Protein AF-0000000086146125 (afdb_homodimer)

InterPro domains:
  IPR007632 Anoctamin [PTHR12308] (101-671)
  IPR049452 Anoctamin, transmembrane domain [PF04547] (170-639)
  IPR049456 Anoctamin, alpha-beta plait domain, fungal-type [PF20877] (12-137)

Nearest PDB structures (foldseek):
  7rxg-assembly1_B  TM=9.477E-01  e=1.920E-55  Aspergillus fumigatus A1163
  8tol-assembly1_B  TM=9.312E-01  e=1.026E-53  Fusarium vanettenii 77-13-4
  7rx2-assembly1_B  TM=9.627E-01  e=1.374E-51  Aspergillus fumigatus A1163
  6qm5-assembly1_B  TM=9.312E-01  e=7.669E-53  Fusarium vanettenii 77-13-4
  7rwj-assembly1_A  TM=9.553E-01  e=3.200E-50  Aspergillus fumigatus Af293

pLDDT: mean 81.51, std 14.9, range [23.55, 97.94]

Structure (mmCIF, N/CA/C/O backbone):
data_AF-0000000086146125-model_v1
#
loop_
_entity.id
_entity.type
_entity.pdbx_description
1 polymer 'DUF590-domain-containing protein'
#
loop_
_atom_site.group_PDB
_atom_site.id
_atom_site.type_symbol
_atom_site.label_atom_id
_atom_site.label_alt_id
_atom_site.label_comp_id
_atom_site.label_asym_id
_atom_site.label_entity_id
_atom_site.label_seq_id
_atom_site.pdbx_PDB_ins_code
_atom_site.Cartn_x
_atom_site.Cartn_y
_atom_site.Cartn_z
_atom_site.occupancy
_atom_site.B_iso_or_equiv
_atom_site.auth_seq_id
_atom_site.auth_comp_id
_atom_site.auth_asym_id
_atom_site.auth_atom_id
_atom_site.pdbx_PDB_model_num
ATOM 1 N N . MET A 1 1 ? -14.375 -44.625 -43.594 1 23.97 1 MET A N 1
ATOM 2 C CA . MET A 1 1 ? -14.359 -44.719 -42.125 1 23.97 1 MET A CA 1
ATOM 3 C C . MET A 1 1 ? -15.258 -43.688 -41.5 1 23.97 1 MET A C 1
ATOM 5 O O . MET A 1 1 ? -15.07 -42.469 -41.719 1 23.97 1 MET A O 1
ATOM 9 N N . ALA A 1 2 ? -16.531 -43.938 -41.406 1 32.5 2 ALA A N 1
ATOM 10 C CA . ALA A 1 2 ? -17.547 -43.062 -40.875 1 32.5 2 ALA A CA 1
ATOM 11 C C . ALA A 1 2 ? -17.125 -42.5 -39.531 1 32.5 2 ALA A C 1
ATOM 13 O O . ALA A 1 2 ? -16.812 -43.219 -38.594 1 32.5 2 ALA A O 1
ATOM 14 N N . LYS A 1 3 ? -16.547 -41.375 -39.5 1 40.81 3 LYS A N 1
ATOM 15 C CA . LYS A 1 3 ? -16.094 -40.625 -38.344 1 40.81 3 LYS A CA 1
ATOM 16 C C . LYS A 1 3 ? -17.172 -40.562 -37.25 1 40.81 3 LYS A C 1
ATOM 18 O O . LYS A 1 3 ? -18.266 -40.062 -37.469 1 40.81 3 LYS A O 1
ATOM 23 N N . SER A 1 4 ? -17.469 -41.594 -36.469 1 38.56 4 SER A N 1
ATOM 24 C CA . SER A 1 4 ? -18.5 -41.906 -35.5 1 38.56 4 SER A CA 1
ATOM 25 C C . SER A 1 4 ? -18.922 -40.656 -34.719 1 38.56 4 SER A C 1
ATOM 27 O O . SER A 1 4 ? -18.078 -39.812 -34.406 1 38.56 4 SER A O 1
ATOM 29 N N . GLN A 1 5 ? -20.062 -40.094 -34.906 1 43.34 5 GLN A N 1
ATOM 30 C CA . GLN A 1 5 ? -20.859 -39.062 -34.281 1 43.34 5 GLN A CA 1
ATOM 31 C C . GLN A 1 5 ? -20.719 -39.094 -32.75 1 43.34 5 GLN A C 1
ATOM 33 O O . GLN A 1 5 ? -21.031 -38.125 -32.094 1 43.34 5 GLN A O 1
ATOM 38 N N . ALA A 1 6 ? -20.625 -40.25 -32.188 1 47.03 6 ALA A N 1
ATOM 39 C CA . ALA A 1 6 ? -20.516 -40.469 -30.734 1 47.03 6 ALA A CA 1
ATOM 40 C C . ALA A 1 6 ? -19.375 -39.656 -30.141 1 47.03 6 ALA A C 1
ATOM 42 O O . ALA A 1 6 ? -19.438 -39.281 -28.969 1 47.03 6 ALA A O 1
ATOM 43 N N . LEU A 1 7 ? -18.344 -39.312 -31.016 1 53.66 7 LEU A N 1
ATOM 44 C CA . LEU A 1 7 ? -17.125 -38.656 -30.547 1 53.66 7 LEU A CA 1
ATOM 45 C C . LEU A 1 7 ? -17.406 -37.188 -30.188 1 53.66 7 LEU A C 1
ATOM 47 O O . LEU A 1 7 ? -16.625 -36.562 -29.484 1 53.66 7 LEU A O 1
ATOM 51 N N . ASN A 1 8 ? -18.672 -36.625 -30.547 1 65.06 8 ASN A N 1
ATOM 52 C CA . ASN A 1 8 ? -18.797 -35.188 -30.344 1 65.06 8 ASN A CA 1
ATOM 53 C C . ASN A 1 8 ? -19.656 -34.875 -29.125 1 65.06 8 ASN A C 1
ATOM 55 O O . ASN A 1 8 ? -19.719 -33.719 -28.688 1 65.06 8 ASN A O 1
ATOM 59 N N . THR A 1 9 ? -20.359 -35.875 -28.5 1 76.69 9 THR A N 1
ATOM 60 C CA . THR A 1 9 ? -21.234 -35.531 -27.375 1 76.69 9 THR A CA 1
ATOM 61 C C . THR A 1 9 ? -20.672 -36.062 -26.062 1 76.69 9 THR A C 1
ATOM 63 O O . THR A 1 9 ? -20.016 -37.125 -26.062 1 76.69 9 THR A O 1
ATOM 66 N N . ASN A 1 10 ? -20.719 -35.406 -24.906 1 85.94 10 ASN A N 1
ATOM 67 C CA . ASN A 1 10 ? -20.266 -35.844 -23.594 1 85.94 10 ASN A CA 1
ATOM 68 C C . ASN A 1 10 ? -21.375 -36.562 -22.828 1 85.94 10 ASN A C 1
ATOM 70 O O . ASN A 1 10 ? -21.312 -36.688 -21.594 1 85.94 10 ASN A O 1
ATOM 74 N N . MET A 1 11 ? -22.438 -37.156 -23.531 1 84.12 11 MET A N 1
ATOM 75 C CA . MET A 1 11 ? -23.531 -37.969 -22.984 1 84.12 11 MET A CA 1
ATOM 76 C C . MET A 1 11 ? -24.125 -37.281 -21.75 1 84.12 11 MET A C 1
ATOM 78 O O . MET A 1 11 ? -24.578 -37.969 -20.828 1 84.12 11 MET A O 1
ATOM 82 N N . GLY A 1 12 ? -23.906 -35.938 -21.594 1 85.5 12 GLY A N 1
ATOM 83 C CA . GLY A 1 12 ? -24.484 -35.219 -20.484 1 85.5 12 GLY A CA 1
ATOM 84 C C . GLY A 1 12 ? -23.766 -35.438 -19.156 1 85.5 12 GLY A C 1
ATOM 85 O O . GLY A 1 12 ? -24.344 -35.25 -18.094 1 85.5 12 GLY A O 1
ATOM 86 N N . VAL A 1 13 ? -22.531 -35.938 -19.25 1 92.31 13 VAL A N 1
ATOM 87 C CA . VAL A 1 13 ? -21.734 -36.219 -18.062 1 92.31 13 VAL A CA 1
ATOM 88 C C . VAL A 1 13 ? -21.109 -34.906 -17.547 1 92.31 13 VAL A C 1
ATOM 90 O O . VAL A 1 13 ? -20.578 -34.125 -18.328 1 92.31 13 VAL A O 1
ATOM 93 N N . ASP A 1 14 ? -21.219 -34.688 -16.234 1 93.19 14 ASP A N 1
ATOM 94 C CA . ASP A 1 14 ? -20.609 -33.5 -15.648 1 93.19 14 ASP A CA 1
ATOM 95 C C . ASP A 1 14 ? -19.172 -33.781 -15.195 1 93.19 14 ASP A C 1
ATOM 97 O O . ASP A 1 14 ? -18.25 -33.062 -15.539 1 93.19 14 ASP A O 1
ATOM 101 N N . PHE A 1 15 ? -19.062 -34.812 -14.438 1 95.94 15 PHE A N 1
ATOM 102 C CA . PHE A 1 15 ? -17.734 -35.188 -13.945 1 95.94 15 PHE A CA 1
ATOM 103 C C . PHE A 1 15 ? -17.562 -36.719 -13.945 1 95.94 15 PHE A C 1
ATOM 105 O O . PHE A 1 15 ? -18.547 -37.438 -13.977 1 95.94 15 PHE A O 1
ATOM 112 N N . ILE A 1 16 ? -16.375 -37.156 -13.961 1 96.5 16 ILE A N 1
ATOM 113 C CA . ILE A 1 16 ? -16.016 -38.562 -13.859 1 96.5 16 ILE A CA 1
ATOM 114 C C . ILE A 1 16 ? -15.031 -38.75 -12.711 1 96.5 16 ILE A C 1
ATOM 116 O O . ILE A 1 16 ? -14.086 -37.969 -12.547 1 96.5 16 ILE A O 1
ATOM 120 N N . ILE A 1 17 ? -15.297 -39.688 -11.906 1 96.38 17 ILE A N 1
ATOM 121 C CA . ILE A 1 17 ? -14.398 -40.031 -10.812 1 96.38 17 ILE A CA 1
ATOM 122 C C . ILE A 1 17 ? -13.695 -41.344 -11.125 1 96.38 17 ILE A C 1
ATOM 124 O O . ILE A 1 17 ? -14.352 -42.375 -11.32 1 96.38 17 ILE A O 1
ATOM 128 N N . SER A 1 18 ? -12.406 -41.312 -11.258 1 95.06 18 SER A N 1
ATOM 129 C CA . SER A 1 18 ? -11.617 -42.531 -11.469 1 95.06 18 SER A CA 1
ATOM 130 C C . SER A 1 18 ? -11.266 -43.188 -10.141 1 95.06 18 SER A C 1
ATOM 132 O O . SER A 1 18 ? -10.562 -42.625 -9.312 1 95.06 18 SER A O 1
ATOM 134 N N . TYR A 1 19 ? -11.828 -44.312 -9.922 1 95.06 19 TYR A N 1
ATOM 135 C CA . TYR A 1 19 ? -11.656 -45.125 -8.711 1 95.06 19 TYR A CA 1
ATOM 136 C C . TYR A 1 19 ? -10.695 -46.281 -8.938 1 95.06 19 TYR A C 1
ATOM 138 O O . TYR A 1 19 ? -11.039 -47.25 -9.625 1 95.06 19 TYR A O 1
ATOM 146 N N . ARG A 1 20 ? -9.469 -46.188 -8.406 1 93.06 20 ARG A N 1
ATOM 147 C CA . ARG A 1 20 ? -8.453 -47.219 -8.594 1 93.06 20 ARG A CA 1
ATOM 148 C C . ARG A 1 20 ? -8.242 -48.031 -7.316 1 93.06 20 ARG A C 1
ATOM 150 O O . ARG A 1 20 ? -8.234 -47.469 -6.219 1 93.06 20 ARG A O 1
ATOM 157 N N . PHE A 1 21 ? -8.141 -49.344 -7.418 1 91.25 21 PHE A N 1
ATOM 158 C CA . PHE A 1 21 ? -7.992 -50.219 -6.262 1 91.25 21 PHE A CA 1
ATOM 159 C C . PHE A 1 21 ? -6.859 -51.188 -6.473 1 91.25 21 PHE A C 1
ATOM 161 O O . PHE A 1 21 ? -6.438 -51.438 -7.609 1 91.25 21 PHE A O 1
ATOM 168 N N . GLU A 1 22 ? -6.32 -51.594 -5.395 1 87.62 22 GLU A N 1
ATOM 169 C CA . GLU A 1 22 ? -5.297 -52.656 -5.445 1 87.62 22 GLU A CA 1
ATOM 170 C C . GLU A 1 22 ? -5.922 -54.031 -5.41 1 87.62 22 GLU A C 1
ATOM 172 O O . GLU A 1 22 ? -6.914 -54.25 -4.715 1 87.62 22 GLU A O 1
ATOM 177 N N . ALA A 1 23 ? -5.316 -54.938 -6.113 1 83 23 ALA A N 1
ATOM 178 C CA . ALA A 1 23 ? -5.832 -56.312 -6.227 1 83 23 ALA A CA 1
ATOM 179 C C . ALA A 1 23 ? -5.891 -57 -4.863 1 83 23 ALA A C 1
ATOM 181 O O . ALA A 1 23 ? -6.746 -57.844 -4.629 1 83 23 ALA A O 1
ATOM 182 N N . SER A 1 24 ? -5.02 -56.531 -3.914 1 82 24 SER A N 1
ATOM 183 C CA . SER A 1 24 ? -4.934 -57.156 -2.602 1 82 24 SER A CA 1
ATOM 184 C C . SER A 1 24 ? -6.02 -56.656 -1.666 1 82 24 SER A C 1
ATOM 186 O O . SER A 1 24 ? -6.355 -57.281 -0.672 1 82 24 SER A O 1
ATOM 188 N N . GLU A 1 25 ? -6.672 -55.562 -1.996 1 87.44 25 GLU A N 1
ATOM 189 C CA . GLU A 1 25 ? -7.641 -54.969 -1.09 1 87.44 25 GLU A CA 1
ATOM 190 C C . GLU A 1 25 ? -8.992 -54.781 -1.772 1 87.44 25 GLU A C 1
ATOM 192 O O . GLU A 1 25 ? -9.57 -53.688 -1.725 1 87.44 25 GLU A O 1
ATOM 197 N N . LYS A 1 26 ? -9.57 -55.812 -2.273 1 88.69 26 LYS A N 1
ATOM 198 C CA . LYS A 1 26 ? -10.812 -55.719 -3.035 1 88.69 26 LYS A CA 1
ATOM 199 C C . LYS A 1 26 ? -12 -55.438 -2.119 1 88.69 26 LYS A C 1
ATOM 201 O O . LYS A 1 26 ? -12.875 -54.656 -2.453 1 88.69 26 LYS A O 1
ATOM 206 N N . ALA A 1 27 ? -11.984 -56.062 -0.97 1 88.88 27 ALA A N 1
ATOM 207 C CA . ALA A 1 27 ? -13.102 -55.906 -0.043 1 88.88 27 ALA A CA 1
ATOM 208 C C . ALA A 1 27 ? -13.195 -54.469 0.452 1 88.88 27 ALA A C 1
ATOM 210 O O . ALA A 1 27 ? -14.289 -53.906 0.534 1 88.88 27 ALA A O 1
ATOM 211 N N . LYS A 1 28 ? -12.07 -53.969 0.791 1 91.31 28 LYS A N 1
ATOM 212 C CA . LYS A 1 28 ? -12.031 -52.594 1.233 1 91.31 28 LYS A CA 1
ATOM 213 C C . LYS A 1 28 ? -12.445 -51.625 0.11 1 91.31 28 LYS A C 1
ATOM 215 O O . LYS A 1 28 ? -13.133 -50.625 0.352 1 91.31 28 LYS A O 1
ATOM 220 N N . ALA A 1 29 ? -12.055 -51.906 -1.072 1 93.12 29 ALA A N 1
ATOM 221 C CA . ALA A 1 29 ? -12.391 -51.062 -2.234 1 93.12 29 ALA A CA 1
ATOM 222 C C . ALA A 1 29 ? -13.891 -51.094 -2.51 1 93.12 29 ALA A C 1
ATOM 224 O O . ALA A 1 29 ? -14.469 -50.094 -2.902 1 93.12 29 ALA A O 1
ATOM 225 N N . VAL A 1 30 ? -14.539 -52.25 -2.268 1 92.69 30 VAL A N 1
ATOM 226 C CA . VAL A 1 30 ? -15.969 -52.406 -2.516 1 92.69 30 VAL A CA 1
ATOM 227 C C . VAL A 1 30 ? -16.75 -51.562 -1.498 1 92.69 30 VAL A C 1
ATOM 229 O O . VAL A 1 30 ? -17.688 -50.844 -1.858 1 92.69 30 VAL A O 1
ATOM 232 N N . ALA A 1 31 ? -16.328 -51.656 -0.307 1 92.62 31 ALA A N 1
ATOM 233 C CA . ALA A 1 31 ? -16.984 -50.875 0.736 1 92.62 31 ALA A CA 1
ATOM 234 C C . ALA A 1 31 ? -16.812 -49.375 0.5 1 92.62 31 ALA A C 1
ATOM 236 O O . ALA A 1 31 ? -17.75 -48.594 0.711 1 92.62 31 ALA A O 1
ATOM 237 N N . GLY A 1 32 ? -15.633 -49 0.167 1 92.94 32 GLY A N 1
ATOM 238 C CA . GLY A 1 32 ? -15.367 -47.594 -0.124 1 92.94 32 GLY A CA 1
ATOM 239 C C . GLY A 1 32 ? -16.156 -47.062 -1.314 1 92.94 32 GLY A C 1
ATOM 240 O O . GLY A 1 32 ? -16.594 -45.906 -1.314 1 92.94 32 GLY A O 1
ATOM 241 N N . PHE A 1 33 ? -16.312 -47.938 -2.312 1 94.62 33 PHE A N 1
ATOM 242 C CA . PHE A 1 33 ? -17.031 -47.531 -3.516 1 94.62 33 PHE A CA 1
ATOM 243 C C . PHE A 1 33 ? -18.516 -47.344 -3.213 1 94.62 33 PHE A C 1
ATOM 245 O O . PHE A 1 33 ? -19.156 -46.438 -3.744 1 94.62 33 PHE A O 1
ATOM 252 N N . GLU A 1 34 ? -19.078 -48.188 -2.416 1 93.25 34 GLU A N 1
ATOM 253 C CA . GLU A 1 34 ? -20.469 -48.031 -1.993 1 93.25 34 GLU A CA 1
ATOM 254 C C . GLU A 1 34 ? -20.688 -46.75 -1.201 1 93.25 34 GLU A C 1
ATOM 256 O O . GLU A 1 34 ? -21.688 -46.062 -1.396 1 93.25 34 GLU A O 1
ATOM 261 N N . LYS A 1 35 ? -19.75 -46.531 -0.352 1 93.81 35 LYS A N 1
ATOM 262 C CA . LYS A 1 35 ? -19.797 -45.281 0.415 1 93.81 35 LYS A CA 1
ATOM 263 C C . LYS A 1 35 ? -19.734 -44.062 -0.504 1 93.81 35 LYS A C 1
ATOM 265 O O . LYS A 1 35 ? -20.422 -43.062 -0.276 1 93.81 35 LYS A O 1
ATOM 270 N N . LEU A 1 36 ? -18.891 -44.125 -1.511 1 95.19 36 LEU A N 1
ATOM 271 C CA . LEU A 1 36 ? -18.734 -43.062 -2.484 1 95.19 36 LEU A CA 1
ATOM 272 C C . LEU A 1 36 ? -20.047 -42.781 -3.207 1 95.19 36 LEU A C 1
ATOM 274 O O . LEU A 1 36 ? -20.469 -41.625 -3.299 1 95.19 36 LEU A O 1
ATOM 278 N N . CYS A 1 37 ? -20.719 -43.781 -3.633 1 93.81 37 CYS A N 1
ATOM 279 C CA . CYS A 1 37 ? -21.984 -43.656 -4.344 1 93.81 37 CYS A CA 1
ATOM 280 C C . CYS A 1 37 ? -23.062 -43.094 -3.428 1 93.81 37 CYS A C 1
ATOM 282 O O . CYS A 1 37 ? -23.859 -42.25 -3.846 1 93.81 37 CYS A O 1
ATOM 284 N N . GLY A 1 38 ? -23.016 -43.5 -2.207 1 91.44 38 GLY A N 1
ATOM 285 C CA . GLY A 1 38 ? -24 -43 -1.239 1 91.44 38 GLY A CA 1
ATOM 286 C C . GLY A 1 38 ? -23.844 -41.531 -0.923 1 91.44 38 GLY A C 1
ATOM 287 O O . GLY A 1 38 ? -24.828 -40.812 -0.874 1 91.44 38 GLY A O 1
ATOM 288 N N . LYS A 1 39 ? -22.656 -41.094 -0.725 1 93.25 39 LYS A N 1
ATOM 289 C CA . LYS A 1 39 ? -22.375 -39.719 -0.392 1 93.25 39 LYS A CA 1
ATOM 290 C C . LYS A 1 39 ? -22.719 -38.781 -1.559 1 93.25 39 LYS A C 1
ATOM 292 O O . LYS A 1 39 ? -23.219 -37.688 -1.353 1 93.25 39 LYS A O 1
ATOM 297 N N . LEU A 1 40 ? -22.469 -39.219 -2.785 1 94.31 40 LEU A N 1
ATOM 298 C CA . LEU A 1 40 ? -22.766 -38.406 -3.961 1 94.31 40 LEU A CA 1
ATOM 299 C C . LEU A 1 40 ? -24.281 -38.312 -4.172 1 94.31 40 LEU A C 1
ATOM 301 O O . LEU A 1 40 ? -24.781 -37.25 -4.543 1 94.31 40 LEU A O 1
ATOM 305 N N . SER A 1 41 ? -24.969 -39.344 -3.889 1 90.56 41 SER A N 1
ATOM 306 C CA . SER A 1 41 ? -26.422 -39.344 -4.027 1 90.56 41 SER A CA 1
ATOM 307 C C . SER A 1 41 ? -27.078 -38.438 -2.986 1 90.56 41 SER A C 1
ATOM 309 O O . SER A 1 41 ? -28.094 -37.812 -3.256 1 90.56 41 SER A O 1
ATOM 311 N N . ALA A 1 42 ? -26.453 -38.344 -1.857 1 88.25 42 ALA A N 1
ATOM 312 C CA . ALA A 1 42 ? -26.984 -37.531 -0.762 1 88.25 42 ALA A CA 1
ATOM 313 C C . ALA A 1 42 ? -26.969 -36.062 -1.114 1 88.25 42 ALA A C 1
ATOM 315 O O . ALA A 1 42 ? -27.766 -35.281 -0.584 1 88.25 42 ALA A O 1
ATOM 316 N N . VAL A 1 43 ? -26.172 -35.656 -1.986 1 90.38 43 VAL A N 1
ATOM 317 C CA . VAL A 1 43 ? -26.062 -34.25 -2.346 1 90.38 43 VAL A CA 1
ATOM 318 C C . VAL A 1 43 ? -26.812 -34 -3.646 1 90.38 43 VAL A C 1
ATOM 320 O O . VAL A 1 43 ? -26.688 -32.906 -4.234 1 90.38 43 VAL A O 1
ATOM 323 N N . GLY A 1 44 ? -27.5 -34.906 -4.176 1 87.56 44 GLY A N 1
ATOM 324 C CA . GLY A 1 44 ? -28.359 -34.719 -5.336 1 87.56 44 GLY A CA 1
ATOM 325 C C . GLY A 1 44 ? -27.656 -35.031 -6.648 1 87.56 44 GLY A C 1
ATOM 326 O O . GLY A 1 44 ? -27.984 -34.406 -7.676 1 87.56 44 GLY A O 1
ATOM 327 N N . LEU A 1 45 ? -26.688 -35.938 -6.66 1 92.44 45 LEU A N 1
ATOM 328 C CA . LEU A 1 45 ? -25.969 -36.281 -7.875 1 92.44 45 LEU A CA 1
ATOM 329 C C . LEU A 1 45 ? -26.297 -37.719 -8.289 1 92.44 45 LEU A C 1
ATOM 331 O O . LEU A 1 45 ? -26.391 -38.625 -7.434 1 92.44 45 LEU A O 1
ATOM 335 N N . ALA A 1 46 ? -26.547 -37.844 -9.547 1 90.62 46 ALA A N 1
ATOM 336 C CA . ALA A 1 46 ? -26.766 -39.156 -10.109 1 90.62 46 ALA A CA 1
ATOM 337 C C . ALA A 1 46 ? -25.453 -39.812 -10.539 1 90.62 46 ALA A C 1
ATOM 339 O O . ALA A 1 46 ? -24.562 -39.125 -11.047 1 90.62 46 ALA A O 1
ATOM 340 N N . THR A 1 47 ? -25.344 -41.125 -10.32 1 93.06 47 THR A N 1
ATOM 341 C CA . THR A 1 47 ? -24.094 -41.812 -10.625 1 93.06 47 THR A CA 1
ATOM 342 C C . THR A 1 47 ? -24.328 -43.031 -11.492 1 93.06 47 THR A C 1
ATOM 344 O O . THR A 1 47 ? -25.391 -43.656 -11.43 1 93.06 47 THR A O 1
ATOM 347 N N . GLU A 1 48 ? -23.406 -43.312 -12.367 1 92.25 48 GLU A N 1
ATOM 348 C CA . GLU A 1 48 ? -23.328 -44.531 -13.172 1 92.25 48 GLU A CA 1
ATOM 349 C C . GLU A 1 48 ? -21.906 -45.062 -13.211 1 92.25 48 GLU A C 1
ATOM 351 O O . GLU A 1 48 ? -20.953 -44.312 -13.352 1 92.25 48 GLU A O 1
ATOM 356 N N . ALA A 1 49 ? -21.812 -46.406 -13.016 1 92.88 49 ALA A N 1
ATOM 357 C CA . ALA A 1 49 ? -20.484 -47 -12.961 1 92.88 49 ALA A CA 1
ATOM 358 C C . ALA A 1 49 ? -20.188 -47.812 -14.234 1 92.88 49 ALA A C 1
ATOM 360 O O . ALA A 1 49 ? -21.062 -48.469 -14.773 1 92.88 49 ALA A O 1
ATOM 361 N N . ARG A 1 50 ? -19.062 -47.656 -14.781 1 91.81 50 ARG A N 1
ATOM 362 C CA . ARG A 1 50 ? -18.531 -48.438 -15.883 1 91.81 50 ARG A CA 1
ATOM 363 C C . ARG A 1 50 ? -17.125 -48.938 -15.562 1 91.81 50 ARG A C 1
ATOM 365 O O . ARG A 1 50 ? -16.484 -48.469 -14.625 1 91.81 50 ARG A O 1
ATOM 372 N N . ASN A 1 51 ? -16.703 -49.938 -16.281 1 87.94 51 ASN A N 1
ATOM 373 C CA . ASN A 1 51 ? -15.375 -50.5 -16.094 1 87.94 51 ASN A CA 1
ATOM 374 C C . ASN A 1 51 ? -14.297 -49.594 -16.656 1 87.94 51 ASN A C 1
ATOM 376 O O . ASN A 1 51 ? -14.445 -49.062 -17.766 1 87.94 51 ASN A O 1
ATOM 380 N N . GLY A 1 52 ? -13.281 -49.281 -15.883 1 86.75 52 GLY A N 1
ATOM 381 C CA . GLY A 1 52 ? -12.141 -48.5 -16.328 1 86.75 52 GLY A CA 1
ATOM 382 C C . GLY A 1 52 ? -11 -49.375 -16.859 1 86.75 52 GLY A C 1
ATOM 383 O O . GLY A 1 52 ? -11.219 -50.5 -17.25 1 86.75 52 GLY A O 1
ATOM 384 N N . ASP A 1 53 ? -9.836 -48.781 -16.984 1 79.56 53 ASP A N 1
ATOM 385 C CA . ASP A 1 53 ? -8.656 -49.531 -17.438 1 79.56 53 ASP A CA 1
ATOM 386 C C . ASP A 1 53 ? -8.023 -50.312 -16.297 1 79.56 53 ASP A C 1
ATOM 388 O O . ASP A 1 53 ? -7.812 -49.781 -15.203 1 79.56 53 ASP A O 1
ATOM 392 N N . LYS A 1 54 ? -7.828 -51.594 -16.5 1 79.44 54 LYS A N 1
ATOM 393 C CA . LYS A 1 54 ? -7.156 -52.5 -15.578 1 79.44 54 LYS A CA 1
ATOM 394 C C . LYS A 1 54 ? -7.863 -52.562 -14.227 1 79.44 54 LYS A C 1
ATOM 396 O O . LYS A 1 54 ? -9.055 -52.875 -14.156 1 79.44 54 LYS A O 1
ATOM 401 N N . ASN A 1 55 ? -7.254 -52 -13.148 1 86.69 55 ASN A N 1
ATOM 402 C CA . ASN A 1 55 ? -7.809 -52.062 -11.805 1 86.69 55 ASN A CA 1
ATOM 403 C C . ASN A 1 55 ? -8.492 -50.75 -11.43 1 86.69 55 ASN A C 1
ATOM 405 O O . ASN A 1 55 ? -8.273 -50.219 -10.344 1 86.69 55 ASN A O 1
ATOM 409 N N . SER A 1 56 ? -9.242 -50.219 -12.414 1 91.44 56 SER A N 1
ATOM 410 C CA . SER A 1 56 ? -9.922 -48.969 -12.117 1 91.44 56 SER A CA 1
ATOM 411 C C . SER A 1 56 ? -11.391 -49.031 -12.531 1 91.44 56 SER A C 1
ATOM 413 O O . SER A 1 56 ? -11.766 -49.812 -13.398 1 91.44 56 SER A O 1
ATOM 415 N N . VAL A 1 57 ? -12.219 -48.344 -11.805 1 93.19 57 VAL A N 1
ATOM 416 C CA . VAL A 1 57 ? -13.633 -48.188 -12.102 1 93.19 57 VAL A CA 1
ATOM 417 C C . VAL A 1 57 ? -13.922 -46.688 -12.352 1 93.19 57 VAL A C 1
ATOM 419 O O . VAL A 1 57 ? -13.391 -45.812 -11.664 1 93.19 57 VAL A O 1
ATOM 422 N N . LEU A 1 58 ? -14.68 -46.438 -13.445 1 94.75 58 LEU A N 1
ATOM 423 C CA . LEU A 1 58 ? -15.086 -45.062 -13.758 1 94.75 58 LEU A CA 1
ATOM 424 C C . LEU A 1 58 ? -16.5 -44.781 -13.273 1 94.75 58 LEU A C 1
ATOM 426 O O . LEU A 1 58 ? -17.438 -45.531 -13.602 1 94.75 58 LEU A O 1
ATOM 430 N N . LEU A 1 59 ? -16.594 -43.844 -12.43 1 95.31 59 LEU A N 1
ATOM 431 C CA . LEU A 1 59 ? -17.906 -43.406 -11.93 1 95.31 59 LEU A CA 1
ATOM 432 C C . LEU A 1 59 ? -18.344 -42.125 -12.594 1 95.31 59 LEU A C 1
ATOM 434 O O . LEU A 1 59 ? -17.719 -41.062 -12.414 1 95.31 59 LEU A O 1
ATOM 438 N N . PHE A 1 60 ? -19.406 -42.156 -13.391 1 95 60 PHE A N 1
ATOM 439 C CA . PHE A 1 60 ? -19.969 -41 -14.086 1 95 60 PHE A CA 1
ATOM 440 C C . PHE A 1 60 ? -20.969 -40.281 -13.188 1 95 60 PHE A C 1
ATOM 442 O O . PHE A 1 60 ? -21.797 -40.906 -12.531 1 95 60 PHE A O 1
ATOM 449 N N . VAL A 1 61 ? -20.797 -38.938 -13.133 1 95.06 61 VAL A N 1
ATOM 450 C CA . VAL A 1 61 ? -21.609 -38.156 -12.242 1 95.06 61 VAL A CA 1
ATOM 451 C C . VAL A 1 61 ? -22.391 -37.094 -13.047 1 95.06 61 VAL A C 1
ATOM 453 O O . VAL A 1 61 ? -21.844 -36.5 -13.969 1 95.06 61 VAL A O 1
ATOM 456 N N . GLN A 1 62 ? -23.656 -36.938 -12.781 1 93 62 GLN A N 1
ATOM 457 C CA . GLN A 1 62 ? -24.516 -35.938 -13.367 1 93 62 GLN A CA 1
ATOM 458 C C . GLN A 1 62 ? -25.469 -35.344 -12.328 1 93 62 GLN A C 1
ATOM 460 O O . GLN A 1 62 ? -25.891 -36.031 -11.406 1 93 62 GLN A O 1
ATOM 465 N N . VAL A 1 63 ? -25.766 -34.094 -12.492 1 91.25 63 VAL A N 1
ATOM 466 C CA . VAL A 1 63 ? -26.734 -33.5 -11.594 1 91.25 63 VAL A CA 1
ATOM 467 C C . VAL A 1 63 ? -28.125 -34.094 -11.836 1 91.25 63 VAL A C 1
ATOM 469 O O . VAL A 1 63 ? -28.562 -34.188 -12.984 1 91.25 63 VAL A O 1
ATOM 472 N N . ALA A 1 64 ? -28.766 -34.5 -10.812 1 83.81 64 ALA A N 1
ATOM 473 C CA . ALA A 1 64 ? -30.016 -35.25 -10.891 1 83.81 64 ALA A CA 1
ATOM 474 C C . ALA A 1 64 ? -31.156 -34.375 -11.414 1 83.81 64 ALA A C 1
ATOM 476 O O . ALA A 1 64 ? -32 -34.812 -12.188 1 83.81 64 ALA A O 1
ATOM 477 N N . SER A 1 65 ? -31.203 -33.125 -10.891 1 84.62 65 SER A N 1
ATOM 478 C CA . SER A 1 65 ? -32.281 -32.219 -11.281 1 84.62 65 SER A CA 1
ATOM 479 C C . SER A 1 65 ? -31.766 -30.844 -11.625 1 84.62 65 SER A C 1
ATOM 481 O O . SER A 1 65 ? -30.906 -30.297 -10.922 1 84.62 65 SER A O 1
ATOM 483 N N . GLU A 1 66 ? -32.281 -30.297 -12.656 1 84 66 GLU A N 1
ATOM 484 C CA . GLU A 1 66 ? -31.906 -28.953 -13.07 1 84 66 GLU A CA 1
ATOM 485 C C . GLU A 1 66 ? -32.344 -27.922 -12.039 1 84 66 GLU A C 1
ATOM 487 O O . GLU A 1 66 ? -31.656 -26.906 -11.859 1 84 66 GLU A O 1
ATOM 492 N N . GLU A 1 67 ? -33.438 -28.188 -11.414 1 82.62 67 GLU A N 1
ATOM 493 C CA . GLU A 1 67 ? -33.938 -27.266 -10.383 1 82.62 67 GLU A CA 1
ATOM 494 C C . GLU A 1 67 ? -32.969 -27.203 -9.211 1 82.62 67 GLU A C 1
ATOM 496 O O . GLU A 1 67 ? -32.75 -26.125 -8.641 1 82.62 67 GLU A O 1
ATOM 501 N N . HIS A 1 68 ? -32.438 -28.359 -8.961 1 84.56 68 HIS A N 1
ATOM 502 C CA . HIS A 1 68 ? -31.453 -28.406 -7.891 1 84.56 68 HIS A CA 1
ATOM 503 C C . HIS A 1 68 ? -30.203 -27.609 -8.273 1 84.56 68 HIS A C 1
ATOM 505 O O . HIS A 1 68 ? -29.625 -26.922 -7.438 1 84.56 68 HIS A O 1
ATOM 511 N N . MET A 1 69 ? -29.906 -27.75 -9.453 1 88.44 69 MET A N 1
ATOM 512 C CA . MET A 1 69 ? -28.75 -27.016 -9.961 1 88.44 69 MET A CA 1
ATOM 513 C C . MET A 1 69 ? -28.969 -25.516 -9.883 1 88.44 69 MET A C 1
ATOM 515 O O . MET A 1 69 ? -28.094 -24.766 -9.438 1 88.44 69 MET A O 1
ATOM 519 N N . PHE A 1 70 ? -30.109 -25.062 -10.219 1 86 70 PHE A N 1
ATOM 520 C CA . PHE A 1 70 ? -30.422 -23.641 -10.219 1 86 70 PHE A CA 1
ATOM 521 C C . PHE A 1 70 ? -30.453 -23.094 -8.797 1 86 70 PHE A C 1
ATOM 523 O O . PHE A 1 70 ? -30.047 -21.953 -8.562 1 86 70 PHE A O 1
ATOM 530 N N . ALA A 1 71 ? -30.891 -23.891 -7.91 1 83.69 71 ALA A N 1
ATOM 531 C CA . ALA A 1 71 ? -30.922 -23.484 -6.508 1 83.69 71 ALA A CA 1
ATOM 532 C C . ALA A 1 71 ? -29.5 -23.297 -5.961 1 83.69 71 ALA A C 1
ATOM 534 O O . ALA A 1 71 ? -29.234 -22.344 -5.223 1 83.69 71 ALA A O 1
ATOM 535 N N . GLU A 1 72 ? -28.688 -24.234 -6.355 1 86.12 72 GLU A N 1
ATOM 536 C CA . GLU A 1 72 ? -27.312 -24.141 -5.887 1 86.12 72 GLU A CA 1
ATOM 537 C C . GLU A 1 72 ? -26.594 -22.938 -6.504 1 86.12 72 GLU A C 1
ATOM 539 O O . GLU A 1 72 ? -25.766 -22.297 -5.855 1 86.12 72 GLU A O 1
ATOM 544 N N . VAL A 1 73 ? -26.875 -22.688 -7.664 1 88.5 73 VAL A N 1
ATOM 545 C CA . VAL A 1 73 ? -26.297 -21.531 -8.344 1 88.5 73 VAL A CA 1
ATOM 546 C C . VAL A 1 73 ? -26.781 -20.234 -7.672 1 88.5 73 VAL A C 1
ATOM 548 O O . VAL A 1 73 ? -25.984 -19.312 -7.453 1 88.5 73 VAL A O 1
ATOM 551 N N . TYR A 1 74 ? -28.031 -20.188 -7.375 1 84.56 74 TYR A N 1
ATOM 552 C CA . TYR A 1 74 ? -28.594 -19.016 -6.723 1 84.56 74 TYR A CA 1
ATOM 553 C C . TYR A 1 74 ? -27.969 -18.812 -5.348 1 84.56 74 TYR A C 1
ATOM 555 O O . TYR A 1 74 ? -27.672 -17.672 -4.965 1 84.56 74 TYR A O 1
ATOM 563 N N . ARG A 1 75 ? -27.797 -19.875 -4.676 1 83.38 75 ARG A N 1
ATOM 564 C CA . ARG A 1 75 ? -27.156 -19.797 -3.363 1 83.38 75 ARG A CA 1
ATOM 565 C C . ARG A 1 75 ? -25.734 -19.25 -3.475 1 83.38 75 ARG A C 1
ATOM 567 O O . ARG A 1 75 ? -25.312 -18.438 -2.641 1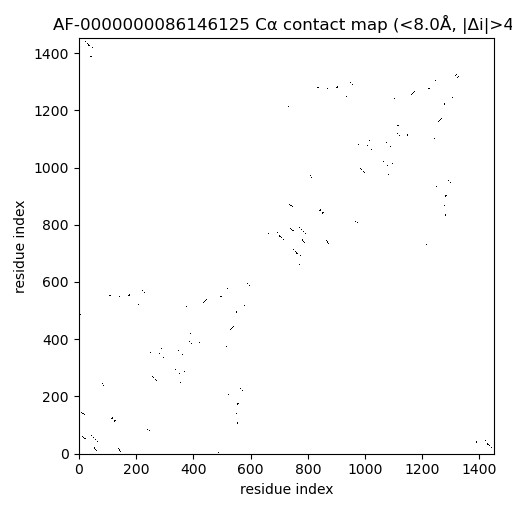 83.38 75 ARG A O 1
ATOM 574 N N . SER A 1 76 ? -25.078 -19.703 -4.441 1 85.31 76 SER A N 1
ATOM 575 C CA . SER A 1 76 ? -23.719 -19.25 -4.652 1 85.31 76 SER A CA 1
ATOM 576 C C . SER A 1 76 ? -23.672 -17.766 -5.016 1 85.31 76 SER A C 1
ATOM 578 O O . SER A 1 76 ? -22.812 -17.031 -4.547 1 85.31 76 SER A O 1
ATOM 580 N N . ARG A 1 77 ? -24.609 -17.297 -5.758 1 85.56 77 ARG A N 1
ATOM 581 C CA . ARG A 1 77 ? -24.656 -15.906 -6.184 1 85.56 77 ARG A CA 1
ATOM 582 C C . ARG A 1 77 ? -25.047 -14.992 -5.027 1 85.56 77 ARG A C 1
ATOM 584 O O . ARG A 1 77 ? -24.562 -13.867 -4.926 1 85.56 77 ARG A O 1
ATOM 591 N N . VAL A 1 78 ? -25.891 -15.477 -4.184 1 83.19 78 VAL A N 1
ATOM 592 C CA . VAL A 1 78 ? -26.281 -14.711 -3.006 1 83.19 78 VAL A CA 1
ATOM 593 C C . VAL A 1 78 ? -25.109 -14.586 -2.047 1 83.19 78 VAL A C 1
ATOM 595 O O . VAL A 1 78 ? -24.891 -13.531 -1.447 1 83.19 78 VAL A O 1
ATOM 598 N N . LYS A 1 79 ? -24.406 -15.68 -1.959 1 82 79 LYS A N 1
ATOM 599 C CA . LYS A 1 79 ? -23.219 -15.641 -1.125 1 82 79 LYS A CA 1
ATOM 600 C C . LYS A 1 79 ? -22.203 -14.617 -1.655 1 82 79 LYS A C 1
ATOM 602 O O . LYS A 1 79 ? -21.578 -13.891 -0.879 1 82 79 LYS A O 1
ATOM 607 N N . ASP A 1 80 ? -22.062 -14.547 -2.91 1 84.62 80 ASP A N 1
ATOM 608 C CA . ASP A 1 80 ? -21.156 -13.594 -3.539 1 84.62 80 ASP A CA 1
ATOM 609 C C . ASP A 1 80 ? -21.609 -12.156 -3.285 1 84.62 80 ASP A C 1
ATOM 611 O O . ASP A 1 80 ? -20.781 -11.266 -3.057 1 84.62 80 ASP A O 1
ATOM 615 N N . TRP A 1 81 ? -22.875 -11.977 -3.293 1 80.5 81 TRP A N 1
ATOM 616 C CA . TRP A 1 81 ? -23.438 -10.648 -3.072 1 80.5 81 TRP A CA 1
ATOM 617 C C . TRP A 1 81 ? -23.25 -10.211 -1.624 1 80.5 81 TRP A C 1
ATOM 619 O O . TRP A 1 81 ? -22.844 -9.07 -1.36 1 80.5 81 TRP A O 1
ATOM 629 N N . ILE A 1 82 ? -23.438 -11.141 -0.765 1 78.75 82 ILE A N 1
ATOM 630 C CA . ILE A 1 82 ? -23.344 -10.828 0.658 1 78.75 82 ILE A CA 1
ATOM 631 C C . ILE A 1 82 ? -21.906 -10.477 1.014 1 78.75 82 ILE A C 1
ATOM 633 O O . ILE A 1 82 ? -21.656 -9.609 1.859 1 78.75 82 ILE A O 1
ATOM 637 N N . HIS A 1 83 ? -21.016 -11.062 0.292 1 78.75 83 HIS A N 1
ATOM 638 C CA . HIS A 1 83 ? -19.609 -10.812 0.603 1 78.75 83 HIS A CA 1
ATOM 639 C C . HIS A 1 83 ? -19.031 -9.703 -0.271 1 78.75 83 HIS A C 1
ATOM 641 O O . HIS A 1 83 ? -17.828 -9.43 -0.226 1 78.75 83 HIS A O 1
ATOM 647 N N . GLY A 1 84 ? -19.797 -9.023 -1.084 1 74.12 84 GLY A N 1
ATOM 648 C CA . GLY A 1 84 ? -19.406 -7.82 -1.804 1 74.12 84 GLY A CA 1
ATOM 649 C C . GLY A 1 84 ? -18.688 -8.109 -3.107 1 74.12 84 GLY A C 1
ATOM 650 O O . GLY A 1 84 ? -18.031 -7.227 -3.672 1 74.12 84 GLY A O 1
ATOM 651 N N . VAL A 1 85 ? -18.703 -9.336 -3.551 1 78.56 85 VAL A N 1
ATOM 652 C CA . VAL A 1 85 ? -18.062 -9.664 -4.824 1 78.56 85 VAL A CA 1
ATOM 653 C C . VAL A 1 85 ? -18.922 -9.164 -5.977 1 78.56 85 VAL A C 1
ATOM 655 O O . VAL A 1 85 ? -18.406 -8.641 -6.965 1 78.56 85 VAL A O 1
ATOM 658 N N . GLN A 1 86 ? -20.266 -9.297 -5.703 1 77 86 GLN A N 1
ATOM 659 C CA . GLN A 1 86 ? -21.203 -8.766 -6.68 1 77 86 GLN A CA 1
ATOM 660 C C . GLN A 1 86 ? -21.891 -7.508 -6.152 1 77 86 GLN A C 1
ATOM 662 O O . GLN A 1 86 ? -22.234 -7.43 -4.973 1 77 86 GLN A O 1
ATOM 667 N N . THR A 1 87 ? -22.016 -6.48 -6.906 1 69.81 87 THR A N 1
ATOM 668 C CA . THR A 1 87 ? -22.516 -5.184 -6.469 1 69.81 87 THR A CA 1
ATOM 669 C C . THR A 1 87 ? -24.047 -5.211 -6.363 1 69.81 87 THR A C 1
ATOM 671 O O . THR A 1 87 ? -24.625 -4.551 -5.496 1 69.81 87 THR A O 1
ATOM 674 N N . GLY A 1 88 ? -24.703 -6.016 -7.238 1 69.94 88 GLY A N 1
ATOM 675 C CA . GLY A 1 88 ? -26.156 -5.973 -7.238 1 69.94 88 GLY A CA 1
ATOM 676 C C . GLY A 1 88 ? -26.781 -7.219 -6.656 1 69.94 88 GLY A C 1
ATOM 677 O O . GLY A 1 88 ? -26.25 -8.32 -6.801 1 69.94 88 GLY A O 1
ATOM 678 N N . GLU A 1 89 ? -27.797 -6.969 -5.77 1 73.44 89 GLU A N 1
ATOM 679 C CA . GLU A 1 89 ? -28.562 -8.102 -5.254 1 73.44 89 GLU A CA 1
ATOM 680 C C . GLU A 1 89 ? -29.219 -8.875 -6.387 1 73.44 89 GLU A C 1
ATOM 682 O O . GLU A 1 89 ? -29.875 -8.289 -7.25 1 73.44 89 GLU A O 1
ATOM 687 N N . PRO A 1 90 ? -28.953 -10.102 -6.406 1 76.81 90 PRO A N 1
ATOM 688 C CA . PRO A 1 90 ? -29.672 -10.914 -7.402 1 76.81 90 PRO A CA 1
ATOM 689 C C . PRO A 1 90 ? -31.188 -10.875 -7.223 1 76.81 90 PRO A C 1
ATOM 691 O O . PRO A 1 90 ? -31.672 -10.75 -6.098 1 76.81 90 PRO A O 1
ATOM 694 N N . PRO A 1 91 ? -31.844 -10.906 -8.375 1 76.31 91 PRO A N 1
ATOM 695 C CA . PRO A 1 91 ? -33.312 -10.953 -8.258 1 76.31 91 PRO A CA 1
ATOM 696 C C . PRO A 1 91 ? -33.812 -12.117 -7.398 1 76.31 91 PRO A C 1
ATOM 698 O O . PRO A 1 91 ? -33.188 -13.18 -7.379 1 76.31 91 PRO A O 1
ATOM 701 N N . GLN A 1 92 ? -34.812 -11.961 -6.754 1 74.62 92 GLN A N 1
ATOM 702 C CA . GLN A 1 92 ? -35.344 -12.938 -5.801 1 74.62 92 GLN A CA 1
ATOM 703 C C . GLN A 1 92 ? -35.875 -14.18 -6.512 1 74.62 92 GLN A C 1
ATOM 705 O O . GLN A 1 92 ? -35.812 -15.281 -5.961 1 74.62 92 GLN A O 1
ATOM 710 N N . ASP A 1 93 ? -36.219 -13.953 -7.773 1 76.5 93 ASP A N 1
ATOM 711 C CA . ASP A 1 93 ? -36.688 -15.094 -8.562 1 76.5 93 ASP A CA 1
ATOM 712 C C . ASP A 1 93 ? -35.5 -15.812 -9.227 1 76.5 93 ASP A C 1
ATOM 714 O O . ASP A 1 93 ? -34.75 -15.211 -10.008 1 76.5 93 ASP A O 1
ATOM 718 N N . VAL A 1 94 ? -35.344 -17.094 -8.875 1 78.38 94 VAL A N 1
ATOM 719 C CA . VAL A 1 94 ? -34.219 -17.891 -9.344 1 78.38 94 VAL A CA 1
ATOM 720 C C . VAL A 1 94 ? -34.188 -17.875 -10.875 1 78.38 94 VAL A C 1
ATOM 722 O O . VAL A 1 94 ? -33.125 -17.688 -11.461 1 78.38 94 VAL A O 1
ATOM 725 N N . ARG A 1 95 ? -35.312 -18.031 -11.477 1 80.38 95 ARG A N 1
ATOM 726 C CA . ARG A 1 95 ? -35.344 -18.078 -12.93 1 80.38 95 ARG A CA 1
ATOM 727 C C . ARG A 1 95 ? -35 -16.719 -13.531 1 80.38 95 ARG A C 1
ATOM 729 O O . ARG A 1 95 ? -34.312 -16.641 -14.547 1 80.38 95 ARG A O 1
ATOM 736 N N . ALA A 1 96 ? -35.438 -15.742 -12.852 1 78.5 96 ALA A N 1
ATOM 737 C CA . ALA A 1 96 ? -35.156 -14.391 -13.312 1 78.5 96 ALA A CA 1
ATOM 738 C C . ALA A 1 96 ? -33.688 -14.07 -13.18 1 78.5 96 ALA A C 1
ATOM 740 O O . ALA A 1 96 ? -33.094 -13.383 -14.031 1 78.5 96 ALA A O 1
ATOM 741 N N . SER A 1 97 ? -33.125 -14.609 -12.164 1 79.12 97 SER A N 1
ATOM 742 C CA . SER A 1 97 ? -31.688 -14.398 -11.953 1 79.12 97 SER A CA 1
ATOM 743 C C . SER A 1 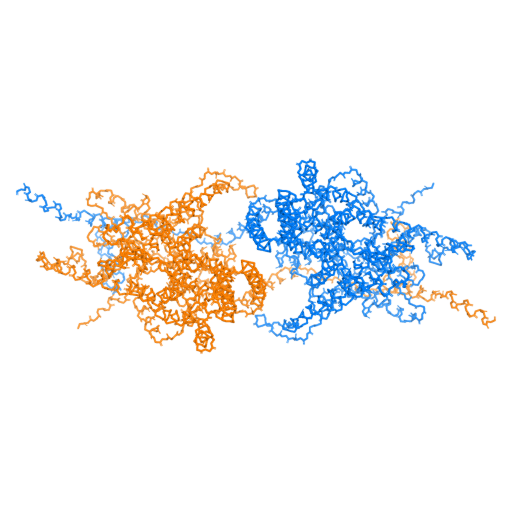97 ? -30.859 -15.062 -13.047 1 79.12 97 SER A C 1
ATOM 745 O O . SER A 1 97 ? -29.859 -14.508 -13.5 1 79.12 97 SER A O 1
ATOM 747 N N . LEU A 1 98 ? -31.266 -16.203 -13.477 1 83.19 98 LEU A N 1
ATOM 748 C CA . LEU A 1 98 ? -30.547 -16.969 -14.492 1 83.19 98 LEU A CA 1
ATOM 749 C C . LEU A 1 98 ? -30.75 -16.359 -15.875 1 83.19 98 LEU A C 1
ATOM 751 O O . LEU A 1 98 ? -29.922 -16.531 -16.766 1 83.19 98 LEU A O 1
ATOM 755 N N . GLU A 1 99 ? -31.906 -15.688 -16.031 1 77.94 99 GLU A N 1
ATOM 756 C CA . GLU A 1 99 ? -32.156 -14.984 -17.281 1 77.94 99 GLU A CA 1
ATOM 757 C C . GLU A 1 99 ? -31.297 -13.734 -17.391 1 77.94 99 GLU A C 1
ATOM 759 O O . GLU A 1 99 ? -30.797 -13.406 -18.484 1 77.94 99 GLU A O 1
ATOM 764 N N . GLN A 1 100 ? -31.156 -13.07 -16.266 1 78.31 100 GLN A N 1
ATOM 765 C CA . GLN A 1 100 ? -30.344 -11.852 -16.25 1 78.31 100 GLN A CA 1
ATOM 766 C C . GLN A 1 100 ? -28.875 -12.18 -16.469 1 78.31 100 GLN A C 1
ATOM 768 O O . GLN A 1 100 ? -28.188 -11.492 -17.219 1 78.31 100 GLN A O 1
ATOM 773 N N . ASN A 1 101 ? -28.406 -13.211 -15.812 1 81.06 101 ASN A N 1
ATOM 774 C CA . ASN A 1 101 ? -27.047 -13.695 -15.945 1 81.06 101 ASN A CA 1
ATOM 775 C C . ASN A 1 101 ? -27 -15.188 -16.25 1 81.06 101 ASN A C 1
ATOM 777 O O . ASN A 1 101 ? -27 -16.016 -15.344 1 81.06 101 ASN A O 1
ATOM 781 N N . PRO A 1 102 ? -26.859 -15.414 -17.516 1 84.94 102 PRO A N 1
ATOM 782 C CA . PRO A 1 102 ? -26.906 -16.828 -17.906 1 84.94 102 PRO A CA 1
ATOM 783 C C . PRO A 1 102 ? -25.766 -17.641 -17.297 1 84.94 102 PRO A C 1
ATOM 785 O O . PRO A 1 102 ? -24.656 -17.125 -17.109 1 84.94 102 PRO A O 1
ATOM 788 N N . LEU A 1 103 ? -26.125 -18.859 -17 1 88.69 103 LEU A N 1
ATOM 789 C CA . LEU A 1 103 ? -25.188 -19.797 -16.391 1 88.69 103 LEU A CA 1
ATOM 790 C C . LEU A 1 103 ? -24.109 -20.203 -17.391 1 88.69 103 LEU A C 1
ATOM 792 O O . LEU A 1 103 ? -24.422 -20.609 -18.516 1 88.69 103 LEU A O 1
ATOM 796 N N . THR A 1 104 ? -22.891 -20.016 -17.062 1 89.75 104 THR A N 1
ATOM 797 C CA . THR A 1 104 ? -21.766 -20.422 -17.922 1 89.75 104 THR A CA 1
ATOM 798 C C . THR A 1 104 ? -21.344 -21.859 -17.609 1 89.75 104 THR A C 1
ATOM 800 O O . THR A 1 104 ? -21.672 -22.391 -16.547 1 89.75 104 THR A O 1
ATOM 803 N N . GLU A 1 105 ? -20.672 -22.438 -18.547 1 91.19 105 GLU A N 1
ATOM 804 C CA . GLU A 1 105 ? -20.219 -23.812 -18.359 1 91.19 105 GLU A CA 1
ATOM 805 C C . GLU A 1 105 ? -19.219 -23.906 -17.219 1 91.19 105 GLU A C 1
ATOM 807 O O . GLU A 1 105 ? -19.219 -24.891 -16.453 1 91.19 105 GLU A O 1
ATOM 812 N N . ALA A 1 106 ? -18.438 -22.953 -17.109 1 93 106 ALA A N 1
ATOM 813 C CA . ALA A 1 106 ? -17.453 -22.938 -16.047 1 93 106 ALA A CA 1
ATOM 814 C C . ALA A 1 106 ? -18.125 -22.844 -14.68 1 93 106 ALA A C 1
ATOM 816 O O . ALA A 1 106 ? -17.703 -23.5 -13.727 1 93 106 ALA A O 1
ATOM 817 N N . GLU A 1 107 ? -19.094 -22.016 -14.578 1 92.06 107 GLU A N 1
ATOM 818 C CA . GLU A 1 107 ? -19.812 -21.875 -13.32 1 92.06 107 GLU A CA 1
ATOM 819 C C . GLU A 1 107 ? -20.531 -23.156 -12.938 1 92.06 107 GLU A C 1
ATOM 821 O O . GLU A 1 107 ? -20.531 -23.547 -11.766 1 92.06 107 GLU A O 1
ATOM 826 N N . ARG A 1 108 ? -21.125 -23.781 -13.922 1 92.69 108 ARG A N 1
ATOM 827 C CA . ARG A 1 108 ? -21.781 -25.062 -13.672 1 92.69 108 ARG A CA 1
ATOM 828 C C . ARG A 1 108 ? -20.797 -26.109 -13.18 1 92.69 108 ARG A C 1
ATOM 830 O O . ARG A 1 108 ? -21.031 -26.766 -12.172 1 92.69 108 ARG A O 1
ATOM 837 N N . GLN A 1 109 ? -19.719 -26.234 -13.906 1 94 109 GLN A N 1
ATOM 838 C CA . GLN A 1 109 ? -18.719 -27.234 -13.555 1 94 109 GLN A CA 1
ATOM 839 C C . GLN A 1 109 ? -18.125 -26.953 -12.172 1 94 109 GLN A C 1
ATOM 841 O O . GLN A 1 109 ? -17.859 -27.875 -11.406 1 94 109 GLN A O 1
ATOM 846 N N . ARG A 1 110 ? -17.938 -25.75 -11.867 1 93.12 110 ARG A N 1
ATOM 847 C CA . ARG A 1 110 ? -17.375 -25.375 -10.57 1 93.12 110 ARG A CA 1
ATOM 848 C C . ARG A 1 110 ? -18.312 -25.75 -9.438 1 93.12 110 ARG A C 1
ATOM 850 O O . ARG A 1 110 ? -17.891 -26.312 -8.422 1 93.12 110 ARG A O 1
ATOM 857 N N . ILE A 1 111 ? -19.547 -25.453 -9.594 1 92.38 111 ILE A N 1
ATOM 858 C CA . ILE A 1 111 ? -20.547 -25.734 -8.562 1 92.38 111 ILE A CA 1
ATOM 859 C C . ILE A 1 111 ? -20.656 -27.234 -8.352 1 92.38 111 ILE A C 1
ATOM 861 O O . ILE A 1 111 ? -20.703 -27.719 -7.211 1 92.38 111 ILE A O 1
ATOM 865 N N . VAL A 1 112 ? -20.688 -27.969 -9.461 1 94.06 112 VAL A N 1
ATOM 866 C CA . VAL A 1 112 ? -20.781 -29.422 -9.352 1 94.06 112 VAL A CA 1
ATOM 867 C C . VAL A 1 112 ? -19.531 -29.969 -8.664 1 94.06 112 VAL A C 1
ATOM 869 O O . VAL A 1 112 ? -19.609 -30.859 -7.82 1 94.06 112 VAL A O 1
ATOM 872 N N . TYR A 1 113 ? -18.406 -29.469 -9.078 1 94.19 113 TYR A N 1
ATOM 873 C CA . TYR A 1 113 ? -17.172 -29.875 -8.438 1 94.19 113 TYR A CA 1
ATOM 874 C C . TYR A 1 113 ? -17.203 -29.594 -6.945 1 94.19 113 TYR A C 1
ATOM 876 O O . TYR A 1 113 ? -16.734 -30.406 -6.141 1 94.19 113 TYR A O 1
ATOM 884 N N . GLN A 1 114 ? -17.734 -28.469 -6.574 1 90.94 114 GLN A N 1
ATOM 885 C CA . GLN A 1 114 ? -17.828 -28.109 -5.164 1 90.94 114 GLN A CA 1
ATOM 886 C C . GLN A 1 114 ? -18.812 -29.016 -4.422 1 90.94 114 GLN A C 1
ATOM 888 O O . GLN A 1 114 ? -18.609 -29.297 -3.24 1 90.94 114 GLN A O 1
ATOM 893 N N . MET A 1 115 ? -19.859 -29.406 -5.102 1 91.88 115 MET A N 1
ATOM 894 C CA . MET A 1 115 ? -20.797 -30.344 -4.5 1 91.88 115 MET A CA 1
ATOM 895 C C . MET A 1 115 ? -20.109 -31.672 -4.191 1 91.88 115 MET A C 1
ATOM 897 O O . MET A 1 115 ? -20.422 -32.312 -3.193 1 91.88 115 MET A O 1
ATOM 901 N N . ILE A 1 116 ? -19.172 -31.984 -5.02 1 94.12 116 ILE A N 1
ATOM 902 C CA . ILE A 1 116 ? -18.469 -33.25 -4.859 1 94.12 116 ILE A CA 1
ATOM 903 C C . ILE A 1 116 ? -17.406 -33.125 -3.77 1 94.12 116 ILE A C 1
ATOM 905 O O . ILE A 1 116 ? -17.297 -33.969 -2.896 1 94.12 116 ILE A O 1
ATOM 909 N N . THR A 1 117 ? -16.703 -31.984 -3.699 1 91.5 117 THR A N 1
ATOM 910 C CA . THR A 1 117 ? -15.477 -31.906 -2.922 1 91.5 117 THR A CA 1
ATOM 911 C C . THR A 1 117 ? -15.711 -31.172 -1.608 1 91.5 117 THR A C 1
ATOM 913 O O . THR A 1 117 ? -15.016 -31.406 -0.621 1 91.5 117 THR A O 1
ATOM 916 N N . ASN A 1 118 ? -16.609 -30.203 -1.531 1 88.44 118 ASN A N 1
ATOM 917 C CA . ASN A 1 118 ? -16.812 -29.453 -0.304 1 88.44 118 ASN A CA 1
ATOM 918 C C . ASN A 1 118 ? -17.172 -30.359 0.867 1 88.44 118 ASN A C 1
ATOM 920 O O . ASN A 1 118 ? -17.734 -31.438 0.67 1 88.44 118 ASN A O 1
ATOM 924 N N . PRO A 1 119 ? -16.812 -29.938 2.041 1 85.88 119 PRO A N 1
ATOM 925 C CA . PRO A 1 119 ? -17.125 -30.75 3.213 1 85.88 119 PRO A CA 1
ATOM 926 C C . PRO A 1 119 ? -18.641 -30.906 3.434 1 85.88 119 PRO A C 1
ATOM 928 O O . PRO A 1 119 ? -19.422 -30.094 2.924 1 85.88 119 PRO A O 1
ATOM 931 N N . GLU A 1 120 ? -18.938 -31.828 4.191 1 85.69 120 GLU A N 1
ATOM 932 C CA . GLU A 1 120 ? -20.344 -32.156 4.441 1 85.69 120 GLU A CA 1
ATOM 933 C C . GLU A 1 120 ? -21.047 -31.047 5.219 1 85.69 120 GLU A C 1
ATOM 935 O O . GLU A 1 120 ? -22.234 -30.812 5.039 1 85.69 120 GLU A O 1
ATOM 940 N N . ASN A 1 121 ? -20.203 -30.328 6.055 1 78.12 121 ASN A N 1
ATOM 941 C CA . ASN A 1 121 ? -20.781 -29.25 6.855 1 78.12 121 ASN A CA 1
ATOM 942 C C . ASN A 1 121 ? -21.203 -28.062 5.984 1 78.12 121 ASN A C 1
ATOM 944 O O . ASN A 1 121 ? -22.047 -27.266 6.387 1 78.12 121 ASN A O 1
ATOM 948 N N . GLU A 1 122 ? -20.703 -28 4.781 1 79.31 122 GLU A N 1
ATOM 949 C CA . GLU A 1 122 ? -21.062 -26.922 3.859 1 79.31 122 GLU A CA 1
ATOM 950 C C . GLU A 1 122 ? -22 -27.422 2.762 1 79.31 122 GLU A C 1
ATOM 952 O O . GLU A 1 122 ? -22.234 -26.719 1.773 1 79.31 122 GLU A O 1
ATOM 957 N N . GLY A 1 123 ? -22.406 -28.672 2.889 1 78.75 123 GLY A N 1
ATOM 958 C CA . GLY A 1 123 ? -23.406 -29.188 1.959 1 78.75 123 GLY A CA 1
ATOM 959 C C . GLY A 1 123 ? -22.797 -30 0.829 1 78.75 123 GLY A C 1
ATOM 960 O O . GLY A 1 123 ? -23.469 -30.297 -0.162 1 78.75 123 GLY A O 1
ATOM 961 N N . GLY A 1 124 ? -21.562 -30.328 0.858 1 87.56 124 GLY A N 1
ATOM 962 C CA . GLY A 1 124 ? -20.922 -31.125 -0.169 1 87.56 124 GLY A CA 1
ATOM 963 C C . GLY A 1 124 ? -20.766 -32.594 0.236 1 87.56 124 GLY A C 1
ATOM 964 O O . GLY A 1 124 ? -21.188 -33 1.317 1 87.56 124 GLY A O 1
ATOM 965 N N . ALA A 1 125 ? -20.266 -33.406 -0.714 1 91.81 125 ALA A N 1
ATOM 966 C CA . ALA A 1 125 ? -20.109 -34.844 -0.482 1 91.81 125 ALA A CA 1
ATOM 967 C C . ALA A 1 125 ? -18.797 -35.125 0.241 1 91.81 125 ALA A C 1
ATOM 969 O O . ALA A 1 125 ? -18.609 -36.219 0.8 1 91.81 125 ALA A O 1
ATOM 970 N N . GLY A 1 126 ? -17.828 -34.188 0.225 1 90 126 GLY A N 1
ATOM 971 C CA . GLY A 1 126 ? -16.578 -34.344 0.941 1 90 126 GLY A CA 1
ATOM 972 C C . GLY A 1 126 ? -15.594 -35.281 0.251 1 90 126 GLY A C 1
ATOM 973 O O . GLY A 1 126 ? -14.695 -35.812 0.89 1 90 126 GLY A O 1
ATOM 974 N N . VAL A 1 127 ? -15.781 -35.594 -1.024 1 93.19 127 VAL A N 1
ATOM 975 C CA . VAL A 1 127 ? -14.914 -36.5 -1.77 1 93.19 127 VAL A CA 1
ATOM 976 C C . VAL A 1 127 ? -13.68 -35.75 -2.256 1 93.19 127 VAL A C 1
ATOM 978 O O . VAL A 1 127 ? -13.797 -34.719 -2.943 1 93.19 127 VAL A O 1
ATOM 981 N N . ARG A 1 128 ? -12.539 -36.219 -1.837 1 90.31 128 ARG A N 1
ATOM 982 C CA . ARG A 1 128 ? -11.297 -35.562 -2.256 1 90.31 128 ARG A CA 1
ATOM 983 C C . ARG A 1 128 ? -10.328 -36.562 -2.863 1 90.31 128 ARG A C 1
ATOM 985 O O . ARG A 1 128 ? -10.281 -37.719 -2.432 1 90.31 128 ARG A O 1
ATOM 992 N N . VAL A 1 129 ? -9.57 -36.031 -3.742 1 89.38 129 VAL A N 1
ATOM 993 C CA . VAL A 1 129 ? -8.625 -36.875 -4.457 1 89.38 129 VAL A CA 1
ATOM 994 C C . VAL A 1 129 ? -7.484 -37.281 -3.525 1 89.38 129 VAL A C 1
ATOM 996 O O . VAL A 1 129 ? -6.922 -36.438 -2.822 1 89.38 129 VAL A O 1
ATOM 999 N N . LYS A 1 130 ? -7.18 -38.5 -3.4 1 82.81 130 LYS A N 1
ATOM 1000 C CA . LYS A 1 130 ? -6.051 -39.125 -2.705 1 82.81 130 LYS A CA 1
ATOM 1001 C C . LYS A 1 130 ? -5.949 -38.625 -1.268 1 82.81 130 LYS A C 1
ATOM 1003 O O . LYS A 1 130 ? -4.859 -38.312 -0.789 1 82.81 130 LYS A O 1
ATOM 1008 N N . SER A 1 131 ? -7.086 -38.406 -0.736 1 84.5 131 SER A N 1
ATOM 1009 C CA . SER A 1 131 ? -7.129 -38.031 0.674 1 84.5 131 SER A CA 1
ATOM 1010 C C . SER A 1 131 ? -7.109 -39.25 1.572 1 84.5 131 SER A C 1
ATOM 1012 O O . SER A 1 131 ? -7.223 -40.375 1.089 1 84.5 131 SER A O 1
ATOM 1014 N N . ALA A 1 132 ? -6.848 -39.031 2.857 1 81.25 132 ALA A N 1
ATOM 1015 C CA . ALA A 1 132 ? -6.801 -40.125 3.814 1 81.25 132 ALA A CA 1
ATOM 1016 C C . ALA A 1 132 ? -8.125 -40.906 3.84 1 81.25 132 ALA A C 1
ATOM 1018 O O . ALA A 1 132 ? -8.141 -42.125 3.996 1 81.25 132 ALA A O 1
ATOM 1019 N N . GLU A 1 133 ? -9.227 -40.219 3.576 1 85.25 133 GLU A N 1
ATOM 1020 C CA . GLU A 1 133 ? -10.547 -40.812 3.605 1 85.25 133 GLU A CA 1
ATOM 1021 C C . GLU A 1 133 ? -10.875 -41.5 2.273 1 85.25 133 GLU A C 1
ATOM 1023 O O . GLU A 1 133 ? -11.648 -42.469 2.229 1 85.25 133 GLU A O 1
ATOM 1028 N N . TRP A 1 134 ? -10.227 -40.969 1.232 1 91.12 134 TRP A N 1
ATOM 1029 C CA . TRP A 1 134 ? -10.516 -41.469 -0.107 1 91.12 134 TRP A CA 1
ATOM 1030 C C . TRP A 1 134 ? -9.234 -41.844 -0.84 1 91.12 134 TRP A C 1
ATOM 1032 O O . TRP A 1 134 ? -8.914 -41.25 -1.879 1 91.12 134 TRP A O 1
ATOM 1042 N N . GLU A 1 135 ? -8.609 -42.812 -0.471 1 89.5 135 GLU A N 1
ATOM 1043 C CA . GLU A 1 135 ? -7.316 -43.219 -1.019 1 89.5 135 GLU A CA 1
ATOM 1044 C C . GLU A 1 135 ? -7.461 -43.781 -2.428 1 89.5 135 GLU A C 1
ATOM 1046 O O . GLU A 1 135 ? -6.535 -43.688 -3.24 1 89.5 135 GLU A O 1
ATOM 1051 N N . ASN A 1 136 ? -8.656 -44.312 -2.713 1 92.69 136 ASN A N 1
ATOM 1052 C CA . ASN A 1 136 ? -8.852 -45 -3.98 1 92.69 136 ASN A CA 1
ATOM 1053 C C . ASN A 1 136 ? -9.336 -44.062 -5.074 1 92.69 136 ASN A C 1
ATOM 1055 O O . ASN A 1 136 ? -9.375 -44.438 -6.25 1 92.69 136 ASN A O 1
ATOM 1059 N N . VAL A 1 137 ? -9.742 -42.875 -4.648 1 94.25 137 VAL A N 1
ATOM 1060 C CA . VAL A 1 137 ? -10.156 -41.906 -5.645 1 94.25 137 VAL A CA 1
ATOM 1061 C C . VAL A 1 137 ? -8.922 -41.25 -6.281 1 94.25 137 VAL A C 1
ATOM 1063 O O . VAL A 1 137 ? -8.234 -40.438 -5.648 1 94.25 137 VAL A O 1
ATOM 1066 N N . GLU A 1 138 ? -8.703 -41.594 -7.469 1 92 138 GLU A N 1
ATOM 1067 C CA . GLU A 1 138 ? -7.473 -41.188 -8.148 1 92 138 GLU A CA 1
ATOM 1068 C C . GLU A 1 138 ? -7.613 -39.812 -8.758 1 92 138 GLU A C 1
ATOM 1070 O O . GLU A 1 138 ? -6.684 -39 -8.695 1 92 138 GLU A O 1
ATOM 1075 N N . SER A 1 139 ? -8.711 -39.531 -9.43 1 93.19 139 SER A N 1
ATOM 1076 C CA . SER A 1 139 ? -8.875 -38.25 -10.094 1 93.19 139 SER A CA 1
ATOM 1077 C C . SER A 1 139 ? -10.352 -37.938 -10.297 1 93.19 139 SER A C 1
ATOM 1079 O O . SER A 1 139 ? -11.195 -38.812 -10.336 1 93.19 139 SER A O 1
ATOM 1081 N N . ILE A 1 140 ? -10.672 -36.75 -10.227 1 94.94 140 ILE A N 1
ATOM 1082 C CA . ILE A 1 140 ? -11.977 -36.188 -10.562 1 94.94 140 ILE A CA 1
ATOM 1083 C C . ILE A 1 140 ? -11.82 -35.188 -11.711 1 94.94 140 ILE A C 1
ATOM 1085 O O . ILE A 1 140 ? -11.172 -34.156 -11.562 1 94.94 140 ILE A O 1
ATOM 1089 N N . PHE A 1 141 ? -12.32 -35.5 -12.891 1 94.38 141 PHE A N 1
ATOM 1090 C CA . PHE A 1 141 ? -12.102 -34.625 -14.023 1 94.38 141 PHE A CA 1
ATOM 1091 C C . PHE A 1 141 ? -13.352 -34.531 -14.891 1 94.38 141 PHE A C 1
ATOM 1093 O O . PHE A 1 141 ? -14.234 -35.406 -14.805 1 94.38 141 PHE A O 1
ATOM 1100 N N . ALA A 1 142 ? -13.5 -33.5 -15.641 1 94.19 142 ALA A N 1
ATOM 1101 C CA . ALA A 1 142 ? -14.562 -33.312 -16.625 1 94.19 142 ALA A CA 1
ATOM 1102 C C . ALA A 1 142 ? -14.086 -33.656 -18.031 1 94.19 142 ALA A C 1
ATOM 1104 O O . ALA A 1 142 ? -12.883 -33.625 -18.297 1 94.19 142 ALA A O 1
ATOM 1105 N N . LEU A 1 143 ? -15 -34 -18.828 1 92.94 143 LEU A N 1
ATOM 1106 C CA . LEU A 1 143 ? -14.656 -34.375 -20.188 1 92.94 143 LEU A CA 1
ATOM 1107 C C . LEU A 1 143 ? -14.391 -33.156 -21.062 1 92.94 143 LEU A C 1
ATOM 1109 O O . LEU A 1 143 ? -14.984 -32.094 -20.844 1 92.94 143 LEU A O 1
ATOM 1113 N N . HIS A 1 144 ? -13.477 -33.344 -21.969 1 91.19 144 HIS A N 1
ATOM 1114 C CA . HIS A 1 144 ? -13.164 -32.312 -22.938 1 91.19 144 HIS A CA 1
ATOM 1115 C C . HIS A 1 144 ? -14.305 -32.094 -23.922 1 91.19 144 HIS A C 1
ATOM 1117 O O . HIS A 1 144 ? -14.984 -33.062 -24.297 1 91.19 144 HIS A O 1
ATOM 1123 N N . ASP A 1 145 ? -14.555 -30.875 -24.219 1 88.19 145 ASP A N 1
ATOM 1124 C CA . ASP A 1 145 ? -15.398 -30.547 -25.359 1 88.19 145 ASP A CA 1
ATOM 1125 C C . ASP A 1 145 ? -14.57 -30.5 -26.641 1 88.19 145 ASP A C 1
ATOM 1127 O O . ASP A 1 145 ? -14 -29.469 -26.984 1 88.19 145 ASP A O 1
ATOM 1131 N N . HIS A 1 146 ? -14.594 -31.516 -27.375 1 85.88 146 HIS A N 1
ATOM 1132 C CA . HIS A 1 146 ? -13.711 -31.656 -28.516 1 85.88 146 HIS A CA 1
ATOM 1133 C C . HIS A 1 146 ? -14.094 -30.672 -29.625 1 85.88 146 HIS A C 1
ATOM 1135 O O . HIS A 1 146 ? -13.227 -30.219 -30.375 1 85.88 146 HIS A O 1
ATOM 1141 N N . THR A 1 147 ? -15.375 -30.375 -29.688 1 84.62 147 THR A N 1
ATOM 1142 C CA . THR A 1 147 ? -15.805 -29.406 -30.703 1 84.62 147 THR A CA 1
ATOM 1143 C C . THR A 1 147 ? -15.242 -28.031 -30.406 1 84.62 147 THR A C 1
ATOM 1145 O O . THR A 1 147 ? -14.688 -27.375 -31.297 1 84.62 147 THR A O 1
ATOM 1148 N N . PHE A 1 148 ? -15.359 -27.734 -29.234 1 84.62 148 PHE A N 1
ATOM 1149 C CA . PHE A 1 148 ? -14.82 -26.438 -28.828 1 84.62 148 PHE A CA 1
ATOM 1150 C C . PHE A 1 148 ? -13.305 -26.422 -28.938 1 84.62 148 PHE A C 1
ATOM 1152 O O . PHE A 1 148 ? -12.719 -25.453 -29.422 1 84.62 148 PHE A O 1
ATOM 1159 N N . ASN A 1 149 ? -12.656 -27.469 -28.5 1 88.44 149 ASN A N 1
ATOM 1160 C CA . ASN A 1 149 ? -11.203 -27.531 -28.5 1 88.44 149 ASN A CA 1
ATOM 1161 C C . ASN A 1 149 ? -10.633 -27.438 -29.922 1 88.44 149 ASN A C 1
ATOM 1163 O O . ASN A 1 149 ? -9.633 -26.766 -30.141 1 88.44 149 ASN A O 1
ATOM 1167 N N . LYS A 1 150 ? -11.289 -28.078 -30.781 1 86.12 150 LYS A N 1
ATOM 1168 C CA . LYS A 1 150 ? -10.836 -28.047 -32.156 1 86.12 150 LYS A CA 1
ATOM 1169 C C . LYS A 1 150 ? -11 -26.641 -32.75 1 86.12 150 LYS A C 1
ATOM 1171 O O . LYS A 1 150 ? -10.109 -26.141 -33.438 1 86.12 150 LYS A O 1
ATOM 1176 N N . HIS A 1 151 ? -12.078 -26.094 -32.469 1 85 151 HIS A N 1
ATOM 1177 C CA . HIS A 1 151 ? -12.336 -24.75 -32.938 1 85 151 HIS A CA 1
ATOM 1178 C C . HIS A 1 151 ? -11.336 -23.75 -32.375 1 85 151 HIS A C 1
ATOM 1180 O O . HIS A 1 151 ? -10.82 -22.891 -33.094 1 85 151 HIS A O 1
ATOM 1186 N N . TRP A 1 152 ? -11.164 -23.922 -31.141 1 82.94 152 TRP A N 1
ATOM 1187 C CA . TRP A 1 152 ? -10.25 -23.016 -30.438 1 82.94 152 TRP A CA 1
ATOM 1188 C C . TRP A 1 152 ? -8.82 -23.203 -30.938 1 82.94 152 TRP A C 1
ATOM 1190 O O . TRP A 1 152 ? -8.102 -22.219 -31.141 1 82.94 152 TRP A O 1
ATOM 1200 N N . LEU A 1 153 ? -8.375 -24.406 -31.172 1 84.75 153 LEU A N 1
ATOM 1201 C CA . LEU A 1 153 ? -7.027 -24.672 -31.672 1 84.75 153 LEU A CA 1
ATOM 1202 C C . LEU A 1 153 ? -6.848 -24.141 -33.094 1 84.75 153 LEU A C 1
ATOM 1204 O O . LEU A 1 153 ? -5.785 -23.609 -33.438 1 84.75 153 LEU A O 1
ATOM 1208 N N . LYS A 1 154 ? -7.855 -24.219 -33.812 1 84.44 154 LYS A N 1
ATOM 1209 C CA . LYS A 1 154 ? -7.797 -23.688 -35.188 1 84.44 154 LYS A CA 1
ATOM 1210 C C . LYS A 1 154 ? -7.738 -22.172 -35.188 1 84.44 154 LYS A C 1
ATOM 1212 O O . LYS A 1 154 ? -6.965 -21.562 -35.938 1 84.44 154 LYS A O 1
ATOM 1217 N N . LYS A 1 155 ? -8.484 -21.656 -34.344 1 82.38 155 LYS A N 1
ATOM 1218 C CA . LYS A 1 155 ? -8.516 -20.203 -34.25 1 82.38 155 LYS A CA 1
ATOM 1219 C C . LYS A 1 155 ? -7.164 -19.656 -33.781 1 82.38 155 LYS A C 1
ATOM 1221 O O . LYS A 1 155 ? -6.676 -18.656 -34.312 1 82.38 155 LYS A O 1
ATOM 1226 N N . TRP A 1 156 ? -6.613 -20.328 -32.844 1 78.75 156 TRP A N 1
ATOM 1227 C CA . TRP A 1 156 ? -5.355 -19.875 -32.281 1 78.75 156 TRP A CA 1
ATOM 1228 C C . TRP A 1 156 ? -4.195 -20.109 -33.25 1 78.75 156 TRP A C 1
ATOM 1230 O O . TRP A 1 156 ? -3.18 -19.422 -33.188 1 78.75 156 TRP A O 1
ATOM 1240 N N . ALA A 1 157 ? -4.344 -21.141 -34.062 1 74.56 157 ALA A N 1
ATOM 1241 C CA . ALA A 1 157 ? -3.314 -21.422 -35.062 1 74.56 157 ALA A CA 1
ATOM 1242 C C . ALA A 1 157 ? -3.303 -20.328 -36.156 1 74.56 157 ALA A C 1
ATOM 1244 O O . ALA A 1 157 ? -2.273 -20.094 -36.781 1 74.56 157 ALA A O 1
ATOM 1245 N N . THR A 1 158 ? -4.41 -19.609 -36.281 1 74.75 158 THR A N 1
ATOM 1246 C CA . THR A 1 158 ? -4.527 -18.672 -37.375 1 74.75 158 THR A CA 1
ATOM 1247 C C . THR A 1 158 ? -4.426 -17.234 -36.875 1 74.75 158 THR A C 1
ATOM 1249 O O . THR A 1 158 ? -4.059 -16.328 -37.625 1 74.75 158 THR A O 1
ATOM 1252 N N . GLN A 1 159 ? -4.762 -17.062 -35.625 1 76.81 159 GLN A N 1
ATOM 1253 C CA . GLN A 1 159 ? -4.801 -15.688 -35.156 1 76.81 159 GLN A CA 1
ATOM 1254 C C . GLN A 1 159 ? -3.572 -15.375 -34.281 1 76.81 159 GLN A C 1
ATOM 1256 O O . GLN A 1 159 ? -3.078 -16.234 -33.562 1 76.81 159 GLN A O 1
ATOM 1261 N N . TRP A 1 160 ? -3.117 -14.18 -34.5 1 72.5 160 TRP A N 1
ATOM 1262 C CA . TRP A 1 160 ? -1.901 -13.758 -33.812 1 72.5 160 TRP A CA 1
ATOM 1263 C C . TRP A 1 160 ? -2.225 -13.18 -32.438 1 72.5 160 TRP A C 1
ATOM 1265 O O . TRP A 1 160 ? -1.41 -13.258 -31.516 1 72.5 160 TRP A O 1
ATOM 1275 N N . ALA A 1 161 ? -3.42 -12.609 -32.25 1 78.5 161 ALA A N 1
ATOM 1276 C CA . ALA A 1 161 ? -3.725 -11.938 -31 1 78.5 161 ALA A CA 1
ATOM 1277 C C . ALA A 1 161 ? -5.02 -12.469 -30.391 1 78.5 161 ALA A C 1
ATOM 1279 O O . ALA A 1 161 ? -5.949 -12.828 -31.109 1 78.5 161 ALA A O 1
ATOM 1280 N N . ILE A 1 162 ? -4.941 -12.664 -29.078 1 79.69 162 ILE A N 1
ATOM 1281 C CA . ILE A 1 162 ? -6.129 -13.062 -28.328 1 79.69 162 ILE A CA 1
ATOM 1282 C C . ILE A 1 162 ? -6.965 -11.828 -28 1 79.69 162 ILE A C 1
ATOM 1284 O O . ILE A 1 162 ? -6.488 -10.906 -27.344 1 79.69 162 ILE A O 1
ATOM 1288 N N . SER A 1 163 ? -8.125 -11.781 -28.5 1 84.19 163 SER A N 1
ATOM 1289 C CA . SER A 1 163 ? -9.023 -10.664 -28.266 1 84.19 163 SER A CA 1
ATOM 1290 C C . SER A 1 163 ? -9.688 -10.773 -26.891 1 84.19 163 SER A C 1
ATOM 1292 O O . SER A 1 163 ? -9.555 -11.797 -26.203 1 84.19 163 SER A O 1
ATOM 1294 N N . SER A 1 164 ? -10.305 -9.758 -26.469 1 85.56 164 SER A N 1
ATOM 1295 C CA . SER A 1 164 ? -11.016 -9.75 -25.188 1 85.56 164 SER A CA 1
ATOM 1296 C C . SER A 1 164 ? -12.18 -10.742 -25.203 1 85.56 164 SER A C 1
ATOM 1298 O O . SER A 1 164 ? -12.477 -11.352 -24.172 1 85.56 164 SER A O 1
ATOM 1300 N N . GLU A 1 165 ? -12.75 -10.93 -26.328 1 87.62 165 GLU A N 1
ATOM 1301 C CA . GLU A 1 165 ? -13.852 -11.875 -26.453 1 87.62 165 GLU A CA 1
ATOM 1302 C C . GLU A 1 165 ? -13.359 -13.312 -26.312 1 87.62 165 GLU A C 1
ATOM 1304 O O . GLU A 1 165 ? -14.047 -14.164 -25.75 1 87.62 165 GLU A O 1
ATOM 1309 N N . ASP A 1 166 ? -12.188 -13.453 -26.859 1 89.19 166 ASP A N 1
ATOM 1310 C CA . ASP A 1 166 ? -11.586 -14.773 -26.719 1 89.19 166 ASP A CA 1
ATOM 1311 C C . ASP A 1 166 ? -11.281 -15.102 -25.266 1 89.19 166 ASP A C 1
ATOM 1313 O O . ASP A 1 166 ? -11.469 -16.234 -24.828 1 89.19 166 ASP A O 1
ATOM 1317 N N . LEU A 1 167 ? -10.875 -14.133 -24.609 1 90.88 167 LEU A N 1
ATOM 1318 C CA . LEU A 1 167 ? -10.57 -14.328 -23.188 1 90.88 167 LEU A CA 1
ATOM 1319 C C . LEU A 1 167 ? -11.836 -14.641 -22.406 1 90.88 167 LEU A C 1
ATOM 1321 O O . LEU A 1 167 ? -11.812 -15.453 -21.469 1 90.88 167 LEU A O 1
ATOM 1325 N N . ASP A 1 168 ? -12.875 -14.047 -22.781 1 91.62 168 ASP A N 1
ATOM 1326 C CA . ASP A 1 168 ? -14.148 -14.328 -22.141 1 91.62 168 ASP A CA 1
ATOM 1327 C C . ASP A 1 168 ? -14.594 -15.766 -22.406 1 91.62 168 ASP A C 1
ATOM 1329 O O . ASP A 1 168 ? -15.148 -16.422 -21.516 1 91.62 168 ASP A O 1
ATOM 1333 N N . ASP A 1 169 ? -14.289 -16.172 -23.547 1 90.81 169 ASP A N 1
ATOM 1334 C CA . ASP A 1 169 ? -14.648 -17.531 -23.906 1 90.81 169 ASP A CA 1
ATOM 1335 C C . ASP A 1 169 ? -13.82 -18.531 -23.094 1 90.81 169 ASP A C 1
ATOM 1337 O O . ASP A 1 169 ? -14.336 -19.562 -22.656 1 90.81 169 ASP A O 1
ATOM 1341 N N . ILE A 1 170 ? -12.609 -18.234 -22.953 1 91.12 170 ILE A N 1
ATOM 1342 C CA . ILE A 1 170 ? -11.734 -19.094 -22.172 1 91.12 170 ILE A CA 1
ATOM 1343 C C . ILE A 1 170 ? -12.195 -19.125 -20.719 1 91.12 170 ILE A C 1
ATOM 1345 O O . ILE A 1 170 ? -12.227 -20.172 -20.094 1 91.12 170 ILE A O 1
ATOM 1349 N N . ARG A 1 171 ? -12.562 -18 -20.281 1 93.31 171 ARG A N 1
ATOM 1350 C CA . ARG A 1 171 ? -13.047 -17.891 -18.906 1 93.31 171 ARG A CA 1
ATOM 1351 C C . ARG A 1 171 ? -14.312 -18.719 -18.703 1 93.31 171 ARG A C 1
ATOM 1353 O O . ARG A 1 171 ? -14.461 -19.406 -17.703 1 93.31 171 ARG A O 1
ATOM 1360 N N . ASN A 1 172 ? -15.156 -18.641 -19.688 1 93.06 172 ASN A N 1
ATOM 1361 C CA . ASN A 1 172 ? -16.453 -19.312 -19.578 1 93.06 172 ASN A CA 1
ATOM 1362 C C . ASN A 1 172 ? -16.297 -20.828 -19.672 1 93.06 172 ASN A C 1
ATOM 1364 O O . ASN A 1 172 ? -17.172 -21.562 -19.234 1 93.06 172 ASN A O 1
ATOM 1368 N N . ARG A 1 173 ? -15.172 -21.203 -20.125 1 91.5 173 ARG A N 1
ATOM 1369 C CA . ARG A 1 173 ? -15.008 -22.641 -20.312 1 91.5 173 ARG A CA 1
ATOM 1370 C C . ARG A 1 173 ? -14.016 -23.219 -19.312 1 91.5 173 ARG A C 1
ATOM 1372 O O . ARG A 1 173 ? -14.227 -24.312 -18.766 1 91.5 173 ARG A O 1
ATOM 1379 N N . PHE A 1 174 ? -12.906 -22.5 -19.109 1 92.94 174 PHE A N 1
ATOM 1380 C CA . PHE A 1 174 ? -11.82 -23.078 -18.328 1 92.94 174 PHE A CA 1
ATOM 1381 C C . PHE A 1 174 ? -11.688 -22.375 -16.984 1 92.94 174 PHE A C 1
ATOM 1383 O O . PHE A 1 174 ? -10.906 -22.797 -16.125 1 92.94 174 PHE A O 1
ATOM 1390 N N . GLY A 1 175 ? -12.383 -21.297 -16.797 1 93.62 175 GLY A N 1
ATOM 1391 C CA . GLY A 1 175 ? -12.32 -20.609 -15.516 1 93.62 175 GLY A CA 1
ATOM 1392 C C . GLY A 1 175 ? -11.453 -19.359 -15.555 1 93.62 175 GLY A C 1
ATOM 1393 O O . GLY A 1 175 ? -10.727 -19.125 -16.531 1 93.62 175 GLY A O 1
ATOM 1394 N N . GLU A 1 176 ? -11.492 -18.625 -14.523 1 93.75 176 GLU A N 1
ATOM 1395 C CA . GLU A 1 176 ? -10.797 -17.344 -14.477 1 93.75 176 GLU A CA 1
ATOM 1396 C C . GLU A 1 176 ? -9.297 -17.531 -14.289 1 93.75 176 GLU A C 1
ATOM 1398 O O . GLU A 1 176 ? -8.492 -16.734 -14.797 1 93.75 176 GLU A O 1
ATOM 1403 N N . LYS A 1 177 ? -8.875 -18.531 -13.555 1 93.25 177 LYS A N 1
ATOM 1404 C CA . LYS A 1 177 ? -7.453 -18.75 -13.328 1 93.25 177 LYS A CA 1
ATOM 1405 C C . LYS A 1 177 ? -6.711 -18.969 -14.641 1 93.25 177 LYS A C 1
ATOM 1407 O O . LYS A 1 177 ? -5.656 -18.375 -14.867 1 93.25 177 LYS A O 1
ATOM 1412 N N . VAL A 1 178 ? -7.273 -19.781 -15.5 1 94.31 178 VAL A N 1
ATOM 1413 C CA . VAL A 1 178 ? -6.676 -20.062 -16.797 1 94.31 178 VAL A CA 1
ATOM 1414 C C . VAL A 1 178 ? -6.789 -18.844 -17.703 1 94.31 178 VAL A C 1
ATOM 1416 O O . VAL A 1 178 ? -5.863 -18.531 -18.453 1 94.31 178 VAL A O 1
ATOM 1419 N N . ALA A 1 179 ? -7.871 -18.156 -17.594 1 95.06 179 ALA A N 1
ATOM 1420 C CA . ALA A 1 179 ? -8.07 -16.953 -18.406 1 95.06 179 ALA A CA 1
ATOM 1421 C C . ALA A 1 179 ? -7.055 -15.875 -18.031 1 95.06 179 ALA A C 1
ATOM 1423 O O . ALA A 1 179 ? -6.535 -15.18 -18.906 1 95.06 179 ALA A O 1
ATOM 1424 N N . PHE A 1 180 ? -6.762 -15.727 -16.734 1 95.12 180 PHE A N 1
ATOM 1425 C CA . PHE A 1 180 ? -5.762 -14.766 -16.297 1 95.12 180 PHE A CA 1
ATOM 1426 C C . PHE A 1 180 ? -4.391 -15.109 -16.859 1 95.12 180 PHE A C 1
ATOM 1428 O O . PHE A 1 180 ? -3.627 -14.211 -17.234 1 95.12 180 PHE A O 1
ATOM 1435 N N . TYR A 1 181 ? -4.062 -16.391 -16.953 1 94.81 181 TYR A N 1
ATOM 1436 C CA . TYR A 1 181 ? -2.771 -16.828 -17.484 1 94.81 181 TYR A CA 1
ATOM 1437 C C . TYR A 1 181 ? -2.623 -16.406 -18.938 1 94.81 181 TYR A C 1
ATOM 1439 O O . TYR A 1 181 ? -1.606 -15.836 -19.328 1 94.81 181 TYR A O 1
ATOM 1447 N N . PHE A 1 182 ? -3.654 -16.625 -19.703 1 93.69 182 PHE A N 1
ATOM 1448 C CA . PHE A 1 182 ? -3.568 -16.312 -21.109 1 93.69 182 PHE A CA 1
ATOM 1449 C C . PHE A 1 182 ? -3.596 -14.797 -21.328 1 93.69 182 PHE A C 1
ATOM 1451 O O . PHE A 1 182 ? -2.959 -14.289 -22.25 1 93.69 182 PHE A O 1
ATOM 1458 N N . ALA A 1 183 ? -4.344 -14.148 -20.5 1 95.19 183 ALA A N 1
ATOM 1459 C CA . ALA A 1 183 ? -4.328 -12.688 -20.578 1 95.19 183 ALA A CA 1
ATOM 1460 C C . ALA A 1 183 ? -2.941 -12.141 -20.25 1 95.19 183 ALA A C 1
ATOM 1462 O O . ALA A 1 183 ? -2.469 -11.211 -20.922 1 95.19 183 ALA A O 1
ATOM 1463 N N . PHE A 1 184 ? -2.332 -12.672 -19.25 1 96.12 184 PHE A N 1
ATOM 1464 C CA . PHE A 1 184 ? -0.985 -12.266 -18.875 1 96.12 184 PHE A CA 1
ATOM 1465 C C . PHE A 1 184 ? 0.006 -12.539 -20 1 96.12 184 PHE A C 1
ATOM 1467 O O . PHE A 1 184 ? 0.808 -11.672 -20.359 1 96.12 184 PHE A O 1
ATOM 1474 N N . GLU A 1 185 ? -0.048 -13.766 -20.5 1 94.44 185 GLU A N 1
ATOM 1475 C CA . GLU A 1 185 ? 0.874 -14.164 -21.562 1 94.44 185 GLU A CA 1
ATOM 1476 C C . GLU A 1 185 ? 0.732 -13.266 -22.781 1 94.44 185 GLU A C 1
ATOM 1478 O O . GLU A 1 185 ? 1.729 -12.883 -23.391 1 94.44 185 GLU A O 1
ATOM 1483 N N . GLN A 1 186 ? -0.479 -12.969 -23.094 1 93.31 186 GLN A N 1
ATOM 1484 C CA . GLN A 1 186 ? -0.716 -12.109 -24.25 1 93.31 186 GLN A CA 1
ATOM 1485 C C . GLN A 1 186 ? -0.18 -10.695 -24 1 93.31 186 GLN A C 1
ATOM 1487 O O . GLN A 1 186 ? 0.438 -10.102 -24.875 1 93.31 186 GLN A O 1
ATOM 1492 N N . THR A 1 187 ? -0.434 -10.188 -22.844 1 95.06 187 THR A N 1
ATOM 1493 C CA . THR A 1 187 ? 0.066 -8.859 -22.5 1 95.06 187 THR A CA 1
ATOM 1494 C C . THR A 1 187 ? 1.592 -8.844 -22.484 1 95.06 187 THR A C 1
ATOM 1496 O O . THR A 1 187 ? 2.213 -7.906 -23 1 95.06 187 THR A O 1
ATOM 1499 N N . TYR A 1 188 ? 2.176 -9.883 -21.875 1 96.56 188 TYR A N 1
ATOM 1500 C CA . TYR A 1 188 ? 3.629 -10.016 -21.828 1 96.56 188 TYR A CA 1
ATOM 1501 C C . TYR A 1 188 ? 4.211 -10.07 -23.234 1 96.56 188 TYR A C 1
ATOM 1503 O O . TYR A 1 188 ? 5.203 -9.398 -23.531 1 96.56 188 TYR A O 1
ATOM 1511 N N . PHE A 1 189 ? 3.584 -10.812 -24.125 1 94.75 189 PHE A N 1
ATOM 1512 C CA . PHE A 1 189 ? 4.016 -10.938 -25.516 1 94.75 189 PHE A CA 1
ATOM 1513 C C . PHE A 1 189 ? 3.975 -9.586 -26.219 1 94.75 189 PHE A C 1
ATOM 1515 O O . PHE A 1 189 ? 4.93 -9.203 -26.891 1 94.75 189 PHE A O 1
ATOM 1522 N N . ASN A 1 190 ? 2.939 -8.852 -26.078 1 94.62 190 ASN A N 1
ATOM 1523 C CA . ASN A 1 190 ? 2.801 -7.539 -26.703 1 94.62 190 ASN A CA 1
ATOM 1524 C C . ASN A 1 190 ? 3.834 -6.551 -26.172 1 94.62 190 ASN A C 1
ATOM 1526 O O . ASN A 1 190 ? 4.383 -5.75 -26.922 1 94.62 190 ASN A O 1
ATOM 1530 N N . PHE A 1 191 ? 4.059 -6.633 -24.922 1 96.88 191 PHE A N 1
ATOM 1531 C CA . PHE A 1 191 ? 5 -5.699 -24.312 1 96.88 191 PHE A CA 1
ATOM 1532 C C . PHE A 1 191 ? 6.43 -6.023 -24.719 1 96.88 191 PHE A C 1
ATOM 1534 O O . PHE A 1 191 ? 7.309 -5.16 -24.672 1 96.88 191 PHE A O 1
ATOM 1541 N N . LEU A 1 192 ? 6.68 -7.281 -25.062 1 97.19 192 LEU A N 1
ATOM 1542 C CA . LEU A 1 192 ? 8.023 -7.695 -25.438 1 97.19 192 LEU A CA 1
ATOM 1543 C C . LEU A 1 192 ? 8.406 -7.121 -26.797 1 97.19 192 LEU A C 1
ATOM 1545 O O . LEU A 1 192 ? 9.586 -7.086 -27.156 1 97.19 192 LEU A O 1
ATOM 1549 N N . LEU A 1 193 ? 7.531 -6.594 -27.562 1 97.19 193 LEU A N 1
ATOM 1550 C CA . LEU A 1 193 ? 7.797 -6.047 -28.891 1 97.19 193 LEU A CA 1
ATOM 1551 C C . LEU A 1 193 ? 8.75 -4.855 -28.812 1 97.19 193 LEU A C 1
ATOM 1553 O O . LEU A 1 193 ? 9.688 -4.75 -29.594 1 97.19 193 LEU A O 1
ATOM 1557 N N . PHE A 1 194 ? 8.586 -4.055 -27.828 1 97.44 194 PHE A N 1
ATOM 1558 C CA . PHE A 1 194 ? 9.406 -2.857 -27.703 1 97.44 194 PHE A CA 1
ATOM 1559 C C . PHE A 1 194 ? 10.836 -3.219 -27.297 1 97.44 194 PHE A C 1
ATOM 1561 O O . PHE A 1 194 ? 11.789 -2.828 -27.984 1 97.44 194 PHE A O 1
ATOM 1568 N N . PRO A 1 195 ? 11 -3.998 -26.188 1 97.38 195 PRO A N 1
ATOM 1569 C CA . PRO A 1 195 ? 12.383 -4.34 -25.844 1 97.38 195 PRO A CA 1
ATOM 1570 C C . PRO A 1 195 ? 13.086 -5.137 -26.938 1 97.38 195 PRO A C 1
ATOM 1572 O O . PRO A 1 195 ? 14.312 -5.086 -27.062 1 97.38 195 PRO A O 1
ATOM 1575 N N . THR A 1 196 ? 12.312 -5.895 -27.734 1 97.62 196 THR A N 1
ATOM 1576 C CA . THR A 1 196 ? 12.906 -6.609 -28.844 1 97.62 196 THR A CA 1
ATOM 1577 C C . THR A 1 196 ? 13.43 -5.633 -29.906 1 97.62 196 THR A C 1
ATOM 1579 O O . THR A 1 196 ? 14.578 -5.73 -30.328 1 97.62 196 THR A O 1
ATOM 1582 N N . ALA A 1 197 ? 12.586 -4.699 -30.312 1 97.62 197 ALA A N 1
ATOM 1583 C CA . ALA A 1 197 ? 13.008 -3.697 -31.297 1 97.62 197 ALA A CA 1
ATOM 1584 C C . ALA A 1 197 ? 14.18 -2.875 -30.766 1 97.62 197 ALA A C 1
ATOM 1586 O O . ALA A 1 197 ? 15.164 -2.652 -31.484 1 97.62 197 ALA A O 1
ATOM 1587 N N . PHE A 1 198 ? 14.086 -2.525 -29.531 1 96.94 198 PHE A N 1
ATOM 1588 C CA . PHE A 1 198 ? 15.125 -1.705 -28.938 1 96.94 198 PHE A CA 1
ATOM 1589 C C . PHE A 1 198 ? 16.391 -2.52 -28.719 1 96.94 198 PHE A C 1
ATOM 1591 O O . PHE A 1 198 ? 17.5 -1.996 -28.828 1 96.94 198 PHE A O 1
ATOM 1598 N N . GLY A 1 199 ? 16.188 -3.738 -28.281 1 96.44 199 GLY A N 1
ATOM 1599 C CA . GLY A 1 199 ? 17.344 -4.609 -28.109 1 96.44 199 GLY A CA 1
ATOM 1600 C C . GLY A 1 199 ? 18.125 -4.828 -29.391 1 96.44 199 GLY A C 1
ATOM 1601 O O . GLY A 1 199 ? 19.359 -4.805 -29.391 1 96.44 199 GLY A O 1
ATOM 1602 N N . VAL A 1 200 ? 17.453 -5.027 -30.5 1 96.19 200 VAL A N 1
ATOM 1603 C CA . VAL A 1 200 ? 18.109 -5.188 -31.797 1 96.19 200 VAL A CA 1
ATOM 1604 C C . VAL A 1 200 ? 18.844 -3.902 -32.188 1 96.19 200 VAL A C 1
ATOM 1606 O O . VAL A 1 200 ? 19.984 -3.943 -32.656 1 96.19 200 VAL A O 1
ATOM 1609 N N . PHE A 1 201 ? 18.203 -2.801 -31.891 1 96.62 201 PHE A N 1
ATOM 1610 C CA . PHE A 1 201 ? 18.828 -1.506 -32.125 1 96.62 201 PHE A CA 1
ATOM 1611 C C . PHE A 1 201 ? 20.094 -1.349 -31.297 1 96.62 201 PHE A C 1
ATOM 1613 O O . PHE A 1 201 ? 21.125 -0.913 -31.797 1 96.62 201 PHE A O 1
ATOM 1620 N N . ALA A 1 202 ? 19.953 -1.673 -30.078 1 95.44 202 ALA A N 1
ATOM 1621 C CA . ALA A 1 202 ? 21.094 -1.537 -29.156 1 95.44 202 ALA A CA 1
ATOM 1622 C C . ALA A 1 202 ? 22.234 -2.459 -29.562 1 95.44 202 ALA A C 1
ATOM 1624 O O . ALA A 1 202 ? 23.406 -2.094 -29.438 1 95.44 202 ALA A O 1
ATOM 1625 N N . TYR A 1 203 ? 21.953 -3.654 -30.016 1 93.81 203 TYR A N 1
ATOM 1626 C CA . TYR A 1 203 ? 22.953 -4.625 -30.422 1 93.81 203 TYR A CA 1
ATOM 1627 C C . TYR A 1 203 ? 23.797 -4.086 -31.578 1 93.81 203 TYR A C 1
ATOM 1629 O O . TYR A 1 203 ? 25.016 -4.281 -31.625 1 93.81 203 TYR A O 1
ATOM 1637 N N . PHE A 1 204 ? 23.266 -3.248 -32.5 1 94.69 204 PHE A N 1
ATOM 1638 C CA . PHE A 1 204 ? 23.953 -2.791 -33.688 1 94.69 204 PHE A CA 1
ATOM 1639 C C . PHE A 1 204 ? 24.547 -1.402 -33.5 1 94.69 204 PHE A C 1
ATOM 1641 O O . PHE A 1 204 ? 25.578 -1.063 -34.062 1 94.69 204 PHE A O 1
ATOM 1648 N N . PHE A 1 205 ? 23.891 -0.617 -32.594 1 94.25 205 PHE A N 1
ATOM 1649 C CA . PHE A 1 205 ? 24.25 0.792 -32.562 1 94.25 205 PHE A CA 1
ATOM 1650 C C . PHE A 1 205 ? 24.875 1.165 -31.234 1 94.25 205 PHE A C 1
ATOM 1652 O O . PHE A 1 205 ? 25.609 2.156 -31.125 1 94.25 205 PHE A O 1
ATOM 1659 N N . LEU A 1 206 ? 24.422 0.287 -30.281 1 87.88 206 LEU A N 1
ATOM 1660 C CA . LEU A 1 206 ? 24.938 0.626 -28.969 1 87.88 206 LEU A CA 1
ATOM 1661 C C . LEU A 1 206 ? 26.031 -0.342 -28.547 1 87.88 206 LEU A C 1
ATOM 1663 O O . LEU A 1 206 ? 26.109 -1.461 -29.062 1 87.88 206 LEU A O 1
ATOM 1667 N N . GLY A 1 207 ? 27.141 0.052 -28.031 1 81.19 207 GLY A N 1
ATOM 1668 C CA . GLY A 1 207 ? 28.234 -0.763 -27.547 1 81.19 207 GLY A CA 1
ATOM 1669 C C . GLY A 1 207 ? 27.812 -1.8 -26.516 1 81.19 207 GLY A C 1
ATOM 1670 O O . GLY A 1 207 ? 26.625 -1.871 -26.156 1 81.19 207 GLY A O 1
ATOM 1671 N N . SER A 1 208 ? 28.734 -2.732 -26.188 1 83.25 208 SER A N 1
ATOM 1672 C CA . SER A 1 208 ? 28.469 -3.764 -25.188 1 83.25 208 SER A CA 1
ATOM 1673 C C . SER A 1 208 ? 28.266 -3.152 -23.812 1 83.25 208 SER A C 1
ATOM 1675 O O . SER A 1 208 ? 28.938 -2.184 -23.453 1 83.25 208 SER A O 1
ATOM 1677 N N . PHE A 1 209 ? 27.219 -3.6 -23.078 1 90.5 209 PHE A N 1
ATOM 1678 C CA . PHE A 1 209 ? 26.922 -3.184 -21.703 1 90.5 209 PHE A CA 1
ATOM 1679 C C . PHE A 1 209 ? 26.609 -1.695 -21.656 1 90.5 209 PHE A C 1
ATOM 1681 O O . PHE A 1 209 ? 27.172 -0.966 -20.828 1 90.5 209 PHE A O 1
ATOM 1688 N N . SER A 1 210 ? 25.75 -1.309 -22.531 1 92.31 210 SER A N 1
ATOM 1689 C CA . SER A 1 210 ? 25.344 0.089 -22.625 1 92.31 210 SER A CA 1
ATOM 1690 C C . SER A 1 210 ? 24.469 0.5 -21.438 1 92.31 210 SER A C 1
ATOM 1692 O O . SER A 1 210 ? 23.484 -0.169 -21.125 1 92.31 210 SER A O 1
ATOM 1694 N N . ALA A 1 211 ? 24.844 1.606 -20.812 1 92.19 211 ALA A N 1
ATOM 1695 C CA . ALA A 1 211 ? 24.047 2.15 -19.703 1 92.19 211 ALA A CA 1
ATOM 1696 C C . ALA A 1 211 ? 22.688 2.625 -20.203 1 92.19 211 ALA A C 1
ATOM 1698 O O . ALA A 1 211 ? 21.688 2.518 -19.484 1 92.19 211 ALA A O 1
ATOM 1699 N N . PHE A 1 212 ? 22.688 3.08 -21.375 1 94.19 212 PHE A N 1
ATOM 1700 C CA . PHE A 1 212 ? 21.438 3.557 -21.953 1 94.19 212 PHE A CA 1
ATOM 1701 C C . PHE A 1 212 ? 20.453 2.41 -22.141 1 94.19 212 PHE A C 1
ATOM 1703 O O . PHE A 1 212 ? 19.266 2.547 -21.828 1 94.19 212 PHE A O 1
ATOM 1710 N N . TYR A 1 213 ? 20.922 1.315 -22.609 1 95.62 213 TYR A N 1
ATOM 1711 C CA . TYR A 1 213 ? 20.078 0.134 -22.75 1 95.62 213 TYR A CA 1
ATOM 1712 C C . TYR A 1 213 ? 19.547 -0.317 -21.406 1 95.62 213 TYR A C 1
ATOM 1714 O O . TYR A 1 213 ? 18.344 -0.617 -21.266 1 95.62 213 TYR A O 1
ATOM 1722 N N . ALA A 1 214 ? 20.391 -0.321 -20.406 1 95.69 214 ALA A N 1
ATOM 1723 C CA . ALA A 1 214 ? 20.016 -0.775 -19.062 1 95.69 214 ALA A CA 1
ATOM 1724 C C . ALA A 1 214 ? 18.922 0.106 -18.484 1 95.69 214 ALA A C 1
ATOM 1726 O O . ALA A 1 214 ? 17.953 -0.397 -17.906 1 95.69 214 ALA A O 1
ATOM 1727 N N . ILE A 1 215 ? 19.016 1.378 -18.672 1 95.62 215 ILE A N 1
ATOM 1728 C CA . ILE A 1 215 ? 18.062 2.324 -18.125 1 95.62 215 ILE A CA 1
ATOM 1729 C C . ILE A 1 215 ? 16.703 2.127 -18.781 1 95.62 215 ILE A C 1
ATOM 1731 O O . ILE A 1 215 ? 15.672 2.066 -18.109 1 95.62 215 ILE A O 1
ATOM 1735 N N . ILE A 1 216 ? 16.688 1.966 -20.062 1 96.31 216 ILE A N 1
ATOM 1736 C CA . ILE A 1 216 ? 15.438 1.825 -20.812 1 96.31 216 ILE A CA 1
ATOM 1737 C C . ILE A 1 216 ? 14.766 0.502 -20.453 1 96.31 216 ILE A C 1
ATOM 1739 O O . ILE A 1 216 ? 13.547 0.438 -20.312 1 96.31 216 ILE A O 1
ATOM 1743 N N . LEU A 1 217 ? 15.562 -0.521 -20.312 1 96.94 217 LEU A N 1
ATOM 1744 C CA . LEU A 1 217 ? 14.984 -1.821 -19.984 1 96.94 217 LEU A CA 1
ATOM 1745 C C . LEU A 1 217 ? 14.438 -1.832 -18.562 1 96.94 217 LEU A C 1
ATOM 1747 O O . LEU A 1 217 ? 13.43 -2.486 -18.281 1 96.94 217 LEU A O 1
ATOM 1751 N N . CYS A 1 218 ? 15.141 -1.172 -17.641 1 96.62 218 CYS A N 1
ATOM 1752 C CA . CYS A 1 218 ? 14.625 -1.049 -16.281 1 96.62 218 CYS A CA 1
ATOM 1753 C C . CYS A 1 218 ? 13.297 -0.3 -16.281 1 96.62 218 CYS A C 1
ATOM 1755 O O . CYS A 1 218 ? 12.359 -0.701 -15.586 1 96.62 218 CYS A O 1
ATOM 1757 N N . LEU A 1 219 ? 13.219 0.728 -17.062 1 96.88 219 LEU A N 1
ATOM 1758 C CA . LEU A 1 219 ? 11.977 1.485 -17.188 1 96.88 219 LEU A CA 1
ATOM 1759 C C . LEU A 1 219 ? 10.867 0.624 -17.781 1 96.88 219 LEU A C 1
ATOM 1761 O O . LEU A 1 219 ? 9.734 0.637 -17.297 1 96.88 219 LEU A O 1
ATOM 1765 N N . TRP A 1 220 ? 11.227 -0.095 -18.812 1 97.75 220 TRP A N 1
ATOM 1766 C CA . TRP A 1 220 ? 10.273 -0.998 -19.438 1 97.75 220 TRP A CA 1
ATOM 1767 C C . TRP A 1 220 ? 9.727 -2.006 -18.438 1 97.75 220 TRP A C 1
ATOM 1769 O O . TRP A 1 220 ? 8.523 -2.266 -18.406 1 97.75 220 TRP A O 1
ATOM 1779 N N . SER A 1 221 ? 10.602 -2.611 -17.641 1 97.88 221 SER A N 1
ATOM 1780 C CA . SER A 1 221 ? 10.18 -3.615 -16.656 1 97.88 221 SER A CA 1
ATOM 1781 C C . SER A 1 221 ? 9.211 -3.027 -15.648 1 97.88 221 SER A C 1
ATOM 1783 O O . SER A 1 221 ? 8.234 -3.678 -15.266 1 97.88 221 SER A O 1
ATOM 1785 N N . ILE A 1 222 ? 9.391 -1.792 -15.25 1 97.5 222 ILE A N 1
ATOM 1786 C CA . ILE A 1 222 ? 8.516 -1.116 -14.297 1 97.5 222 ILE A CA 1
ATOM 1787 C C . ILE A 1 222 ? 7.148 -0.88 -14.93 1 97.5 222 ILE A C 1
ATOM 1789 O O . ILE A 1 222 ? 6.117 -1.18 -14.32 1 97.5 222 ILE A O 1
ATOM 1793 N N . VAL A 1 223 ? 7.129 -0.375 -16.125 1 97.25 223 VAL A N 1
ATOM 1794 C CA . VAL A 1 223 ? 5.887 -0.055 -16.812 1 97.25 223 VAL A CA 1
ATOM 1795 C C . VAL A 1 223 ? 5.086 -1.333 -17.062 1 97.25 223 VAL A C 1
ATOM 1797 O O . VAL A 1 223 ? 3.863 -1.349 -16.891 1 97.25 223 VAL A O 1
ATOM 1800 N N . PHE A 1 224 ? 5.762 -2.357 -17.469 1 97.5 224 PHE A N 1
ATOM 1801 C CA . PHE A 1 224 ? 5.09 -3.623 -17.734 1 97.5 224 PHE A CA 1
ATOM 1802 C C . PHE A 1 224 ? 4.395 -4.141 -16.484 1 97.5 224 PHE A C 1
ATOM 1804 O O . PHE A 1 224 ? 3.213 -4.492 -16.531 1 97.5 224 PHE A O 1
ATOM 1811 N N . VAL A 1 225 ? 5.121 -4.203 -15.367 1 97.25 225 VAL A N 1
ATOM 1812 C CA . VAL A 1 225 ? 4.582 -4.785 -14.141 1 97.25 225 VAL A CA 1
ATOM 1813 C C . VAL A 1 225 ? 3.414 -3.936 -13.641 1 97.25 225 VAL A C 1
ATOM 1815 O O . VAL A 1 225 ? 2.369 -4.469 -13.258 1 97.25 225 VAL A O 1
ATOM 1818 N N . GLU A 1 226 ? 3.527 -2.643 -13.68 1 96.19 226 GLU A N 1
ATOM 1819 C CA . GLU A 1 226 ? 2.449 -1.777 -13.211 1 96.19 226 GLU A CA 1
ATOM 1820 C C . GLU A 1 226 ? 1.263 -1.807 -14.172 1 96.19 226 GLU A C 1
ATOM 1822 O O . GLU A 1 226 ? 0.11 -1.699 -13.75 1 96.19 226 GLU A O 1
ATOM 1827 N N . TRP A 1 227 ? 1.589 -1.935 -15.414 1 95.88 227 TRP A N 1
ATOM 1828 C CA . TRP A 1 227 ? 0.502 -2.061 -16.375 1 95.88 227 TRP A CA 1
ATOM 1829 C C . TRP A 1 227 ? -0.292 -3.34 -16.141 1 95.88 227 TRP A C 1
ATOM 1831 O O . TRP A 1 227 ? -1.523 -3.334 -16.203 1 95.88 227 TRP A O 1
ATOM 1841 N N . TRP A 1 228 ? 0.408 -4.383 -15.938 1 96.44 228 TRP A N 1
ATOM 1842 C CA . TRP A 1 228 ? -0.295 -5.633 -15.672 1 96.44 228 TRP A CA 1
ATOM 1843 C C . TRP A 1 228 ? -1.128 -5.531 -14.398 1 96.44 228 TRP A C 1
ATOM 1845 O O . TRP A 1 228 ? -2.252 -6.031 -14.344 1 96.44 228 TRP A O 1
ATOM 1855 N N . ARG A 1 229 ? -0.602 -4.973 -13.391 1 94.81 229 ARG A N 1
ATOM 1856 C CA . ARG A 1 229 ? -1.358 -4.777 -12.156 1 94.81 229 ARG A CA 1
ATOM 1857 C C . ARG A 1 229 ? -2.668 -4.047 -12.43 1 94.81 229 ARG A C 1
ATOM 1859 O O . ARG A 1 229 ? -3.713 -4.41 -11.883 1 94.81 229 ARG A O 1
ATOM 1866 N N . HIS A 1 230 ? -2.568 -3.072 -13.289 1 92.88 230 HIS A N 1
ATOM 1867 C CA . HIS A 1 230 ? -3.75 -2.309 -13.672 1 92.88 230 HIS A CA 1
ATOM 1868 C C . HIS A 1 230 ? -4.715 -3.158 -14.492 1 92.88 230 HIS A C 1
ATOM 1870 O O . HIS A 1 230 ? -5.926 -3.133 -14.25 1 92.88 230 HIS A O 1
ATOM 1876 N N . GLN A 1 231 ? -4.184 -3.906 -15.375 1 93.19 231 GLN A N 1
ATOM 1877 C CA . GLN A 1 231 ? -5.004 -4.73 -16.25 1 93.19 231 GLN A CA 1
ATOM 1878 C C . GLN A 1 231 ? -5.699 -5.844 -15.477 1 93.19 231 GLN A C 1
ATOM 1880 O O . GLN A 1 231 ? -6.852 -6.184 -15.758 1 93.19 231 GLN A O 1
ATOM 1885 N N . GLU A 1 232 ? -4.984 -6.414 -14.586 1 93.44 232 GLU A N 1
ATOM 1886 C CA . GLU A 1 232 ? -5.57 -7.496 -13.797 1 93.44 232 GLU A CA 1
ATOM 1887 C C . GLU A 1 232 ? -6.746 -6.992 -12.969 1 93.44 232 GLU A C 1
ATOM 1889 O O . GLU A 1 232 ? -7.746 -7.699 -12.805 1 93.44 232 GLU A O 1
ATOM 1894 N N . GLN A 1 233 ? -6.672 -5.816 -12.438 1 91.19 233 GLN A N 1
ATOM 1895 C CA . GLN A 1 233 ? -7.777 -5.242 -11.672 1 91.19 233 GLN A CA 1
ATOM 1896 C C . GLN A 1 233 ? -8.977 -4.957 -12.578 1 91.19 233 GLN A C 1
ATOM 1898 O O . GLN A 1 233 ? -10.125 -5.191 -12.188 1 91.19 233 GLN A O 1
ATOM 1903 N N . ASP A 1 234 ? -8.656 -4.504 -13.766 1 91.81 234 ASP A N 1
ATOM 1904 C CA . ASP A 1 234 ? -9.719 -4.223 -14.727 1 91.81 234 ASP A CA 1
ATOM 1905 C C . ASP A 1 234 ? -10.445 -5.5 -15.125 1 91.81 234 ASP A C 1
ATOM 1907 O O . ASP A 1 234 ? -11.68 -5.52 -15.203 1 91.81 234 ASP A O 1
ATOM 1911 N N . LEU A 1 235 ? -9.703 -6.508 -15.352 1 92.56 235 LEU A N 1
ATOM 1912 C CA . LEU A 1 235 ? -10.305 -7.781 -15.734 1 92.56 235 LEU A CA 1
ATOM 1913 C C . LEU A 1 235 ? -11.102 -8.375 -14.586 1 92.56 235 LEU A C 1
ATOM 1915 O O . LEU A 1 235 ? -12.156 -8.984 -14.805 1 92.56 235 LEU A O 1
ATOM 1919 N N . SER A 1 236 ? -10.617 -8.219 -13.383 1 92.12 236 SER A N 1
ATOM 1920 C CA . SER A 1 236 ? -11.336 -8.742 -12.227 1 92.12 236 SER A CA 1
ATOM 1921 C C . SER A 1 236 ? -12.688 -8.062 -12.055 1 92.12 236 SER A C 1
ATOM 1923 O O . SER A 1 236 ? -13.664 -8.703 -11.656 1 92.12 236 SER A O 1
ATOM 1925 N N . ILE A 1 237 ? -12.773 -6.812 -12.367 1 88.38 237 ILE A N 1
ATOM 1926 C CA . ILE A 1 237 ? -14.023 -6.078 -12.273 1 88.38 237 ILE A CA 1
ATOM 1927 C C . ILE A 1 237 ? -14.953 -6.484 -13.422 1 88.38 237 ILE A C 1
ATOM 1929 O O . ILE A 1 237 ? -16.141 -6.734 -13.203 1 88.38 237 ILE A O 1
ATOM 1933 N N . ARG A 1 238 ? -14.391 -6.617 -14.562 1 87.88 238 ARG A N 1
ATOM 1934 C CA . ARG A 1 238 ? -15.18 -7.008 -15.727 1 87.88 238 ARG A CA 1
ATOM 1935 C C . ARG A 1 238 ? -15.797 -8.391 -15.531 1 87.88 238 ARG A C 1
ATOM 1937 O O . ARG A 1 238 ? -16.953 -8.609 -15.898 1 87.88 238 ARG A O 1
ATOM 1944 N N . TRP A 1 239 ? -15.008 -9.234 -14.93 1 89.44 239 TRP A N 1
ATOM 1945 C CA . TRP A 1 239 ? -15.469 -10.609 -14.75 1 89.44 239 TRP A CA 1
ATOM 1946 C C . TRP A 1 239 ? -16.266 -10.758 -13.453 1 89.44 239 TRP A C 1
ATOM 1948 O O . TRP A 1 239 ? -16.812 -11.82 -13.18 1 89.44 239 TRP A O 1
ATOM 1958 N N . GLY A 1 240 ? -16.328 -9.703 -12.617 1 85.38 240 GLY A N 1
ATOM 1959 C CA . GLY A 1 240 ? -17.109 -9.734 -11.383 1 85.38 240 GLY A CA 1
ATOM 1960 C C . GLY A 1 240 ? -16.516 -10.656 -10.328 1 85.38 240 GLY A C 1
ATOM 1961 O O . GLY A 1 240 ? -17.234 -11.359 -9.633 1 85.38 240 GLY A O 1
ATOM 1962 N N . VAL A 1 241 ? -15.195 -10.781 -10.328 1 89.12 241 VAL A N 1
ATOM 1963 C CA . VAL A 1 241 ? -14.562 -11.703 -9.391 1 89.12 241 VAL A CA 1
ATOM 1964 C C . VAL A 1 241 ? -13.648 -10.938 -8.445 1 89.12 241 VAL A C 1
ATOM 1966 O O . VAL A 1 241 ? -12.789 -11.531 -7.789 1 89.12 241 VAL A O 1
ATOM 1969 N N . ARG A 1 242 ? -13.883 -9.703 -8.297 1 87.69 242 ARG A N 1
ATOM 1970 C CA . ARG A 1 242 ? -13.047 -8.914 -7.395 1 87.69 242 ARG A CA 1
ATOM 1971 C C . ARG A 1 242 ? -13.281 -9.305 -5.941 1 87.69 242 ARG A C 1
ATOM 1973 O O . ARG A 1 242 ? -14.422 -9.32 -5.473 1 87.69 242 ARG A O 1
ATOM 1980 N N . GLY A 1 243 ? -12.242 -9.711 -5.242 1 84.69 243 GLY A N 1
ATOM 1981 C CA . GLY A 1 243 ? -12.352 -10.031 -3.826 1 84.69 243 GLY A CA 1
ATOM 1982 C C . GLY A 1 243 ? -12.758 -11.469 -3.566 1 84.69 243 GLY A C 1
ATOM 1983 O O . GLY A 1 243 ? -13.094 -11.828 -2.438 1 84.69 243 GLY A O 1
ATOM 1984 N N . VAL A 1 244 ? -12.758 -12.32 -4.527 1 86.38 244 VAL A N 1
ATOM 1985 C CA . VAL A 1 244 ? -13.195 -13.703 -4.383 1 86.38 244 VAL A CA 1
ATOM 1986 C C . VAL A 1 244 ? -12.234 -14.461 -3.469 1 86.38 244 VAL A C 1
ATOM 1988 O O . VAL A 1 244 ? -12.625 -15.414 -2.797 1 86.38 244 VAL A O 1
ATOM 1991 N N . SER A 1 245 ? -11.07 -14.008 -3.344 1 81.38 245 SER A N 1
ATOM 1992 C CA . SER A 1 245 ? -10.07 -14.664 -2.51 1 81.38 245 SER A CA 1
ATOM 1993 C C . SER A 1 245 ? -10.43 -14.555 -1.03 1 81.38 245 SER A C 1
ATOM 1995 O O . SER A 1 245 ? -9.992 -15.375 -0.221 1 81.38 245 SER A O 1
ATOM 1997 N N . SER A 1 246 ? -11.297 -13.656 -0.687 1 75.19 246 SER A N 1
ATOM 1998 C CA . SER A 1 246 ? -11.648 -13.438 0.713 1 75.19 246 SER A CA 1
ATOM 1999 C C . SER A 1 246 ? -12.82 -14.312 1.135 1 75.19 246 SER A C 1
ATOM 2001 O O . SER A 1 246 ? -13.07 -14.492 2.328 1 75.19 246 SER A O 1
ATOM 2003 N N . ILE A 1 247 ? -13.492 -14.891 0.191 1 76.56 247 ILE A N 1
ATOM 2004 C CA . ILE A 1 247 ? -14.695 -15.648 0.514 1 76.56 247 ILE A CA 1
ATOM 2005 C C . ILE A 1 247 ? -14.414 -17.141 0.377 1 76.56 247 ILE A C 1
ATOM 2007 O O . ILE A 1 247 ? -15.32 -17.969 0.522 1 76.56 247 ILE A O 1
ATOM 2011 N N . GLU A 1 248 ? -13.227 -17.516 0.444 1 76 248 GLU A N 1
ATOM 2012 C CA . GLU A 1 248 ? -12.914 -18.938 0.245 1 76 248 GLU A CA 1
ATOM 2013 C C . GLU A 1 248 ? -13.219 -19.75 1.501 1 76 248 GLU A C 1
ATOM 2015 O O . GLU A 1 248 ? -13.117 -19.234 2.617 1 76 248 GLU A O 1
ATOM 2020 N N . SER A 1 249 ? -13.711 -20.891 1.193 1 74.31 249 SER A N 1
ATOM 2021 C CA . SER A 1 249 ? -13.984 -21.828 2.281 1 74.31 249 SER A CA 1
ATOM 2022 C C . SER A 1 249 ? -12.695 -22.344 2.904 1 74.31 249 SER A C 1
ATOM 2024 O O . SER A 1 249 ? -11.625 -22.281 2.285 1 74.31 249 SER A O 1
ATOM 2026 N N . LYS A 1 250 ? -12.891 -22.703 4.133 1 81.94 250 LYS A N 1
ATOM 2027 C CA . LYS A 1 250 ? -11.75 -23.297 4.832 1 81.94 250 LYS A CA 1
ATOM 2028 C C . LYS A 1 250 ? -11.305 -24.594 4.176 1 81.94 250 LYS A C 1
ATOM 2030 O O . LYS A 1 250 ? -12.141 -25.359 3.691 1 81.94 250 LYS A O 1
ATOM 2035 N N . ARG A 1 251 ? -10.031 -24.781 4.164 1 83.06 251 ARG A N 1
ATOM 2036 C CA . ARG A 1 251 ? -9.477 -26.016 3.59 1 83.06 251 ARG A CA 1
ATOM 2037 C C . ARG A 1 251 ? -9.805 -27.219 4.457 1 83.06 251 ARG A C 1
ATOM 2039 O O . ARG A 1 251 ? -9.93 -27.109 5.676 1 83.06 251 ARG A O 1
ATOM 2046 N N . HIS A 1 252 ? -9.898 -28.312 3.768 1 80.25 252 HIS A N 1
ATOM 2047 C CA . HIS A 1 252 ? -10.188 -29.547 4.48 1 80.25 252 HIS A CA 1
ATOM 2048 C C . HIS A 1 252 ? -9.008 -29.984 5.344 1 80.25 252 HIS A C 1
ATOM 2050 O O . HIS A 1 252 ? -9.195 -30.594 6.402 1 80.25 252 HIS A O 1
ATOM 2056 N N . GLU A 1 253 ? -7.867 -29.562 4.961 1 82.31 253 GLU A N 1
ATOM 2057 C CA . GLU A 1 253 ? -6.656 -29.984 5.656 1 82.31 253 GLU A CA 1
ATOM 2058 C C . GLU A 1 253 ? -6.328 -29.047 6.812 1 82.31 253 GLU A C 1
ATOM 2060 O O . GLU A 1 253 ? -5.375 -29.297 7.562 1 82.31 253 GLU A O 1
ATOM 2065 N N . PHE A 1 254 ? -7.164 -28.016 6.965 1 88.25 254 PHE A N 1
ATOM 2066 C CA . PHE A 1 254 ? -6.934 -27.062 8.047 1 88.25 254 PHE A CA 1
ATOM 2067 C C . PHE A 1 254 ? -7.312 -27.672 9.391 1 88.25 254 PHE A C 1
ATOM 2069 O O . PHE A 1 254 ? -8.414 -28.203 9.547 1 88.25 254 PHE A O 1
ATOM 2076 N N . HIS A 1 255 ? -6.383 -27.688 10.297 1 87.69 255 HIS A N 1
ATOM 2077 C CA . HIS A 1 255 ? -6.629 -28.234 11.633 1 87.69 255 HIS A CA 1
ATOM 2078 C C . HIS A 1 255 ? -6.578 -27.141 12.695 1 87.69 255 HIS A C 1
ATOM 2080 O O . HIS A 1 255 ? -5.496 -26.719 13.109 1 87.69 255 HIS A O 1
ATOM 2086 N N . PRO A 1 256 ? -7.766 -26.688 13.109 1 88.88 256 PRO A N 1
ATOM 2087 C CA . PRO A 1 256 ? -7.781 -25.672 14.172 1 88.88 256 PRO A CA 1
ATOM 2088 C C . PRO A 1 256 ? -7.328 -26.234 15.523 1 88.88 256 PRO A C 1
ATOM 2090 O O . PRO A 1 256 ? -7.605 -27.391 15.844 1 88.88 256 PRO A O 1
ATOM 2093 N N . THR A 1 257 ? -6.574 -25.562 16.297 1 87.12 257 THR A N 1
ATOM 2094 C CA . THR A 1 257 ? -6.051 -26.031 17.578 1 87.12 257 THR A CA 1
ATOM 2095 C C . THR A 1 257 ? -6.816 -25.406 18.734 1 87.12 257 THR A C 1
ATOM 2097 O O . THR A 1 257 ? -6.855 -25.969 19.828 1 87.12 257 THR A O 1
ATOM 2100 N N . LYS A 1 258 ? -7.422 -24.219 18.484 1 87.12 258 LYS A N 1
ATOM 2101 C CA . LYS A 1 258 ? -8.078 -23.516 19.578 1 87.12 258 LYS A CA 1
ATOM 2102 C C . LYS A 1 258 ? -9.477 -23.047 19.172 1 87.12 258 LYS A C 1
ATOM 2104 O O . LYS A 1 258 ? -9.703 -22.703 18.016 1 87.12 258 LYS A O 1
ATOM 2109 N N . GLU A 1 259 ? -10.383 -23.25 19.969 1 86.5 259 GLU A N 1
ATOM 2110 C CA . GLU A 1 259 ? -11.727 -22.703 19.812 1 86.5 259 GLU A CA 1
ATOM 2111 C C . GLU A 1 259 ? -11.93 -21.469 20.672 1 86.5 259 GLU A C 1
ATOM 2113 O O . GLU A 1 259 ? -11.766 -21.531 21.906 1 86.5 259 GLU A O 1
ATOM 2118 N N . VAL A 1 260 ? -11.977 -20.375 20.031 1 83.5 260 VAL A N 1
ATOM 2119 C CA . VAL A 1 260 ? -12.109 -19.125 20.766 1 83.5 260 VAL A CA 1
ATOM 2120 C C . VAL A 1 260 ? -13.438 -18.469 20.422 1 83.5 260 VAL A C 1
ATOM 2122 O O . VAL A 1 260 ? -13.922 -18.594 19.281 1 83.5 260 VAL A O 1
ATOM 2125 N N . GLU A 1 261 ? -14.023 -17.891 21.375 1 82 261 GLU A N 1
ATOM 2126 C CA . GLU A 1 261 ? -15.227 -17.094 21.141 1 82 261 GLU A CA 1
ATOM 2127 C C . GLU A 1 261 ? -14.875 -15.719 20.594 1 82 261 GLU A C 1
ATOM 2129 O O . GLU A 1 261 ? -14.078 -14.992 21.203 1 82 261 GLU A O 1
ATOM 2134 N N . ASP A 1 262 ? -15.281 -15.461 19.406 1 77.62 262 ASP A N 1
ATOM 2135 C CA . ASP A 1 262 ? -15.031 -14.133 18.859 1 77.62 262 ASP A CA 1
ATOM 2136 C C . ASP A 1 262 ? -15.648 -13.047 19.734 1 77.62 262 ASP A C 1
ATOM 2138 O O . ASP A 1 262 ? -16.859 -13.047 19.953 1 77.62 262 ASP A O 1
ATOM 2142 N N . PRO A 1 263 ? -14.828 -12.281 20.328 1 74.44 263 PRO A N 1
ATOM 2143 C CA . PRO A 1 263 ? -15.352 -11.258 21.234 1 74.44 263 PRO A CA 1
ATOM 2144 C C . PRO A 1 263 ? -16.375 -10.352 20.562 1 74.44 263 PRO A C 1
ATOM 2146 O O . PRO A 1 263 ? -17.234 -9.773 21.234 1 74.44 263 PRO A O 1
ATOM 2149 N N . ALA A 1 264 ? -16.359 -10.25 19.234 1 71.88 264 ALA A N 1
ATOM 2150 C CA . ALA A 1 264 ? -17.25 -9.336 18.531 1 71.88 264 ALA A CA 1
ATOM 2151 C C . ALA A 1 264 ? -18.594 -10 18.234 1 71.88 264 ALA A C 1
ATOM 2153 O O . ALA A 1 264 ? -19.641 -9.414 18.469 1 71.88 264 ALA A O 1
ATOM 2154 N N . THR A 1 265 ? -18.656 -11.227 17.719 1 75.75 265 THR A N 1
ATOM 2155 C CA . THR A 1 265 ? -19.875 -11.875 17.234 1 75.75 265 THR A CA 1
ATOM 2156 C C . THR A 1 265 ? -20.359 -12.898 18.25 1 75.75 265 THR A C 1
ATOM 2158 O O . THR A 1 265 ? -21.547 -13.273 18.25 1 75.75 265 THR A O 1
ATOM 2161 N N . GLY A 1 266 ? -19.484 -13.289 19.203 1 75.44 266 GLY A N 1
ATOM 2162 C CA . GLY A 1 266 ? -19.859 -14.289 20.188 1 75.44 266 GLY A CA 1
ATOM 2163 C C . GLY A 1 266 ? -19.875 -15.703 19.641 1 75.44 266 GLY A C 1
ATOM 2164 O O . GLY A 1 266 ? -20.203 -16.656 20.359 1 75.44 266 GLY A O 1
ATOM 2165 N N . GLU A 1 267 ? -19.547 -15.883 18.359 1 79.44 267 GLU A N 1
ATOM 2166 C CA . GLU A 1 267 ? -19.531 -17.203 17.75 1 79.44 267 GLU A CA 1
ATOM 2167 C C . GLU A 1 267 ? -18.25 -17.969 18.078 1 79.44 267 GLU A C 1
ATOM 2169 O O . GLU A 1 267 ? -17.188 -17.359 18.234 1 79.44 267 GLU A O 1
ATOM 2174 N N . LEU A 1 268 ? -18.438 -19.172 18.281 1 80.94 268 LEU A N 1
ATOM 2175 C CA . LEU A 1 268 ? -17.281 -20.031 18.5 1 80.94 268 LEU A CA 1
ATOM 2176 C C . LEU A 1 268 ? -16.562 -20.297 17.172 1 80.94 268 LEU A C 1
ATOM 2178 O O . LEU A 1 268 ? -17.156 -20.844 16.25 1 80.94 268 LEU A O 1
ATOM 2182 N N . VAL A 1 269 ? -15.461 -19.703 17.078 1 80.88 269 VAL A N 1
ATOM 2183 C CA . VAL A 1 269 ? -14.711 -19.875 15.836 1 80.88 269 VAL A CA 1
ATOM 2184 C C . VAL A 1 269 ? -13.445 -20.672 16.109 1 80.88 269 VAL A C 1
ATOM 2186 O O . VAL A 1 269 ? -12.766 -20.453 17.125 1 80.88 269 VAL A O 1
ATOM 2189 N N . LYS A 1 270 ? -13.281 -21.75 15.367 1 83.38 270 LYS A N 1
ATOM 2190 C CA . LYS A 1 270 ? -12.047 -22.531 15.445 1 83.38 270 LYS A CA 1
ATOM 2191 C C . LYS A 1 270 ? -10.906 -21.828 14.703 1 83.38 270 LYS A C 1
ATOM 2193 O O . LYS A 1 270 ? -11.023 -21.531 13.516 1 83.38 270 LYS A O 1
ATOM 2198 N N . ILE A 1 271 ? -9.953 -21.438 15.5 1 84.25 271 ILE A N 1
ATOM 2199 C CA . ILE A 1 271 ? -8.875 -20.688 14.867 1 84.25 271 ILE A CA 1
ATOM 2200 C C . ILE A 1 271 ? -7.535 -21.375 15.148 1 84.25 271 ILE A C 1
ATOM 2202 O O . ILE A 1 271 ? -7.449 -22.234 16.016 1 84.25 271 ILE A O 1
ATOM 2206 N N . PHE A 1 272 ? -6.625 -21.297 14.258 1 88.69 272 PHE A N 1
ATOM 2207 C CA . PHE A 1 272 ? -5.203 -21.547 14.469 1 88.69 272 PHE A CA 1
ATOM 2208 C C . PHE A 1 272 ? -4.469 -20.266 14.828 1 88.69 272 PHE A C 1
ATOM 2210 O O . PHE A 1 272 ? -4.367 -19.344 14.008 1 88.69 272 PHE A O 1
ATOM 2217 N N . PRO A 1 273 ? -4.023 -20.203 16.094 1 85.19 273 PRO A N 1
ATOM 2218 C CA . PRO A 1 273 ? -3.465 -18.938 16.578 1 85.19 273 PRO A CA 1
ATOM 2219 C C . PRO A 1 273 ? -2.318 -18.422 15.711 1 85.19 273 PRO A C 1
ATOM 2221 O O . PRO A 1 273 ? -1.525 -19.219 15.195 1 85.19 273 PRO A O 1
ATOM 2224 N N . TRP A 1 274 ? -2.24 -17.125 15.539 1 82 274 TRP A N 1
ATOM 2225 C CA . TRP A 1 274 ? -1.264 -16.484 14.672 1 82 274 TRP A CA 1
ATOM 2226 C C . TRP A 1 274 ? 0.149 -16.641 15.219 1 82 274 TRP A C 1
ATOM 2228 O O . TRP A 1 274 ? 1.112 -16.734 14.453 1 82 274 TRP A O 1
ATOM 2238 N N . ASP A 1 275 ? 0.366 -16.656 16.531 1 82.69 275 ASP A N 1
ATOM 2239 C CA . ASP A 1 275 ? 1.691 -16.781 17.125 1 82.69 275 ASP A CA 1
ATOM 2240 C C . ASP A 1 275 ? 2.301 -18.141 16.828 1 82.69 275 ASP A C 1
ATOM 2242 O O . ASP A 1 275 ? 3.502 -18.25 16.562 1 82.69 275 ASP A O 1
ATOM 2246 N N . GLU A 1 276 ? 1.409 -19.141 16.875 1 87.62 276 GLU A N 1
ATOM 2247 C CA . GLU A 1 276 ? 1.885 -20.469 16.547 1 87.62 276 GLU A CA 1
ATOM 2248 C C . GLU A 1 276 ? 2.266 -20.562 15.062 1 87.62 276 GLU A C 1
ATOM 2250 O O . GLU A 1 276 ? 3.256 -21.203 14.711 1 87.62 276 GLU A O 1
ATOM 2255 N N . ARG A 1 277 ? 1.447 -19.953 14.242 1 87.94 277 ARG A N 1
ATOM 2256 C CA . ARG A 1 277 ? 1.755 -19.969 12.82 1 87.94 277 ARG A CA 1
ATOM 2257 C C . ARG A 1 277 ? 3.053 -19.219 12.531 1 87.94 277 ARG A C 1
ATOM 2259 O O . ARG A 1 277 ? 3.854 -19.656 11.703 1 87.94 277 ARG A O 1
ATOM 2266 N N . LEU A 1 278 ? 3.285 -18.156 13.227 1 85.88 278 LEU A N 1
ATOM 2267 C CA . LEU A 1 278 ? 4.5 -17.375 13.023 1 85.88 278 LEU A CA 1
ATOM 2268 C C . LEU A 1 278 ? 5.738 -18.172 13.398 1 85.88 278 LEU A C 1
ATOM 2270 O O . LEU A 1 278 ? 6.777 -18.078 12.75 1 85.88 278 LEU A O 1
ATOM 2274 N N . LYS A 1 279 ? 5.66 -18.906 14.477 1 88.12 279 LYS A N 1
ATOM 2275 C CA . LYS A 1 279 ? 6.773 -19.75 14.891 1 88.12 279 LYS A CA 1
ATOM 2276 C C . LYS A 1 279 ? 7.094 -20.797 13.828 1 88.12 279 LYS A C 1
ATOM 2278 O O . LYS A 1 279 ? 8.266 -21.062 13.555 1 88.12 279 LYS A O 1
ATOM 2283 N N . ARG A 1 280 ? 6.02 -21.328 13.195 1 91.12 280 ARG A N 1
ATOM 2284 C CA . ARG A 1 280 ? 6.219 -22.312 12.133 1 91.12 280 ARG A CA 1
ATOM 2285 C C . ARG A 1 280 ? 6.73 -21.656 10.859 1 91.12 280 ARG A C 1
ATOM 2287 O O . ARG A 1 280 ? 7.566 -22.234 10.148 1 91.12 280 ARG A O 1
ATOM 2294 N N . GLN A 1 281 ? 6.242 -20.453 10.648 1 89.62 281 GLN A N 1
ATOM 2295 C CA . GLN A 1 281 ? 6.68 -19.703 9.469 1 89.62 281 GLN A CA 1
ATOM 2296 C C . GLN A 1 281 ? 8.148 -19.297 9.586 1 89.62 281 GLN A C 1
ATOM 2298 O O . GLN A 1 281 ? 8.828 -19.125 8.578 1 89.62 281 GLN A O 1
ATOM 2303 N N . ALA A 1 282 ? 8.672 -19.156 10.828 1 89 282 ALA A N 1
ATOM 2304 C CA . ALA A 1 282 ? 10.062 -18.766 11.047 1 89 282 ALA A CA 1
ATOM 2305 C C . ALA A 1 282 ? 11.016 -19.844 10.539 1 89 282 ALA A C 1
ATOM 2307 O O . ALA A 1 282 ? 12.172 -19.562 10.219 1 89 282 ALA A O 1
ATOM 2308 N N . PHE A 1 283 ? 10.547 -21.016 10.398 1 91.5 283 PHE A N 1
ATOM 2309 C CA . PHE A 1 283 ? 11.367 -22.109 9.898 1 91.5 283 PHE A CA 1
ATOM 2310 C C . PHE A 1 283 ? 11.625 -21.969 8.406 1 91.5 283 PHE A C 1
ATOM 2312 O O . PHE A 1 283 ? 12.422 -22.703 7.828 1 91.5 283 PHE A O 1
ATOM 2319 N N . GLN A 1 284 ? 11.008 -21.016 7.805 1 90.38 284 GLN A N 1
ATOM 2320 C CA . GLN A 1 284 ? 11.273 -20.719 6.398 1 90.38 284 GLN A CA 1
ATOM 2321 C C . GLN A 1 284 ? 12.688 -20.156 6.211 1 90.38 284 GLN A C 1
ATOM 2323 O O . GLN A 1 284 ? 13.297 -20.359 5.16 1 90.38 284 GLN A O 1
ATOM 2328 N N . LEU A 1 285 ? 13.133 -19.5 7.246 1 89.25 285 LEU A N 1
ATOM 2329 C CA . LEU A 1 285 ? 14.477 -18.922 7.16 1 89.25 285 LEU A CA 1
ATOM 2330 C C . LEU A 1 285 ? 15.531 -20.016 7.113 1 89.25 285 LEU A C 1
ATOM 2332 O O . LEU A 1 285 ? 16.344 -20.062 6.191 1 89.25 285 LEU A O 1
ATOM 2336 N N . PRO A 1 286 ? 15.57 -20.953 8.086 1 91.38 286 PRO A N 1
ATOM 2337 C CA . PRO A 1 286 ? 16.516 -22.062 7.973 1 91.38 286 PRO A CA 1
ATOM 2338 C C . PRO A 1 286 ? 16.328 -22.875 6.691 1 91.38 286 PRO A C 1
ATOM 2340 O O . PRO A 1 286 ? 17.312 -23.375 6.125 1 91.38 286 PRO A O 1
ATOM 2343 N N . PHE A 1 287 ? 15.102 -23.016 6.246 1 93.56 287 PHE A N 1
ATOM 2344 C CA . PHE A 1 287 ? 14.859 -23.719 4.988 1 93.56 287 PHE A CA 1
ATOM 2345 C C . PHE A 1 287 ? 15.547 -23 3.834 1 93.56 287 PHE A C 1
ATOM 2347 O O . PHE A 1 287 ? 16.188 -23.641 2.992 1 93.56 287 PHE A O 1
ATOM 2354 N N . ALA A 1 288 ? 15.344 -21.734 3.789 1 92.06 288 ALA A N 1
ATOM 2355 C CA . ALA A 1 288 ? 15.969 -20.953 2.727 1 92.06 288 ALA A CA 1
ATOM 2356 C C . ALA A 1 288 ? 17.484 -21.062 2.781 1 92.06 288 ALA A C 1
ATOM 2358 O O . ALA A 1 288 ? 18.141 -21.188 1.746 1 92.06 288 ALA A O 1
ATOM 2359 N N . ILE A 1 289 ? 18.078 -21.047 3.967 1 93 289 ILE A N 1
ATOM 2360 C CA . ILE A 1 289 ? 19.516 -21.156 4.145 1 93 289 ILE A CA 1
ATOM 2361 C C . ILE A 1 289 ? 20 -22.531 3.672 1 93 289 ILE A C 1
ATOM 2363 O O . ILE A 1 289 ? 20.984 -22.625 2.945 1 93 289 ILE A O 1
ATOM 2367 N N . ILE A 1 290 ? 19.297 -23.516 4.012 1 94.31 290 ILE A N 1
ATOM 2368 C CA . ILE A 1 290 ? 19.656 -24.875 3.607 1 94.31 290 ILE A CA 1
ATOM 2369 C C . ILE A 1 290 ? 19.547 -25 2.09 1 94.31 290 ILE A C 1
ATOM 2371 O O . ILE A 1 290 ? 20.406 -25.625 1.453 1 94.31 290 ILE A O 1
ATOM 2375 N N . ALA A 1 291 ? 18.484 -24.438 1.543 1 93.94 291 ALA A N 1
ATOM 2376 C CA . ALA A 1 291 ? 18.297 -24.469 0.093 1 93.94 291 ALA A CA 1
ATOM 2377 C C . ALA A 1 291 ? 19.469 -23.781 -0.62 1 93.94 291 ALA A C 1
ATOM 2379 O O . ALA A 1 291 ? 20 -24.312 -1.598 1 93.94 291 ALA A O 1
ATOM 2380 N N . VAL A 1 292 ? 19.859 -22.672 -0.092 1 91.94 292 VAL A N 1
ATOM 2381 C CA . VAL A 1 292 ? 20.969 -21.938 -0.689 1 91.94 292 VAL A CA 1
ATOM 2382 C C . VAL A 1 292 ? 22.266 -22.734 -0.545 1 91.94 292 VAL A C 1
ATOM 2384 O O . VAL A 1 292 ? 23.062 -22.812 -1.485 1 91.94 292 VAL A O 1
ATOM 2387 N N . LEU A 1 293 ? 22.469 -23.328 0.576 1 93.75 293 LEU A N 1
ATOM 2388 C CA . LEU A 1 293 ? 23.688 -24.094 0.833 1 93.75 293 LEU A CA 1
ATOM 2389 C C . LEU A 1 293 ? 23.719 -25.359 -0.016 1 93.75 293 LEU A C 1
ATOM 2391 O O . LEU A 1 293 ? 24.75 -25.672 -0.628 1 93.75 293 LEU A O 1
ATOM 2395 N N . VAL A 1 294 ? 22.641 -26.031 -0.103 1 94.5 294 VAL A N 1
ATOM 2396 C CA . VAL A 1 294 ? 22.609 -27.297 -0.822 1 94.5 294 VAL A CA 1
ATOM 2397 C C . VAL A 1 294 ? 22.672 -27.047 -2.326 1 94.5 294 VAL A C 1
ATOM 2399 O O . VAL A 1 294 ? 23.562 -27.562 -3.01 1 94.5 294 VAL A O 1
ATOM 2402 N N . LEU A 1 295 ? 21.781 -26.25 -2.818 1 93.5 295 LEU A N 1
ATOM 2403 C CA . LEU A 1 295 ? 21.75 -25.969 -4.25 1 93.5 295 LEU A CA 1
ATOM 2404 C C . LEU A 1 295 ? 22.922 -25.062 -4.648 1 93.5 295 LEU A C 1
ATOM 2406 O O . LEU A 1 295 ? 23.531 -25.266 -5.691 1 93.5 295 LEU A O 1
ATOM 2410 N N . GLY A 1 296 ? 23.172 -24.109 -3.789 1 91.19 296 GLY A N 1
ATOM 2411 C CA . GLY A 1 296 ? 24.281 -23.219 -4.062 1 91.19 296 GLY A CA 1
ATOM 2412 C C . GLY A 1 296 ? 25.625 -23.906 -4.10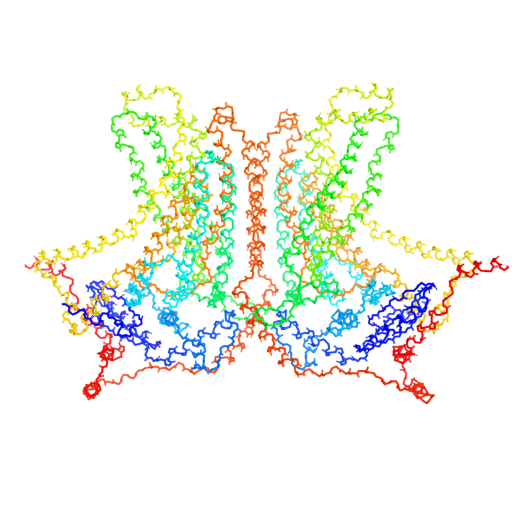5 1 91.19 296 GLY A C 1
ATOM 2413 O O . GLY A 1 296 ? 26.438 -23.656 -5.004 1 91.19 296 GLY A O 1
ATOM 2414 N N . SER A 1 297 ? 25.891 -24.766 -3.205 1 92.12 297 SER A N 1
ATOM 2415 C CA . SER A 1 297 ? 27.156 -25.484 -3.172 1 92.12 297 SER A CA 1
ATOM 2416 C C . SER A 1 297 ? 27.312 -26.375 -4.398 1 92.12 297 SER A C 1
ATOM 2418 O O . SER A 1 297 ? 28.422 -26.516 -4.938 1 92.12 297 SER A O 1
ATOM 2420 N N . LEU A 1 298 ? 26.203 -27 -4.773 1 92.69 298 LEU A N 1
ATOM 2421 C CA . LEU A 1 298 ? 26.25 -27.828 -5.977 1 92.69 298 LEU A CA 1
ATOM 2422 C C . LEU A 1 298 ? 26.609 -26.984 -7.195 1 92.69 298 LEU A C 1
ATOM 2424 O O . LEU A 1 298 ? 27.453 -27.375 -7.996 1 92.69 298 LEU A O 1
ATOM 2428 N N . ILE A 1 299 ? 26.047 -25.875 -7.305 1 90.81 299 ILE A N 1
ATOM 2429 C CA . ILE A 1 299 ? 26.266 -25 -8.453 1 90.81 299 ILE A CA 1
ATOM 2430 C C . ILE A 1 299 ? 27.688 -24.453 -8.406 1 90.81 299 ILE A C 1
ATOM 2432 O O . ILE A 1 299 ? 28.375 -24.391 -9.438 1 90.81 299 ILE A O 1
ATOM 2436 N N . VAL A 1 300 ? 28.141 -24.094 -7.234 1 87.81 300 VAL A N 1
ATOM 2437 C CA . VAL A 1 300 ? 29.5 -23.594 -7.074 1 87.81 300 VAL A CA 1
ATOM 2438 C C . VAL A 1 300 ? 30.5 -24.688 -7.406 1 87.81 300 VAL A C 1
ATOM 2440 O O . VAL A 1 300 ? 31.516 -24.438 -8.07 1 87.81 300 VAL A O 1
ATOM 2443 N N . LEU A 1 301 ? 30.219 -25.875 -6.988 1 87.44 301 LEU A N 1
ATOM 2444 C CA . LEU A 1 301 ? 31.078 -27.016 -7.285 1 87.44 301 LEU A CA 1
ATOM 2445 C C . LEU A 1 301 ? 31.156 -27.266 -8.789 1 87.44 301 LEU A C 1
ATOM 2447 O O . LEU A 1 301 ? 32.25 -27.453 -9.336 1 87.44 301 LEU A O 1
ATOM 2451 N N . CYS A 1 302 ? 30 -27.266 -9.375 1 86.94 302 CYS A N 1
ATOM 2452 C CA . CYS A 1 302 ? 29.969 -27.469 -10.82 1 86.94 302 CYS A CA 1
ATOM 2453 C C . CYS A 1 302 ? 30.688 -26.328 -11.547 1 86.94 302 CYS A C 1
ATOM 2455 O O . CYS A 1 302 ? 31.344 -26.562 -12.562 1 86.94 302 CYS A O 1
ATOM 2457 N N . PHE A 1 303 ? 30.516 -25.219 -11.023 1 83.31 303 PHE A N 1
ATOM 2458 C CA . PHE A 1 303 ? 31.203 -24.047 -11.586 1 83.31 303 PHE A CA 1
ATOM 2459 C C . PHE A 1 303 ? 32.719 -24.188 -11.453 1 83.31 303 PHE A C 1
ATOM 2461 O O . PHE A 1 303 ? 33.469 -23.891 -12.391 1 83.31 303 PHE A O 1
ATOM 2468 N N . ALA A 1 304 ? 33.156 -24.625 -10.367 1 82.62 304 ALA A N 1
ATOM 2469 C CA . ALA A 1 304 ? 34.562 -24.828 -10.117 1 82.62 304 ALA A CA 1
ATOM 2470 C C . ALA A 1 304 ? 35.156 -25.906 -11.039 1 82.62 304 ALA A C 1
ATOM 2472 O O . ALA A 1 304 ? 36.219 -25.75 -11.594 1 82.62 304 ALA A O 1
ATOM 2473 N N . ILE A 1 305 ? 34.375 -26.906 -11.203 1 83.12 305 ILE A N 1
ATOM 2474 C CA . ILE A 1 305 ? 34.781 -27.984 -12.086 1 83.12 305 ILE A CA 1
ATOM 2475 C C . ILE A 1 305 ? 34.875 -27.484 -13.523 1 83.12 305 ILE A C 1
ATOM 2477 O O . ILE A 1 305 ? 35.781 -27.828 -14.266 1 83.12 305 ILE A O 1
ATOM 2481 N N . GLU A 1 306 ? 33.875 -26.703 -13.844 1 82.56 306 GLU A N 1
ATOM 2482 C CA . GLU A 1 306 ? 33.844 -26.141 -15.188 1 82.56 306 GLU A CA 1
ATOM 2483 C C . GLU A 1 306 ? 35.062 -25.266 -15.461 1 82.56 306 GLU A C 1
ATOM 2485 O O . GLU A 1 306 ? 35.656 -25.344 -16.531 1 82.56 306 GLU A O 1
ATOM 2490 N N . ILE A 1 307 ? 35.406 -24.453 -14.547 1 76.62 307 ILE A N 1
ATOM 2491 C CA . ILE A 1 307 ? 36.562 -23.578 -14.703 1 76.62 307 ILE A CA 1
ATOM 2492 C C . ILE A 1 307 ? 37.812 -24.406 -14.742 1 76.62 307 ILE A C 1
ATOM 2494 O O . ILE A 1 307 ? 38.719 -24.156 -15.539 1 76.62 307 ILE A O 1
ATOM 2498 N N . PHE A 1 308 ? 37.875 -25.391 -13.969 1 78.5 308 PHE A N 1
ATOM 2499 C CA . PHE A 1 308 ? 39.062 -26.25 -13.891 1 78.5 308 PHE A CA 1
ATOM 2500 C C . PHE A 1 308 ? 39.281 -27 -15.195 1 78.5 308 PHE A C 1
ATOM 2502 O O . PHE A 1 308 ? 40.375 -27 -15.742 1 78.5 308 PHE A O 1
ATOM 2509 N N . ILE A 1 309 ? 38.25 -27.594 -15.648 1 78.69 309 ILE A N 1
ATOM 2510 C CA . ILE A 1 309 ? 38.344 -28.391 -16.859 1 78.69 309 ILE A CA 1
ATOM 2511 C C . ILE A 1 309 ? 38.562 -27.484 -18.062 1 78.69 309 ILE A C 1
ATOM 2513 O O . ILE A 1 309 ? 39.312 -27.828 -18.984 1 78.69 309 ILE A O 1
ATOM 2517 N N . GLY A 1 310 ? 37.906 -26.359 -18.078 1 74.81 310 GLY A N 1
ATOM 2518 C CA . GLY A 1 310 ? 37.969 -25.453 -19.219 1 74.81 310 GLY A CA 1
ATOM 2519 C C . GLY A 1 310 ? 39.281 -24.688 -19.312 1 74.81 310 GLY A C 1
ATOM 2520 O O . GLY A 1 310 ? 39.844 -24.516 -20.391 1 74.81 310 GLY A O 1
ATOM 2521 N N . GLU A 1 311 ? 39.812 -24.281 -18.188 1 72.31 311 GLU A N 1
ATOM 2522 C CA . GLU A 1 311 ? 40.906 -23.344 -18.25 1 72.31 311 GLU A CA 1
ATOM 2523 C C . GLU A 1 311 ? 42.188 -23.969 -17.703 1 72.31 311 GLU A C 1
ATOM 2525 O O . GLU A 1 311 ? 43.312 -23.562 -18.078 1 72.31 311 GLU A O 1
ATOM 2530 N N . ILE A 1 312 ? 42.125 -24.984 -16.891 1 71.38 312 ILE A N 1
ATOM 2531 C CA . ILE A 1 312 ? 43.312 -25.453 -16.188 1 71.38 312 ILE A CA 1
ATOM 2532 C C . ILE A 1 312 ? 43.688 -26.844 -16.703 1 71.38 312 ILE A C 1
ATOM 2534 O O . ILE A 1 312 ? 44.875 -27.094 -17.016 1 71.38 312 ILE A O 1
ATOM 2538 N N . TYR A 1 313 ? 42.719 -27.672 -16.875 1 73 313 TYR A N 1
ATOM 2539 C CA . TYR A 1 313 ? 42.969 -29.062 -17.25 1 73 313 TYR A CA 1
ATOM 2540 C C . TYR A 1 313 ? 43.281 -29.188 -18.734 1 73 313 TYR A C 1
ATOM 2542 O O . TYR A 1 313 ? 42.531 -28.703 -19.578 1 73 313 TYR A O 1
ATOM 2550 N N . ASP A 1 314 ? 44.438 -29.672 -19.125 1 69.94 314 ASP A N 1
ATOM 2551 C CA . ASP A 1 314 ? 44.812 -29.906 -20.516 1 69.94 314 ASP A CA 1
ATOM 2552 C C . ASP A 1 314 ? 45.156 -31.375 -20.766 1 69.94 314 ASP A C 1
ATOM 2554 O O . ASP A 1 314 ? 45.938 -31.688 -21.656 1 69.94 314 ASP A O 1
ATOM 2558 N N . GLY A 1 315 ? 44.562 -32.281 -19.953 1 69.31 315 GLY A N 1
ATOM 2559 C CA . GLY A 1 315 ? 44.875 -33.688 -20.078 1 69.31 315 GLY A CA 1
ATOM 2560 C C . GLY A 1 315 ? 43.969 -34.406 -21.078 1 69.31 315 GLY A C 1
ATOM 2561 O O . GLY A 1 315 ? 43.219 -33.781 -21.797 1 69.31 315 GLY A O 1
ATOM 2562 N N . PRO A 1 316 ? 44.156 -35.625 -21.297 1 71.88 316 PRO A N 1
ATOM 2563 C CA . PRO A 1 316 ? 43.344 -36.438 -22.219 1 71.88 316 PRO A CA 1
ATOM 2564 C C . PRO A 1 316 ? 41.875 -36.5 -21.812 1 71.88 316 PRO A C 1
ATOM 2566 O O . PRO A 1 316 ? 41.562 -36.562 -20.625 1 71.88 316 PRO A O 1
ATOM 2569 N N . GLY A 1 317 ? 40.906 -36.438 -22.734 1 74.06 317 GLY A N 1
ATOM 2570 C CA . GLY A 1 317 ? 39.469 -36.531 -22.5 1 74.06 317 GLY A CA 1
ATOM 2571 C C . GLY A 1 317 ? 38.812 -35.188 -22.203 1 74.06 317 GLY A C 1
ATOM 2572 O O . GLY A 1 317 ? 37.688 -35.156 -21.703 1 74.06 317 GLY A O 1
ATOM 2573 N N . LYS A 1 318 ? 39.562 -34.188 -22.359 1 78.69 318 LYS A N 1
ATOM 2574 C CA . LYS A 1 318 ? 39.031 -32.844 -22.078 1 78.69 318 LYS A CA 1
ATOM 2575 C C . LYS A 1 318 ? 37.719 -32.594 -22.812 1 78.69 318 LYS A C 1
ATOM 2577 O O . LYS A 1 318 ? 36.812 -31.953 -22.266 1 78.69 318 LYS A O 1
ATOM 2582 N N . SER A 1 319 ? 37.562 -33.219 -23.938 1 77 319 SER A N 1
ATOM 2583 C CA . SER A 1 319 ? 36.375 -32.969 -24.734 1 77 319 SER A CA 1
ATOM 2584 C C . SER A 1 319 ? 35.156 -33.594 -24.078 1 77 319 SER A C 1
ATOM 2586 O O . SER A 1 319 ? 34.031 -33.062 -24.141 1 77 319 SER A O 1
ATOM 2588 N N . VAL A 1 320 ? 35.344 -34.688 -23.422 1 77.69 320 VAL A N 1
ATOM 2589 C CA . VAL A 1 320 ? 34.25 -35.406 -22.781 1 77.69 320 VAL A CA 1
ATOM 2590 C C . VAL A 1 320 ? 34.062 -34.844 -21.359 1 77.69 320 VAL A C 1
ATOM 2592 O O . VAL A 1 320 ? 32.906 -34.719 -20.891 1 77.69 320 VAL A O 1
ATOM 2595 N N . LEU A 1 321 ? 35.156 -34.438 -20.781 1 78.62 321 LEU A N 1
ATOM 2596 C CA . LEU A 1 321 ? 35.125 -34 -19.391 1 78.62 321 LEU A CA 1
ATOM 2597 C C . LEU A 1 321 ? 34.469 -32.625 -19.297 1 78.62 321 LEU A C 1
ATOM 2599 O O . LEU A 1 321 ? 34 -32.25 -18.219 1 78.62 321 LEU A O 1
ATOM 2603 N N . THR A 1 322 ? 34.406 -31.969 -20.438 1 78.19 322 THR A N 1
ATOM 2604 C CA . THR A 1 322 ? 33.812 -30.625 -20.453 1 78.19 322 THR A CA 1
ATOM 2605 C C . THR A 1 322 ? 32.312 -30.688 -20.188 1 78.19 322 THR A C 1
ATOM 2607 O O . THR A 1 322 ? 31.734 -29.703 -19.734 1 78.19 322 THR A O 1
ATOM 2610 N N . PHE A 1 323 ? 31.734 -31.859 -20.297 1 79.06 323 PHE A N 1
ATOM 2611 C CA . PHE A 1 323 ? 30.297 -32 -20.109 1 79.06 323 PHE A CA 1
ATOM 2612 C C . PHE A 1 323 ? 30 -32.5 -18.703 1 79.06 323 PHE A C 1
ATOM 2614 O O . PHE A 1 323 ? 28.828 -32.656 -18.328 1 79.06 323 PHE A O 1
ATOM 2621 N N . THR A 1 324 ? 31 -32.688 -17.891 1 81.81 324 THR A N 1
ATOM 2622 C CA . THR A 1 324 ? 30.828 -33.25 -16.562 1 81.81 324 THR A CA 1
ATOM 2623 C C . THR A 1 324 ? 29.922 -32.344 -15.719 1 81.81 324 THR A C 1
ATOM 2625 O O . THR A 1 324 ? 28.969 -32.844 -15.094 1 81.81 324 THR A O 1
ATOM 2628 N N . PRO A 1 325 ? 30.141 -31.031 -15.766 1 83.88 325 PRO A N 1
ATOM 2629 C CA . PRO A 1 325 ? 29.25 -30.172 -14.977 1 83.88 325 PRO A CA 1
ATOM 2630 C C . PRO A 1 325 ? 27.797 -30.25 -15.438 1 83.88 325 PRO A C 1
ATOM 2632 O O . PRO A 1 325 ? 26.875 -30.266 -14.609 1 83.88 325 PRO A O 1
ATOM 2635 N N . THR A 1 326 ? 27.578 -30.344 -16.656 1 79.62 326 THR A N 1
ATOM 2636 C CA . THR A 1 326 ? 26.219 -30.422 -17.203 1 79.62 326 THR A CA 1
ATOM 2637 C C . THR A 1 326 ? 25.547 -31.734 -16.781 1 79.62 326 THR A C 1
ATOM 2639 O O . THR A 1 326 ? 24.359 -31.734 -16.438 1 79.62 326 THR A O 1
ATOM 2642 N N . VAL A 1 327 ? 26.328 -32.781 -16.781 1 81.88 327 VAL A N 1
ATOM 2643 C CA . VAL A 1 327 ? 25.797 -34.094 -16.406 1 81.88 327 VAL A CA 1
ATOM 2644 C C . VAL A 1 327 ? 25.438 -34.094 -14.914 1 81.88 327 VAL A C 1
ATOM 2646 O O . VAL A 1 327 ? 24.375 -34.594 -14.516 1 81.88 327 VAL A O 1
ATOM 2649 N N . ILE A 1 328 ? 26.344 -33.5 -14.18 1 86 328 ILE A N 1
ATOM 2650 C CA . ILE A 1 328 ? 26.109 -33.438 -12.734 1 86 328 ILE A CA 1
ATOM 2651 C C . ILE A 1 328 ? 24.859 -32.594 -12.461 1 86 328 ILE A C 1
ATOM 2653 O O . ILE A 1 328 ? 24 -33 -11.688 1 86 328 ILE A O 1
ATOM 2657 N N . LEU A 1 329 ? 24.75 -31.5 -13.109 1 86.12 329 LEU A N 1
ATOM 2658 C CA . LEU A 1 329 ? 23.625 -30.578 -12.875 1 86.12 329 LEU A CA 1
ATOM 2659 C C . LEU A 1 329 ? 22.312 -31.188 -13.352 1 86.12 329 LEU A C 1
ATOM 2661 O O . LEU A 1 329 ? 21.281 -31.047 -12.695 1 86.12 329 LEU A O 1
ATOM 2665 N N . THR A 1 330 ? 22.312 -31.938 -14.398 1 79.38 330 THR A N 1
ATOM 2666 C CA . THR A 1 330 ? 21.094 -32.5 -14.969 1 79.38 330 THR A CA 1
ATOM 2667 C C . THR A 1 330 ? 20.609 -33.688 -14.141 1 79.38 330 THR A C 1
ATOM 2669 O O . THR A 1 330 ? 19.422 -34 -14.141 1 79.38 330 THR A O 1
ATOM 2672 N N . THR A 1 331 ? 21.484 -34.312 -13.461 1 84.06 331 THR A N 1
ATOM 2673 C CA . THR A 1 331 ? 21.109 -35.469 -12.672 1 84.06 331 THR A CA 1
ATOM 2674 C C . THR A 1 331 ? 20.828 -35.094 -11.219 1 84.06 331 THR A C 1
ATOM 2676 O O . THR A 1 331 ? 19.766 -35.406 -10.68 1 84.06 331 THR A O 1
ATOM 2679 N N . CYS A 1 332 ? 21.766 -34.312 -10.688 1 90.12 332 CYS A N 1
ATOM 2680 C CA . CYS A 1 332 ? 21.688 -34.031 -9.258 1 90.12 332 CYS A CA 1
ATOM 2681 C C . CYS A 1 332 ? 20.75 -32.844 -8.977 1 90.12 332 CYS A C 1
ATOM 2683 O O . CYS A 1 332 ? 20.094 -32.812 -7.93 1 90.12 332 CYS A O 1
ATOM 2685 N N . LEU A 1 333 ? 20.688 -31.938 -9.852 1 90.19 333 LEU A N 1
ATOM 2686 C CA . LEU A 1 333 ? 19.906 -30.734 -9.594 1 90.19 333 LEU A CA 1
ATOM 2687 C C . LEU A 1 333 ? 18.422 -31.047 -9.484 1 90.19 333 LEU A C 1
ATOM 2689 O O . LEU A 1 333 ? 17.766 -30.641 -8.531 1 90.19 333 LEU A O 1
ATOM 2693 N N . PRO A 1 334 ? 17.828 -31.875 -10.383 1 88.06 334 PRO A N 1
ATOM 2694 C CA . PRO A 1 334 ? 16.406 -32.188 -10.25 1 88.06 334 PRO A CA 1
ATOM 2695 C C . PRO A 1 334 ? 16.109 -33.062 -9.023 1 88.06 334 PRO A C 1
ATOM 2697 O O . PRO A 1 334 ? 15.039 -32.938 -8.422 1 88.06 334 PRO A O 1
ATOM 2700 N N . LEU A 1 335 ? 17 -33.875 -8.672 1 91 335 LEU A N 1
ATOM 2701 C CA . LEU A 1 335 ? 16.828 -34.688 -7.492 1 91 335 LEU A CA 1
ATOM 2702 C C . LEU A 1 335 ? 16.797 -33.844 -6.227 1 91 335 LEU A C 1
ATOM 2704 O O . LEU A 1 335 ? 15.898 -34 -5.391 1 91 335 LEU A O 1
ATOM 2708 N N . LEU A 1 336 ? 17.797 -33 -6.199 1 93.5 336 LEU A N 1
ATOM 2709 C CA . LEU A 1 336 ? 17.875 -32.156 -5.012 1 93.5 336 LEU A CA 1
ATOM 2710 C C . LEU A 1 336 ? 16.719 -31.156 -4.977 1 93.5 336 LEU A C 1
ATOM 2712 O O . LEU A 1 336 ? 16.156 -30.891 -3.912 1 93.5 336 LEU A O 1
ATOM 2716 N N . THR A 1 337 ? 16.391 -30.641 -6.113 1 93.25 337 THR A N 1
ATOM 2717 C CA . THR A 1 337 ? 15.266 -29.703 -6.184 1 93.25 337 THR A CA 1
ATOM 2718 C C . THR A 1 337 ? 13.961 -30.422 -5.828 1 93.25 337 THR A C 1
ATOM 2720 O O . THR A 1 337 ? 13.094 -29.844 -5.164 1 93.25 337 THR A O 1
ATOM 2723 N N . GLY A 1 338 ? 13.844 -31.672 -6.27 1 92.75 338 GLY A N 1
ATOM 2724 C CA . GLY A 1 338 ? 12.672 -32.469 -5.922 1 92.75 338 GLY A CA 1
ATOM 2725 C C . GLY A 1 338 ? 12.555 -32.719 -4.43 1 92.75 338 GLY A C 1
ATOM 2726 O O . GLY A 1 338 ? 11.469 -32.594 -3.857 1 92.75 338 GLY A O 1
ATOM 2727 N N . ALA A 1 339 ? 13.641 -33 -3.887 1 94.44 339 ALA A N 1
ATOM 2728 C CA . ALA A 1 339 ? 13.664 -33.25 -2.447 1 94.44 339 ALA A CA 1
ATOM 2729 C C . ALA A 1 339 ? 13.32 -31.984 -1.668 1 94.44 339 ALA A C 1
ATOM 2731 O O . ALA A 1 339 ? 12.562 -32.031 -0.698 1 94.44 339 ALA A O 1
ATOM 2732 N N . LEU A 1 340 ? 13.914 -30.938 -2.105 1 95.19 340 LEU A N 1
ATOM 2733 C CA . LEU A 1 340 ? 13.664 -29.672 -1.423 1 95.19 340 LEU A CA 1
ATOM 2734 C C . LEU A 1 340 ? 12.234 -29.203 -1.647 1 95.19 340 LEU A C 1
ATOM 2736 O O . LEU A 1 340 ? 11.641 -28.578 -0.772 1 95.19 340 LEU A O 1
ATOM 2740 N N . THR A 1 341 ? 11.688 -29.5 -2.77 1 94.56 341 THR A N 1
ATOM 2741 C CA . THR A 1 341 ? 10.289 -29.172 -3.043 1 94.56 341 THR A CA 1
ATOM 2742 C C . THR A 1 341 ? 9.359 -29.938 -2.105 1 94.56 341 THR A C 1
ATOM 2744 O O . THR A 1 341 ? 8.398 -29.375 -1.584 1 94.56 341 THR A O 1
ATOM 2747 N N . ASN A 1 342 ? 9.695 -31.172 -1.911 1 93.94 342 ASN A N 1
ATOM 2748 C CA . ASN A 1 342 ? 8.914 -31.969 -0.976 1 93.94 342 ASN A CA 1
ATOM 2749 C C . ASN A 1 342 ? 9.023 -31.438 0.449 1 93.94 342 ASN A C 1
ATOM 2751 O O . ASN A 1 342 ? 8.039 -31.422 1.191 1 93.94 342 ASN A O 1
ATOM 2755 N N . ALA A 1 343 ? 10.18 -31.031 0.717 1 94.81 343 ALA A N 1
ATOM 2756 C CA . ALA A 1 343 ? 10.383 -30.438 2.037 1 94.81 343 ALA A CA 1
ATOM 2757 C C . ALA A 1 343 ? 9.594 -29.141 2.176 1 94.81 343 ALA A C 1
ATOM 2759 O O . ALA A 1 343 ? 9.039 -28.859 3.242 1 94.81 343 ALA A O 1
ATOM 2760 N N . ALA A 1 344 ? 9.578 -28.391 1.116 1 95.25 344 ALA A N 1
ATOM 2761 C CA . ALA A 1 344 ? 8.805 -27.141 1.113 1 95.25 344 ALA A CA 1
ATOM 2762 C C . ALA A 1 344 ? 7.32 -27.406 1.302 1 95.25 344 ALA A C 1
ATOM 2764 O O . ALA A 1 344 ? 6.637 -26.688 2.037 1 95.25 344 ALA A O 1
ATOM 2765 N N . LYS A 1 345 ? 6.812 -28.469 0.678 1 93.94 345 LYS A N 1
ATOM 2766 C CA . LYS A 1 345 ? 5.406 -28.844 0.799 1 93.94 345 LYS A CA 1
ATOM 2767 C C . LYS A 1 345 ? 5.078 -29.297 2.219 1 93.94 345 LYS A C 1
ATOM 2769 O O . LYS A 1 345 ? 4.035 -28.922 2.766 1 93.94 345 LYS A O 1
ATOM 2774 N N . ARG A 1 346 ? 5.973 -30.016 2.773 1 93.81 346 ARG A N 1
ATOM 2775 C CA . ARG A 1 346 ? 5.766 -30.484 4.141 1 93.81 346 ARG A CA 1
ATOM 2776 C C . ARG A 1 346 ? 5.777 -29.328 5.125 1 93.81 346 ARG A C 1
ATOM 2778 O O . ARG A 1 346 ? 4.973 -29.281 6.059 1 93.81 346 ARG A O 1
ATOM 2785 N N . LEU A 1 347 ? 6.703 -28.469 4.906 1 94.56 347 LEU A N 1
ATOM 2786 C CA . LEU A 1 347 ? 6.766 -27.281 5.758 1 94.56 347 LEU A CA 1
ATOM 2787 C C . LEU A 1 347 ? 5.504 -26.438 5.605 1 94.56 347 LEU A C 1
ATOM 2789 O O . LEU A 1 347 ? 4.984 -25.906 6.59 1 94.56 347 LEU A O 1
ATOM 2793 N N . ASN A 1 348 ? 5.027 -26.312 4.422 1 94 348 ASN A N 1
ATOM 2794 C CA . ASN A 1 348 ? 3.818 -25.547 4.137 1 94 348 ASN A CA 1
ATOM 2795 C C . ASN A 1 348 ? 2.592 -26.172 4.801 1 94 348 ASN A C 1
ATOM 2797 O O . ASN A 1 348 ? 1.733 -25.453 5.316 1 94 348 ASN A O 1
ATOM 2801 N N . ASP A 1 349 ? 2.531 -27.5 4.75 1 92 349 ASP A N 1
ATOM 2802 C CA . ASP A 1 349 ? 1.427 -28.188 5.402 1 92 349 ASP A CA 1
ATOM 2803 C C . ASP A 1 349 ? 1.486 -28.031 6.918 1 92 349 ASP A C 1
ATOM 2805 O O . ASP A 1 349 ? 0.45 -27.922 7.578 1 92 349 ASP A O 1
ATOM 2809 N N . TRP A 1 350 ? 2.67 -28 7.363 1 92.06 350 TRP A N 1
ATOM 2810 C CA . TRP A 1 350 ? 2.867 -27.828 8.797 1 92.06 350 TRP A CA 1
ATOM 2811 C C . TRP A 1 350 ? 2.428 -26.438 9.25 1 92.06 350 TRP A C 1
ATOM 2813 O O . TRP A 1 350 ? 1.984 -26.25 10.383 1 92.06 350 TRP A O 1
ATOM 2823 N N . GLU A 1 351 ? 2.512 -25.438 8.445 1 93.06 351 GLU A N 1
ATOM 2824 C CA . GLU A 1 351 ? 2.09 -24.062 8.75 1 93.06 351 GLU A CA 1
ATOM 2825 C C . GLU A 1 351 ? 0.571 -23.969 8.844 1 93.06 351 GLU A C 1
ATOM 2827 O O . GLU A 1 351 ? 0.04 -23.016 9.422 1 93.06 351 GLU A O 1
ATOM 2832 N N . ASN A 1 352 ? -0.213 -24.812 8.305 1 92 352 ASN A N 1
ATOM 2833 C CA . ASN A 1 352 ? -1.644 -25.016 8.516 1 92 352 ASN A CA 1
ATOM 2834 C C . ASN A 1 352 ? -2.443 -23.766 8.133 1 92 352 ASN A C 1
ATOM 2836 O O . ASN A 1 352 ? -3.201 -23.25 8.953 1 92 352 ASN A O 1
ATOM 2840 N N . TYR A 1 353 ? -2.449 -23.469 6.859 1 90.75 353 TYR A N 1
ATOM 2841 C CA . TYR A 1 353 ? -3.205 -22.312 6.383 1 90.75 353 TYR A CA 1
ATOM 2842 C C . TYR A 1 353 ? -4.691 -22.641 6.277 1 90.75 353 TYR A C 1
ATOM 2844 O O . TYR A 1 353 ? -5.062 -23.766 5.977 1 90.75 353 TYR A O 1
ATOM 2852 N N . GLU A 1 354 ? -5.543 -21.656 6.41 1 87.75 354 GLU A N 1
ATOM 2853 C CA . GLU A 1 354 ? -6.992 -21.828 6.473 1 87.75 354 GLU A CA 1
ATOM 2854 C C . GLU A 1 354 ? -7.605 -21.875 5.074 1 87.75 354 GLU A C 1
ATOM 2856 O O . GLU A 1 354 ? -8.547 -22.641 4.832 1 87.75 354 GLU A O 1
ATOM 2861 N N . THR A 1 355 ? -7.078 -21.078 4.191 1 87.25 355 THR A N 1
ATOM 2862 C CA . THR A 1 355 ? -7.656 -20.984 2.855 1 87.25 355 THR A CA 1
ATOM 2863 C C . THR A 1 355 ? -6.691 -21.531 1.807 1 87.25 355 THR A C 1
ATOM 2865 O O . THR A 1 355 ? -5.484 -21.609 2.041 1 87.25 355 THR A O 1
ATOM 2868 N N . GLU A 1 356 ? -7.23 -22.031 0.694 1 85.06 356 GLU A N 1
ATOM 2869 C CA . GLU A 1 356 ? -6.422 -22.547 -0.399 1 85.06 356 GLU A CA 1
ATOM 2870 C C . GLU A 1 356 ? -5.539 -21.469 -1.009 1 85.06 356 GLU A C 1
ATOM 2872 O O . GLU A 1 356 ? -4.402 -21.734 -1.406 1 85.06 356 GLU A O 1
ATOM 2877 N N . THR A 1 357 ? -6.047 -20.297 -1.034 1 85.38 357 THR A N 1
ATOM 2878 C CA . THR A 1 357 ? -5.293 -19.188 -1.622 1 85.38 357 THR A CA 1
ATOM 2879 C C . THR A 1 357 ? -4.086 -18.844 -0.754 1 85.38 357 THR A C 1
ATOM 2881 O O . THR A 1 357 ? -2.988 -18.625 -1.268 1 85.38 357 THR A O 1
ATOM 2884 N N . ALA A 1 358 ? -4.297 -18.797 0.547 1 87.62 358 ALA A N 1
ATOM 2885 C CA . ALA A 1 358 ? -3.195 -18.5 1.457 1 87.62 358 ALA A CA 1
ATOM 2886 C C . ALA A 1 358 ? -2.139 -19.594 1.42 1 87.62 358 ALA A C 1
ATOM 2888 O O . ALA A 1 358 ? -0.939 -19.312 1.453 1 87.62 358 ALA A O 1
ATOM 2889 N N . ASN A 1 359 ? -2.605 -20.828 1.42 1 89.69 359 ASN A N 1
ATOM 2890 C CA . ASN A 1 359 ? -1.695 -21.953 1.31 1 89.69 359 ASN A CA 1
ATOM 2891 C C . ASN A 1 359 ? -0.894 -21.906 0.012 1 89.69 359 ASN A C 1
ATOM 2893 O O . ASN A 1 359 ? 0.321 -22.125 0.02 1 89.69 359 ASN A O 1
ATOM 2897 N N . GLY A 1 360 ? -1.565 -21.672 -1.078 1 87.69 360 GLY A N 1
ATOM 2898 C CA . GLY A 1 360 ? -0.906 -21.562 -2.369 1 87.69 360 GLY A CA 1
ATOM 2899 C C . GLY A 1 360 ? 0.097 -20.438 -2.439 1 87.69 360 GLY A C 1
ATOM 2900 O O . GLY A 1 360 ? 1.161 -20.578 -3.045 1 87.69 360 GLY A O 1
ATOM 2901 N N . ARG A 1 361 ? -0.245 -19.359 -1.854 1 88.94 361 ARG A N 1
ATOM 2902 C CA . ARG A 1 361 ? 0.651 -18.219 -1.852 1 88.94 361 ARG A CA 1
ATOM 2903 C C . ARG A 1 361 ? 1.938 -18.531 -1.092 1 88.94 361 ARG A C 1
ATOM 2905 O O . ARG A 1 361 ? 3.033 -18.234 -1.57 1 88.94 361 ARG A O 1
ATOM 2912 N N . ALA A 1 362 ? 1.82 -19.109 0.088 1 91.25 362 ALA A N 1
ATOM 2913 C CA . ALA A 1 362 ? 2.984 -19.453 0.905 1 91.25 362 ALA A CA 1
ATOM 2914 C C . ALA A 1 362 ? 3.854 -20.5 0.221 1 91.25 362 ALA A C 1
ATOM 2916 O O . ALA A 1 362 ? 5.082 -20.406 0.245 1 91.25 362 ALA A O 1
ATOM 2917 N N . LEU A 1 363 ? 3.252 -21.438 -0.369 1 92.69 363 LEU A N 1
ATOM 2918 C CA . LEU A 1 363 ? 3.996 -22.484 -1.066 1 92.69 363 LEU A CA 1
ATOM 2919 C C . LEU A 1 363 ? 4.734 -21.906 -2.271 1 92.69 363 LEU A C 1
ATOM 2921 O O . LEU A 1 363 ? 5.902 -22.234 -2.502 1 92.69 363 LEU A O 1
ATOM 2925 N N . THR A 1 364 ? 4.07 -21.078 -2.953 1 90.75 364 THR A N 1
ATOM 2926 C CA . THR A 1 364 ? 4.68 -20.469 -4.133 1 90.75 364 THR A CA 1
ATOM 2927 C C . THR A 1 364 ? 5.898 -19.641 -3.742 1 90.75 364 THR A C 1
ATOM 2929 O O . THR A 1 364 ? 6.91 -19.641 -4.449 1 90.75 364 THR A O 1
ATOM 2932 N N . ALA A 1 365 ? 5.797 -18.938 -2.713 1 90.25 365 ALA A N 1
ATOM 2933 C CA . ALA A 1 365 ? 6.93 -18.141 -2.252 1 90.25 365 ALA A CA 1
ATOM 2934 C C . ALA A 1 365 ? 8.133 -19.031 -1.939 1 90.25 365 ALA A C 1
ATOM 2936 O O . ALA A 1 365 ? 9.266 -18.688 -2.279 1 90.25 365 ALA A O 1
ATOM 2937 N N . LYS A 1 366 ? 7.926 -20.172 -1.342 1 92.88 366 LYS A N 1
ATOM 2938 C CA . LYS A 1 366 ? 9 -21.109 -1.018 1 92.88 366 LYS A CA 1
ATOM 2939 C C . LYS A 1 366 ? 9.594 -21.734 -2.279 1 92.88 366 LYS A C 1
ATOM 2941 O O . LYS A 1 366 ? 10.812 -21.859 -2.404 1 92.88 366 LYS A O 1
ATOM 2946 N N . LEU A 1 367 ? 8.758 -22.031 -3.162 1 93.31 367 LEU A N 1
ATOM 2947 C CA . LEU A 1 367 ? 9.227 -22.625 -4.406 1 93.31 367 LEU A CA 1
ATOM 2948 C C . LEU A 1 367 ? 9.969 -21.609 -5.258 1 93.31 367 LEU A C 1
ATOM 2950 O O . LEU A 1 367 ? 10.898 -21.953 -5.984 1 93.31 367 LEU A O 1
ATOM 2954 N N . PHE A 1 368 ? 9.602 -20.422 -5.133 1 93.19 368 PHE A N 1
ATOM 2955 C CA . PHE A 1 368 ? 10.281 -19.375 -5.887 1 93.19 368 PHE A CA 1
ATOM 2956 C C . PHE A 1 368 ? 11.727 -19.234 -5.441 1 93.19 368 PHE A C 1
ATOM 2958 O O . PHE A 1 368 ? 12.609 -18.953 -6.258 1 93.19 368 PHE A O 1
ATOM 2965 N N . ILE A 1 369 ? 11.945 -19.391 -4.207 1 92.31 369 ILE A N 1
ATOM 2966 C CA . ILE A 1 369 ? 13.312 -19.328 -3.699 1 92.31 369 ILE A CA 1
ATOM 2967 C C . ILE A 1 369 ? 14.156 -20.422 -4.359 1 92.31 369 ILE A C 1
ATOM 2969 O O . ILE A 1 369 ? 15.281 -20.156 -4.797 1 92.31 369 ILE A O 1
ATOM 2973 N N . LEU A 1 370 ? 13.617 -21.578 -4.461 1 94.19 370 LEU A N 1
ATOM 2974 C CA . LEU A 1 370 ? 14.312 -22.672 -5.109 1 94.19 370 LEU A CA 1
ATOM 2975 C C . LEU A 1 370 ? 14.555 -22.375 -6.586 1 94.19 370 LEU A C 1
ATOM 2977 O O . LEU A 1 370 ? 15.664 -22.578 -7.09 1 94.19 370 LEU A O 1
ATOM 2981 N N . ASP A 1 371 ? 13.531 -21.828 -7.184 1 93.56 371 ASP A N 1
ATOM 2982 C CA . ASP A 1 371 ? 13.641 -21.484 -8.602 1 93.56 371 ASP A CA 1
ATOM 2983 C C . ASP A 1 371 ? 14.672 -20.391 -8.82 1 93.56 371 ASP A C 1
ATOM 2985 O O . ASP A 1 371 ? 15.391 -20.391 -9.82 1 93.56 371 ASP A O 1
ATOM 2989 N N . PHE A 1 372 ? 14.719 -19.5 -7.941 1 94.25 372 PHE A N 1
ATOM 2990 C CA . PHE A 1 372 ? 15.664 -18.391 -8.031 1 94.25 372 PHE A CA 1
ATOM 2991 C C . PHE A 1 372 ? 17.109 -18.891 -8 1 94.25 372 PHE A C 1
ATOM 2993 O O . PHE A 1 372 ? 17.922 -18.5 -8.828 1 94.25 372 PHE A O 1
ATOM 3000 N N . ILE A 1 373 ? 17.391 -19.797 -7.105 1 93.25 373 ILE A N 1
ATOM 3001 C CA . ILE A 1 373 ? 18.734 -20.344 -6.934 1 93.25 373 ILE A CA 1
ATOM 3002 C C . ILE A 1 373 ? 19.109 -21.188 -8.141 1 93.25 373 ILE A C 1
ATOM 3004 O O . ILE A 1 373 ? 20.172 -21.016 -8.734 1 93.25 373 ILE A O 1
ATOM 3008 N N . THR A 1 374 ? 18.203 -22 -8.531 1 91 374 THR A N 1
ATOM 3009 C CA . THR A 1 374 ? 18.484 -22.953 -9.594 1 91 374 THR A CA 1
ATOM 3010 C C . THR A 1 374 ? 18.594 -22.25 -10.945 1 91 374 THR A C 1
ATOM 3012 O O . THR A 1 374 ? 19.344 -22.688 -11.828 1 91 374 THR A O 1
ATOM 3015 N N . SER A 1 375 ? 17.922 -21.125 -11.07 1 91.81 375 SER A N 1
ATOM 3016 C CA . SER A 1 375 ? 17.875 -20.484 -12.383 1 91.81 375 SER A CA 1
ATOM 3017 C C . SER A 1 375 ? 18.938 -19.391 -12.5 1 91.81 375 SER A C 1
ATOM 3019 O O . SER A 1 375 ? 19.641 -19.297 -13.516 1 91.81 375 SER A O 1
ATOM 3021 N N . TYR A 1 376 ? 19.219 -18.578 -11.477 1 93.94 376 TYR A N 1
ATOM 3022 C CA . TYR A 1 376 ? 20 -17.359 -11.664 1 93.94 376 TYR A CA 1
ATOM 3023 C C . TYR A 1 376 ? 21.359 -17.484 -10.992 1 93.94 376 TYR A C 1
ATOM 3025 O O . TYR A 1 376 ? 22.266 -16.703 -11.289 1 93.94 376 TYR A O 1
ATOM 3033 N N . MET A 1 377 ? 21.562 -18.406 -10.109 1 90.69 377 MET A N 1
ATOM 3034 C CA . MET A 1 377 ? 22.797 -18.469 -9.32 1 90.69 377 MET A CA 1
ATOM 3035 C C . MET A 1 377 ? 24 -18.703 -10.219 1 90.69 377 MET A C 1
ATOM 3037 O O . MET A 1 377 ? 25.078 -18.141 -9.977 1 90.69 377 MET A O 1
ATOM 3041 N N . GLY A 1 378 ? 23.906 -19.5 -11.227 1 87.12 378 GLY A N 1
ATOM 3042 C CA . GLY A 1 378 ? 25.016 -19.75 -12.133 1 87.12 378 GLY A CA 1
ATOM 3043 C C . GLY A 1 378 ? 25.516 -18.484 -12.805 1 87.12 378 GLY A C 1
ATOM 3044 O O . GLY A 1 378 ? 26.719 -18.203 -12.805 1 87.12 378 GLY A O 1
ATOM 3045 N N . ILE A 1 379 ? 24.609 -17.688 -13.305 1 90.19 379 ILE A N 1
ATOM 3046 C CA . ILE A 1 379 ? 24.969 -16.453 -13.992 1 90.19 379 ILE A CA 1
ATOM 3047 C C . ILE A 1 379 ? 25.5 -15.438 -12.992 1 90.19 379 ILE A C 1
ATOM 3049 O O . ILE A 1 379 ? 26.438 -14.695 -13.281 1 90.19 379 ILE A O 1
ATOM 3053 N N . ILE A 1 380 ? 24.969 -15.414 -11.82 1 91.88 380 ILE A N 1
ATOM 3054 C CA . ILE A 1 380 ? 25.391 -14.484 -10.781 1 91.88 380 ILE A CA 1
ATOM 3055 C C . ILE A 1 380 ? 26.828 -14.797 -10.352 1 91.88 380 ILE A C 1
ATOM 3057 O O . ILE A 1 380 ? 27.641 -13.883 -10.172 1 91.88 380 ILE A O 1
ATOM 3061 N N . LEU A 1 381 ? 27.188 -16.031 -10.266 1 87.75 381 LEU A N 1
ATOM 3062 C CA . LEU A 1 381 ? 28.531 -16.438 -9.875 1 87.75 381 LEU A CA 1
ATOM 3063 C C . LEU A 1 381 ? 29.547 -16.047 -10.953 1 87.75 381 LEU A C 1
ATOM 3065 O O . LEU A 1 381 ? 30.641 -15.602 -10.641 1 87.75 381 LEU A O 1
ATOM 3069 N N . THR A 1 382 ? 29.125 -16.188 -12.109 1 87.12 382 THR A N 1
ATOM 3070 C CA . THR A 1 382 ? 30.016 -15.828 -13.211 1 87.12 382 THR A CA 1
ATOM 3071 C C . THR A 1 382 ? 30.219 -14.32 -13.273 1 87.12 382 THR A C 1
ATOM 3073 O O . THR A 1 382 ? 31.344 -13.836 -13.383 1 87.12 382 THR A O 1
ATOM 3076 N N . ALA A 1 383 ? 29.172 -13.625 -13.102 1 87.75 383 ALA A N 1
ATOM 3077 C CA . ALA A 1 383 ? 29.203 -12.172 -13.281 1 87.75 383 ALA A CA 1
ATOM 3078 C C . ALA A 1 383 ? 29.859 -11.484 -12.086 1 87.75 383 ALA A C 1
ATOM 3080 O O . ALA A 1 383 ? 30.625 -10.539 -12.25 1 87.75 383 ALA A O 1
ATOM 3081 N N . PHE A 1 384 ? 29.688 -11.984 -10.891 1 87.12 384 PHE A N 1
ATOM 3082 C CA . PHE A 1 384 ? 30.062 -11.195 -9.727 1 87.12 384 PHE A CA 1
ATOM 3083 C C . PHE A 1 384 ? 31.172 -11.883 -8.945 1 87.12 384 PHE A C 1
ATOM 3085 O O . PHE A 1 384 ? 31.766 -11.297 -8.031 1 87.12 384 PHE A O 1
ATOM 3092 N N . VAL A 1 385 ? 31.516 -13.078 -9.289 1 82.06 385 VAL A N 1
ATOM 3093 C CA . VAL A 1 385 ? 32.562 -13.766 -8.562 1 82.06 385 VAL A CA 1
ATOM 3094 C C . VAL A 1 385 ? 33.719 -14.133 -9.523 1 82.06 385 VAL A C 1
ATOM 3096 O O . VAL A 1 385 ? 34.844 -13.711 -9.328 1 82.06 385 VAL A O 1
ATOM 3099 N N . TYR A 1 386 ? 33.438 -14.758 -10.609 1 78.06 386 TYR A N 1
ATOM 3100 C CA . TYR A 1 386 ? 34.469 -15.266 -11.516 1 78.06 386 TYR A CA 1
ATOM 3101 C C . TYR A 1 386 ? 35.156 -14.125 -12.266 1 78.06 386 TYR A C 1
ATOM 3103 O O . TYR A 1 386 ? 36.375 -14.047 -12.297 1 78.06 386 TYR A O 1
ATOM 3111 N N . VAL A 1 387 ? 34.375 -13.281 -12.781 1 76.12 387 VAL A N 1
ATOM 3112 C CA . VAL A 1 387 ? 34.938 -12.266 -13.664 1 76.12 387 VAL A CA 1
ATOM 3113 C C . VAL A 1 387 ? 35.75 -11.273 -12.852 1 76.12 387 VAL A C 1
ATOM 3115 O O . VAL A 1 387 ? 36.906 -10.992 -13.188 1 76.12 387 VAL A O 1
ATOM 3118 N N . PRO A 1 388 ? 35.219 -10.844 -11.711 1 74.19 388 PRO A N 1
ATOM 3119 C CA . PRO A 1 388 ? 36.031 -9.875 -10.953 1 74.19 388 PRO A CA 1
ATOM 3120 C C . PRO A 1 388 ? 37.125 -10.539 -10.141 1 74.19 388 PRO A C 1
ATOM 3122 O O . PRO A 1 388 ? 38.219 -9.953 -9.977 1 74.19 388 PRO A O 1
ATOM 3125 N N . PHE A 1 389 ? 37 -11.789 -9.719 1 74.94 389 PHE A N 1
ATOM 3126 C CA . PHE A 1 389 ? 37.938 -12.383 -8.797 1 74.94 389 PHE A CA 1
ATOM 3127 C C . PHE A 1 389 ? 38.594 -13.609 -9.422 1 74.94 389 PHE A C 1
ATOM 3129 O O . PHE A 1 389 ? 39.188 -14.438 -8.719 1 74.94 389 PHE A O 1
ATOM 3136 N N . GLY A 1 390 ? 38.5 -13.773 -10.633 1 72.12 390 GLY A N 1
ATOM 3137 C CA . GLY A 1 390 ? 39.031 -14.945 -11.305 1 72.12 390 GLY A CA 1
ATOM 3138 C C . GLY A 1 390 ? 40.531 -15.125 -11.062 1 72.12 390 GLY A C 1
ATOM 3139 O O . GLY A 1 390 ? 40.969 -16.25 -10.852 1 72.12 390 GLY A O 1
ATOM 3140 N N . SER A 1 391 ? 41.219 -13.992 -11.023 1 69.31 391 SER A N 1
ATOM 3141 C CA . SER A 1 391 ? 42.656 -14.062 -10.859 1 69.31 391 SER A CA 1
ATOM 3142 C C . SER A 1 391 ? 43.031 -14.578 -9.477 1 69.31 391 SER A C 1
ATOM 3144 O O . SER A 1 391 ? 44.062 -15.242 -9.312 1 69.31 391 SER A O 1
ATOM 3146 N N . VAL A 1 392 ? 42.156 -14.336 -8.547 1 72.06 392 VAL A N 1
ATOM 3147 C CA . VAL A 1 392 ? 42.406 -14.727 -7.168 1 72.06 392 VAL A CA 1
ATOM 3148 C C . VAL A 1 392 ? 41.938 -16.156 -6.926 1 72.06 392 VAL A C 1
ATOM 3150 O O . VAL A 1 392 ? 42.5 -16.875 -6.113 1 72.06 392 VAL A O 1
ATOM 3153 N N . LEU A 1 393 ? 41 -16.578 -7.668 1 72.62 393 LEU A N 1
ATOM 3154 C CA . LEU A 1 393 ? 40.312 -17.844 -7.398 1 72.62 393 LEU A CA 1
ATOM 3155 C C . LEU A 1 393 ? 41.031 -19 -8.109 1 72.62 393 LEU A C 1
ATOM 3157 O O . LEU A 1 393 ? 41.094 -20.109 -7.598 1 72.62 393 LEU A O 1
ATOM 3161 N N . ILE A 1 394 ? 41.719 -18.781 -9.172 1 67.81 394 ILE A N 1
ATOM 3162 C CA . ILE A 1 394 ? 42.25 -19.797 -10.07 1 67.81 394 ILE A CA 1
ATOM 3163 C C . ILE A 1 394 ? 43.375 -20.562 -9.383 1 67.81 394 ILE A C 1
ATOM 3165 O O . ILE A 1 394 ? 43.438 -21.781 -9.469 1 67.81 394 ILE A O 1
ATOM 3169 N N . PRO A 1 395 ? 44.125 -19.781 -8.617 1 66.31 395 PRO A N 1
ATOM 3170 C CA . PRO A 1 395 ? 45.188 -20.547 -7.945 1 66.31 395 PRO A CA 1
ATOM 3171 C C . PRO A 1 395 ? 44.656 -21.547 -6.934 1 66.31 395 PRO A C 1
ATOM 3173 O O . PRO A 1 395 ? 45.281 -22.578 -6.691 1 66.31 395 PRO A O 1
ATOM 3176 N N . TYR A 1 396 ? 43.5 -21.266 -6.457 1 71.06 396 TYR A N 1
ATOM 3177 C CA . TYR A 1 396 ? 42.906 -22.141 -5.453 1 71.06 396 TYR A CA 1
ATOM 3178 C C . TYR A 1 396 ? 42.188 -23.328 -6.113 1 71.06 396 TYR A C 1
ATOM 3180 O O . TYR A 1 396 ? 42 -24.359 -5.48 1 71.06 396 TYR A O 1
ATOM 3188 N N . LEU A 1 397 ? 41.906 -23.219 -7.309 1 68.75 397 LEU A N 1
ATOM 3189 C CA . LEU A 1 397 ? 41.219 -24.281 -8.023 1 68.75 397 LEU A CA 1
ATOM 3190 C C . LEU A 1 397 ? 42.188 -25.359 -8.5 1 68.75 397 LEU A C 1
ATOM 3192 O O . LEU A 1 397 ? 41.781 -26.453 -8.891 1 68.75 397 LEU A O 1
ATOM 3196 N N . ASP A 1 398 ? 43.469 -25.047 -8.312 1 65.12 398 ASP A N 1
ATOM 3197 C CA . ASP A 1 398 ? 44.531 -25.984 -8.656 1 65.12 398 ASP A CA 1
ATOM 3198 C C . ASP A 1 398 ? 44.5 -27.188 -7.719 1 65.12 398 ASP A C 1
ATOM 3200 O O . ASP A 1 398 ? 45 -28.266 -8.062 1 65.12 398 ASP A O 1
ATOM 3204 N N . VAL A 1 399 ? 43.812 -26.969 -6.633 1 62.28 399 VAL A N 1
ATOM 3205 C CA . VAL A 1 399 ? 43.719 -28.078 -5.68 1 62.28 399 VAL A CA 1
ATOM 3206 C C . VAL A 1 399 ? 43.031 -29.266 -6.344 1 62.28 399 VAL A C 1
ATOM 3208 O O . VAL A 1 399 ? 43.344 -30.422 -6.047 1 62.28 399 VAL A O 1
ATOM 3211 N N . PHE A 1 400 ? 42.219 -29.016 -7.312 1 63.56 400 PHE A N 1
ATOM 3212 C CA . PHE A 1 400 ? 41.5 -30.078 -8 1 63.56 400 PHE A CA 1
ATOM 3213 C C . PHE A 1 400 ? 42.438 -30.859 -8.914 1 63.56 400 PHE A C 1
ATOM 3215 O O . PHE A 1 400 ? 42.25 -32.062 -9.133 1 63.56 400 PHE A O 1
ATOM 3222 N N . SER A 1 401 ? 43.438 -30.125 -9.508 1 61.91 401 SER A N 1
ATOM 3223 C CA . SER A 1 401 ? 44.438 -30.812 -10.312 1 61.91 401 SER A CA 1
ATOM 3224 C C . SER A 1 401 ? 45.25 -31.797 -9.477 1 61.91 401 SER A C 1
ATOM 3226 O O . SER A 1 401 ? 45.625 -32.875 -9.945 1 61.91 401 SER A O 1
ATOM 3228 N N . ARG A 1 402 ? 45.469 -31.266 -8.297 1 59.09 402 ARG A N 1
ATOM 3229 C CA . ARG A 1 402 ? 46.219 -32.125 -7.414 1 59.09 402 ARG A CA 1
ATOM 3230 C C . ARG A 1 402 ? 45.438 -33.375 -7.02 1 59.09 402 ARG A C 1
ATOM 3232 O O . ARG A 1 402 ? 46 -34.438 -6.797 1 59.09 402 ARG A O 1
ATOM 3239 N N . MET A 1 403 ? 44.125 -33.125 -6.961 1 57.75 403 MET A N 1
ATOM 3240 C CA . MET A 1 403 ? 43.281 -34.219 -6.508 1 57.75 403 MET A CA 1
ATOM 3241 C C . MET A 1 403 ? 43 -35.188 -7.648 1 57.75 403 MET A C 1
ATOM 3243 O O . MET A 1 403 ? 42.844 -36.406 -7.422 1 57.75 403 MET A O 1
ATOM 3247 N N . PHE A 1 404 ? 42.844 -34.719 -8.859 1 57 404 PHE A N 1
ATOM 3248 C CA . PHE A 1 404 ? 42.375 -35.562 -9.938 1 57 404 PHE A CA 1
ATOM 3249 C C . PHE A 1 404 ? 43.438 -35.781 -10.984 1 57 404 PHE A C 1
ATOM 3251 O O . PHE A 1 404 ? 43.312 -36.656 -11.852 1 57 404 PHE A O 1
ATOM 3258 N N . ALA A 1 405 ? 44.438 -34.781 -11.117 1 54.41 405 ALA A N 1
ATOM 3259 C CA . ALA A 1 405 ? 45.438 -34.938 -12.188 1 54.41 405 ALA A CA 1
ATOM 3260 C C . ALA A 1 405 ? 46.594 -35.844 -11.742 1 54.41 405 ALA A C 1
ATOM 3262 O O . ALA A 1 405 ? 47 -35.812 -10.578 1 54.41 405 ALA A O 1
ATOM 3263 N N . THR A 1 406 ? 46.938 -36.781 -12.43 1 51.97 406 THR A N 1
ATOM 3264 C CA . THR A 1 406 ? 48.125 -37.625 -12.266 1 51.97 406 THR A CA 1
ATOM 3265 C C . THR A 1 406 ? 49.406 -36.75 -12.273 1 51.97 406 THR A C 1
ATOM 3267 O O . THR A 1 406 ? 49.406 -35.656 -12.805 1 51.97 406 THR A O 1
ATOM 3270 N N . GLU A 1 407 ? 50.5 -37.125 -11.453 1 50.94 407 GLU A N 1
ATOM 3271 C CA . GLU A 1 407 ? 51.781 -36.469 -11.32 1 50.94 407 GLU A CA 1
ATOM 3272 C C . GLU A 1 407 ? 52.281 -35.969 -12.664 1 50.94 407 GLU A C 1
ATOM 3274 O O . GLU A 1 407 ? 52.875 -34.875 -12.75 1 50.94 407 GLU A O 1
ATOM 3279 N N . ALA A 1 408 ? 52.25 -36.656 -13.672 1 50.31 408 ALA A N 1
ATOM 3280 C CA . ALA A 1 408 ? 52.719 -36.281 -15 1 50.31 408 ALA A CA 1
ATOM 3281 C C . ALA A 1 408 ? 51.938 -35.125 -15.578 1 50.31 408 ALA A C 1
ATOM 3283 O O . ALA A 1 408 ? 52.5 -34.25 -16.25 1 50.31 408 ALA A O 1
ATOM 3284 N N . ALA A 1 409 ? 50.656 -34.969 -15.445 1 49 409 ALA A N 1
ATOM 3285 C CA . ALA A 1 409 ? 49.781 -33.938 -16 1 49 409 ALA A CA 1
ATOM 3286 C C . ALA A 1 409 ? 49.875 -32.656 -15.211 1 49 409 ALA A C 1
ATOM 3288 O O . ALA A 1 409 ? 49.719 -31.547 -15.758 1 49 409 ALA A O 1
ATOM 3289 N N . ARG A 1 410 ? 50.156 -32.688 -13.945 1 53.38 410 ARG A N 1
ATOM 3290 C CA . ARG A 1 410 ? 50.375 -31.516 -13.102 1 53.38 410 ARG A CA 1
ATOM 3291 C C . ARG A 1 410 ? 51.594 -30.719 -13.609 1 53.38 410 ARG A C 1
ATOM 3293 O O . ARG A 1 410 ? 51.594 -29.484 -13.523 1 53.38 410 ARG A O 1
ATOM 3300 N N . ALA A 1 411 ? 52.719 -31.453 -13.938 1 50.69 411 ALA A N 1
ATOM 3301 C CA . ALA A 1 411 ? 53.906 -30.812 -14.469 1 50.69 411 ALA A CA 1
ATOM 3302 C C . ALA A 1 411 ? 53.562 -29.969 -15.688 1 50.69 411 ALA A C 1
ATOM 3304 O O . ALA A 1 411 ? 54.219 -28.938 -15.945 1 50.69 411 ALA A O 1
ATOM 3305 N N . LYS A 1 412 ? 52.812 -30.344 -16.484 1 46.78 412 LYS A N 1
ATOM 3306 C CA . LYS A 1 412 ? 52.469 -29.625 -17.703 1 46.78 412 LYS A CA 1
ATOM 3307 C C . LYS A 1 412 ? 51.469 -28.531 -17.438 1 46.78 412 LYS A C 1
ATOM 3309 O O . LYS A 1 412 ? 51.281 -27.625 -18.25 1 46.78 412 LYS A O 1
ATOM 3314 N N . THR A 1 413 ? 50.562 -28.719 -16.531 1 47 413 THR A N 1
ATOM 3315 C CA . THR A 1 413 ? 49.438 -27.828 -16.281 1 47 413 THR A CA 1
ATOM 3316 C C . THR A 1 413 ? 49.906 -26.562 -15.578 1 47 413 THR A C 1
ATOM 3318 O O . THR A 1 413 ? 49.156 -25.578 -15.477 1 47 413 THR A O 1
ATOM 3321 N N . THR A 1 414 ? 51.062 -26.734 -14.82 1 46.34 414 THR A N 1
ATOM 3322 C CA . THR A 1 414 ? 51.406 -25.562 -14.023 1 46.34 414 THR A CA 1
ATOM 3323 C C . THR A 1 414 ? 51.844 -24.406 -14.922 1 46.34 414 THR A C 1
ATOM 3325 O O . THR A 1 414 ? 53.062 -24.188 -15.133 1 46.34 414 THR A O 1
ATOM 3328 N N . LYS A 1 415 ? 51.531 -24.281 -16.062 1 40.59 415 LYS A N 1
ATOM 3329 C CA . LYS A 1 415 ? 51.938 -23 -16.641 1 40.59 415 LYS A CA 1
ATOM 3330 C C . LYS A 1 415 ? 51.562 -21.844 -15.734 1 40.59 415 LYS A C 1
ATOM 3332 O O . LYS A 1 415 ? 50.406 -21.672 -15.375 1 40.59 415 LYS A O 1
ATOM 3337 N N . LYS A 1 416 ? 52.344 -21.328 -14.977 1 43.94 416 LYS A N 1
ATOM 3338 C CA . LYS A 1 416 ? 52.312 -20.078 -14.227 1 43.94 416 LYS A CA 1
ATOM 3339 C C . LYS A 1 416 ? 51.625 -18.969 -15.031 1 43.94 416 LYS A C 1
ATOM 3341 O O . LYS A 1 416 ? 51.75 -17.797 -14.695 1 43.94 416 LYS A O 1
ATOM 3346 N N . GLY A 1 417 ? 51.25 -19.188 -16.297 1 42.56 417 GLY A N 1
ATOM 3347 C CA . GLY A 1 417 ? 50.938 -18.016 -17.094 1 42.56 417 GLY A CA 1
ATOM 3348 C C . GLY A 1 417 ? 49.688 -17.297 -16.641 1 42.56 417 GLY A C 1
ATOM 3349 O O . GLY A 1 417 ? 48.906 -17.844 -15.836 1 42.56 417 GLY A O 1
ATOM 3350 N N . HIS A 1 418 ? 49.406 -15.969 -17.109 1 45.53 418 HIS A N 1
ATOM 3351 C CA . HIS A 1 418 ? 48.375 -14.945 -16.953 1 45.53 418 HIS A CA 1
ATOM 3352 C C . HIS A 1 418 ? 47 -15.508 -17.25 1 45.53 418 HIS A C 1
ATOM 3354 O O . HIS A 1 418 ? 46.719 -15.898 -18.391 1 45.53 418 HIS A O 1
ATOM 3360 N N . TYR A 1 419 ? 46.438 -16.25 -16.375 1 48.72 419 TYR A N 1
ATOM 3361 C CA . TYR A 1 419 ? 45.062 -16.719 -16.531 1 48.72 419 TYR A CA 1
ATOM 3362 C C . TYR A 1 419 ? 44.156 -15.594 -17 1 48.72 419 TYR A C 1
ATOM 3364 O O . TYR A 1 419 ? 44.094 -14.531 -16.375 1 48.72 419 TYR A O 1
ATOM 3372 N N . THR A 1 420 ? 44 -15.492 -18.312 1 50.66 420 THR A N 1
ATOM 3373 C CA . THR A 1 420 ? 43.188 -14.445 -18.906 1 50.66 420 THR A CA 1
ATOM 3374 C C . THR A 1 420 ? 41.719 -14.695 -18.656 1 50.66 420 THR A C 1
ATOM 3376 O O . THR A 1 420 ? 41.25 -15.82 -18.797 1 50.66 420 THR A O 1
ATOM 3379 N N . ILE A 1 421 ? 41 -13.977 -17.781 1 58.34 421 ILE A N 1
ATOM 3380 C CA . ILE A 1 421 ? 39.562 -13.93 -17.562 1 58.34 421 ILE A CA 1
ATOM 3381 C C . ILE A 1 421 ? 38.844 -13.875 -18.906 1 58.34 421 ILE A C 1
ATOM 3383 O O . ILE A 1 421 ? 39.219 -13.102 -19.797 1 58.34 421 ILE A O 1
ATOM 3387 N N . ASN A 1 422 ? 38.031 -14.984 -19.266 1 62.47 422 ASN A N 1
ATOM 3388 C CA . ASN A 1 422 ? 37.219 -14.992 -20.484 1 62.47 422 ASN A CA 1
ATOM 3389 C C . ASN A 1 422 ? 35.906 -14.25 -20.297 1 62.47 422 ASN A C 1
ATOM 3391 O O . ASN A 1 422 ? 34.938 -14.82 -19.797 1 62.47 422 ASN A O 1
ATOM 3395 N N . PRO A 1 423 ? 35.875 -12.953 -20.469 1 64.06 423 PRO A N 1
ATOM 3396 C CA . PRO A 1 423 ? 34.625 -12.203 -20.312 1 64.06 423 PRO A CA 1
ATOM 3397 C C . PRO A 1 423 ? 33.5 -12.711 -21.234 1 64.06 423 PRO A C 1
ATOM 3399 O O . PRO A 1 423 ? 32.344 -12.43 -21 1 64.06 423 PRO A O 1
ATOM 3402 N N . ASP A 1 424 ? 33.875 -13.617 -22.172 1 77.88 424 ASP A N 1
ATOM 3403 C CA . ASP A 1 424 ? 32.875 -14.117 -23.125 1 77.88 424 ASP A CA 1
ATOM 3404 C C . ASP A 1 424 ? 32.031 -15.219 -22.484 1 77.88 424 ASP A C 1
ATOM 3406 O O . ASP A 1 424 ? 30.969 -15.57 -23.016 1 77.88 424 ASP A O 1
ATOM 3410 N N . ARG A 1 425 ? 32.469 -15.648 -21.375 1 80.19 425 ARG A N 1
ATOM 3411 C CA . ARG A 1 425 ? 31.719 -16.703 -20.688 1 80.19 425 ARG A CA 1
ATOM 3412 C C . ARG A 1 425 ? 30.344 -16.219 -20.266 1 80.19 425 ARG A C 1
ATOM 3414 O O . ARG A 1 425 ? 29.359 -16.953 -20.391 1 80.19 425 ARG A O 1
ATOM 3421 N N . LEU A 1 426 ? 30.328 -15.055 -19.781 1 85.62 426 LEU A N 1
ATOM 3422 C CA . LEU A 1 426 ? 29.062 -14.484 -19.328 1 85.62 426 LEU A CA 1
ATOM 3423 C C . LEU A 1 426 ? 28.094 -14.352 -20.5 1 85.62 426 LEU A C 1
ATOM 3425 O O . LEU A 1 426 ? 26.906 -14.688 -20.359 1 85.62 426 LEU A O 1
ATOM 3429 N N . ARG A 1 427 ? 28.516 -13.992 -21.562 1 89.06 427 ARG A N 1
ATOM 3430 C CA . ARG A 1 427 ? 27.688 -13.844 -22.75 1 89.06 427 ARG A CA 1
ATOM 3431 C C . ARG A 1 427 ? 27.188 -15.195 -23.25 1 89.06 427 ARG A C 1
ATOM 3433 O O . ARG A 1 427 ? 26.016 -15.352 -23.578 1 89.06 427 ARG A O 1
ATOM 3440 N N . LYS A 1 428 ? 28.031 -16.156 -23.234 1 85.94 428 LYS A N 1
ATOM 3441 C CA . LYS A 1 428 ? 27.656 -17.5 -23.688 1 85.94 428 LYS A CA 1
ATOM 3442 C C . LYS A 1 428 ? 26.609 -18.109 -22.766 1 85.94 428 LYS A C 1
ATOM 3444 O O . LYS A 1 428 ? 25.672 -18.766 -23.234 1 85.94 428 LYS A O 1
ATOM 3449 N N . GLN A 1 429 ? 26.844 -17.875 -21.562 1 85.88 429 GLN A N 1
ATOM 3450 C CA . GLN A 1 429 ? 25.875 -18.391 -20.594 1 85.88 429 GLN A CA 1
ATOM 3451 C C . GLN A 1 429 ? 24.516 -17.719 -20.766 1 85.88 429 GLN A C 1
ATOM 3453 O O . GLN A 1 429 ? 23.469 -18.375 -20.688 1 85.88 429 GLN A O 1
ATOM 3458 N N . THR A 1 430 ? 24.531 -16.438 -20.984 1 89.81 430 THR A N 1
ATOM 3459 C CA . THR A 1 430 ? 23.281 -15.703 -21.156 1 89.81 430 THR A CA 1
ATOM 3460 C C . THR A 1 430 ? 22.578 -16.156 -22.438 1 89.81 430 THR A C 1
ATOM 3462 O O . THR A 1 430 ? 21.359 -16.297 -22.469 1 89.81 430 THR A O 1
ATOM 3465 N N . ILE A 1 431 ? 23.328 -16.453 -23.453 1 90.19 431 ILE A N 1
ATOM 3466 C CA . ILE A 1 431 ? 22.766 -16.922 -24.719 1 90.19 431 ILE A CA 1
ATOM 3467 C C . ILE A 1 431 ? 22.188 -18.328 -24.531 1 90.19 431 ILE A C 1
ATOM 3469 O O . ILE A 1 431 ? 21.109 -18.625 -25.062 1 90.19 431 ILE A O 1
ATOM 3473 N N . TYR A 1 432 ? 22.859 -19.078 -23.766 1 84.19 432 TYR A N 1
ATOM 3474 C CA . TYR A 1 432 ? 22.359 -20.422 -23.484 1 84.19 432 TYR A CA 1
ATOM 3475 C C . TYR A 1 432 ? 21 -20.375 -22.812 1 84.19 432 TYR A C 1
ATOM 3477 O O . TYR A 1 432 ? 20.062 -21.047 -23.25 1 84.19 432 TYR A O 1
ATOM 3485 N N . PHE A 1 433 ? 20.859 -19.578 -21.875 1 84.19 433 PHE A N 1
ATOM 3486 C CA . PHE A 1 433 ? 19.609 -19.531 -21.125 1 84.19 433 PHE A CA 1
ATOM 3487 C C . PHE A 1 433 ? 18.516 -18.844 -21.938 1 84.19 433 PHE A C 1
ATOM 3489 O O . PHE A 1 433 ? 17.328 -19.172 -21.797 1 84.19 433 PHE A O 1
ATOM 3496 N N . ALA A 1 434 ? 18.859 -17.953 -22.797 1 86.88 434 ALA A N 1
ATOM 3497 C CA . ALA A 1 434 ? 17.875 -17.203 -23.578 1 86.88 434 ALA A CA 1
ATOM 3498 C C . ALA A 1 434 ? 17.391 -18.016 -24.781 1 86.88 434 ALA A C 1
ATOM 3500 O O . ALA A 1 434 ? 16.219 -17.984 -25.141 1 86.88 434 ALA A O 1
ATOM 3501 N N . VAL A 1 435 ? 18.297 -18.875 -25.312 1 87.12 435 VAL A N 1
ATOM 3502 C CA . VAL A 1 435 ? 17.969 -19.516 -26.594 1 87.12 435 VAL A CA 1
ATOM 3503 C C . VAL A 1 435 ? 17.875 -21.031 -26.391 1 87.12 435 VAL A C 1
ATOM 3505 O O . VAL A 1 435 ? 16.797 -21.609 -26.547 1 87.12 435 VAL A O 1
ATOM 3508 N N . THR A 1 436 ? 18.938 -21.562 -25.875 1 82.94 436 THR A N 1
ATOM 3509 C CA . THR A 1 436 ? 19.016 -23.016 -25.812 1 82.94 436 THR A CA 1
ATOM 3510 C C . THR A 1 436 ? 18.016 -23.562 -24.797 1 82.94 436 THR A C 1
ATOM 3512 O O . THR A 1 436 ? 17.281 -24.516 -25.078 1 82.94 436 THR A O 1
ATOM 3515 N N . ALA A 1 437 ? 18 -22.953 -23.688 1 81.44 437 ALA A N 1
ATOM 3516 C CA . ALA A 1 437 ? 17.078 -23.422 -22.656 1 81.44 437 ALA A CA 1
ATOM 3517 C C . ALA A 1 437 ? 15.633 -23.281 -23.094 1 81.44 437 ALA A C 1
ATOM 3519 O O . ALA A 1 437 ? 14.781 -24.109 -22.75 1 81.44 437 ALA A O 1
ATOM 3520 N N . SER A 1 438 ? 15.312 -22.281 -23.812 1 83.75 438 SER A N 1
ATOM 3521 C CA . SER A 1 438 ? 13.953 -22.062 -24.297 1 83.75 438 SER A CA 1
ATOM 3522 C C . SER A 1 438 ? 13.547 -23.125 -25.312 1 83.75 438 SER A C 1
ATOM 3524 O O . SER A 1 438 ? 12.414 -23.609 -25.297 1 83.75 438 SER A O 1
ATOM 3526 N N . ILE A 1 439 ? 14.477 -23.594 -26.109 1 81.5 439 ILE A N 1
ATOM 3527 C CA . ILE A 1 439 ? 14.211 -24.609 -27.109 1 81.5 439 ILE A CA 1
ATOM 3528 C C . ILE A 1 439 ? 14.023 -25.969 -26.422 1 81.5 439 ILE A C 1
ATOM 3530 O O . ILE A 1 439 ? 13.094 -26.719 -26.766 1 81.5 439 ILE A O 1
ATOM 3534 N N . VAL A 1 440 ? 14.875 -26.141 -25.547 1 78.62 440 VAL A N 1
ATOM 3535 C CA . VAL A 1 440 ? 14.797 -27.406 -24.812 1 78.62 440 VAL A CA 1
ATOM 3536 C C . VAL A 1 440 ? 13.492 -27.469 -24.031 1 78.62 440 VAL A C 1
ATOM 3538 O O . VAL A 1 440 ? 12.836 -28.516 -23.984 1 78.62 440 VAL A O 1
ATOM 3541 N N . ASN A 1 441 ? 13.117 -26.375 -23.453 1 77.44 441 ASN A N 1
ATOM 3542 C CA . ASN A 1 441 ? 11.867 -26.312 -22.719 1 77.44 441 ASN A CA 1
ATOM 3543 C C . ASN A 1 441 ? 10.664 -26.531 -23.625 1 77.44 441 ASN A C 1
ATOM 3545 O O . ASN A 1 441 ? 9.711 -27.219 -23.25 1 77.44 441 ASN A O 1
ATOM 3549 N N . PHE A 1 442 ? 10.742 -26.078 -24.719 1 77.81 442 PHE A N 1
ATOM 3550 C CA . PHE A 1 442 ? 9.672 -26.266 -25.703 1 77.81 442 PHE A CA 1
ATOM 3551 C C . PHE A 1 442 ? 9.586 -27.734 -26.125 1 77.81 442 PHE A C 1
ATOM 3553 O O . PHE A 1 442 ? 8.492 -28.297 -26.219 1 77.81 442 PHE A O 1
ATOM 3560 N N . ALA A 1 443 ? 10.703 -28.297 -26.312 1 78.31 443 ALA A N 1
ATOM 3561 C CA . ALA A 1 443 ? 10.75 -29.703 -26.719 1 78.31 443 ALA A CA 1
ATOM 3562 C C . ALA A 1 443 ? 10.227 -30.609 -25.594 1 78.31 443 ALA A C 1
ATOM 3564 O O . ALA A 1 443 ? 9.492 -31.562 -25.859 1 78.31 443 ALA A O 1
ATOM 3565 N N . MET A 1 444 ? 10.516 -30.203 -24.484 1 76.12 444 MET A N 1
ATOM 3566 C CA . MET A 1 444 ? 10.102 -31 -23.328 1 76.12 444 MET A CA 1
ATOM 3567 C C . MET A 1 444 ? 8.602 -30.875 -23.094 1 76.12 444 MET A C 1
ATOM 3569 O O . MET A 1 444 ? 7.965 -31.828 -22.625 1 76.12 444 MET A O 1
ATOM 3573 N N . GLU A 1 445 ? 8.008 -29.781 -23.469 1 74.5 445 GLU A N 1
ATOM 3574 C CA . GLU A 1 445 ? 6.598 -29.531 -23.188 1 74.5 445 GLU A CA 1
ATOM 3575 C C . GLU A 1 445 ? 5.715 -30.062 -24.312 1 74.5 445 GLU A C 1
ATOM 3577 O O . GLU A 1 445 ? 4.574 -30.469 -24.078 1 74.5 445 GLU A O 1
ATOM 3582 N N . VAL A 1 446 ? 6.242 -30.109 -25.547 1 74.44 446 VAL A N 1
ATOM 3583 C CA . VAL A 1 446 ? 5.395 -30.469 -26.688 1 74.44 446 VAL A CA 1
ATOM 3584 C C . VAL A 1 446 ? 5.84 -31.797 -27.266 1 74.44 446 VAL A C 1
ATOM 3586 O O . VAL A 1 446 ? 5.031 -32.719 -27.438 1 74.44 446 VAL A O 1
ATOM 3589 N N . VAL A 1 447 ? 7.141 -31.938 -27.391 1 73.62 447 VAL A N 1
ATOM 3590 C CA . VAL A 1 447 ? 7.672 -33.062 -28.156 1 73.62 447 VAL A CA 1
ATOM 3591 C C . VAL A 1 447 ? 7.711 -34.312 -27.297 1 73.62 447 VAL A C 1
ATOM 3593 O O . VAL A 1 447 ? 7.242 -35.375 -27.703 1 73.62 447 VAL A O 1
ATOM 3596 N N . VAL A 1 448 ? 8.133 -34.156 -26.125 1 77 448 VAL A N 1
ATOM 3597 C CA . VAL A 1 448 ? 8.359 -35.312 -25.281 1 77 448 VAL A CA 1
ATOM 3598 C C . VAL A 1 448 ? 7.023 -35.969 -24.938 1 77 448 VAL A C 1
ATOM 3600 O O . VAL A 1 448 ? 6.863 -37.188 -25.062 1 77 448 VAL A O 1
ATOM 3603 N N . PRO A 1 449 ? 6.059 -35.156 -24.5 1 73 449 PRO A N 1
ATOM 3604 C CA . PRO A 1 449 ? 4.77 -35.781 -24.203 1 73 449 PRO A CA 1
ATOM 3605 C C . PRO A 1 449 ? 4.141 -36.438 -25.438 1 73 449 PRO A C 1
ATOM 3607 O O . PRO A 1 449 ? 3.508 -37.5 -25.328 1 73 449 PRO A O 1
ATOM 3610 N N . TYR A 1 450 ? 4.301 -35.875 -26.547 1 72.88 450 TYR A N 1
ATOM 3611 C CA . TYR A 1 450 ? 3.775 -36.438 -27.781 1 72.88 450 TYR A CA 1
ATOM 3612 C C . TYR A 1 450 ? 4.449 -37.781 -28.078 1 72.88 450 TYR A C 1
ATOM 3614 O O . TYR A 1 450 ? 3.781 -38.75 -28.406 1 72.88 450 TYR A O 1
ATOM 3622 N N . LEU A 1 451 ? 5.793 -37.812 -27.891 1 73.94 451 LEU A N 1
ATOM 3623 C CA . LEU A 1 451 ? 6.551 -39.031 -28.156 1 73.94 451 LEU A CA 1
ATOM 3624 C C . LEU A 1 451 ? 6.238 -40.094 -27.109 1 73.94 451 LEU A C 1
ATOM 3626 O O . LEU A 1 451 ? 6.18 -41.281 -27.422 1 73.94 451 LEU A O 1
ATOM 3630 N N . LYS A 1 452 ? 6.027 -39.594 -25.938 1 74.75 452 LYS A N 1
ATOM 3631 C CA . LYS A 1 452 ? 5.684 -40.531 -24.859 1 74.75 452 LYS A CA 1
ATOM 3632 C C . LYS A 1 452 ? 4.324 -41.156 -25.094 1 74.75 452 LYS A C 1
ATOM 3634 O O . LYS A 1 452 ? 4.145 -42.375 -24.844 1 74.75 452 LYS A O 1
ATOM 3639 N N . ARG A 1 453 ? 3.393 -40.406 -25.609 1 71.62 453 ARG A N 1
ATOM 3640 C CA . ARG A 1 453 ? 2.066 -40.938 -25.922 1 71.62 453 ARG A CA 1
ATOM 3641 C C . ARG A 1 453 ? 2.125 -41.906 -27.078 1 71.62 453 ARG A C 1
ATOM 3643 O O . ARG A 1 453 ? 1.505 -42.969 -27.016 1 71.62 453 ARG A O 1
ATOM 3650 N N . GLN A 1 454 ? 2.955 -41.562 -28.062 1 68.69 454 GLN A N 1
ATOM 3651 C CA . GLN A 1 454 ? 3.086 -42.438 -29.219 1 68.69 454 GLN A CA 1
ATOM 3652 C C . GLN A 1 454 ? 3.822 -43.719 -28.844 1 68.69 454 GLN A C 1
ATOM 3654 O O . GLN A 1 454 ? 3.465 -44.812 -29.297 1 68.69 454 GLN A O 1
ATOM 3659 N N . GLY A 1 455 ? 4.844 -43.438 -27.984 1 65.75 455 GLY A N 1
ATOM 3660 C CA . GLY A 1 455 ? 5.582 -44.625 -27.516 1 65.75 455 GLY A CA 1
ATOM 3661 C C . GLY A 1 455 ? 4.762 -45.531 -26.625 1 65.75 455 GLY A C 1
ATOM 3662 O O . GLY A 1 455 ? 4.855 -46.75 -26.719 1 65.75 455 GLY A O 1
ATOM 3663 N N . GLY A 1 456 ? 3.953 -44.938 -25.781 1 65 456 GLY A N 1
ATOM 3664 C CA . GLY A 1 456 ? 3.072 -45.719 -24.922 1 65 456 GLY A CA 1
ATOM 3665 C C . GLY A 1 456 ? 2.049 -46.531 -25.703 1 65 456 GLY A C 1
ATOM 3666 O O . GLY A 1 456 ? 1.798 -47.688 -25.375 1 65 456 GLY A O 1
ATOM 3667 N N . LEU A 1 457 ? 1.486 -45.844 -26.688 1 62.69 457 LEU A N 1
ATOM 3668 C CA . LEU A 1 457 ? 0.522 -46.531 -27.547 1 62.69 457 LEU A CA 1
ATOM 3669 C C . LEU A 1 457 ? 1.186 -47.688 -28.312 1 62.69 457 LEU A C 1
ATOM 3671 O O . LEU A 1 457 ? 0.616 -48.781 -28.422 1 62.69 457 LEU A O 1
ATOM 3675 N N . LYS A 1 458 ? 2.512 -47.312 -28.766 1 62.5 458 LYS A N 1
ATOM 3676 C CA . LYS A 1 458 ? 3.238 -48.344 -29.5 1 62.5 458 LYS A CA 1
ATOM 3677 C C . LYS A 1 458 ? 3.641 -49.5 -28.578 1 62.5 458 LYS A C 1
ATOM 3679 O O . LYS A 1 458 ? 3.604 -50.656 -28.984 1 62.5 458 LYS A O 1
ATOM 3684 N N . PHE A 1 459 ? 4.051 -49.062 -27.422 1 62.81 459 PHE A N 1
ATOM 3685 C CA . PHE A 1 459 ? 4.43 -50.062 -26.453 1 62.81 459 PHE A CA 1
ATOM 3686 C C . PHE A 1 459 ? 3.236 -50.938 -26.094 1 62.81 459 PHE A C 1
ATOM 3688 O O . PHE A 1 459 ? 3.373 -52.156 -25.969 1 62.81 459 PHE A O 1
ATOM 3695 N N . LYS A 1 460 ? 2.033 -50.406 -25.953 1 64.19 460 LYS A N 1
ATOM 3696 C CA . LYS A 1 460 ? 0.813 -51.156 -25.688 1 64.19 460 LYS A CA 1
ATOM 3697 C C . LYS A 1 460 ? 0.46 -52.062 -26.859 1 64.19 460 LYS A C 1
ATOM 3699 O O . LYS A 1 460 ? 0.025 -53.219 -26.672 1 64.19 460 LYS A O 1
ATOM 3704 N N . GLU A 1 461 ? 0.766 -51.562 -28.031 1 62.53 461 GLU A N 1
ATOM 3705 C CA . GLU A 1 461 ? 0.528 -52.344 -29.234 1 62.53 461 GLU A CA 1
ATOM 3706 C C . GLU A 1 461 ? 1.496 -53.531 -29.312 1 62.53 461 GLU A C 1
ATOM 3708 O O . GLU A 1 461 ? 1.099 -54.656 -29.656 1 62.53 461 GLU A O 1
ATOM 3713 N N . ILE A 1 462 ? 2.789 -53.219 -29.047 1 62.34 462 ILE A N 1
ATOM 3714 C CA . ILE A 1 462 ? 3.814 -54.25 -29.094 1 62.34 462 ILE A CA 1
ATOM 3715 C C . ILE A 1 462 ? 3.543 -55.312 -28.031 1 62.34 462 ILE A C 1
ATOM 3717 O O . ILE A 1 462 ? 3.676 -56.5 -28.281 1 62.34 462 ILE A O 1
ATOM 3721 N N . GLN A 1 463 ? 3.277 -54.812 -26.875 1 60.03 463 GLN A N 1
ATOM 3722 C CA . GLN A 1 463 ? 2.963 -55.75 -25.797 1 60.03 463 GLN A CA 1
ATOM 3723 C C . GLN A 1 463 ? 1.732 -56.594 -26.125 1 60.03 463 GLN A C 1
ATOM 3725 O O . GLN A 1 463 ? 1.686 -57.781 -25.828 1 60.03 463 GLN A O 1
ATOM 3730 N N . ALA A 1 464 ? 0.747 -55.938 -26.719 1 59.03 464 ALA A N 1
ATOM 3731 C CA . ALA A 1 464 ? -0.445 -56.656 -27.172 1 59.03 464 ALA A CA 1
ATOM 3732 C C . ALA A 1 464 ? -0.093 -57.719 -28.219 1 59.03 464 ALA A C 1
ATOM 3734 O O . ALA A 1 464 ? -0.636 -58.812 -28.219 1 59.03 464 ALA A O 1
ATOM 3735 N N . ASN A 1 465 ? 0.792 -57.312 -29.125 1 58.75 465 ASN A N 1
ATOM 3736 C CA . ASN A 1 465 ? 1.195 -58.25 -30.172 1 58.75 465 ASN A CA 1
ATOM 3737 C C . ASN A 1 465 ? 2.049 -59.375 -29.625 1 58.75 465 ASN A C 1
ATOM 3739 O O . ASN A 1 465 ? 1.958 -60.531 -30.094 1 58.75 465 ASN A O 1
ATOM 3743 N N . ARG A 1 466 ? 2.953 -59.031 -28.781 1 56.38 466 ARG A N 1
ATOM 3744 C CA . ARG A 1 466 ? 3.838 -60.031 -28.219 1 56.38 466 ARG A CA 1
ATOM 3745 C C . ARG A 1 466 ? 3.061 -61.031 -27.375 1 56.38 466 ARG A C 1
ATOM 3747 O O . ARG A 1 466 ? 3.398 -62.219 -27.328 1 56.38 466 ARG A O 1
ATOM 3754 N N . THR A 1 467 ? 2.4 -60.5 -26.5 1 50.31 467 THR A N 1
ATOM 3755 C CA . THR A 1 467 ? 1.671 -61.438 -25.656 1 50.31 467 THR A CA 1
ATOM 3756 C C . THR A 1 467 ? 0.541 -62.125 -26.438 1 50.31 467 THR A C 1
ATOM 3758 O O . THR A 1 467 ? -0.152 -63 -25.906 1 50.31 467 THR A O 1
ATOM 3761 N N . GLY A 1 468 ? 0.685 -62.219 -27.906 1 47.03 468 GLY A N 1
ATOM 3762 C CA . GLY A 1 468 ? -0.336 -62.844 -28.734 1 47.03 468 GLY A CA 1
ATOM 3763 C C . GLY A 1 468 ? -1.731 -62.312 -28.469 1 47.03 468 GLY A C 1
ATOM 3764 O O . GLY A 1 468 ? -2.719 -62.875 -28.938 1 47.03 468 GLY A O 1
ATOM 3765 N N . THR A 1 469 ? -1.939 -61.875 -27.344 1 41.06 469 THR A N 1
ATOM 3766 C CA . THR A 1 469 ? -3.246 -61.312 -26.984 1 41.06 469 THR A CA 1
ATOM 3767 C C . THR A 1 469 ? -3.561 -60.062 -27.797 1 41.06 469 THR A C 1
ATOM 3769 O O . THR A 1 469 ? -2.729 -59.156 -27.891 1 41.06 469 THR A O 1
ATOM 3772 N N . GLY A 1 470 ? -4.055 -60.188 -29.062 1 38.34 470 GLY A N 1
ATOM 3773 C CA . GLY A 1 470 ? -4.492 -59 -29.828 1 38.34 470 GLY A CA 1
ATOM 3774 C C . GLY A 1 470 ? -4.609 -57.75 -28.984 1 38.34 470 GLY A C 1
ATOM 3775 O O . GLY A 1 470 ? -4.543 -57.812 -27.75 1 38.34 470 GLY A O 1
ATOM 3776 N N . LEU A 1 471 ? -4.281 -56.562 -29.5 1 43.56 471 LEU A N 1
ATOM 3777 C CA . LEU A 1 471 ? -4.785 -55.438 -28.766 1 43.56 471 LEU A CA 1
ATOM 3778 C C . LEU A 1 471 ? -5.98 -55.812 -27.906 1 43.56 471 LEU A C 1
ATOM 3780 O O . LEU A 1 471 ? -7.113 -55.844 -28.391 1 43.56 471 LEU A O 1
ATOM 3784 N N . GLU A 1 472 ? -5.98 -57.062 -27.375 1 40.16 472 GLU A N 1
ATOM 3785 C CA . GLU A 1 472 ? -7.066 -57.594 -26.547 1 40.16 472 GLU A CA 1
ATOM 3786 C C . GLU A 1 472 ? -7.875 -56.469 -25.906 1 40.16 472 GLU A C 1
ATOM 3788 O O . GLU A 1 472 ? -7.305 -55.531 -25.312 1 40.16 472 GLU A O 1
ATOM 3793 N N . VAL A 1 473 ? -8.938 -56.062 -26.5 1 44.59 473 VAL A N 1
ATOM 3794 C CA . VAL A 1 473 ? -10.086 -55.344 -25.938 1 44.59 473 VAL A CA 1
ATOM 3795 C C . VAL A 1 473 ? -10.164 -55.625 -24.438 1 44.59 473 VAL A C 1
ATOM 3797 O O . VAL A 1 473 ? -10.391 -56.75 -24.016 1 44.59 473 VAL A O 1
ATOM 3800 N N . SER A 1 474 ? -9.289 -55.094 -23.641 1 46.31 474 SER A N 1
ATOM 3801 C CA . SER A 1 474 ? -9.445 -55.219 -22.203 1 46.31 474 SER A CA 1
ATOM 3802 C C . SER A 1 474 ? -10.852 -55.656 -21.828 1 46.31 474 SER A C 1
ATOM 3804 O O . SER A 1 474 ? -11.805 -55.438 -22.594 1 46.31 474 SER A O 1
ATOM 3806 N N . ASP A 1 475 ? -11.047 -56.781 -21.078 1 48.34 475 ASP A N 1
ATOM 3807 C CA . ASP A 1 475 ? -12.32 -57.219 -20.531 1 48.34 475 ASP A CA 1
ATOM 3808 C C . ASP A 1 475 ? -13.289 -56.062 -20.359 1 48.34 475 ASP A C 1
ATOM 3810 O O . ASP A 1 475 ? -14.508 -56.25 -20.344 1 48.34 475 ASP A O 1
ATOM 3814 N N . ALA A 1 476 ? -12.789 -54.844 -20.266 1 53.31 476 ALA A N 1
ATOM 3815 C CA . ALA A 1 476 ? -13.625 -53.656 -20.078 1 53.31 476 ALA A CA 1
ATOM 3816 C C . ALA A 1 476 ? -14.422 -53.344 -21.344 1 53.31 476 ALA A C 1
ATOM 3818 O O . ALA A 1 476 ? -15.562 -52.906 -21.266 1 53.31 476 ALA A O 1
ATOM 3819 N N . VAL A 1 477 ? -13.789 -53.562 -22.531 1 52.72 477 VAL A N 1
ATOM 3820 C CA . VAL A 1 477 ? -14.43 -53.25 -23.812 1 52.72 477 VAL A CA 1
ATOM 3821 C C . VAL A 1 477 ? -15.508 -54.281 -24.109 1 52.72 477 VAL A C 1
ATOM 3823 O O . VAL A 1 477 ? -16.531 -53.969 -24.719 1 52.72 477 VAL A O 1
ATOM 3826 N N . ALA A 1 478 ? -15.281 -55.5 -23.656 1 51.69 478 ALA A N 1
ATOM 3827 C CA . ALA A 1 478 ? -16.203 -56.562 -24.031 1 51.69 478 ALA A CA 1
ATOM 3828 C C . ALA A 1 478 ? -17.578 -56.375 -23.391 1 51.69 478 ALA A C 1
ATOM 3830 O O . ALA A 1 478 ? -18.609 -56.719 -23.969 1 51.69 478 ALA A O 1
ATOM 3831 N N . ASP A 1 479 ? -17.625 -55.75 -22.172 1 57.53 479 ASP A N 1
ATOM 3832 C CA . ASP A 1 479 ? -18.891 -55.688 -21.438 1 57.53 479 ASP A CA 1
ATOM 3833 C C . ASP A 1 479 ? -19.688 -54.438 -21.828 1 57.53 479 ASP A C 1
ATOM 3835 O O . ASP A 1 479 ? -20.844 -54.281 -21.438 1 57.53 479 ASP A O 1
ATOM 3839 N N . ALA A 1 480 ? -19.078 -53.5 -22.625 1 63.38 480 ALA A N 1
ATOM 3840 C CA . ALA A 1 480 ? -19.828 -52.281 -22.891 1 63.38 480 ALA A CA 1
ATOM 3841 C C . ALA A 1 480 ? -20.641 -52.406 -24.188 1 63.38 480 ALA A C 1
ATOM 3843 O O . ALA A 1 480 ? -20.188 -53.062 -25.141 1 63.38 480 ALA A O 1
ATOM 3844 N N . PRO A 1 481 ? -21.891 -52.062 -24.094 1 67.56 481 PRO A N 1
ATOM 3845 C CA . PRO A 1 481 ? -22.672 -52.031 -25.344 1 67.56 481 PRO A CA 1
ATOM 3846 C C . PRO A 1 481 ? -21.953 -51.344 -26.484 1 67.56 481 PRO A C 1
ATOM 3848 O O . PRO A 1 481 ? -21.156 -50.406 -26.234 1 67.56 481 PRO A O 1
ATOM 3851 N N . GLN A 1 482 ? -22.062 -51.812 -27.703 1 67.5 482 GLN A N 1
ATOM 3852 C CA . GLN A 1 482 ? -21.375 -51.344 -28.906 1 67.5 482 GLN A CA 1
ATOM 3853 C C . GLN A 1 482 ? -21.516 -49.812 -29.078 1 67.5 482 GLN A C 1
ATOM 3855 O O . GLN A 1 482 ? -20.578 -49.156 -29.484 1 67.5 482 GLN A O 1
ATOM 3860 N N . GLU A 1 483 ? -22.672 -49.281 -28.609 1 73.19 483 GLU A N 1
ATOM 3861 C CA . GLU A 1 483 ? -22.938 -47.844 -28.828 1 73.19 483 GLU A CA 1
ATOM 3862 C C . GLU A 1 483 ? -22.094 -47 -27.891 1 73.19 483 GLU A C 1
ATOM 3864 O O . GLU A 1 483 ? -21.844 -45.812 -28.188 1 73.19 483 GLU A O 1
ATOM 3869 N N . GLU A 1 484 ? -21.656 -47.594 -26.828 1 83.06 484 GLU A N 1
ATOM 3870 C CA . GLU A 1 484 ? -20.922 -46.812 -25.812 1 83.06 484 GLU A CA 1
ATOM 3871 C C . GLU A 1 484 ? -19.422 -47.094 -25.875 1 83.06 484 GLU A C 1
ATOM 3873 O O . GLU A 1 484 ? -18.641 -46.469 -25.156 1 83.06 484 GLU A O 1
ATOM 3878 N N . LYS A 1 485 ? -19.047 -47.969 -26.75 1 81.56 485 LYS A N 1
ATOM 3879 C CA . LYS A 1 485 ? -17.656 -48.406 -26.766 1 81.56 485 LYS A CA 1
ATOM 3880 C C . LYS A 1 485 ? -16.719 -47.25 -27.125 1 81.56 485 LYS A C 1
ATOM 3882 O O . LYS A 1 485 ? -15.711 -47.031 -26.453 1 81.56 485 LYS A O 1
ATOM 3887 N N . GLU A 1 486 ? -17.141 -46.562 -28.156 1 81.69 486 GLU A N 1
ATOM 3888 C CA . GLU A 1 486 ? -16.281 -45.438 -28.578 1 81.69 486 GLU A CA 1
ATOM 3889 C C . GLU A 1 486 ? -16.203 -44.375 -27.516 1 81.69 486 GLU A C 1
ATOM 3891 O O . GLU A 1 486 ? -15.125 -43.812 -27.266 1 81.69 486 GLU A O 1
ATOM 3896 N N . PHE A 1 487 ? -17.266 -44.062 -26.891 1 87.81 487 PHE A N 1
ATOM 3897 C CA . PHE A 1 487 ? -17.328 -43.062 -25.844 1 87.81 487 PHE A CA 1
ATOM 3898 C C . PHE A 1 487 ? -16.5 -43.469 -24.641 1 87.81 487 PHE A C 1
ATOM 3900 O O . PHE A 1 487 ? -15.734 -42.688 -24.078 1 87.81 487 PHE A O 1
ATOM 3907 N N . LEU A 1 488 ? -16.578 -44.719 -24.25 1 88.75 488 LEU A N 1
ATOM 3908 C CA . LEU A 1 488 ? -15.883 -45.219 -23.078 1 88.75 488 LEU A CA 1
ATOM 3909 C C . LEU A 1 488 ? -14.375 -45.281 -23.328 1 88.75 488 LEU A C 1
ATOM 3911 O O . LEU A 1 488 ? -13.586 -45.062 -22.406 1 88.75 488 LEU A O 1
ATOM 3915 N N . ASP A 1 489 ? -13.992 -45.594 -24.594 1 84.44 489 ASP A N 1
ATOM 3916 C CA . ASP A 1 489 ? -12.578 -45.562 -24.922 1 84.44 489 ASP A CA 1
ATOM 3917 C C . ASP A 1 489 ? -12 -44.156 -24.812 1 84.44 489 ASP A C 1
ATOM 3919 O O . ASP A 1 489 ? -10.859 -44 -24.359 1 84.44 489 ASP A O 1
ATOM 3923 N N . ARG A 1 490 ? -12.773 -43.25 -25.203 1 86.94 490 ARG A N 1
ATOM 3924 C CA . ARG A 1 490 ? -12.359 -41.875 -25.078 1 86.94 490 ARG A CA 1
ATOM 3925 C C . ARG A 1 490 ? -12.219 -41.469 -23.609 1 86.94 490 ARG A C 1
ATOM 3927 O O . ARG A 1 490 ? -11.25 -40.812 -23.234 1 86.94 490 ARG A O 1
ATOM 3934 N N . VAL A 1 491 ? -13.117 -41.844 -22.828 1 90.81 491 VAL A N 1
ATOM 3935 C CA . VAL A 1 491 ? -13.109 -41.531 -21.406 1 90.81 491 VAL A CA 1
ATOM 3936 C C . VAL A 1 491 ? -11.914 -42.156 -20.719 1 90.81 491 VAL A C 1
ATOM 3938 O O . VAL A 1 491 ? -11.25 -41.562 -19.891 1 90.81 491 VAL A O 1
ATOM 3941 N N . ARG A 1 492 ? -11.617 -43.406 -21.094 1 89.44 492 ARG A N 1
ATOM 3942 C CA . ARG A 1 492 ? -10.484 -44.125 -20.516 1 89.44 492 ARG A CA 1
ATOM 3943 C C . ARG A 1 492 ? -9.164 -43.469 -20.891 1 89.44 492 ARG A C 1
ATOM 3945 O O . ARG A 1 492 ? -8.258 -43.375 -20.062 1 89.44 492 ARG A O 1
ATOM 3952 N N . SER A 1 493 ? -9.109 -42.969 -22.094 1 85.5 493 SER A N 1
ATOM 3953 C CA . SER A 1 493 ? -7.914 -42.281 -22.531 1 85.5 493 SER A CA 1
ATOM 3954 C C . SER A 1 493 ? -7.738 -40.969 -21.797 1 85.5 493 SER A C 1
ATOM 3956 O O . SER A 1 493 ? -6.621 -40.594 -21.438 1 85.5 493 SER A O 1
ATOM 3958 N N . GLU A 1 494 ? -8.797 -40.25 -21.578 1 89.5 494 GLU A N 1
ATOM 3959 C CA . GLU A 1 494 ? -8.734 -38.969 -20.875 1 89.5 494 GLU A CA 1
ATOM 3960 C C . GLU A 1 494 ? -8.445 -39.156 -19.391 1 89.5 494 GLU A C 1
ATOM 3962 O O . GLU A 1 494 ? -7.895 -38.25 -18.734 1 89.5 494 GLU A O 1
ATOM 3967 N N . ALA A 1 495 ? -8.82 -40.25 -18.844 1 89.75 495 ALA A N 1
ATOM 3968 C CA . ALA A 1 495 ? -8.594 -40.562 -17.438 1 89.75 495 ALA A CA 1
ATOM 3969 C C . ALA A 1 495 ? -7.105 -40.781 -17.156 1 89.75 495 ALA A C 1
ATOM 3971 O O . ALA A 1 495 ? -6.641 -40.594 -16.031 1 89.75 495 ALA A O 1
ATOM 3972 N N . GLU A 1 496 ? -6.344 -41.156 -18.188 1 85.62 496 GLU A N 1
ATOM 3973 C CA . GLU A 1 496 ? -4.922 -41.438 -18.031 1 85.62 496 GLU A CA 1
ATOM 3974 C C . GLU A 1 496 ? -4.078 -40.188 -18.203 1 85.62 496 GLU A C 1
ATOM 3976 O O . GLU A 1 496 ? -2.887 -40.188 -17.875 1 85.62 496 GLU A O 1
ATOM 3981 N N . LEU A 1 497 ? -4.699 -39.125 -18.625 1 87.19 497 LEU A N 1
ATOM 3982 C CA . LEU A 1 497 ? -3.973 -37.875 -18.812 1 87.19 497 LEU A CA 1
ATOM 3983 C C . LEU A 1 497 ? -3.686 -37.188 -17.469 1 87.19 497 LEU A C 1
ATOM 3985 O O . LEU A 1 497 ? -4.461 -37.344 -16.516 1 87.19 497 LEU A O 1
ATOM 3989 N N . PRO A 1 498 ? -2.539 -36.562 -17.391 1 87.44 498 PRO A N 1
ATOM 3990 C CA . PRO A 1 498 ? -2.225 -35.844 -16.141 1 87.44 498 PRO A CA 1
ATOM 3991 C C . PRO A 1 498 ? -3.086 -34.594 -15.938 1 87.44 498 PRO A C 1
ATOM 3993 O O . PRO A 1 498 ? -3.678 -34.094 -16.891 1 87.44 498 PRO A O 1
ATOM 3996 N N . ALA A 1 499 ? -3.17 -34.188 -14.695 1 88.81 499 ALA A N 1
ATOM 3997 C CA . ALA A 1 499 ? -3.943 -32.969 -14.359 1 88.81 499 ALA A CA 1
ATOM 3998 C C . ALA A 1 499 ? -3.189 -31.703 -14.734 1 88.81 499 ALA A C 1
ATOM 4000 O O . ALA A 1 499 ? -1.961 -31.656 -14.633 1 88.81 499 ALA A O 1
ATOM 4001 N N . TYR A 1 500 ? -3.834 -30.719 -15.172 1 89.56 500 TYR A N 1
ATOM 4002 C CA . TYR A 1 500 ? -3.25 -29.438 -15.578 1 89.56 500 TYR A CA 1
ATOM 4003 C C . TYR A 1 500 ? -3.096 -28.5 -14.375 1 89.56 500 TYR A C 1
ATOM 4005 O O . TYR A 1 500 ? -3.998 -28.406 -13.539 1 89.56 500 TYR A O 1
ATOM 4013 N N . ASP A 1 501 ? -1.879 -27.922 -14.32 1 87.56 501 ASP A N 1
ATOM 4014 C CA . ASP A 1 501 ? -1.605 -26.922 -13.289 1 87.56 501 ASP A CA 1
ATOM 4015 C C . ASP A 1 501 ? -1.121 -25.609 -13.898 1 87.56 501 ASP A C 1
ATOM 4017 O O . ASP A 1 501 ? -0.013 -25.547 -14.438 1 87.56 501 ASP A O 1
ATOM 4021 N N . VAL A 1 502 ? -1.88 -24.562 -13.773 1 88.94 502 VAL A N 1
ATOM 4022 C CA . VAL A 1 502 ? -1.583 -23.266 -14.367 1 88.94 502 VAL A CA 1
ATOM 4023 C C . VAL A 1 502 ? -0.382 -22.641 -13.664 1 88.94 502 VAL A C 1
ATOM 4025 O O . VAL A 1 502 ? 0.362 -21.859 -14.266 1 88.94 502 VAL A O 1
ATOM 4028 N N . TYR A 1 503 ? -0.021 -23 -12.477 1 86.94 503 TYR A N 1
ATOM 4029 C CA . TYR A 1 503 ? 1.065 -22.438 -11.688 1 86.94 503 TYR A CA 1
ATOM 4030 C C . TYR A 1 503 ? 2.418 -22.75 -12.312 1 86.94 503 TYR A C 1
ATOM 4032 O O . TYR A 1 503 ? 3.324 -21.906 -12.305 1 86.94 503 TYR A O 1
ATOM 4040 N N . THR A 1 504 ? 2.549 -23.906 -12.883 1 86 504 THR A N 1
ATOM 4041 C CA . THR A 1 504 ? 3.809 -24.312 -13.5 1 86 504 THR A CA 1
ATOM 4042 C C . THR A 1 504 ? 4.102 -23.469 -14.734 1 86 504 THR A C 1
ATOM 4044 O O . THR A 1 504 ? 5.25 -23.078 -14.969 1 86 504 THR A O 1
ATOM 4047 N N . ASP A 1 505 ? 3.064 -23.188 -15.445 1 90.25 505 ASP A N 1
ATOM 4048 C CA . ASP A 1 505 ? 3.236 -22.375 -16.641 1 90.25 505 ASP A CA 1
ATOM 4049 C C . ASP A 1 505 ? 3.551 -20.922 -16.297 1 90.25 505 ASP A C 1
ATOM 4051 O O . ASP A 1 505 ? 4.395 -20.297 -16.938 1 90.25 505 ASP A O 1
ATOM 4055 N N . LEU A 1 506 ? 2.93 -20.438 -15.281 1 93.06 506 LEU A N 1
ATOM 4056 C CA . LEU A 1 506 ? 3.201 -19.078 -14.836 1 93.06 506 LEU A CA 1
ATOM 4057 C C . LEU A 1 506 ? 4.625 -18.953 -14.312 1 93.06 506 LEU A C 1
ATOM 4059 O O . LEU A 1 506 ? 5.297 -17.953 -14.555 1 93.06 506 LEU A O 1
ATOM 4063 N N . ARG A 1 507 ? 5.066 -19.953 -13.656 1 92.88 507 ARG A N 1
ATOM 4064 C CA . ARG A 1 507 ? 6.426 -19.969 -13.117 1 92.88 507 ARG A CA 1
ATOM 4065 C C . ARG A 1 507 ? 7.453 -19.844 -14.234 1 92.88 507 ARG A C 1
ATOM 4067 O O . ARG A 1 507 ? 8.43 -19.109 -14.102 1 92.88 507 ARG A O 1
ATOM 4074 N N . GLU A 1 508 ? 7.223 -20.5 -15.273 1 91.56 508 GLU A N 1
ATOM 4075 C CA . GLU A 1 508 ? 8.148 -20.469 -16.406 1 91.56 508 GLU A CA 1
ATOM 4076 C C . GLU A 1 508 ? 8.258 -19.062 -16.969 1 91.56 508 GLU A C 1
ATOM 4078 O O . GLU A 1 508 ? 9.359 -18.594 -17.281 1 91.56 508 GLU A O 1
ATOM 4083 N N . MET A 1 509 ? 7.148 -18.438 -17.078 1 94.19 509 MET A N 1
ATOM 4084 C CA . MET A 1 509 ? 7.145 -17.094 -17.625 1 94.19 509 MET A CA 1
ATOM 4085 C C . MET A 1 509 ? 7.816 -16.109 -16.672 1 94.19 509 MET A C 1
ATOM 4087 O O . MET A 1 509 ? 8.516 -15.195 -17.109 1 94.19 509 MET A O 1
ATOM 4091 N N . ILE A 1 510 ? 7.66 -16.297 -15.367 1 95.88 510 ILE A N 1
ATOM 4092 C CA . ILE A 1 510 ? 8.234 -15.406 -14.367 1 95.88 510 ILE A CA 1
ATOM 4093 C C . ILE A 1 510 ? 9.758 -15.562 -14.352 1 95.88 510 ILE A C 1
ATOM 4095 O O . ILE A 1 510 ? 10.484 -14.57 -14.273 1 95.88 510 ILE A O 1
ATOM 4099 N N . ILE A 1 511 ? 10.219 -16.797 -14.477 1 94.5 511 ILE A N 1
ATOM 4100 C CA . ILE A 1 511 ? 11.656 -17.062 -14.508 1 94.5 511 ILE A CA 1
ATOM 4101 C C . ILE A 1 511 ? 12.266 -16.438 -15.758 1 94.5 511 ILE A C 1
ATOM 4103 O O . ILE A 1 511 ? 13.352 -15.852 -15.703 1 94.5 511 ILE A O 1
ATOM 4107 N N . GLN A 1 512 ? 11.555 -16.594 -16.859 1 95.19 512 GLN A N 1
ATOM 4108 C CA . GLN A 1 512 ? 12.008 -15.984 -18.109 1 95.19 512 GLN A CA 1
ATOM 4109 C C . GLN A 1 512 ? 12.125 -14.469 -17.953 1 95.19 512 GLN A C 1
ATOM 4111 O O . GLN A 1 512 ? 13.102 -13.867 -18.406 1 95.19 512 GLN A O 1
ATOM 4116 N N . PHE A 1 513 ? 11.164 -13.883 -17.359 1 97.12 513 PHE A N 1
ATOM 4117 C CA . PHE A 1 513 ? 11.188 -12.445 -17.109 1 97.12 513 PHE A CA 1
ATOM 4118 C C . PHE A 1 513 ? 12.383 -12.062 -16.266 1 97.12 513 PHE A C 1
ATOM 4120 O O . PHE A 1 513 ? 12.992 -11.008 -16.469 1 97.12 513 PHE A O 1
ATOM 4127 N N . GLY A 1 514 ? 12.688 -12.875 -15.297 1 97.06 514 GLY A N 1
ATOM 4128 C CA . GLY A 1 514 ? 13.844 -12.617 -14.461 1 97.06 514 GLY A CA 1
ATOM 4129 C C . GLY A 1 514 ? 15.148 -12.547 -15.234 1 97.06 514 GLY A C 1
ATOM 4130 O O . GLY A 1 514 ? 15.969 -11.664 -15.008 1 97.06 514 GLY A O 1
ATOM 4131 N N . TYR A 1 515 ? 15.352 -13.445 -16.203 1 96.12 515 TYR A N 1
ATOM 4132 C CA . TYR A 1 515 ? 16.547 -13.414 -17.031 1 96.12 515 TYR A CA 1
ATOM 4133 C C . TYR A 1 515 ? 16.641 -12.109 -17.812 1 96.12 515 TYR A C 1
ATOM 4135 O O . TYR A 1 515 ? 17.719 -11.547 -17.984 1 96.12 515 TYR A O 1
ATOM 4143 N N . LEU A 1 516 ? 15.492 -11.758 -18.234 1 96.62 516 LEU A N 1
ATOM 4144 C CA . LEU A 1 516 ? 15.414 -10.539 -19.031 1 96.62 516 LEU A CA 1
ATOM 4145 C C . LEU A 1 516 ? 15.703 -9.312 -18.172 1 96.62 516 LEU A C 1
ATOM 4147 O O . LEU A 1 516 ? 16.531 -8.477 -18.531 1 96.62 516 LEU A O 1
ATOM 4151 N N . SER A 1 517 ? 15.117 -9.211 -17.016 1 97.06 517 SER A N 1
ATOM 4152 C CA . SER A 1 517 ? 15.203 -8.039 -16.156 1 97.06 517 SER A CA 1
ATOM 4153 C C . SER A 1 517 ? 16.547 -7.965 -15.445 1 97.06 517 SER A C 1
ATOM 4155 O O . SER A 1 517 ? 17.062 -6.875 -15.188 1 97.06 517 SER A O 1
ATOM 4157 N N . LEU A 1 518 ? 17.172 -9.078 -15.18 1 97.06 518 LEU A N 1
ATOM 4158 C CA . LEU A 1 518 ? 18.391 -9.102 -14.367 1 97.06 518 LEU A CA 1
ATOM 4159 C C . LEU A 1 518 ? 19.625 -9.023 -15.242 1 97.06 518 LEU A C 1
ATOM 4161 O O . LEU A 1 518 ? 20.641 -8.438 -14.852 1 97.06 518 LEU A O 1
ATOM 4165 N N . PHE A 1 519 ? 19.609 -9.625 -16.562 1 95.38 519 PHE A N 1
ATOM 4166 C CA . PHE A 1 519 ? 20.891 -9.867 -17.219 1 95.38 519 PHE A CA 1
ATOM 4167 C C . PHE A 1 519 ? 20.812 -9.469 -18.688 1 95.38 519 PHE A C 1
ATOM 4169 O O . PHE A 1 519 ? 21.766 -9.68 -19.438 1 95.38 519 PHE A O 1
ATOM 4176 N N . SER A 1 520 ? 19.797 -8.883 -19.156 1 94.88 520 SER A N 1
ATOM 4177 C CA . SER A 1 520 ? 19.625 -8.641 -20.594 1 94.88 520 SER A CA 1
ATOM 4178 C C . SER A 1 520 ? 20.672 -7.676 -21.125 1 94.88 520 SER A C 1
ATOM 4180 O O . SER A 1 520 ? 20.922 -7.613 -22.328 1 94.88 520 SER A O 1
ATOM 4182 N N . VAL A 1 521 ? 21.344 -6.922 -20.234 1 94.38 521 VAL A N 1
ATOM 4183 C CA . VAL A 1 521 ? 22.359 -5.965 -20.641 1 94.38 521 VAL A CA 1
ATOM 4184 C C . VAL A 1 521 ? 23.562 -6.707 -21.203 1 94.38 521 VAL A C 1
ATOM 4186 O O . VAL A 1 521 ? 24.328 -6.156 -22 1 94.38 521 VAL A O 1
ATOM 4189 N N . VAL A 1 522 ? 23.781 -7.969 -20.828 1 92.5 522 VAL A N 1
ATOM 4190 C CA . VAL A 1 522 ? 24.906 -8.789 -21.297 1 92.5 522 VAL A CA 1
ATOM 4191 C C . VAL A 1 522 ? 24.75 -9.086 -22.781 1 92.5 522 VAL A C 1
ATOM 4193 O O . VAL A 1 522 ? 25.734 -9.094 -23.531 1 92.5 522 VAL A O 1
ATOM 4196 N N . TRP A 1 523 ? 23.594 -9.344 -23.172 1 94.25 523 TRP A N 1
ATOM 4197 C CA . TRP A 1 523 ? 23.25 -9.625 -24.562 1 94.25 523 TRP A CA 1
ATOM 4198 C C . TRP A 1 523 ? 21.891 -9.008 -24.922 1 94.25 523 TRP A C 1
ATOM 4200 O O . TRP A 1 523 ? 20.844 -9.609 -24.688 1 94.25 523 TRP A O 1
ATOM 4210 N N . PRO A 1 524 ? 21.875 -7.895 -25.562 1 95.06 524 PRO A N 1
ATOM 4211 C CA . PRO A 1 524 ? 20.656 -7.117 -25.781 1 95.06 524 PRO A CA 1
ATOM 4212 C C . PRO A 1 524 ? 19.641 -7.824 -26.688 1 95.06 524 PRO A C 1
ATOM 4214 O O . PRO A 1 524 ? 18.5 -7.375 -26.828 1 95.06 524 PRO A O 1
ATOM 4217 N N . LEU A 1 525 ? 19.922 -9.055 -27.219 1 95.44 525 LEU A N 1
ATOM 4218 C CA . LEU A 1 525 ? 19.016 -9.781 -28.094 1 95.44 525 LEU A CA 1
ATOM 4219 C C . LEU A 1 525 ? 18.156 -10.766 -27.281 1 95.44 525 LEU A C 1
ATOM 4221 O O . LEU A 1 525 ? 17.328 -11.484 -27.844 1 95.44 525 LEU A O 1
ATOM 4225 N N . VAL A 1 526 ? 18.281 -10.727 -25.984 1 95.75 526 VAL A N 1
ATOM 4226 C CA . VAL A 1 526 ? 17.531 -11.609 -25.094 1 95.75 526 VAL A CA 1
ATOM 4227 C C . VAL A 1 526 ? 16.031 -11.406 -25.312 1 95.75 526 VAL A C 1
ATOM 4229 O O . VAL A 1 526 ? 15.289 -12.375 -25.5 1 95.75 526 VAL A O 1
ATOM 4232 N N . PRO A 1 527 ? 15.539 -10.18 -25.406 1 96.81 527 PRO A N 1
ATOM 4233 C CA . PRO A 1 527 ? 14.102 -9.992 -25.625 1 96.81 527 PRO A CA 1
ATOM 4234 C C . PRO A 1 527 ? 13.617 -10.57 -26.938 1 96.81 527 PRO A C 1
ATOM 4236 O O . PRO A 1 527 ? 12.492 -11.07 -27.031 1 96.81 527 PRO A O 1
ATOM 4239 N N . ALA A 1 528 ? 14.469 -10.539 -27.953 1 96.12 528 ALA A N 1
ATOM 4240 C CA . ALA A 1 528 ? 14.094 -11.102 -29.25 1 96.12 528 ALA A CA 1
ATOM 4241 C C . ALA A 1 528 ? 13.93 -12.617 -29.156 1 96.12 528 ALA A C 1
ATOM 4243 O O . ALA A 1 528 ? 12.992 -13.188 -29.719 1 96.12 528 ALA A O 1
ATOM 4244 N N . SER A 1 529 ? 14.82 -13.211 -28.453 1 95.69 529 SER A N 1
ATOM 4245 C CA . SER A 1 529 ? 14.719 -14.648 -28.25 1 95.69 529 SER A CA 1
ATOM 4246 C C . SER A 1 529 ? 13.453 -15.016 -27.469 1 95.69 529 SER A C 1
ATOM 4248 O O . SER A 1 529 ? 12.773 -15.984 -27.812 1 95.69 529 SER A O 1
ATOM 4250 N N . TYR A 1 530 ? 13.117 -14.227 -26.469 1 96.06 530 TYR A N 1
ATOM 4251 C CA . TYR A 1 530 ? 11.953 -14.516 -25.641 1 96.06 530 TYR A CA 1
ATOM 4252 C C . TYR A 1 530 ? 10.656 -14.219 -26.391 1 96.06 530 TYR A C 1
ATOM 4254 O O . TYR A 1 530 ? 9.641 -14.875 -26.156 1 96.06 530 TYR A O 1
ATOM 4262 N N . LEU A 1 531 ? 10.664 -13.242 -27.297 1 95.5 531 LEU A N 1
ATOM 4263 C CA . LEU A 1 531 ? 9.492 -12.969 -28.125 1 95.5 531 LEU A CA 1
ATOM 4264 C C . LEU A 1 531 ? 9.148 -14.172 -29 1 95.5 531 LEU A C 1
ATOM 4266 O O . LEU A 1 531 ? 7.992 -14.586 -29.078 1 95.5 531 LEU A O 1
ATOM 4270 N N . ILE A 1 532 ? 10.172 -14.773 -29.562 1 93.19 532 ILE A N 1
ATOM 4271 C CA . ILE A 1 532 ? 9.977 -15.945 -30.406 1 93.19 532 ILE A CA 1
ATOM 4272 C C . ILE A 1 532 ? 9.508 -17.125 -29.547 1 93.19 532 ILE A C 1
ATOM 4274 O O . ILE A 1 532 ? 8.57 -17.828 -29.922 1 93.19 532 ILE A O 1
ATOM 4278 N N . ASN A 1 533 ? 10.125 -17.25 -28.438 1 91.81 533 ASN A N 1
ATOM 4279 C CA . ASN A 1 533 ? 9.758 -18.328 -27.531 1 91.81 533 ASN A CA 1
ATOM 4280 C C . ASN A 1 533 ? 8.312 -18.203 -27.062 1 91.81 533 ASN A C 1
ATOM 4282 O O . ASN A 1 533 ? 7.59 -19.203 -26.984 1 91.81 533 ASN A O 1
ATOM 4286 N N . ASN A 1 534 ? 7.891 -17.016 -26.75 1 92.06 534 ASN A N 1
ATOM 4287 C CA . ASN A 1 534 ? 6.551 -16.797 -26.203 1 92.06 534 ASN A CA 1
ATOM 4288 C C . ASN A 1 534 ? 5.48 -16.969 -27.281 1 92.06 534 ASN A C 1
ATOM 4290 O O . ASN A 1 534 ? 4.336 -17.312 -26.969 1 92.06 534 ASN A O 1
ATOM 4294 N N . TRP A 1 535 ? 5.855 -16.734 -28.531 1 89.38 535 TRP A N 1
ATOM 4295 C CA . TRP A 1 535 ? 4.926 -16.984 -29.625 1 89.38 535 TRP A CA 1
ATOM 4296 C C . TRP A 1 535 ? 4.586 -18.469 -29.703 1 89.38 535 TRP A C 1
ATOM 4298 O O . TRP A 1 535 ? 3.414 -18.844 -29.812 1 89.38 535 TRP A O 1
ATOM 4308 N N . PHE A 1 536 ? 5.582 -19.312 -29.547 1 85.94 536 PHE A N 1
ATOM 4309 C CA . PHE A 1 536 ? 5.379 -20.75 -29.594 1 85.94 536 PHE A CA 1
ATOM 4310 C C . PHE A 1 536 ? 4.75 -21.25 -28.297 1 85.94 536 PHE A C 1
ATOM 4312 O O . PHE A 1 536 ? 3.93 -22.172 -28.312 1 85.94 536 PHE A O 1
ATOM 4319 N N . GLU A 1 537 ? 5.098 -20.625 -27.188 1 87.12 537 GLU A N 1
ATOM 4320 C CA . GLU A 1 537 ? 4.621 -21.062 -25.875 1 87.12 537 GLU A CA 1
ATOM 4321 C C . GLU A 1 537 ? 3.115 -20.859 -25.75 1 87.12 537 GLU A C 1
ATOM 4323 O O . GLU A 1 537 ? 2.418 -21.688 -25.172 1 87.12 537 GLU A O 1
ATOM 4328 N N . LEU A 1 538 ? 2.621 -19.766 -26.25 1 86.69 538 LEU A N 1
ATOM 4329 C CA . LEU A 1 538 ? 1.191 -19.484 -26.172 1 86.69 538 LEU A CA 1
ATOM 4330 C C . LEU A 1 538 ? 0.387 -20.562 -26.906 1 86.69 538 LEU A C 1
ATOM 4332 O O . LEU A 1 538 ? -0.641 -21.016 -26.391 1 86.69 538 LEU A O 1
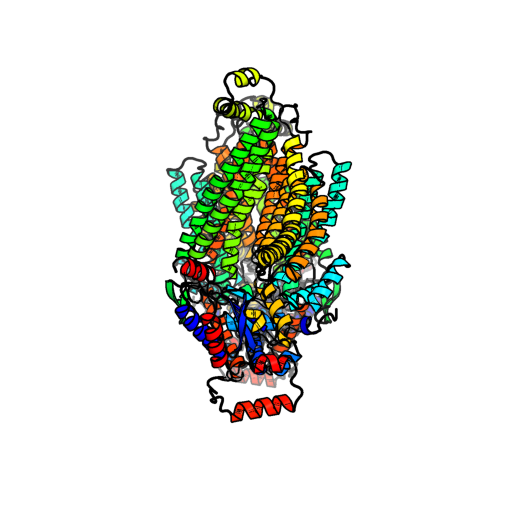ATOM 4336 N N . ARG A 1 539 ? 0.873 -21.078 -27.969 1 86.75 539 ARG A N 1
ATOM 4337 C CA . ARG A 1 539 ? 0.191 -22.078 -28.781 1 86.75 539 ARG A CA 1
ATOM 4338 C C . ARG A 1 539 ? 0.405 -23.484 -28.203 1 86.75 539 ARG A C 1
ATOM 4340 O O . ARG A 1 539 ? -0.513 -24.297 -28.188 1 86.75 539 ARG A O 1
ATOM 4347 N N . ALA A 1 540 ? 1.581 -23.625 -27.688 1 85.81 540 ALA A N 1
ATOM 4348 C CA . ALA A 1 540 ? 1.885 -24.906 -27.094 1 85.81 540 ALA A CA 1
ATOM 4349 C C . ALA A 1 540 ? 1.047 -25.141 -25.828 1 85.81 540 ALA A C 1
ATOM 4351 O O . ALA A 1 540 ? 0.595 -26.25 -25.562 1 85.81 540 ALA A O 1
ATOM 4352 N N . ASP A 1 541 ? 0.835 -24.094 -25.078 1 89.06 541 ASP A N 1
ATOM 4353 C CA . ASP A 1 541 ? 0.05 -24.219 -23.844 1 89.06 541 ASP A CA 1
ATOM 4354 C C . ASP A 1 541 ? -1.426 -24.453 -24.156 1 89.06 541 ASP A C 1
ATOM 4356 O O . ASP A 1 541 ? -2.119 -25.156 -23.422 1 89.06 541 ASP A O 1
ATOM 4360 N N . ALA A 1 542 ? -1.889 -23.891 -25.203 1 86.75 542 ALA A N 1
ATOM 4361 C CA . ALA A 1 542 ? -3.258 -24.156 -25.625 1 86.75 542 ALA A CA 1
ATOM 4362 C C . ALA A 1 542 ? -3.441 -25.625 -26 1 86.75 542 ALA A C 1
ATOM 4364 O O . ALA A 1 542 ? -4.441 -26.234 -25.641 1 86.75 542 ALA A O 1
ATOM 4365 N N . VAL A 1 543 ? -2.443 -26.141 -26.688 1 86.25 543 VAL A N 1
ATOM 4366 C CA . VAL A 1 543 ? -2.5 -27.547 -27.078 1 86.25 543 VAL A CA 1
ATOM 4367 C C . VAL A 1 543 ? -2.398 -28.438 -25.828 1 86.25 543 VAL A C 1
ATOM 4369 O O . VAL A 1 543 ? -3.08 -29.453 -25.734 1 86.25 543 VAL A O 1
ATOM 4372 N N . LYS A 1 544 ? -1.641 -27.984 -24.953 1 87.5 544 LYS A N 1
ATOM 4373 C CA . LYS A 1 544 ? -1.467 -28.719 -23.703 1 87.5 544 LYS A CA 1
ATOM 4374 C C . LYS A 1 544 ? -2.789 -28.828 -22.953 1 87.5 544 LYS A C 1
ATOM 4376 O O . LYS A 1 544 ? -3.146 -29.922 -22.484 1 87.5 544 LYS A O 1
ATOM 4381 N N . ILE A 1 545 ? -3.562 -27.812 -22.875 1 88.69 545 ILE A N 1
ATOM 4382 C CA . ILE A 1 545 ? -4.805 -27.766 -22.109 1 88.69 545 ILE A CA 1
ATOM 4383 C C . ILE A 1 545 ? -5.902 -28.516 -22.859 1 88.69 545 ILE A C 1
ATOM 4385 O O . ILE A 1 545 ? -6.734 -29.188 -22.25 1 88.69 545 ILE A O 1
ATOM 4389 N N . CYS A 1 546 ? -5.801 -28.547 -24.188 1 86.44 546 CYS A N 1
ATOM 4390 C CA . CYS A 1 546 ? -6.898 -29.078 -24.984 1 86.44 546 CYS A CA 1
ATOM 4391 C C . CYS A 1 546 ? -6.676 -30.562 -25.281 1 86.44 546 CYS A C 1
ATOM 4393 O O . CYS A 1 546 ? -7.633 -31.312 -25.469 1 86.44 546 CYS A O 1
ATOM 4395 N N . VAL A 1 547 ? -5.387 -30.984 -25.312 1 83.69 547 VAL A N 1
ATOM 4396 C CA . VAL A 1 547 ? -5.172 -32.344 -25.844 1 83.69 547 VAL A CA 1
ATOM 4397 C C . VAL A 1 547 ? -4.328 -33.156 -24.859 1 83.69 547 VAL A C 1
ATOM 4399 O O . VAL A 1 547 ? -4.594 -34.344 -24.641 1 83.69 547 VAL A O 1
ATOM 4402 N N . GLU A 1 548 ? -3.428 -32.562 -24.219 1 84.69 548 GLU A N 1
ATOM 4403 C CA . GLU A 1 548 ? -2.398 -33.344 -23.547 1 84.69 548 GLU A CA 1
ATOM 4404 C C . GLU A 1 548 ? -2.729 -33.5 -22.062 1 84.69 548 GLU A C 1
ATOM 4406 O O . GLU A 1 548 ? -2.182 -34.406 -21.406 1 84.69 548 GLU A O 1
ATOM 4411 N N . MET A 1 549 ? -3.621 -32.75 -21.594 1 89.88 549 MET A N 1
ATOM 4412 C CA . MET A 1 549 ? -3.953 -32.844 -20.172 1 89.88 549 MET A CA 1
ATOM 4413 C C . MET A 1 549 ? -5.461 -32.906 -19.969 1 89.88 549 MET A C 1
ATOM 4415 O O . MET A 1 549 ? -6.23 -32.75 -20.922 1 89.88 549 MET A O 1
ATOM 4419 N N . GLN A 1 550 ? -5.832 -33.281 -18.75 1 91.88 550 GLN A N 1
ATOM 4420 C CA . GLN A 1 550 ? -7.25 -33.281 -18.406 1 91.88 550 GLN A CA 1
ATOM 4421 C C . GLN A 1 550 ? -7.824 -31.859 -18.422 1 91.88 550 GLN A C 1
ATOM 4423 O O . GLN A 1 550 ? -7.094 -30.891 -18.219 1 91.88 550 GLN A O 1
ATOM 4428 N N . ARG A 1 551 ? -9.047 -31.781 -18.703 1 92.31 551 ARG A N 1
ATOM 4429 C CA . ARG A 1 551 ? -9.711 -30.484 -18.672 1 92.31 551 ARG A CA 1
ATOM 4430 C C . ARG A 1 551 ? -9.578 -29.844 -17.297 1 92.31 551 ARG A C 1
ATOM 4432 O O . ARG A 1 551 ? -9.875 -30.469 -16.281 1 92.31 551 ARG A O 1
ATOM 4439 N N . PRO A 1 552 ? -9 -28.672 -17.25 1 92 552 PRO A N 1
ATOM 4440 C CA . PRO A 1 552 ? -8.805 -28.031 -15.953 1 92 552 PRO A CA 1
ATOM 4441 C C . PRO A 1 552 ? -10.117 -27.688 -15.258 1 92 552 PRO A C 1
ATOM 4443 O O . PRO A 1 552 ? -11.102 -27.359 -15.922 1 92 552 PRO A O 1
ATOM 4446 N N . THR A 1 553 ? -10.078 -27.844 -13.945 1 91.25 553 THR A N 1
ATOM 4447 C CA . THR A 1 553 ? -11.227 -27.391 -13.164 1 91.25 553 THR A CA 1
ATOM 4448 C C . THR A 1 553 ? -11.297 -25.875 -13.141 1 91.25 553 THR A C 1
ATOM 4450 O O . THR A 1 553 ? -10.305 -25.203 -12.875 1 91.25 553 THR A O 1
ATOM 4453 N N . PRO A 1 554 ? -12.406 -25.297 -13.5 1 93 554 PRO A N 1
ATOM 4454 C CA . PRO A 1 554 ? -12.539 -23.844 -13.617 1 93 554 PRO A CA 1
ATOM 4455 C C . PRO A 1 554 ? -12.562 -23.141 -12.258 1 93 554 PRO A C 1
ATOM 4457 O O . PRO A 1 554 ? -13.641 -22.844 -11.734 1 93 554 PRO A O 1
ATOM 4460 N N . TRP A 1 555 ? -11.461 -22.812 -11.828 1 90.44 555 TRP A N 1
ATOM 4461 C CA . TRP A 1 555 ? -11.352 -22.125 -10.547 1 90.44 555 TRP A CA 1
ATOM 4462 C C . TRP A 1 555 ? -11.477 -20.609 -10.727 1 90.44 555 TRP A C 1
ATOM 4464 O O . TRP A 1 555 ? -11.078 -20.062 -11.758 1 90.44 555 TRP A O 1
ATOM 4474 N N . ARG A 1 556 ? -11.992 -20.016 -9.648 1 90.31 556 ARG A N 1
ATOM 4475 C CA . ARG A 1 556 ? -12.102 -18.562 -9.641 1 90.31 556 ARG A CA 1
ATOM 4476 C C . ARG A 1 556 ? -10.836 -17.906 -9.094 1 90.31 556 ARG A C 1
ATOM 4478 O O . ARG A 1 556 ? -10.125 -18.516 -8.281 1 90.31 556 ARG A O 1
ATOM 4485 N N . ALA A 1 557 ? -10.461 -16.828 -9.641 1 90.81 557 ALA A N 1
ATOM 4486 C CA . ALA A 1 557 ? -9.312 -16.062 -9.172 1 90.81 557 ALA A CA 1
ATOM 4487 C C . ALA A 1 557 ? -9.492 -14.57 -9.469 1 90.81 557 ALA A C 1
ATOM 4489 O O . ALA A 1 557 ? -10.18 -14.203 -10.422 1 90.81 557 ALA A O 1
ATOM 4490 N N . ASP A 1 558 ? -8.938 -13.766 -8.594 1 91.56 558 ASP A N 1
ATOM 4491 C CA . ASP A 1 558 ? -9.023 -12.328 -8.836 1 91.56 558 ASP A CA 1
ATOM 4492 C C . ASP A 1 558 ? -7.68 -11.766 -9.289 1 91.56 558 ASP A C 1
ATOM 4494 O O . ASP A 1 558 ? -7.59 -10.609 -9.703 1 91.56 558 ASP A O 1
ATOM 4498 N N . SER A 1 559 ? -6.645 -12.547 -9.203 1 91.31 559 SER A N 1
ATOM 4499 C CA . SER A 1 559 ? -5.301 -12.125 -9.594 1 91.31 559 SER A CA 1
ATOM 4500 C C . SER A 1 559 ? -4.395 -13.328 -9.836 1 91.31 559 SER A C 1
ATOM 4502 O O . SER A 1 559 ? -4.785 -14.469 -9.578 1 91.31 559 SER A O 1
ATOM 4504 N N . ILE A 1 560 ? -3.207 -13.039 -10.43 1 91.19 560 ILE A N 1
ATOM 4505 C CA . ILE A 1 560 ? -2.23 -14.109 -10.617 1 91.19 560 ILE A CA 1
ATOM 4506 C C . ILE A 1 560 ? -1.505 -14.383 -9.305 1 91.19 560 ILE A C 1
ATOM 4508 O O . ILE A 1 560 ? -0.633 -15.25 -9.234 1 91.19 560 ILE A O 1
ATOM 4512 N N . GLY A 1 561 ? -1.903 -13.656 -8.305 1 84.25 561 GLY A N 1
ATOM 4513 C CA . GLY A 1 561 ? -1.509 -14.016 -6.949 1 84.25 561 GLY A CA 1
ATOM 4514 C C . GLY A 1 561 ? -0.086 -13.609 -6.617 1 84.25 561 GLY A C 1
ATOM 4515 O O . GLY A 1 561 ? 0.306 -12.461 -6.84 1 84.25 561 GLY A O 1
ATOM 4516 N N . PRO A 1 562 ? 0.715 -14.516 -6.055 1 88.88 562 PRO A N 1
ATOM 4517 C CA . PRO A 1 562 ? 2.072 -14.258 -5.574 1 88.88 562 PRO A CA 1
ATOM 4518 C C . PRO A 1 562 ? 3.057 -13.969 -6.703 1 88.88 562 PRO A C 1
ATOM 4520 O O . PRO A 1 562 ? 4.133 -13.414 -6.465 1 88.88 562 PRO A O 1
ATOM 4523 N N . TRP A 1 563 ? 2.658 -14.289 -7.91 1 93.81 563 TRP A N 1
ATOM 4524 C CA . TRP A 1 563 ? 3.561 -14.086 -9.039 1 93.81 563 TRP A CA 1
ATOM 4525 C C . TRP A 1 563 ? 3.75 -12.602 -9.328 1 93.81 563 TRP A C 1
ATOM 4527 O O . TRP A 1 563 ? 4.785 -12.195 -9.867 1 93.81 563 TRP A O 1
ATOM 4537 N N . LEU A 1 564 ? 2.732 -11.828 -8.977 1 93.88 564 LEU A N 1
ATOM 4538 C CA . LEU A 1 564 ? 2.871 -10.383 -9.141 1 93.88 564 LEU A CA 1
ATOM 4539 C C . LEU A 1 564 ? 3.93 -9.828 -8.188 1 93.88 564 LEU A C 1
ATOM 4541 O O . LEU A 1 564 ? 4.699 -8.938 -8.562 1 93.88 564 LEU A O 1
ATOM 4545 N N . ASP A 1 565 ? 4.043 -10.359 -7.016 1 91.94 565 ASP A N 1
ATOM 4546 C CA . ASP A 1 565 ? 5.078 -9.977 -6.062 1 91.94 565 ASP A CA 1
ATOM 4547 C C . ASP A 1 565 ? 6.461 -10.391 -6.551 1 91.94 565 ASP A C 1
ATOM 4549 O O . ASP A 1 565 ? 7.438 -9.664 -6.367 1 91.94 565 ASP A O 1
ATOM 4553 N N . ALA A 1 566 ? 6.48 -11.531 -7.117 1 94.81 566 ALA A N 1
ATOM 4554 C CA . ALA A 1 566 ? 7.746 -12.016 -7.668 1 94.81 566 ALA A CA 1
ATOM 4555 C C . ALA A 1 566 ? 8.227 -11.117 -8.805 1 94.81 566 ALA A C 1
ATOM 4557 O O . ALA A 1 566 ? 9.422 -10.797 -8.883 1 94.81 566 ALA A O 1
ATOM 4558 N N . LEU A 1 567 ? 7.312 -10.703 -9.641 1 96.81 567 LEU A N 1
ATOM 4559 C CA . LEU A 1 567 ? 7.652 -9.812 -10.742 1 96.81 567 LEU A CA 1
ATOM 4560 C C . LEU A 1 567 ? 8.195 -8.484 -10.219 1 96.81 567 LEU A C 1
ATOM 4562 O O . LEU A 1 567 ? 9.188 -7.969 -10.727 1 96.81 567 LEU A O 1
ATOM 4566 N N . SER A 1 568 ? 7.535 -7.965 -9.195 1 95.25 568 SER A N 1
ATOM 4567 C CA . SER A 1 568 ? 7.973 -6.711 -8.602 1 95.25 568 SER A CA 1
ATOM 4568 C C . SER A 1 568 ? 9.352 -6.848 -7.969 1 95.25 568 SER A C 1
ATOM 4570 O O . SER A 1 568 ? 10.188 -5.949 -8.086 1 95.25 568 SER A O 1
ATOM 4572 N N . PHE A 1 569 ? 9.625 -7.922 -7.34 1 94.5 569 PHE A N 1
ATOM 4573 C CA . PHE A 1 569 ? 10.922 -8.18 -6.727 1 94.5 569 PHE A CA 1
ATOM 4574 C C . PHE A 1 569 ? 12.016 -8.258 -7.781 1 94.5 569 PHE A C 1
ATOM 4576 O O . PHE A 1 569 ? 13.086 -7.672 -7.613 1 94.5 569 PHE A O 1
ATOM 4583 N N . LEU A 1 570 ? 11.711 -8.969 -8.844 1 97.19 570 LEU A N 1
ATOM 4584 C CA . LEU A 1 570 ? 12.695 -9.141 -9.906 1 97.19 570 LEU A CA 1
ATOM 4585 C C . LEU A 1 570 ? 13 -7.805 -10.578 1 97.19 570 LEU A C 1
ATOM 4587 O O . LEU A 1 570 ? 14.141 -7.562 -10.992 1 97.19 570 LEU A O 1
ATOM 4591 N N . THR A 1 571 ? 11.984 -6.977 -10.711 1 97.62 571 THR A N 1
ATOM 4592 C CA . THR A 1 571 ? 12.195 -5.652 -11.281 1 97.62 571 THR A CA 1
ATOM 4593 C C . THR A 1 571 ? 13.102 -4.812 -10.391 1 97.62 571 THR A C 1
ATOM 4595 O O . THR A 1 571 ? 14.008 -4.133 -10.875 1 97.62 571 THR A O 1
ATOM 4598 N N . TRP A 1 572 ? 12.883 -4.859 -9.117 1 96 572 TRP A N 1
ATOM 4599 C CA . TRP A 1 572 ? 13.727 -4.148 -8.156 1 96 572 TRP A CA 1
ATOM 4600 C C . TRP A 1 572 ? 15.156 -4.676 -8.195 1 96 572 TRP A C 1
ATOM 4602 O O . TRP A 1 572 ? 16.109 -3.898 -8.281 1 96 572 TRP A O 1
ATOM 4612 N N . LEU A 1 573 ? 15.312 -6.008 -8.164 1 95.88 573 LEU A N 1
ATOM 4613 C CA . LEU A 1 573 ? 16.641 -6.625 -8.195 1 95.88 573 LEU A CA 1
ATOM 4614 C C . LEU A 1 573 ? 17.344 -6.316 -9.516 1 95.88 573 LEU A C 1
ATOM 4616 O O . LEU A 1 573 ? 18.562 -6.148 -9.539 1 95.88 573 LEU A O 1
ATOM 4620 N N . GLY A 1 574 ? 16.562 -6.273 -10.57 1 96.94 574 GLY A N 1
ATOM 4621 C CA . GLY A 1 574 ? 17.109 -5.941 -11.875 1 96.94 574 GLY A CA 1
ATOM 4622 C C . GLY A 1 574 ? 17.75 -4.566 -11.914 1 96.94 574 GLY A C 1
ATOM 4623 O O . GLY A 1 574 ? 18.781 -4.379 -12.578 1 96.94 574 GLY A O 1
ATOM 4624 N N . SER A 1 575 ? 17.188 -3.59 -11.164 1 96.12 575 SER A N 1
ATOM 4625 C CA . SER A 1 575 ? 17.781 -2.252 -11.117 1 96.12 575 SER A CA 1
ATOM 4626 C C . SER A 1 575 ? 19.156 -2.27 -10.461 1 96.12 575 SER A C 1
ATOM 4628 O O . SER A 1 575 ? 20.016 -1.446 -10.781 1 96.12 575 SER A O 1
ATOM 4630 N N . ILE A 1 576 ? 19.375 -3.189 -9.617 1 94.31 576 ILE A N 1
ATOM 4631 C CA . ILE A 1 576 ? 20.656 -3.322 -8.914 1 94.31 576 ILE A CA 1
ATOM 4632 C C . ILE A 1 576 ? 21.656 -4.07 -9.789 1 94.31 576 ILE A C 1
ATOM 4634 O O . ILE A 1 576 ? 22.766 -3.592 -10.016 1 94.31 576 ILE A O 1
ATOM 4638 N N . THR A 1 577 ? 21.203 -5.203 -10.359 1 95.44 577 THR A N 1
ATOM 4639 C CA . THR A 1 577 ? 22.109 -6.059 -11.125 1 95.44 577 THR A CA 1
ATOM 4640 C C . THR A 1 577 ? 22.5 -5.395 -12.438 1 95.44 577 THR A C 1
ATOM 4642 O O . THR A 1 577 ? 23.656 -5.438 -12.836 1 95.44 577 THR A O 1
ATOM 4645 N N . MET A 1 578 ? 21.594 -4.742 -13.094 1 95.56 578 MET A N 1
ATOM 4646 C CA . MET A 1 578 ? 21.875 -4.09 -14.367 1 95.56 578 MET A CA 1
ATOM 4647 C C . MET A 1 578 ? 22.875 -2.945 -14.18 1 95.56 578 MET A C 1
ATOM 4649 O O . MET A 1 578 ? 23.766 -2.754 -15.008 1 95.56 578 MET A O 1
ATOM 4653 N N . ALA A 1 579 ? 22.688 -2.236 -13.086 1 94.44 579 ALA A N 1
ATOM 4654 C CA . ALA A 1 579 ? 23.609 -1.142 -12.797 1 94.44 579 ALA A CA 1
ATOM 4655 C C . ALA A 1 579 ? 25.016 -1.669 -12.477 1 94.44 579 ALA A C 1
ATOM 4657 O O . ALA A 1 579 ? 26.016 -1.115 -12.93 1 94.44 579 ALA A O 1
ATOM 4658 N N . ALA A 1 580 ? 25.062 -2.709 -11.734 1 92.88 580 ALA A N 1
ATOM 4659 C CA . ALA A 1 580 ? 26.344 -3.309 -11.359 1 92.88 580 ALA A CA 1
ATOM 4660 C C . ALA A 1 580 ? 27.062 -3.857 -12.586 1 92.88 580 ALA A C 1
ATOM 4662 O O . ALA A 1 580 ? 28.266 -3.623 -12.758 1 92.88 580 ALA A O 1
ATOM 4663 N N . LEU A 1 581 ? 26.359 -4.527 -13.461 1 92.31 581 LEU A N 1
ATOM 4664 C CA . LEU A 1 581 ? 26.953 -5.129 -14.648 1 92.31 581 LEU A CA 1
ATOM 4665 C C . LEU A 1 581 ? 27.438 -4.055 -15.617 1 92.31 581 LEU A C 1
ATOM 4667 O O . LEU A 1 581 ? 28.531 -4.18 -16.188 1 92.31 581 LEU A O 1
ATOM 4671 N N . THR A 1 582 ? 26.688 -3.002 -15.773 1 92 582 THR A N 1
ATOM 4672 C CA . THR A 1 582 ? 27.062 -1.918 -16.672 1 92 582 THR A CA 1
ATOM 4673 C C . THR A 1 582 ? 28.312 -1.203 -16.172 1 92 582 THR A C 1
ATOM 4675 O O . THR A 1 582 ? 29.203 -0.85 -16.953 1 92 582 THR A O 1
ATOM 4678 N N . TYR A 1 583 ? 28.375 -1.012 -14.867 1 90.12 583 TYR A N 1
ATOM 4679 C CA . TYR A 1 583 ? 29.531 -0.333 -14.305 1 90.12 583 TYR A CA 1
ATOM 4680 C C . TYR A 1 583 ? 30.766 -1.217 -14.383 1 90.12 583 TYR A C 1
ATOM 4682 O O . TYR A 1 583 ? 31.859 -0.743 -14.719 1 90.12 583 TYR A O 1
ATOM 4690 N N . MET A 1 584 ? 30.625 -2.426 -14.148 1 86 584 MET A N 1
ATOM 4691 C CA . MET A 1 584 ? 31.766 -3.342 -14.062 1 86 584 MET A CA 1
ATOM 4692 C C . MET A 1 584 ? 32.312 -3.656 -15.453 1 86 584 MET A C 1
ATOM 4694 O O . MET A 1 584 ? 33.531 -3.805 -15.625 1 86 584 MET A O 1
ATOM 4698 N N . PHE A 1 585 ? 31.406 -3.646 -16.484 1 83.31 585 PHE A N 1
ATOM 4699 C CA . PHE A 1 585 ? 31.859 -4.184 -17.75 1 83.31 585 PHE A CA 1
ATOM 4700 C C . PHE A 1 585 ? 31.766 -3.121 -18.844 1 83.31 585 PHE A C 1
ATOM 4702 O O . PHE A 1 585 ? 32 -3.412 -20.016 1 83.31 585 PHE A O 1
ATOM 4709 N N . SER A 1 586 ? 31.219 -1.882 -18.641 1 75.06 586 SER A N 1
ATOM 4710 C CA . SER A 1 586 ? 31.047 -0.851 -19.656 1 75.06 586 SER A CA 1
ATOM 4711 C C . SER A 1 586 ? 32.344 -0.589 -20.391 1 75.06 586 SER A C 1
ATOM 4713 O O . SER A 1 586 ? 32.344 -0.275 -21.594 1 75.06 586 SER A O 1
ATOM 4715 N N . ASN A 1 587 ? 33.562 -0.371 -19.812 1 59.91 587 ASN A N 1
ATOM 4716 C CA . ASN A 1 587 ? 34.781 0 -20.516 1 59.91 587 ASN A CA 1
ATOM 4717 C C . ASN A 1 587 ? 35.5 -1.224 -21.078 1 59.91 587 ASN A C 1
ATOM 4719 O O . ASN A 1 587 ? 36.719 -1.313 -21.016 1 59.91 587 ASN A O 1
ATOM 4723 N N . ASP A 1 588 ? 34.75 -1.983 -21.969 1 52.75 588 ASP A N 1
ATOM 4724 C CA . ASP A 1 588 ? 35.25 -3.154 -22.688 1 52.75 588 ASP A CA 1
ATOM 4725 C C . ASP A 1 588 ? 35.938 -4.129 -21.719 1 52.75 588 ASP A C 1
ATOM 4727 O O . ASP A 1 588 ? 36.969 -4.711 -22.047 1 52.75 588 ASP A O 1
ATOM 4731 N N . GLY A 1 589 ? 35.219 -4.277 -20.531 1 51.06 589 GLY A N 1
ATOM 4732 C CA . GLY A 1 589 ? 35.656 -5.297 -19.578 1 51.06 589 GLY A CA 1
ATOM 4733 C C . GLY A 1 589 ? 36.906 -4.902 -18.812 1 51.06 589 GLY A C 1
ATOM 4734 O O . GLY A 1 589 ? 37.312 -5.605 -17.875 1 51.06 589 GLY A O 1
ATOM 4735 N N . VAL A 1 590 ? 37.938 -4.137 -19.531 1 45.47 590 VAL A N 1
ATOM 4736 C CA . VAL A 1 590 ? 39.219 -3.764 -18.969 1 45.47 590 VAL A CA 1
ATOM 4737 C C . VAL A 1 590 ? 39.062 -2.566 -18.031 1 45.47 590 VAL A C 1
ATOM 4739 O O . VAL A 1 590 ? 38.406 -1.587 -18.391 1 45.47 590 VAL A O 1
ATOM 4742 N N . GLY A 1 591 ? 38.656 -2.666 -16.891 1 44.19 591 GLY A N 1
ATOM 4743 C CA . GLY A 1 591 ? 38.656 -1.519 -16 1 44.19 591 GLY A CA 1
ATOM 4744 C C . GLY A 1 591 ? 39.375 -0.314 -16.562 1 44.19 591 GLY A C 1
ATOM 4745 O O . GLY A 1 591 ? 40.094 -0.421 -17.578 1 44.19 591 GLY A O 1
ATOM 4746 N N . PRO A 1 592 ? 39.094 0.996 -16.312 1 40.22 592 PRO A N 1
ATOM 4747 C CA . PRO A 1 592 ? 39.812 2.08 -16.969 1 40.22 592 PRO A CA 1
ATOM 4748 C C . PRO A 1 592 ? 41.25 1.681 -17.344 1 40.22 592 PRO A C 1
ATOM 4750 O O . PRO A 1 592 ? 41.781 2.166 -18.344 1 40.22 592 PRO A O 1
ATOM 4753 N N . ASP A 1 593 ? 42.094 1.37 -16.359 1 39.53 593 ASP A N 1
ATOM 4754 C CA . ASP A 1 593 ? 43.5 1.159 -16.719 1 39.53 593 ASP A CA 1
ATOM 4755 C C . ASP A 1 593 ? 43.719 -0.258 -17.234 1 39.53 593 ASP A C 1
ATOM 4757 O O . ASP A 1 593 ? 44.875 -0.681 -17.422 1 39.53 593 ASP A O 1
ATOM 4761 N N . GLY A 1 594 ? 42.906 -1.114 -17.734 1 40.28 594 GLY A N 1
ATOM 4762 C CA . GLY A 1 594 ? 43.156 -2.414 -18.328 1 40.28 594 GLY A CA 1
ATOM 4763 C C . GLY A 1 594 ? 42.938 -3.568 -17.375 1 40.28 594 GLY A C 1
ATOM 4764 O O . GLY A 1 594 ? 42.906 -4.73 -17.781 1 40.28 594 GLY A O 1
ATOM 4765 N N . THR A 1 595 ? 43.406 -3.637 -16.062 1 43.41 595 THR A N 1
ATOM 4766 C CA . THR A 1 595 ? 43.344 -4.695 -15.062 1 43.41 595 THR A CA 1
ATOM 4767 C C . THR A 1 595 ? 42.031 -4.598 -14.266 1 43.41 595 THR A C 1
ATOM 4769 O O . THR A 1 595 ? 41.625 -3.504 -13.867 1 43.41 595 THR A O 1
ATOM 4772 N N . PRO A 1 596 ? 41.062 -5.582 -14.312 1 48.94 596 PRO A N 1
ATOM 4773 C CA . PRO A 1 596 ? 39.844 -5.641 -13.469 1 48.94 596 PRO A CA 1
ATOM 4774 C C . PRO A 1 596 ? 40.062 -5.004 -12.094 1 48.94 596 PRO A C 1
ATOM 4776 O O . PRO A 1 596 ? 39.094 -4.672 -11.406 1 48.94 596 PRO A O 1
ATOM 4779 N N . HIS A 1 597 ? 41.312 -5 -11.562 1 47.59 597 HIS A N 1
ATOM 4780 C CA . HIS A 1 597 ? 41.688 -4.508 -10.25 1 47.59 597 HIS A CA 1
ATOM 4781 C C . HIS A 1 597 ? 41.25 -3.062 -10.047 1 47.59 597 HIS A C 1
ATOM 4783 O O . HIS A 1 597 ? 41.25 -2.555 -8.93 1 47.59 597 HIS A O 1
ATOM 4789 N N . ASP A 1 598 ? 40.844 -2.434 -11.172 1 54.03 598 ASP A N 1
ATOM 4790 C CA . ASP A 1 598 ? 40.688 -1 -10.953 1 54.03 598 ASP A CA 1
ATOM 4791 C C . ASP A 1 598 ? 39.219 -0.658 -10.68 1 54.03 598 ASP A C 1
ATOM 4793 O O . ASP A 1 598 ? 38.812 0.507 -10.75 1 54.03 598 ASP A O 1
ATOM 4797 N N . ILE A 1 599 ? 38.375 -1.666 -10.43 1 59.03 599 ILE A N 1
ATOM 4798 C CA . ILE A 1 599 ? 37 -1.363 -10.039 1 59.03 599 ILE A CA 1
ATOM 4799 C C . ILE A 1 599 ? 37 -0.712 -8.656 1 59.03 599 ILE A C 1
ATOM 4801 O O . ILE A 1 599 ? 37.406 -1.323 -7.672 1 59.03 599 ILE A O 1
ATOM 4805 N N . LYS A 1 600 ? 36.719 0.651 -8.711 1 75.06 600 LYS A N 1
ATOM 4806 C CA . LYS A 1 600 ? 36.594 1.342 -7.43 1 75.06 600 LYS A CA 1
ATOM 4807 C C . LYS A 1 600 ? 35.312 0.959 -6.723 1 75.06 600 LYS A C 1
ATOM 4809 O O . LYS A 1 600 ? 34.219 1.118 -7.281 1 75.06 600 LYS A O 1
ATOM 4814 N N . ALA A 1 601 ? 35.406 0.229 -5.68 1 80.5 601 ALA A N 1
ATOM 4815 C CA . ALA A 1 601 ? 34.281 -0.252 -4.906 1 80.5 601 ALA A CA 1
ATOM 4816 C C . ALA A 1 601 ? 33.281 0.876 -4.629 1 80.5 601 ALA A C 1
ATOM 4818 O O . ALA A 1 601 ? 32.062 0.667 -4.652 1 80.5 601 ALA A O 1
ATOM 4819 N N . TRP A 1 602 ? 33.875 2.078 -4.457 1 84.88 602 TRP A N 1
ATOM 4820 C CA . TRP A 1 602 ? 32.969 3.188 -4.141 1 84.88 602 TRP A CA 1
ATOM 4821 C C . TRP A 1 602 ? 32.156 3.596 -5.363 1 84.88 602 TRP A C 1
ATOM 4823 O O . TRP A 1 602 ? 30.984 3.961 -5.238 1 84.88 602 TRP A O 1
ATOM 4833 N N . GLY A 1 603 ? 32.719 3.52 -6.539 1 85.94 603 GLY A N 1
ATOM 4834 C CA . GLY A 1 603 ? 31.969 3.83 -7.75 1 85.94 603 GLY A CA 1
ATOM 4835 C C . GLY A 1 603 ? 30.859 2.832 -8.047 1 85.94 603 GLY A C 1
ATOM 4836 O O . GLY A 1 603 ? 29.781 3.213 -8.484 1 85.94 603 GLY A O 1
ATOM 4837 N N . LEU A 1 604 ? 31.172 1.565 -7.812 1 88.69 604 LEU A N 1
ATOM 4838 C CA . LEU A 1 604 ? 30.172 0.517 -8 1 88.69 604 LEU A CA 1
ATOM 4839 C C . LEU A 1 604 ? 29 0.705 -7.047 1 88.69 604 LEU A C 1
ATOM 4841 O O . LEU A 1 604 ? 27.844 0.679 -7.469 1 88.69 604 LEU A O 1
ATOM 4845 N N . LEU A 1 605 ? 29.359 0.969 -5.805 1 90.25 605 LEU A N 1
ATOM 4846 C CA . LEU A 1 605 ? 28.312 1.125 -4.801 1 90.25 605 LEU A CA 1
ATOM 4847 C C . LEU A 1 605 ? 27.484 2.383 -5.062 1 90.25 605 LEU A C 1
ATOM 4849 O O . LEU A 1 605 ? 26.281 2.398 -4.824 1 90.25 605 LEU A O 1
ATOM 4853 N N . LEU A 1 606 ? 28.172 3.404 -5.516 1 91.19 606 LEU A N 1
ATOM 4854 C CA . LEU A 1 606 ? 27.453 4.641 -5.84 1 91.19 606 LEU A CA 1
ATOM 4855 C C . LEU A 1 606 ? 26.516 4.434 -7.016 1 91.19 606 LEU A C 1
ATOM 4857 O O . LEU A 1 606 ? 25.391 4.953 -7.02 1 91.19 606 LEU A O 1
ATOM 4861 N N . SER A 1 607 ? 26.969 3.633 -7.969 1 91.69 607 SER A N 1
ATOM 4862 C CA . SER A 1 607 ? 26.125 3.344 -9.125 1 91.69 607 SER A CA 1
ATOM 4863 C C . SER A 1 607 ? 24.891 2.555 -8.711 1 91.69 607 SER A C 1
ATOM 4865 O O . SER A 1 607 ? 23.781 2.85 -9.172 1 91.69 607 SER A O 1
ATOM 4867 N N . ILE A 1 608 ? 25.094 1.625 -7.914 1 92.81 608 ILE A N 1
ATOM 4868 C CA . ILE A 1 608 ? 24 0.797 -7.434 1 92.81 608 ILE A CA 1
ATOM 4869 C C . ILE A 1 608 ? 23.031 1.649 -6.613 1 92.81 608 ILE A C 1
ATOM 4871 O O . ILE A 1 608 ? 21.812 1.538 -6.766 1 92.81 608 ILE A O 1
ATOM 4875 N N . PHE A 1 609 ? 23.641 2.52 -5.781 1 92.25 609 PHE A N 1
ATOM 4876 C CA . PHE A 1 609 ? 22.844 3.381 -4.914 1 92.25 609 PHE A CA 1
ATOM 4877 C C . PHE A 1 609 ? 21.969 4.324 -5.734 1 92.25 609 PHE A C 1
ATOM 4879 O O . PHE A 1 609 ? 20.766 4.453 -5.484 1 92.25 609 PHE A O 1
ATOM 4886 N N . PHE A 1 610 ? 22.547 4.895 -6.664 1 92.62 610 PHE A N 1
ATOM 4887 C CA . PHE A 1 610 ? 21.828 5.844 -7.5 1 92.62 610 PHE A CA 1
ATOM 4888 C C . PHE A 1 610 ? 20.766 5.133 -8.336 1 92.62 610 PHE A C 1
ATOM 4890 O O . PHE A 1 610 ? 19.656 5.637 -8.492 1 92.62 610 PHE A O 1
ATOM 4897 N N . SER A 1 611 ? 21.078 3.979 -8.859 1 94.75 611 SER A N 1
ATOM 4898 C CA . SER A 1 611 ? 20.125 3.223 -9.672 1 94.75 611 SER A CA 1
ATOM 4899 C C . SER A 1 611 ? 18.922 2.768 -8.844 1 94.75 611 SER A C 1
ATOM 4901 O O . SER A 1 611 ? 17.781 2.857 -9.297 1 94.75 611 SER A O 1
ATOM 4903 N N . GLU A 1 612 ? 19.188 2.283 -7.703 1 93.69 612 GLU A N 1
ATOM 4904 C CA . GLU A 1 612 ? 18.109 1.81 -6.844 1 93.69 612 GLU A CA 1
ATOM 4905 C C . GLU A 1 612 ? 17.172 2.947 -6.465 1 93.69 612 GLU A C 1
ATOM 4907 O O . GLU A 1 612 ? 15.953 2.771 -6.453 1 93.69 612 GLU A O 1
ATOM 4912 N N . HIS A 1 613 ? 17.703 4.117 -6.129 1 92.12 613 HIS A N 1
ATOM 4913 C CA . HIS A 1 613 ? 16.875 5.25 -5.742 1 92.12 613 HIS A CA 1
ATOM 4914 C C . HIS A 1 613 ? 16.109 5.812 -6.941 1 92.12 613 HIS A C 1
ATOM 4916 O O . HIS A 1 613 ? 14.969 6.254 -6.805 1 92.12 613 HIS A O 1
ATOM 4922 N N . LEU A 1 614 ? 16.781 5.797 -8.016 1 92.25 614 LEU A N 1
ATOM 4923 C CA . LEU A 1 614 ? 16.078 6.191 -9.227 1 92.25 614 LEU A CA 1
ATOM 4924 C C . LEU A 1 614 ? 14.922 5.238 -9.531 1 92.25 614 LEU A C 1
ATOM 4926 O O . LEU A 1 614 ? 13.852 5.668 -9.961 1 92.25 614 LEU A O 1
ATOM 4930 N N . TYR A 1 615 ? 15.164 3.963 -9.344 1 94.44 615 TYR A N 1
ATOM 4931 C CA . TYR A 1 615 ? 14.117 2.963 -9.531 1 94.44 615 TYR A CA 1
ATOM 4932 C C . TYR A 1 615 ? 12.922 3.248 -8.625 1 94.44 615 TYR A C 1
ATOM 4934 O O . TYR A 1 615 ? 11.773 3.229 -9.078 1 94.44 615 TYR A O 1
ATOM 4942 N N . LEU A 1 616 ? 13.203 3.504 -7.371 1 91.38 616 LEU A N 1
ATOM 4943 C CA . LEU A 1 616 ? 12.133 3.748 -6.418 1 91.38 616 LEU A CA 1
ATOM 4944 C C . LEU A 1 616 ? 11.336 4.988 -6.801 1 91.38 616 LEU A C 1
ATOM 4946 O O . LEU A 1 616 ? 10.102 4.992 -6.723 1 91.38 616 LEU A O 1
ATOM 4950 N N . PHE A 1 617 ? 12.031 5.992 -7.238 1 90.44 617 PHE A N 1
ATOM 4951 C CA . PHE A 1 617 ? 11.383 7.238 -7.633 1 90.44 617 PHE A CA 1
ATOM 4952 C C . PHE A 1 617 ? 10.531 7.035 -8.883 1 90.44 617 PHE A C 1
ATOM 4954 O O . PHE A 1 617 ? 9.359 7.422 -8.906 1 90.44 617 PHE A O 1
ATOM 4961 N N . VAL A 1 618 ? 11.094 6.352 -9.836 1 92.88 618 VAL A N 1
ATOM 4962 C CA . VAL A 1 618 ? 10.398 6.137 -11.109 1 92.88 618 VAL A CA 1
ATOM 4963 C C . VAL A 1 618 ? 9.227 5.176 -10.898 1 92.88 618 VAL A C 1
ATOM 4965 O O . VAL A 1 618 ? 8.164 5.344 -11.5 1 92.88 618 VAL A O 1
ATOM 4968 N N . HIS A 1 619 ? 9.492 4.199 -10.125 1 94.31 619 HIS A N 1
ATOM 4969 C CA . HIS A 1 619 ? 8.438 3.236 -9.836 1 94.31 619 HIS A CA 1
ATOM 4970 C C . HIS A 1 619 ? 7.203 3.924 -9.266 1 94.31 619 HIS A C 1
ATOM 4972 O O . HIS A 1 619 ? 6.078 3.648 -9.688 1 94.31 619 HIS A O 1
ATOM 4978 N N . THR A 1 620 ? 7.375 4.859 -8.367 1 89.31 620 THR A N 1
ATOM 4979 C CA . THR A 1 620 ? 6.262 5.57 -7.746 1 89.31 620 THR A CA 1
ATOM 4980 C C . THR A 1 620 ? 5.562 6.465 -8.766 1 89.31 620 THR A C 1
ATOM 4982 O O . THR A 1 620 ? 4.332 6.566 -8.773 1 89.31 620 THR A O 1
ATOM 4985 N N . LEU A 1 621 ? 6.332 7.078 -9.602 1 86.38 621 LEU A N 1
ATOM 4986 C CA . LEU A 1 621 ? 5.777 7.957 -10.625 1 86.38 621 LEU A CA 1
ATOM 4987 C C . LEU A 1 621 ? 4.941 7.164 -11.625 1 86.38 621 LEU A C 1
ATOM 4989 O O . LEU A 1 621 ? 3.828 7.574 -11.969 1 86.38 621 LEU A O 1
ATOM 4993 N N . VAL A 1 622 ? 5.445 6.035 -12.031 1 92.06 622 VAL A N 1
ATOM 4994 C CA . VAL A 1 622 ? 4.758 5.211 -13.016 1 92.06 622 VAL A CA 1
ATOM 4995 C C . VAL A 1 622 ? 3.49 4.621 -12.406 1 92.06 622 VAL A C 1
ATOM 4997 O O . VAL A 1 622 ? 2.438 4.59 -13.047 1 92.06 622 VAL A O 1
ATOM 5000 N N . ARG A 1 623 ? 3.605 4.156 -11.266 1 91.44 623 ARG A N 1
AT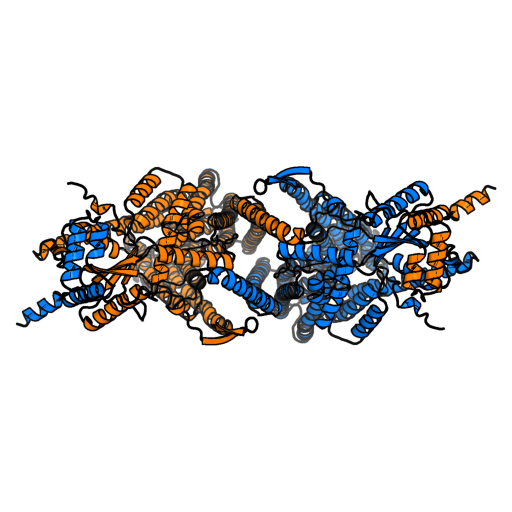OM 5001 C CA . ARG A 1 623 ? 2.443 3.609 -10.57 1 91.44 623 ARG A CA 1
ATOM 5002 C C . ARG A 1 623 ? 1.333 4.648 -10.461 1 91.44 623 ARG A C 1
ATOM 5004 O O . ARG A 1 623 ? 0.173 4.363 -10.766 1 91.44 623 ARG A O 1
ATOM 5011 N N . SER A 1 624 ? 1.663 5.891 -10.078 1 84.88 624 SER A N 1
ATOM 5012 C CA . SER A 1 624 ? 0.682 6.961 -9.93 1 84.88 624 SER A CA 1
ATOM 5013 C C . SER A 1 624 ? 0.062 7.336 -11.266 1 84.88 624 SER A C 1
ATOM 5015 O O . SER A 1 624 ? -1.135 7.621 -11.344 1 84.88 624 SER A O 1
ATOM 5017 N N . ALA A 1 625 ? 0.853 7.316 -12.266 1 84.25 625 ALA A N 1
ATOM 5018 C CA . ALA A 1 625 ? 0.385 7.68 -13.602 1 84.25 625 ALA A CA 1
ATOM 5019 C C . ALA A 1 625 ? -0.571 6.629 -14.156 1 84.25 625 ALA A C 1
ATOM 5021 O O . ALA A 1 625 ? -1.625 6.961 -14.703 1 84.25 625 ALA A O 1
ATOM 5022 N N . ILE A 1 626 ? -0.286 5.398 -13.938 1 89.19 626 ILE A N 1
ATOM 5023 C CA . ILE A 1 626 ? -1.083 4.312 -14.5 1 89.19 626 ILE A CA 1
ATOM 5024 C C . ILE A 1 626 ? -2.4 4.191 -13.734 1 89.19 626 ILE A C 1
ATOM 5026 O O . ILE A 1 626 ? -3.434 3.859 -14.32 1 89.19 626 ILE A O 1
ATOM 5030 N N . GLN A 1 627 ? -2.34 4.508 -12.492 1 84.19 627 GLN A N 1
ATOM 5031 C CA . GLN A 1 627 ? -3.545 4.422 -11.68 1 84.19 627 GLN A CA 1
ATOM 5032 C C . GLN A 1 627 ? -4.582 5.449 -12.117 1 84.19 627 GLN A C 1
ATOM 5034 O O . GLN A 1 627 ? -5.773 5.297 -11.828 1 84.19 627 GLN A O 1
ATOM 5039 N N . LYS A 1 628 ? -4.238 6.48 -12.844 1 80.19 628 LYS A N 1
ATOM 5040 C CA . LYS A 1 628 ? -5.148 7.551 -13.25 1 80.19 628 LYS A CA 1
ATOM 5041 C C . LYS A 1 628 ? -5.789 7.246 -14.602 1 80.19 628 LYS A C 1
ATOM 5043 O O . LYS A 1 628 ? -6.738 7.922 -15.008 1 80.19 628 LYS A O 1
ATOM 5048 N N . ILE A 1 629 ? -5.309 6.23 -15.172 1 81.62 629 ILE A N 1
ATOM 5049 C CA . ILE A 1 629 ? -5.863 5.871 -16.469 1 81.62 629 ILE A CA 1
ATOM 5050 C C . ILE A 1 629 ? -7.23 5.211 -16.297 1 81.62 629 ILE A C 1
ATOM 5052 O O . ILE A 1 629 ? -7.379 4.305 -15.469 1 81.62 629 ILE A O 1
ATOM 5056 N N . ASP A 1 630 ? -8.227 5.797 -17 1 81.75 630 ASP A N 1
ATOM 5057 C CA . ASP A 1 630 ? -9.578 5.25 -16.938 1 81.75 630 ASP A CA 1
ATOM 5058 C C . ASP A 1 630 ? -9.688 3.969 -17.766 1 81.75 630 ASP A C 1
ATOM 5060 O O . ASP A 1 630 ? -9.07 3.848 -18.812 1 81.75 630 ASP A O 1
ATOM 5064 N N . SER A 1 631 ? -10.227 2.93 -17.188 1 85 631 SER A N 1
ATOM 5065 C CA . SER A 1 631 ? -10.414 1.638 -17.844 1 85 631 SER A CA 1
ATOM 5066 C C . SER A 1 631 ? -11.883 1.221 -17.844 1 85 631 SER A C 1
ATOM 5068 O O . SER A 1 631 ? -12.68 1.757 -17.078 1 85 631 SER A O 1
ATOM 5070 N N . PRO A 1 632 ? -12.211 0.417 -18.719 1 83.12 632 PRO A N 1
ATOM 5071 C CA . PRO A 1 632 ? -13.609 -0.031 -18.797 1 83.12 632 PRO A CA 1
ATOM 5072 C C . PRO A 1 632 ? -14.094 -0.672 -17.5 1 83.12 632 PRO A C 1
ATOM 5074 O O . PRO A 1 632 ? -15.258 -0.512 -17.125 1 83.12 632 PRO A O 1
ATOM 5077 N N . GLY A 1 633 ? -13.227 -1.348 -16.922 1 81.19 633 GLY A N 1
ATOM 5078 C CA . GLY A 1 633 ? -13.625 -1.933 -15.648 1 81.19 633 GLY A CA 1
ATOM 5079 C C . GLY A 1 633 ? -13.961 -0.896 -14.594 1 81.19 633 GLY A C 1
ATOM 5080 O O . GLY A 1 633 ? -14.953 -1.031 -13.875 1 81.19 633 GLY A O 1
ATOM 5081 N N . ARG A 1 634 ? -13.312 0.092 -14.609 1 81.12 634 ARG A N 1
ATOM 5082 C CA . ARG A 1 634 ? -13.539 1.166 -13.648 1 81.12 634 ARG A CA 1
ATOM 5083 C C . ARG A 1 634 ? -14.812 1.942 -13.977 1 81.12 634 ARG A C 1
ATOM 5085 O O . ARG A 1 634 ? -15.523 2.387 -13.078 1 81.12 634 ARG A O 1
ATOM 5092 N N . GLN A 1 635 ? -15.047 2.119 -15.227 1 82.88 635 GLN A N 1
ATOM 5093 C CA . GLN A 1 635 ? -16.281 2.781 -15.656 1 82.88 635 GLN A CA 1
ATOM 5094 C C . GLN A 1 635 ? -17.5 1.984 -15.234 1 82.88 635 GLN A C 1
ATOM 5096 O O . GLN A 1 635 ? -18.5 2.559 -14.789 1 82.88 635 GLN A O 1
ATOM 5101 N N . LYS A 1 636 ? -17.297 0.722 -15.375 1 82.94 636 LYS A N 1
ATOM 5102 C CA . LYS A 1 636 ? -18.406 -0.135 -14.953 1 82.94 636 LYS A CA 1
ATOM 5103 C C . LYS A 1 636 ? -18.641 -0.031 -13.445 1 82.94 636 LYS A C 1
ATOM 5105 O O . LYS A 1 636 ? -19.781 0.046 -12.992 1 82.94 636 LYS A O 1
ATOM 5110 N N . MET A 1 637 ? -17.625 -0.029 -12.781 1 79.88 637 MET A N 1
ATOM 5111 C CA . MET A 1 637 ? -17.734 0.069 -11.328 1 79.88 637 MET A CA 1
ATOM 5112 C C . MET A 1 637 ? -18.375 1.392 -10.922 1 79.88 637 MET A C 1
ATOM 5114 O O . MET A 1 637 ? -19.219 1.429 -10.016 1 79.88 637 MET A O 1
ATOM 5118 N N . ARG A 1 638 ? -18.031 2.424 -11.555 1 79.44 638 ARG A N 1
ATOM 5119 C CA . ARG A 1 638 ? -18.609 3.736 -11.258 1 79.44 638 ARG A CA 1
ATOM 5120 C C . ARG A 1 638 ? -20.078 3.787 -11.609 1 79.44 638 ARG A C 1
ATOM 5122 O O . ARG A 1 638 ? -20.875 4.398 -10.891 1 79.44 638 ARG A O 1
ATOM 5129 N N . ARG A 1 639 ? -20.391 3.182 -12.641 1 82.12 639 ARG A N 1
ATOM 5130 C CA . ARG A 1 639 ? -21.781 3.127 -13.055 1 82.12 639 ARG A CA 1
ATOM 5131 C C . ARG A 1 639 ? -22.625 2.346 -12.047 1 82.12 639 ARG A C 1
ATOM 5133 O O . ARG A 1 639 ? -23.703 2.781 -11.664 1 82.12 639 ARG A O 1
ATOM 5140 N N . ASP A 1 640 ? -22.047 1.248 -11.703 1 78 640 ASP A N 1
ATOM 5141 C CA . ASP A 1 640 ? -22.781 0.422 -10.742 1 78 640 ASP A CA 1
ATOM 5142 C C . ASP A 1 640 ? -22.938 1.145 -9.406 1 78 640 ASP A C 1
ATOM 5144 O O . ASP A 1 640 ? -23.984 1.062 -8.773 1 78 640 ASP A O 1
ATOM 5148 N N . ARG A 1 641 ? -21.938 1.771 -9.008 1 76.44 641 ARG A N 1
ATOM 5149 C CA . ARG A 1 641 ? -21.984 2.514 -7.75 1 76.44 641 ARG A CA 1
ATOM 5150 C C . ARG A 1 641 ? -22.984 3.67 -7.844 1 76.44 641 ARG A C 1
ATOM 5152 O O . ARG A 1 641 ? -23.703 3.951 -6.883 1 76.44 641 ARG A O 1
ATOM 5159 N N . TYR A 1 642 ? -23.016 4.355 -8.922 1 77.25 642 TYR A N 1
ATOM 5160 C CA . TYR A 1 642 ? -23.922 5.469 -9.141 1 77.25 642 TYR A CA 1
ATOM 5161 C C . TYR A 1 642 ? -25.375 5 -9.109 1 77.25 642 TYR A C 1
ATOM 5163 O O . TYR A 1 642 ? -26.234 5.637 -8.492 1 77.25 642 TYR A O 1
ATOM 5171 N N . LEU A 1 643 ? -25.578 3.879 -9.734 1 79.19 643 LEU A N 1
ATOM 5172 C CA . LEU A 1 643 ? -26.953 3.361 -9.789 1 79.19 643 LEU A CA 1
ATOM 5173 C C . LEU A 1 643 ? -27.406 2.906 -8.406 1 79.19 643 LEU A C 1
ATOM 5175 O O . LEU A 1 643 ? -28.562 3.119 -8.039 1 79.19 643 LEU A O 1
ATOM 5179 N N . THR A 1 644 ? -26.5 2.334 -7.738 1 76.88 644 THR A N 1
ATOM 5180 C CA . THR A 1 644 ? -26.844 1.896 -6.391 1 76.88 644 THR A CA 1
ATOM 5181 C C . THR A 1 644 ? -27.109 3.096 -5.484 1 76.88 644 THR A C 1
ATOM 5183 O O . THR A 1 644 ? -28.031 3.082 -4.672 1 76.88 644 THR A O 1
ATOM 5186 N N . ARG A 1 645 ? -26.312 4.121 -5.609 1 76.62 645 ARG A N 1
ATOM 5187 C CA . ARG A 1 645 ? -26.469 5.32 -4.793 1 76.62 645 ARG A CA 1
ATOM 5188 C C . ARG A 1 645 ? -27.766 6.051 -5.125 1 76.62 645 ARG A C 1
ATOM 5190 O O . ARG A 1 645 ? -28.453 6.551 -4.23 1 76.62 645 ARG A O 1
ATOM 5197 N N . GLN A 1 646 ? -28.047 6.137 -6.34 1 77.69 646 GLN A N 1
ATOM 5198 C CA . GLN A 1 646 ? -29.281 6.797 -6.762 1 77.69 646 GLN A CA 1
ATOM 5199 C C . GLN A 1 646 ? -30.516 6.066 -6.227 1 77.69 646 GLN A C 1
ATOM 5201 O O . GLN A 1 646 ? -31.484 6.699 -5.82 1 77.69 646 GLN A O 1
ATOM 5206 N N . GLN A 1 647 ? -30.375 4.816 -6.195 1 77.56 647 GLN A N 1
ATOM 5207 C CA . GLN A 1 647 ? -31.484 4.023 -5.684 1 77.56 647 GLN A CA 1
ATOM 5208 C C . GLN A 1 647 ? -31.641 4.203 -4.176 1 77.56 647 GLN A C 1
ATOM 5210 O O . GLN A 1 647 ? -32.75 4.301 -3.668 1 77.56 647 GLN A O 1
ATOM 5215 N N . LEU A 1 648 ? -30.562 4.301 -3.508 1 76.06 648 LEU A N 1
ATOM 5216 C CA . LEU A 1 648 ? -30.594 4.469 -2.061 1 76.06 648 LEU A CA 1
ATOM 5217 C C . LEU A 1 648 ? -31.094 5.863 -1.687 1 76.06 648 LEU A C 1
ATOM 5219 O O . LEU A 1 648 ? -31.828 6.023 -0.713 1 76.06 648 LEU A O 1
ATOM 5223 N N . VAL A 1 649 ? -30.625 6.867 -2.461 1 76.19 649 VAL A N 1
ATOM 5224 C CA . VAL A 1 649 ? -31.031 8.25 -2.223 1 76.19 649 VAL A CA 1
ATOM 5225 C C . VAL A 1 649 ? -32.531 8.383 -2.453 1 76.19 649 VAL A C 1
ATOM 5227 O O . VAL A 1 649 ? -33.25 9.023 -1.665 1 76.19 649 VAL A O 1
ATOM 5230 N N . GLN A 1 650 ? -33 7.801 -3.438 1 74.44 650 GLN A N 1
ATOM 5231 C CA . GLN A 1 650 ? -34.406 7.883 -3.76 1 74.44 650 GLN A CA 1
ATOM 5232 C C . GLN A 1 650 ? -35.25 7.188 -2.699 1 74.44 650 GLN A C 1
ATOM 5234 O O . GLN A 1 650 ? -36.312 7.695 -2.305 1 74.44 650 GLN A O 1
ATOM 5239 N N . ASP A 1 651 ? -34.719 6.195 -2.176 1 73.06 651 ASP A N 1
ATOM 5240 C CA . ASP A 1 651 ? -35.469 5.426 -1.187 1 73.06 651 ASP A CA 1
ATOM 5241 C C . ASP A 1 651 ? -35.469 6.129 0.17 1 73.06 651 ASP A C 1
ATOM 5243 O O . ASP A 1 651 ? -36.469 6.125 0.876 1 73.06 651 ASP A O 1
ATOM 5247 N N . SER A 1 652 ? -34.344 6.742 0.517 1 71.31 652 SER A N 1
ATOM 5248 C CA . SER A 1 652 ? -34.219 7.324 1.849 1 71.31 652 SER A CA 1
ATOM 5249 C C . SER A 1 652 ? -34.688 8.773 1.876 1 71.31 652 SER A C 1
ATOM 5251 O O . SER A 1 652 ? -35.281 9.227 2.871 1 71.31 652 SER A O 1
ATOM 5253 N N . LEU A 1 653 ? -34.344 9.57 0.852 1 69.56 653 LEU A N 1
ATOM 5254 C CA . LEU A 1 653 ? -34.656 11 0.863 1 69.56 653 LEU A CA 1
ATOM 5255 C C . LEU A 1 653 ? -36.094 11.242 0.499 1 69.56 653 LEU A C 1
ATOM 5257 O O . LEU A 1 653 ? -36.688 12.266 0.864 1 69.56 653 LEU A O 1
ATOM 5261 N N . SER A 1 654 ? -36.688 10.406 -0.238 1 65.06 654 SER A N 1
ATOM 5262 C CA . SER A 1 654 ? -38.094 10.562 -0.585 1 65.06 654 SER A CA 1
ATOM 5263 C C . SER A 1 654 ? -38.969 10.547 0.66 1 65.06 654 SER A C 1
ATOM 5265 O O . SER A 1 654 ? -40.062 11.094 0.65 1 65.06 654 SER A O 1
ATOM 5267 N N . LYS A 1 655 ? -38.406 10.227 1.784 1 63.31 655 LYS A N 1
ATOM 5268 C CA . LYS A 1 655 ? -39.188 10.109 3.004 1 63.31 655 LYS A CA 1
ATOM 5269 C C . LYS A 1 655 ? -39 11.328 3.904 1 63.31 655 LYS A C 1
ATOM 5271 O O . LYS A 1 655 ? -39.656 11.445 4.945 1 63.31 655 LYS A O 1
ATOM 5276 N N . LEU A 1 656 ? -38.031 12.195 3.59 1 64.81 656 LEU A N 1
ATOM 5277 C CA . LEU A 1 656 ? -37.75 13.359 4.426 1 64.81 656 LEU A CA 1
ATOM 5278 C C . LEU A 1 656 ? -38.719 14.492 4.117 1 64.81 656 LEU A C 1
ATOM 5280 O O . LEU A 1 656 ? -39.094 14.688 2.961 1 64.81 656 LEU A O 1
ATOM 5284 N N . PRO A 1 657 ? -39.312 15.07 5.254 1 60 657 PRO A N 1
ATOM 5285 C CA . PRO A 1 657 ? -40.188 16.234 5.02 1 60 657 PRO A CA 1
ATOM 5286 C C . PRO A 1 657 ? -39.438 17.375 4.32 1 60 657 PRO A C 1
ATOM 5288 O O . PRO A 1 657 ? -38.25 17.562 4.516 1 60 657 PRO A O 1
ATOM 5291 N N . LYS A 1 658 ? -40 18.016 3.402 1 56.25 658 LYS A N 1
ATOM 5292 C CA . LYS A 1 658 ? -39.5 19.156 2.65 1 56.25 658 LYS A CA 1
ATOM 5293 C C . LYS A 1 658 ? -39.156 20.312 3.58 1 56.25 658 LYS A C 1
ATOM 5295 O O . LYS A 1 658 ? -39.812 20.5 4.617 1 56.25 658 LYS A O 1
ATOM 5300 N N . VAL A 1 659 ? -37.969 21.031 3.463 1 55.09 659 VAL A N 1
ATOM 5301 C CA . VAL A 1 659 ? -37.438 22.219 4.141 1 55.09 659 VAL A CA 1
ATOM 5302 C C . VAL A 1 659 ? -38.562 23.219 4.375 1 55.09 659 VAL A C 1
ATOM 5304 O O . VAL A 1 659 ? -39.344 23.531 3.461 1 55.09 659 VAL A O 1
ATOM 5307 N N . PRO A 1 660 ? -38.906 23.547 5.602 1 49.72 660 PRO A N 1
ATOM 5308 C CA . PRO A 1 660 ? -39.906 24.594 5.781 1 49.72 660 PRO A CA 1
ATOM 5309 C C . PRO A 1 660 ? -39.5 25.922 5.168 1 49.72 660 PRO A C 1
ATOM 5311 O O . PRO A 1 660 ? -38.344 26.328 5.301 1 49.72 660 PRO A O 1
ATOM 5314 N N . ASN A 1 661 ? -39.938 26.266 4.051 1 45.25 661 ASN A N 1
ATOM 5315 C CA . ASN A 1 661 ? -39.781 27.609 3.514 1 45.25 661 ASN A CA 1
ATOM 5316 C C . ASN A 1 661 ? -40.062 28.672 4.578 1 45.25 661 ASN A C 1
ATOM 5318 O O . ASN A 1 661 ? -41.188 28.906 4.961 1 45.25 661 ASN A O 1
ATOM 5322 N N . ILE A 1 662 ? -39.312 28.906 5.539 1 45.72 662 ILE A N 1
ATOM 5323 C CA . ILE A 1 662 ? -39.5 30.031 6.461 1 45.72 662 ILE A CA 1
ATOM 5324 C C . ILE A 1 662 ? -39.562 31.328 5.68 1 45.72 662 ILE A C 1
ATOM 5326 O O . ILE A 1 662 ? -38.531 31.906 5.348 1 45.72 662 ILE A O 1
ATOM 5330 N N . SER A 1 663 ? -40.125 31.453 4.57 1 43.44 663 SER A N 1
ATOM 5331 C CA . SER A 1 663 ? -40.219 32.719 3.836 1 43.44 663 SER A CA 1
ATOM 5332 C C . SER A 1 663 ? -40.531 33.875 4.773 1 43.44 663 SER A C 1
ATOM 5334 O O . SER A 1 663 ? -40.75 33.656 5.965 1 43.44 663 SER A O 1
ATOM 5336 N N . ASP A 1 664 ? -41.375 34.938 4.152 1 42.38 664 ASP A N 1
ATOM 5337 C CA . ASP A 1 664 ? -41.719 36.375 4.156 1 42.38 664 ASP A CA 1
ATOM 5338 C C . ASP A 1 664 ? -42.625 36.719 5.316 1 42.38 664 ASP A C 1
ATOM 5340 O O . ASP A 1 664 ? -43.781 37.156 5.102 1 42.38 664 ASP A O 1
ATOM 5344 N N . ASN A 1 665 ? -42.812 35.938 6.262 1 39.94 665 ASN A N 1
ATOM 5345 C CA . ASN A 1 665 ? -43.875 36.594 7.027 1 39.94 665 ASN A CA 1
ATOM 5346 C C . ASN A 1 665 ? -43.5 38.031 7.438 1 39.94 665 ASN A C 1
ATOM 5348 O O . ASN A 1 665 ? -42.844 38.219 8.469 1 39.94 665 ASN A O 1
ATOM 5352 N N . ASP A 1 666 ? -43.188 38.844 6.512 1 39.62 666 ASP A N 1
ATOM 5353 C CA . ASP A 1 666 ? -43.188 40.312 6.707 1 39.62 666 ASP A CA 1
ATOM 5354 C C . ASP A 1 666 ? -44.438 40.75 7.48 1 39.62 666 ASP A C 1
ATOM 5356 O O . ASP A 1 666 ? -45.406 41.219 6.887 1 39.62 666 ASP A O 1
ATOM 5360 N N . THR A 1 667 ? -44.938 40 8.383 1 42.34 667 THR A N 1
ATOM 5361 C CA . THR A 1 667 ? -46.031 40.75 8.992 1 42.34 667 THR A CA 1
ATOM 5362 C C . THR A 1 667 ? -45.562 42.125 9.453 1 42.34 667 THR A C 1
ATOM 5364 O O . THR A 1 667 ? -44.594 42.25 10.195 1 42.34 667 THR A O 1
ATOM 5367 N N . PRO A 1 668 ? -45.906 43.156 8.805 1 39.72 668 PRO A N 1
ATOM 5368 C CA . PRO A 1 668 ? -45.594 44.531 9.242 1 39.72 668 PRO A CA 1
ATOM 5369 C C . PRO A 1 668 ? -45.688 44.719 10.758 1 39.72 668 PRO A C 1
ATOM 5371 O O . PRO A 1 668 ? -46.594 44.188 11.383 1 39.72 668 PRO A O 1
ATOM 5374 N N . ILE A 1 669 ? -44.625 44.906 11.445 1 40.91 669 ILE A N 1
ATOM 5375 C CA . ILE A 1 669 ? -44.656 45.312 12.852 1 40.91 669 ILE A CA 1
ATOM 5376 C C . ILE A 1 669 ? -45.656 46.469 13.031 1 40.91 669 ILE A C 1
ATOM 5378 O O . ILE A 1 669 ? -45.438 47.562 12.5 1 40.91 669 ILE A O 1
ATOM 5382 N N . THR A 1 670 ? -46.938 46.188 13.102 1 44.62 670 THR A N 1
ATOM 5383 C CA . THR A 1 670 ? -47.875 47.25 13.547 1 44.62 670 THR A CA 1
ATOM 5384 C C . THR A 1 670 ? -47.75 47.469 15.047 1 44.62 670 THR A C 1
ATOM 5386 O O . THR A 1 670 ? -47.188 46.625 15.773 1 44.62 670 THR A O 1
ATOM 5389 N N . ARG A 1 671 ? -47.969 48.594 15.609 1 48.41 671 ARG A N 1
ATOM 5390 C CA . ARG A 1 671 ? -47.969 48.938 17.016 1 48.41 671 ARG A CA 1
ATOM 5391 C C . ARG A 1 671 ? -48.594 47.844 17.875 1 48.41 671 ARG A C 1
ATOM 5393 O O . ARG A 1 671 ? -48.125 47.594 18.984 1 48.41 671 ARG A O 1
ATOM 5400 N N . GLU A 1 672 ? -49.562 47.25 17.312 1 52.41 672 GLU A N 1
ATOM 5401 C CA . GLU A 1 672 ? -50.312 46.25 18.094 1 52.41 672 GLU A CA 1
ATOM 5402 C C . GLU A 1 672 ? -49.5 44.969 18.281 1 52.41 672 GLU A C 1
ATOM 5404 O O . GLU A 1 672 ? -49.531 44.375 19.359 1 52.41 672 GLU A O 1
ATOM 5409 N N . SER A 1 673 ? -48.719 44.625 17.375 1 53.66 673 SER A N 1
ATOM 5410 C CA . SER A 1 673 ? -47.938 43.406 17.516 1 53.66 673 SER A CA 1
ATOM 5411 C C . SER A 1 673 ? -46.75 43.594 18.453 1 53.66 673 SER A C 1
ATOM 5413 O O . SER A 1 673 ? -46.375 42.656 19.188 1 53.66 673 SER A O 1
ATOM 5415 N N . LEU A 1 674 ? -46.25 44.75 18.531 1 51.22 674 LEU A N 1
ATOM 5416 C CA . LEU A 1 674 ? -45.25 45.125 19.516 1 51.22 674 LEU A CA 1
ATOM 5417 C C . LEU A 1 674 ? -45.812 45.125 20.922 1 51.22 674 LEU A C 1
ATOM 5419 O O . LEU A 1 674 ? -45.156 44.656 21.859 1 51.22 674 LEU A O 1
ATOM 5423 N N . GLU A 1 675 ? -47.031 45.688 21.094 1 54.38 675 GLU A N 1
ATOM 5424 C CA . GLU A 1 675 ? -47.688 45.688 22.406 1 54.38 675 GLU A CA 1
ATOM 5425 C C . GLU A 1 675 ? -48.031 44.25 22.828 1 54.38 675 GLU A C 1
ATOM 5427 O O . GLU A 1 675 ? -47.938 43.938 24.016 1 54.38 675 GLU A O 1
ATOM 5432 N N . GLU A 1 676 ? -48.438 43.438 21.938 1 56.31 676 GLU A N 1
ATOM 5433 C CA . GLU A 1 676 ? -48.75 42.062 22.312 1 56.31 676 GLU A CA 1
ATOM 5434 C C . GLU A 1 676 ? -47.5 41.281 22.656 1 56.31 676 GLU A C 1
ATOM 5436 O O . GLU A 1 676 ? -47.469 40.469 23.594 1 56.31 676 GLU A O 1
ATOM 5441 N N . ASP A 1 677 ? -46.406 41.469 22.031 1 55.19 677 ASP A N 1
ATOM 5442 C CA . ASP A 1 677 ? -45.125 40.812 22.344 1 55.19 677 ASP A CA 1
ATOM 5443 C C . ASP A 1 677 ? -44.594 41.312 23.672 1 55.19 677 ASP A C 1
ATOM 5445 O O . ASP A 1 677 ? -44.062 40.531 24.469 1 55.19 677 ASP A O 1
ATOM 5449 N N . ALA A 1 678 ? -44.656 42.656 23.922 1 55.25 678 ALA A N 1
ATOM 5450 C CA . ALA A 1 678 ? -44.344 43.219 25.234 1 55.25 678 ALA A CA 1
ATOM 5451 C C . ALA A 1 678 ? -45.25 42.656 26.312 1 55.25 678 ALA A C 1
ATOM 5453 O O . ALA A 1 678 ? -44.812 42.375 27.422 1 55.25 678 ALA A O 1
ATOM 5454 N N . ARG A 1 679 ? -46.5 42.562 25.984 1 55.5 679 ARG A N 1
ATOM 5455 C CA . ARG A 1 679 ? -47.438 41.969 26.938 1 55.5 679 ARG A CA 1
ATOM 5456 C C . ARG A 1 679 ? -47.125 40.5 27.188 1 55.5 679 ARG A C 1
ATOM 5458 O O . ARG A 1 679 ? -47.125 40.062 28.328 1 55.5 679 ARG A O 1
ATOM 5465 N N . LYS A 1 680 ? -46.75 39.781 26.156 1 56.41 680 LYS A N 1
ATOM 5466 C CA . LYS A 1 680 ? -46.406 38.375 26.359 1 56.41 680 LYS A CA 1
ATOM 5467 C C . LYS A 1 680 ? -45.062 38.25 27.078 1 56.41 680 LYS A C 1
ATOM 5469 O O . LYS A 1 680 ? -44.875 37.312 27.891 1 56.41 680 LYS A O 1
ATOM 5474 N N . ALA A 1 681 ? -44.156 39.094 26.75 1 53.81 681 ALA A N 1
ATOM 5475 C CA . ALA A 1 681 ? -42.875 39.125 27.453 1 53.81 681 ALA A CA 1
ATOM 5476 C C . ALA A 1 681 ? -43.094 39.531 28.922 1 53.81 681 ALA A C 1
ATOM 5478 O O . ALA A 1 681 ? -42.375 39.031 29.797 1 53.81 681 ALA A O 1
ATOM 5479 N N . SER A 1 682 ? -44 40.469 29.219 1 53.34 682 SER A N 1
ATOM 5480 C CA . SER A 1 682 ? -44.312 40.875 30.578 1 53.34 682 SER A CA 1
ATOM 5481 C C . SER A 1 682 ? -45 39.75 31.328 1 53.34 682 SER A C 1
ATOM 5483 O O . SER A 1 682 ? -44.812 39.594 32.531 1 53.34 682 SER A O 1
ATOM 5485 N N . LEU A 1 683 ? -45.875 39.062 30.719 1 52.69 683 LEU A N 1
ATOM 5486 C CA . LEU A 1 683 ? -46.594 38.062 31.469 1 52.69 683 LEU A CA 1
ATOM 5487 C C . LEU A 1 683 ? -45.688 36.844 31.719 1 52.69 683 LEU A C 1
ATOM 5489 O O . LEU A 1 683 ? -45.812 36.188 32.75 1 52.69 683 LEU A O 1
ATOM 5493 N N . LYS A 1 684 ? -45 36.188 30.688 1 52.75 684 LYS A N 1
ATOM 5494 C CA . LYS A 1 684 ? -44.156 35.031 30.922 1 52.75 684 LYS A CA 1
ATOM 5495 C C . LYS A 1 684 ? -42.688 35.438 31.125 1 52.75 684 LYS A C 1
ATOM 5497 O O . LYS A 1 684 ? -42.188 36.312 30.422 1 52.75 684 LYS A O 1
ATOM 5502 N N . ALA A 1 685 ? -42.188 35.406 32.25 1 56.75 685 ALA A N 1
ATOM 5503 C CA . ALA A 1 685 ? -40.781 35.594 32.656 1 56.75 685 ALA A CA 1
ATOM 5504 C C . ALA A 1 685 ? -39.844 35.188 31.516 1 56.75 685 ALA A C 1
ATOM 5506 O O . ALA A 1 685 ? -39.594 33.969 31.297 1 56.75 685 ALA A O 1
ATOM 5507 N N . ALA A 1 686 ? -39.656 35.938 30.484 1 65.25 686 ALA A N 1
ATOM 5508 C CA . ALA A 1 686 ? -38.844 35.625 29.312 1 65.25 686 ALA A CA 1
ATOM 5509 C C . ALA A 1 686 ? -37.375 35.375 29.734 1 65.25 686 ALA A C 1
ATOM 5511 O O . ALA A 1 686 ? -36.812 36.094 30.531 1 65.25 686 ALA A O 1
ATOM 5512 N N . THR A 1 687 ? -36.906 34.188 29.547 1 78 687 THR A N 1
ATOM 5513 C CA . THR A 1 687 ? -35.5 33.812 29.797 1 78 687 THR A CA 1
ATOM 5514 C C . THR A 1 687 ? -34.562 34.781 29.094 1 78 687 THR A C 1
ATOM 5516 O O . THR A 1 687 ? -34.938 35.438 28.141 1 78 687 THR A O 1
ATOM 5519 N N . PRO A 1 688 ? -33.469 35.125 29.719 1 79.31 688 PRO A N 1
ATOM 5520 C CA . PRO A 1 688 ? -32.469 36.031 29.094 1 79.31 688 PRO A CA 1
ATOM 5521 C C . PRO A 1 688 ? -32.219 35.688 27.625 1 79.31 688 PRO A C 1
ATOM 5523 O O . PRO A 1 688 ? -32 36.594 26.812 1 79.31 688 PRO A O 1
ATOM 5526 N N . ILE A 1 689 ? -32.406 34.5 27.203 1 82.19 689 ILE A N 1
ATOM 5527 C CA . ILE A 1 689 ? -32.188 34.062 25.828 1 82.19 689 ILE A CA 1
ATOM 5528 C C . ILE A 1 689 ? -33.312 34.594 24.953 1 82.19 689 ILE A C 1
ATOM 5530 O O . ILE A 1 689 ? -33.062 35.094 23.859 1 82.19 689 ILE A O 1
ATOM 5534 N N . GLU A 1 690 ? -34.469 34.562 25.453 1 81.12 690 GLU A N 1
ATOM 5535 C CA . GLU A 1 690 ? -35.625 35.031 24.688 1 81.12 690 GLU A CA 1
ATOM 5536 C C . GLU A 1 690 ? -35.594 36.531 24.516 1 81.12 690 GLU A C 1
ATOM 5538 O O . GLU A 1 690 ? -35.969 37.062 23.469 1 81.12 690 GLU A O 1
ATOM 5543 N N . ARG A 1 691 ? -35.094 37.188 25.547 1 80.31 691 ARG A N 1
ATOM 5544 C CA . ARG A 1 691 ? -35 38.625 25.469 1 80.31 691 ARG A CA 1
ATOM 5545 C C . ARG A 1 691 ? -33.938 39.062 24.453 1 80.31 691 ARG A C 1
ATOM 5547 O O . ARG A 1 691 ? -34.125 40.031 23.734 1 80.31 691 ARG A O 1
ATOM 5554 N N . PHE A 1 692 ? -32.969 38.344 24.469 1 84.19 692 PHE A N 1
ATOM 5555 C CA . PHE A 1 692 ? -31.875 38.656 23.547 1 84.19 692 PHE A CA 1
ATOM 5556 C C . PHE A 1 692 ? -32.344 38.531 22.094 1 84.19 692 PHE A C 1
ATOM 5558 O O . PHE A 1 692 ? -32.062 39.406 21.266 1 84.19 692 PHE A O 1
ATOM 5565 N N . TRP A 1 693 ? -33.188 37.531 21.719 1 84.56 693 TRP A N 1
ATOM 5566 C CA . TRP A 1 693 ? -33.531 37.219 20.344 1 84.56 693 TRP A CA 1
ATOM 5567 C C . TRP A 1 693 ? -34.875 37.875 19.969 1 84.56 693 TRP A C 1
ATOM 5569 O O . TRP A 1 693 ? -35.281 37.875 18.812 1 84.56 693 TRP A O 1
ATOM 5579 N N . SER A 1 694 ? -35.438 38.469 20.875 1 80.19 694 SER A N 1
ATOM 5580 C CA . SER A 1 694 ? -36.719 39.125 20.594 1 80.19 694 SER A CA 1
ATOM 5581 C C . SER A 1 694 ? -36.5 40.594 20.297 1 80.19 694 SER A C 1
ATOM 5583 O O . SER A 1 694 ? -37.438 41.312 19.891 1 80.19 694 SER A O 1
ATOM 5585 N N . ARG A 1 695 ? -35.25 41.031 20.359 1 79.81 695 ARG A N 1
ATOM 5586 C CA . ARG A 1 695 ? -34.969 42.438 20.156 1 79.81 695 ARG A CA 1
ATOM 5587 C C . ARG A 1 695 ? -35.125 42.812 18.688 1 79.81 695 ARG A C 1
ATOM 5589 O O . ARG A 1 695 ? -35.531 43.938 18.359 1 79.81 695 ARG A O 1
ATOM 5596 N N . GLN A 1 696 ? -34.688 41.938 17.797 1 82.44 696 GLN A N 1
ATOM 5597 C CA . GLN A 1 696 ? -34.812 42.125 16.359 1 82.44 696 GLN A CA 1
ATOM 5598 C C . GLN A 1 696 ? -35.625 40.969 15.734 1 82.44 696 GLN A C 1
ATOM 5600 O O . GLN A 1 696 ? -35.188 39.812 15.781 1 82.44 696 GLN A O 1
ATOM 5605 N N . ARG A 1 697 ? -36.781 41.406 15.336 1 76.5 697 ARG A N 1
ATOM 5606 C CA . ARG A 1 697 ? -37.656 40.375 14.781 1 76.5 697 ARG A CA 1
ATOM 5607 C C . ARG A 1 697 ? -37.438 40.25 13.273 1 76.5 697 ARG A C 1
ATOM 5609 O O . ARG A 1 697 ? -37.75 41.156 12.516 1 76.5 697 ARG A O 1
ATOM 5616 N N . GLY A 1 698 ? -36.812 39.188 12.82 1 79.31 698 GLY A N 1
ATOM 5617 C CA . GLY A 1 698 ? -36.625 38.938 11.398 1 79.31 698 GLY A CA 1
ATOM 5618 C C . GLY A 1 698 ? -35.312 39.438 10.852 1 79.31 698 GLY A C 1
ATOM 5619 O O . GLY A 1 698 ? -34.625 40.188 11.531 1 79.31 698 GLY A O 1
ATOM 5620 N N . TRP A 1 699 ? -35.062 39.125 9.695 1 86.38 699 TRP A N 1
ATOM 5621 C CA . TRP A 1 699 ? -33.781 39.5 9.094 1 86.38 699 TRP A CA 1
ATOM 5622 C C . TRP A 1 699 ? -33.781 40.938 8.656 1 86.38 699 TRP A C 1
ATOM 5624 O O . TRP A 1 699 ? -32.75 41.594 8.648 1 86.38 699 TRP A O 1
ATOM 5634 N N . CYS A 1 700 ? -34.938 41.531 8.32 1 86.75 700 CYS A N 1
ATOM 5635 C CA . CYS A 1 700 ? -35.031 42.906 7.859 1 86.75 700 CYS A CA 1
ATOM 5636 C C . CYS A 1 700 ? -34.688 43.875 8.977 1 86.75 700 CYS A C 1
ATOM 5638 O O . CYS A 1 700 ? -34 44.875 8.734 1 86.75 700 CYS A O 1
ATOM 5640 N N . GLU A 1 701 ? -35.156 43.531 10.188 1 87 701 GLU A N 1
ATOM 5641 C CA . GLU A 1 701 ? -34.844 44.375 11.32 1 87 701 GLU A CA 1
ATOM 5642 C C . GLU A 1 701 ? -33.344 44.312 11.656 1 87 701 GLU A C 1
ATOM 5644 O O . GLU A 1 701 ? -32.75 45.312 12.039 1 87 701 GLU A O 1
ATOM 5649 N N . SER A 1 702 ? -32.875 43.188 11.555 1 88.5 702 SER A N 1
ATOM 5650 C CA . SER A 1 702 ? -31.438 43.031 11.789 1 88.5 702 SER A CA 1
ATOM 5651 C C . SER A 1 702 ? -30.625 43.812 10.766 1 88.5 702 SER A C 1
ATOM 5653 O O . SER A 1 702 ? -29.609 44.438 11.102 1 88.5 702 SER A O 1
ATOM 5655 N N . ALA A 1 703 ? -31.078 43.812 9.516 1 90.12 703 ALA A N 1
ATOM 5656 C CA . ALA A 1 703 ? -30.406 44.562 8.453 1 90.12 703 ALA A CA 1
ATOM 5657 C C . ALA A 1 703 ? -30.5 46.062 8.703 1 90.12 703 ALA A C 1
ATOM 5659 O O . ALA A 1 703 ? -29.547 46.812 8.445 1 90.12 703 ALA A O 1
ATOM 5660 N N . LYS A 1 704 ? -31.641 46.5 9.195 1 88.81 704 LYS A N 1
ATOM 5661 C CA . LYS A 1 704 ? -31.844 47.906 9.484 1 88.81 704 LYS A CA 1
ATOM 5662 C C . LYS A 1 704 ? -30.922 48.375 10.617 1 88.81 704 LYS A C 1
ATOM 5664 O O . LYS A 1 704 ? -30.359 49.469 10.562 1 88.81 704 LYS A O 1
ATOM 5669 N N . MET A 1 705 ? -30.891 47.531 11.609 1 88.19 705 MET A N 1
ATOM 5670 C CA . MET A 1 705 ? -30.016 47.875 12.727 1 88.19 705 MET A CA 1
ATOM 5671 C C . MET A 1 705 ? -28.547 47.906 12.289 1 88.19 705 MET A C 1
ATOM 5673 O O . MET A 1 705 ? -27.766 48.75 12.75 1 88.19 705 MET A O 1
ATOM 5677 N N . GLY A 1 706 ? -28.141 47 11.453 1 89.31 706 GLY A N 1
ATOM 5678 C CA . GLY A 1 706 ? -26.797 47 10.906 1 89.31 706 GLY A CA 1
ATOM 5679 C C . GLY A 1 706 ? -26.484 48.281 10.125 1 89.31 706 GLY A C 1
ATOM 5680 O O . GLY A 1 706 ? -25.375 48.812 10.234 1 89.31 706 GLY A O 1
ATOM 5681 N N . LYS A 1 707 ? -27.531 48.688 9.406 1 89.81 707 LYS A N 1
ATOM 5682 C CA . LYS A 1 707 ? -27.391 49.938 8.664 1 89.81 707 LYS A CA 1
ATOM 5683 C C . LYS A 1 707 ? -27.141 51.094 9.602 1 89.81 707 LYS A C 1
ATOM 5685 O O . LYS A 1 707 ? -26.297 51.938 9.336 1 89.81 707 LYS A O 1
ATOM 5690 N N . VAL A 1 708 ? -27.875 51.094 10.703 1 87.88 708 VAL A N 1
ATOM 5691 C CA . VAL A 1 708 ? -27.766 52.188 11.68 1 87.88 708 VAL A CA 1
ATOM 5692 C C . VAL A 1 708 ? -26.359 52.188 12.281 1 87.88 708 VAL A C 1
ATOM 5694 O O . VAL A 1 708 ? -25.75 53.25 12.438 1 87.88 708 VAL A O 1
ATOM 5697 N N . PHE A 1 709 ? -25.891 51.062 12.555 1 87.94 709 PHE A N 1
ATOM 5698 C CA . PHE A 1 709 ? -24.578 50.969 13.172 1 87.94 709 PHE A CA 1
ATOM 5699 C C . PHE A 1 709 ? -23.484 51.375 12.195 1 87.94 709 PHE A C 1
ATOM 5701 O O . PHE A 1 709 ? -22.516 52.031 12.578 1 87.94 709 PHE A O 1
ATOM 5708 N N . ILE A 1 710 ? -23.578 51.062 10.938 1 89.56 710 ILE A N 1
ATOM 5709 C CA . ILE A 1 710 ? -22.594 51.375 9.914 1 89.56 710 ILE A CA 1
ATOM 5710 C C . ILE A 1 710 ? -22.562 52.875 9.648 1 89.56 710 ILE A C 1
ATOM 5712 O O . ILE A 1 710 ? -21.5 53.469 9.523 1 89.56 710 ILE A O 1
ATOM 5716 N N . GLU A 1 711 ? -23.766 53.469 9.648 1 85.5 711 GLU A N 1
ATOM 5717 C CA . GLU A 1 711 ? -23.875 54.906 9.352 1 85.5 711 GLU A CA 1
ATOM 5718 C C . GLU A 1 711 ? -23.391 55.75 10.531 1 85.5 711 GLU A C 1
ATOM 5720 O O . GLU A 1 711 ? -22.875 56.844 10.344 1 85.5 711 GLU A O 1
ATOM 5725 N N . LYS A 1 712 ? -23.547 55.219 11.656 1 81.5 712 LYS A N 1
ATOM 5726 C CA . LYS A 1 712 ? -23.203 55.969 12.859 1 81.5 712 LYS A CA 1
ATOM 5727 C C . LYS A 1 712 ? -21.688 56.031 13.055 1 81.5 712 LYS A C 1
ATOM 5729 O O . LYS A 1 712 ? -21.188 56.938 13.711 1 81.5 712 LYS A O 1
ATOM 5734 N N . TYR A 1 713 ? -21.047 55.156 12.445 1 83 713 TYR A N 1
ATOM 5735 C CA . TYR A 1 713 ? -19.609 55.125 12.656 1 83 713 TYR A CA 1
ATOM 5736 C C . TYR A 1 713 ? -18.922 56.312 11.992 1 83 713 TYR A C 1
ATOM 5738 O O . TYR A 1 713 ? -19.188 56.625 10.82 1 83 713 TYR A O 1
ATOM 5746 N N . GLN A 1 714 ? -18.281 57.25 12.773 1 74.44 714 GLN A N 1
ATOM 5747 C CA . GLN A 1 714 ? -17.516 58.406 12.258 1 74.44 714 GLN A CA 1
ATOM 5748 C C . GLN A 1 714 ? -16.031 58.25 12.531 1 74.44 714 GLN A C 1
ATOM 5750 O O . GLN A 1 714 ? -15.625 57.875 13.633 1 74.44 714 GLN A O 1
ATOM 5755 N N . ASP A 1 715 ? -15.297 58.031 11.461 1 67.19 715 ASP A N 1
ATOM 5756 C CA . ASP A 1 715 ? -13.844 57.938 11.602 1 67.19 715 ASP A CA 1
ATOM 5757 C C . ASP A 1 715 ? -13.281 59.156 12.328 1 67.19 715 ASP A C 1
ATOM 5759 O O . ASP A 1 715 ? -13.43 60.281 11.867 1 67.19 715 ASP A O 1
ATOM 5763 N N . GLU A 1 716 ? -13.078 59.031 13.594 1 55.59 716 GLU A N 1
ATOM 5764 C CA . GLU A 1 716 ? -12.578 60.156 14.375 1 55.59 716 GLU A CA 1
ATOM 5765 C C . GLU A 1 716 ? -11.367 60.812 13.719 1 55.59 716 GLU A C 1
ATOM 5767 O O . GLU A 1 716 ? -11.133 62 13.859 1 55.59 716 GLU A O 1
ATOM 5772 N N . ALA A 1 717 ? -10.422 60.125 13.172 1 55.56 717 ALA A N 1
ATOM 5773 C CA . ALA A 1 717 ? -9.266 60.781 12.57 1 55.56 717 ALA A CA 1
ATOM 5774 C C . ALA A 1 717 ? -9.695 61.719 11.445 1 55.56 717 ALA A C 1
ATOM 5776 O O . ALA A 1 717 ? -9.102 62.781 11.25 1 55.56 717 ALA A O 1
ATOM 5777 N N . ALA A 1 718 ? -10.602 61.375 10.711 1 54.03 718 ALA A N 1
ATOM 5778 C CA . ALA A 1 718 ? -11.031 62.281 9.633 1 54.03 718 ALA A CA 1
ATOM 5779 C C . ALA A 1 718 ? -11.812 63.469 10.18 1 54.03 718 ALA A C 1
ATOM 5781 O O . ALA A 1 718 ? -11.812 64.562 9.578 1 54.03 718 ALA A O 1
ATOM 5782 N N . ALA A 1 719 ? -12.508 63.281 11.219 1 54.91 719 ALA A N 1
ATOM 5783 C CA . ALA A 1 719 ? -13.195 64.438 11.812 1 54.91 719 ALA A CA 1
ATOM 5784 C C . ALA A 1 719 ? -12.195 65.438 12.43 1 54.91 719 ALA A C 1
ATOM 5786 O O . ALA A 1 719 ? -12.414 66.625 12.398 1 54.91 719 ALA A O 1
ATOM 5787 N N . ALA A 1 720 ? -11.203 64.875 12.961 1 55.53 720 ALA A N 1
ATOM 5788 C CA . ALA A 1 720 ? -10.219 65.75 13.523 1 55.53 720 ALA A CA 1
ATOM 5789 C C . ALA A 1 720 ? -9.523 66.562 12.43 1 55.53 720 ALA A C 1
ATOM 5791 O O . ALA A 1 720 ? -9.219 67.75 12.609 1 55.53 720 ALA A O 1
ATOM 5792 N N . ASP A 1 721 ? -9.281 65.875 11.367 1 53.84 721 ASP A N 1
ATOM 5793 C CA . ASP A 1 721 ? -8.617 66.625 10.305 1 53.84 721 ASP A CA 1
ATOM 5794 C C . ASP A 1 721 ? -9.531 67.688 9.727 1 53.84 721 ASP A C 1
ATOM 5796 O O . ASP A 1 721 ? -9.062 68.688 9.227 1 53.84 721 ASP A O 1
ATOM 5800 N N . GLN A 1 722 ? -10.797 67.438 9.688 1 51.72 722 GLN A N 1
ATOM 5801 C CA . GLN A 1 722 ? -11.688 68.5 9.195 1 51.72 722 GLN A CA 1
ATOM 5802 C C . GLN A 1 722 ? -11.789 69.625 10.195 1 51.72 722 GLN A C 1
ATOM 5804 O O . GLN A 1 722 ? -12.023 70.75 9.805 1 51.72 722 GLN A O 1
ATOM 5809 N N . LYS A 1 723 ? -11.742 69.5 11.445 1 55.34 723 LYS A N 1
ATOM 5810 C CA . LYS A 1 723 ? -11.789 70.625 12.391 1 55.34 723 LYS A CA 1
ATOM 5811 C C . LYS A 1 723 ? -10.531 71.5 12.305 1 55.34 723 LYS A C 1
ATOM 5813 O O . LYS A 1 723 ? -10.547 72.688 12.672 1 55.34 723 LYS A O 1
ATOM 5818 N N . LYS A 1 724 ? -9.484 70.938 11.922 1 55.84 724 LYS A N 1
ATOM 5819 C CA . LYS A 1 724 ? -8.312 71.75 11.812 1 55.84 724 LYS A CA 1
ATOM 5820 C C . LYS A 1 724 ? -8.414 72.688 10.602 1 55.84 724 LYS A C 1
ATOM 5822 O O . LYS A 1 724 ? -7.684 73.688 10.508 1 55.84 724 LYS A O 1
ATOM 5827 N N . GLU A 1 725 ? -9.164 72.188 9.703 1 52 725 GLU A N 1
ATOM 5828 C CA . GLU A 1 725 ? -9.242 73.125 8.562 1 52 725 GLU A CA 1
ATOM 5829 C C . GLU A 1 725 ? -10.297 74.188 8.789 1 52 725 GLU A C 1
ATOM 5831 O O . GLU A 1 725 ? -10.391 75.125 8.016 1 52 725 GLU A O 1
ATOM 5836 N N . LEU A 1 726 ? -11.102 74 9.867 1 43.28 726 LEU A N 1
ATOM 5837 C CA . LEU A 1 726 ? -11.945 75.188 10.164 1 43.28 726 LEU A CA 1
ATOM 5838 C C . LEU A 1 726 ? -11.266 76.125 11.164 1 43.28 726 LEU A C 1
ATOM 5840 O O . LEU A 1 726 ? -10.656 75.625 12.133 1 43.28 726 LEU A O 1
ATOM 5844 N N . MET B 1 1 ? -17.359 41.719 44.531 1 23.55 1 MET B N 1
ATOM 5845 C CA . MET B 1 1 ? -17.484 41.781 43.094 1 23.55 1 MET B CA 1
ATOM 5846 C C . MET B 1 1 ? -18.234 40.562 42.531 1 23.55 1 MET B C 1
ATOM 5848 O O . MET B 1 1 ? -17.797 39.438 42.719 1 23.55 1 MET B O 1
ATOM 5852 N N . ALA B 1 2 ? -19.531 40.594 42.625 1 32.19 2 ALA B N 1
ATOM 5853 C CA . ALA B 1 2 ? -20.438 39.531 42.188 1 32.19 2 ALA B CA 1
ATOM 5854 C C . ALA B 1 2 ? -20.062 39.062 40.781 1 32.19 2 ALA B C 1
ATOM 5856 O O . ALA B 1 2 ? -20.047 39.844 39.812 1 32.19 2 ALA B O 1
ATOM 5857 N N . LYS B 1 3 ? -19.281 38.062 40.656 1 40.75 3 LYS B N 1
ATOM 5858 C CA . LYS B 1 3 ? -18.828 37.406 39.438 1 40.75 3 LYS B CA 1
ATOM 5859 C C . LYS B 1 3 ? -20 37.156 38.5 1 40.75 3 LYS B C 1
ATOM 5861 O O . LYS B 1 3 ? -20.938 36.406 38.844 1 40.75 3 LYS B O 1
ATOM 5866 N N . SER B 1 4 ? -20.609 38.062 37.781 1 38.47 4 SER B N 1
ATOM 5867 C CA . SER B 1 4 ? -21.797 38.156 36.938 1 38.47 4 SER B CA 1
ATOM 5868 C C . SER B 1 4 ? -22.062 36.844 36.219 1 38.47 4 SER B C 1
ATOM 5870 O O . SER B 1 4 ? -21.125 36.188 35.75 1 38.47 4 SER B O 1
ATOM 5872 N N . GLN B 1 5 ? -23.031 36.094 36.562 1 43 5 GLN B N 1
ATOM 5873 C CA . GLN B 1 5 ? -23.688 34.906 36 1 43 5 GLN B CA 1
ATOM 5874 C C . GLN B 1 5 ? -23.75 34.969 34.469 1 43 5 GLN B C 1
ATOM 5876 O O . GLN B 1 5 ? -23.984 33.938 33.812 1 43 5 GLN B O 1
ATOM 5881 N N . ALA B 1 6 ? -23.969 36.125 33.938 1 46.38 6 ALA B N 1
ATOM 5882 C CA . ALA B 1 6 ? -24.094 36.344 32.5 1 46.38 6 ALA B CA 1
ATOM 5883 C C . ALA B 1 6 ? -22.922 35.75 31.75 1 46.38 6 ALA B C 1
ATOM 5885 O O . ALA B 1 6 ? -23.047 35.375 30.578 1 46.38 6 ALA B O 1
ATOM 5886 N N . LEU B 1 7 ? -21.766 35.594 32.438 1 53.47 7 LEU B N 1
ATOM 5887 C CA . LEU B 1 7 ? -20.5 35.188 31.828 1 53.47 7 LEU B CA 1
ATOM 5888 C C . LEU B 1 7 ? -20.531 33.719 31.469 1 53.47 7 LEU B C 1
ATOM 5890 O O . LEU B 1 7 ? -19.719 33.25 30.672 1 53.47 7 LEU B O 1
ATOM 5894 N N . ASN B 1 8 ? -21.594 32.906 31.969 1 65.06 8 ASN B N 1
ATOM 5895 C CA . ASN B 1 8 ? -21.453 31.484 31.75 1 65.06 8 ASN B CA 1
ATOM 5896 C C . ASN B 1 8 ? -22.375 31 30.641 1 65.06 8 ASN B C 1
ATOM 5898 O O . ASN B 1 8 ? -22.25 29.859 30.188 1 65.06 8 ASN B O 1
ATOM 5902 N N . THR B 1 9 ? -23.328 31.828 30.109 1 76.5 9 THR B N 1
ATOM 5903 C CA . THR B 1 9 ? -24.234 31.312 29.094 1 76.5 9 THR B CA 1
ATOM 5904 C C . THR B 1 9 ? -23.922 31.953 27.734 1 76.5 9 THR B C 1
ATOM 5906 O O . THR B 1 9 ? -23.484 33.094 27.672 1 76.5 9 THR B O 1
ATOM 5909 N N . ASN B 1 10 ? -23.969 31.266 26.594 1 85.69 10 ASN B N 1
ATOM 5910 C CA . ASN B 1 10 ? -23.75 31.766 25.234 1 85.69 10 ASN B CA 1
ATOM 5911 C C . ASN B 1 10 ? -25.047 32.281 24.594 1 85.69 10 ASN B C 1
ATOM 5913 O O . ASN B 1 10 ? -25.125 32.406 23.375 1 85.69 10 ASN B O 1
ATOM 5917 N N . MET B 1 11 ? -26.109 32.688 25.422 1 84.06 11 MET B N 1
ATOM 5918 C CA . MET B 1 11 ? -27.375 33.25 25 1 84.06 11 MET B CA 1
ATOM 5919 C C . MET B 1 11 ? -27.969 32.5 23.828 1 84.06 11 MET B C 1
ATOM 5921 O O . MET B 1 11 ? -28.641 33.062 22.969 1 84.06 11 MET B O 1
ATOM 5925 N N . GLY B 1 12 ? -27.547 31.203 23.625 1 85.44 12 GLY B N 1
ATOM 5926 C CA . GLY B 1 12 ? -28.094 30.359 22.578 1 85.44 12 GLY B CA 1
ATOM 5927 C C . GLY B 1 12 ? -27.578 30.703 21.203 1 85.44 12 GLY B C 1
ATOM 5928 O O . GLY B 1 12 ? -28.203 30.406 20.188 1 85.44 12 GLY B O 1
ATOM 5929 N N . VAL B 1 13 ? -26.438 31.422 21.172 1 92.25 13 VAL B N 1
ATOM 5930 C CA . VAL B 1 13 ? -25.828 31.812 19.906 1 92.25 13 VAL B CA 1
ATOM 5931 C C . VAL B 1 13 ? -25.047 30.641 19.328 1 92.25 13 VAL B C 1
ATOM 5933 O O . VAL B 1 13 ? -24.312 29.969 20.047 1 92.25 13 VAL B O 1
ATOM 5936 N N . ASP B 1 14 ? -25.25 30.391 18.031 1 93.12 14 ASP B N 1
ATOM 5937 C CA . ASP B 1 14 ? -24.5 29.328 17.375 1 93.12 14 ASP B CA 1
ATOM 5938 C C . ASP B 1 14 ? -23.203 29.844 16.766 1 93.12 14 ASP B C 1
ATOM 5940 O O . ASP B 1 14 ? -22.141 29.281 17 1 93.12 14 ASP B O 1
ATOM 5944 N N . PHE B 1 15 ? -23.344 30.859 16.016 1 95.88 15 PHE B N 1
ATOM 5945 C CA . PHE B 1 15 ? -22.172 31.469 15.383 1 95.88 15 PHE B CA 1
ATOM 5946 C C . PHE B 1 15 ? -22.281 32.969 15.375 1 95.88 15 PHE B C 1
ATOM 5948 O O . PHE B 1 15 ? -23.375 33.531 15.516 1 95.88 15 PHE B O 1
ATOM 5955 N N . ILE B 1 16 ? -21.203 33.625 15.266 1 96.56 16 ILE B N 1
ATOM 5956 C CA . ILE B 1 16 ? -21.094 35.062 15.141 1 96.56 16 ILE B CA 1
ATOM 5957 C C . ILE B 1 16 ? -20.297 35.438 13.891 1 96.56 16 ILE B C 1
ATOM 5959 O O . ILE B 1 16 ? -19.25 34.812 13.625 1 96.56 16 ILE B O 1
ATOM 5963 N N . ILE B 1 17 ? -20.797 36.281 13.125 1 96.31 17 ILE B N 1
ATOM 5964 C CA . ILE B 1 17 ? -20.109 36.781 11.945 1 96.31 17 ILE B CA 1
ATOM 5965 C C . ILE B 1 17 ? -19.609 38.219 12.195 1 96.31 17 ILE B C 1
ATOM 5967 O O . ILE B 1 17 ? -20.406 39.094 12.469 1 96.31 17 ILE B O 1
ATOM 5971 N N . SER B 1 18 ? -18.328 38.406 12.18 1 95 18 SER B N 1
ATOM 5972 C CA . SER B 1 18 ? -17.75 39.75 12.312 1 95 18 SER B CA 1
ATOM 5973 C C . SER B 1 18 ? -17.672 40.438 10.961 1 95 18 SER B C 1
ATOM 5975 O O . SER B 1 18 ? -16.969 40 10.055 1 95 18 SER B O 1
ATOM 5977 N N . TYR B 1 19 ? -18.438 41.438 10.82 1 95 19 TYR B N 1
ATOM 5978 C CA . TYR B 1 19 ? -18.547 42.219 9.594 1 95 19 TYR B CA 1
ATOM 5979 C C . TYR B 1 19 ? -17.781 43.562 9.734 1 95 19 TYR B C 1
ATOM 5981 O O . TYR B 1 19 ? -18.219 44.438 10.461 1 95 19 TYR B O 1
ATOM 5989 N N . ARG B 1 20 ? -16.625 43.688 9.062 1 93 20 ARG B N 1
ATOM 5990 C CA . ARG B 1 20 ? -15.805 44.875 9.148 1 93 20 ARG B CA 1
ATOM 5991 C C . ARG B 1 20 ? -15.867 45.688 7.859 1 93 20 ARG B C 1
ATOM 5993 O O . ARG B 1 20 ? -15.867 45.125 6.766 1 93 20 ARG B O 1
ATOM 6000 N N . PHE B 1 21 ? -15.992 47 7.965 1 91.25 21 PHE B N 1
ATOM 6001 C CA . PHE B 1 21 ? -16.125 47.844 6.805 1 91.25 21 PHE B CA 1
ATOM 6002 C C . PHE B 1 21 ? -15.172 49.031 6.902 1 91.25 21 PHE B C 1
ATOM 6004 O O . PHE B 1 21 ? -14.68 49.375 7.988 1 91.25 21 PHE B O 1
ATOM 6011 N N . GLU B 1 22 ? -14.828 49.531 5.773 1 87.56 22 GLU B N 1
ATOM 6012 C CA . GLU B 1 22 ? -14 50.719 5.723 1 87.56 22 GLU B CA 1
ATOM 6013 C C . GLU B 1 22 ? -14.867 51.969 5.762 1 87.56 22 GLU B C 1
ATOM 6015 O O . GLU B 1 22 ? -15.945 52.031 5.176 1 87.56 22 GLU B O 1
ATOM 6020 N N . ALA B 1 23 ? -14.359 53 6.406 1 82.88 23 ALA B N 1
ATOM 6021 C CA . ALA B 1 23 ? -15.086 54.25 6.586 1 82.88 23 ALA B CA 1
ATOM 6022 C C . ALA B 1 23 ? -15.414 54.875 5.242 1 82.88 23 ALA B C 1
ATOM 6024 O O . ALA B 1 23 ? -16.422 55.594 5.109 1 82.88 23 ALA B O 1
ATOM 6025 N N . SER B 1 24 ? -14.594 54.594 4.199 1 81.81 24 SER B N 1
ATOM 6026 C CA . SER B 1 24 ? -14.758 55.219 2.893 1 81.81 24 SER B CA 1
ATOM 6027 C C . SER B 1 24 ? -15.828 54.5 2.074 1 81.81 24 SER B C 1
ATOM 6029 O O . SER B 1 24 ? -16.375 55.062 1.127 1 81.81 24 SER B O 1
ATOM 6031 N N . GLU B 1 25 ? -16.234 53.344 2.463 1 87.31 25 GLU B N 1
ATOM 6032 C CA . GLU B 1 25 ? -17.172 52.562 1.662 1 87.31 25 GLU B CA 1
ATOM 6033 C C . GLU B 1 25 ? -18.391 52.125 2.484 1 87.31 25 GLU B C 1
ATOM 6035 O O . GLU B 1 25 ? -18.766 50.969 2.498 1 87.31 25 GLU B O 1
ATOM 6040 N N . LYS B 1 26 ? -19.078 53.062 3.051 1 88.62 26 LYS B N 1
ATOM 6041 C CA . LYS B 1 26 ? -20.203 52.75 3.941 1 88.62 26 LYS B CA 1
ATOM 6042 C C . LYS B 1 26 ? -21.406 52.281 3.154 1 88.62 26 LYS B C 1
ATOM 6044 O O . LYS B 1 26 ? -22.094 51.344 3.576 1 88.62 26 LYS B O 1
ATOM 6049 N N . ALA B 1 27 ? -21.641 52.875 2.016 1 88.81 27 ALA B N 1
ATOM 6050 C CA . ALA B 1 27 ? -22.797 52.5 1.212 1 88.81 27 ALA B CA 1
ATOM 6051 C C . ALA B 1 27 ? -22.688 51.062 0.719 1 88.81 27 ALA B C 1
ATOM 6053 O O . ALA B 1 27 ? -23.672 50.312 0.741 1 88.81 27 ALA B O 1
ATOM 6054 N N . LYS B 1 28 ? -21.531 50.781 0.256 1 91.31 28 LYS B N 1
ATOM 6055 C CA . LYS B 1 28 ? -21.297 49.406 -0.199 1 91.31 28 LYS B CA 1
ATOM 6056 C C . LYS B 1 28 ? -21.406 48.406 0.955 1 91.31 28 LYS B C 1
ATOM 6058 O O . LYS B 1 28 ? -21.922 47.312 0.78 1 91.31 28 LYS B O 1
ATOM 6063 N N . ALA B 1 29 ? -20.953 48.75 2.088 1 93.12 29 ALA B N 1
ATOM 6064 C CA . ALA B 1 29 ? -21.016 47.906 3.273 1 93.12 29 ALA B CA 1
ATOM 6065 C C . ALA B 1 29 ? -22.453 47.656 3.707 1 93.12 29 ALA B C 1
ATOM 6067 O O . ALA B 1 29 ? -22.797 46.562 4.156 1 93.12 29 ALA B O 1
ATOM 6068 N N . VAL B 1 30 ? -23.312 48.688 3.545 1 92.69 30 VAL B N 1
ATOM 6069 C CA . VAL B 1 30 ? -24.703 48.562 3.947 1 92.69 30 VAL B CA 1
ATOM 6070 C C . VAL B 1 30 ? -25.438 47.594 3.01 1 92.69 30 VAL B C 1
ATOM 6072 O O . VAL B 1 30 ? -26.188 46.75 3.461 1 92.69 30 VAL B O 1
ATOM 6075 N N . ALA B 1 31 ? -25.172 47.75 1.778 1 92.56 31 ALA B N 1
ATOM 6076 C CA . ALA B 1 31 ? -25.781 46.875 0.804 1 92.56 31 ALA B CA 1
ATOM 6077 C C . ALA B 1 31 ? -25.328 45.438 1.01 1 92.56 31 ALA B C 1
ATOM 6079 O O . ALA B 1 31 ? -26.125 44.5 0.887 1 92.56 31 ALA B O 1
ATOM 6080 N N . GLY B 1 32 ? -24.062 45.25 1.213 1 92.88 32 GLY B N 1
ATOM 6081 C CA . GLY B 1 32 ? -23.531 43.906 1.465 1 92.88 32 GLY B CA 1
ATOM 6082 C C . GLY B 1 32 ? -24.078 43.281 2.729 1 92.88 32 GLY B C 1
ATOM 6083 O O . GLY B 1 32 ? -24.297 42.062 2.771 1 92.88 32 GLY B O 1
ATOM 6084 N N . PHE B 1 33 ? -24.266 44.125 3.746 1 94.62 33 PHE B N 1
ATOM 6085 C CA . PHE B 1 33 ? -24.781 43.625 5.016 1 94.62 33 PHE B CA 1
ATOM 6086 C C . PHE B 1 33 ? -26.234 43.188 4.871 1 94.62 33 PHE B C 1
ATOM 6088 O O . PHE B 1 33 ? -26.641 42.156 5.461 1 94.62 33 PHE B O 1
ATOM 6095 N N . GLU B 1 34 ? -27.016 43.875 4.137 1 93.31 34 GLU B N 1
ATOM 6096 C CA . GLU B 1 34 ? -28.391 43.469 3.863 1 93.31 34 GLU B CA 1
ATOM 6097 C C . GLU B 1 34 ? -28.453 42.156 3.09 1 93.31 34 GLU B C 1
ATOM 6099 O O . GLU B 1 34 ? -29.297 41.312 3.383 1 93.31 34 GLU B O 1
ATOM 6104 N N . LYS B 1 35 ? -27.594 42.094 2.154 1 93.75 35 LYS B N 1
ATOM 6105 C CA . LYS B 1 35 ? -27.5 40.875 1.391 1 93.75 35 LYS B CA 1
ATOM 6106 C C . LYS B 1 35 ? -27.125 39.688 2.291 1 93.75 35 LYS B C 1
ATOM 6108 O O . LYS B 1 35 ? -27.656 38.594 2.129 1 93.75 35 LYS B O 1
ATOM 6113 N N . LEU B 1 36 ? -26.203 39.906 3.199 1 95.19 36 LEU B N 1
ATOM 6114 C CA . LEU B 1 36 ? -25.75 38.906 4.145 1 95.19 36 LEU B CA 1
ATOM 6115 C C . LEU B 1 36 ? -26.922 38.406 5 1 95.19 36 LEU B C 1
ATOM 6117 O O . LEU B 1 36 ? -27.125 37.188 5.133 1 95.19 36 LEU B O 1
ATOM 6121 N N . CYS B 1 37 ? -27.703 39.281 5.5 1 93.88 37 CYS B N 1
ATOM 6122 C CA . CYS B 1 37 ? -28.844 38.938 6.344 1 93.88 37 CYS B CA 1
ATOM 6123 C C . CYS B 1 37 ? -29.906 38.188 5.543 1 93.88 37 CYS B C 1
ATOM 6125 O O . CYS B 1 37 ? -30.5 37.219 6.039 1 93.88 37 CYS B O 1
ATOM 6127 N N . GLY B 1 38 ? -30.062 38.562 4.328 1 91.5 38 GLY B N 1
ATOM 6128 C CA . GLY B 1 38 ? -31.031 37.906 3.467 1 91.5 38 GLY B CA 1
ATOM 6129 C C . GLY B 1 38 ? -30.656 36.469 3.127 1 91.5 38 GLY B C 1
ATOM 6130 O O . GLY B 1 38 ? -31.484 35.594 3.168 1 91.5 38 GLY B O 1
ATOM 6131 N N . LYS B 1 39 ? -29.438 36.25 2.805 1 93.31 39 LYS B N 1
ATOM 6132 C CA . LYS B 1 39 ? -28.953 34.938 2.436 1 93.31 39 LYS B CA 1
ATOM 6133 C C . LYS B 1 39 ? -29 33.969 3.625 1 93.31 39 LYS B C 1
ATOM 6135 O O . LYS B 1 39 ? -29.297 32.781 3.463 1 93.31 39 LYS B O 1
ATOM 6140 N N . LEU B 1 40 ? -28.688 34.469 4.812 1 94.38 40 LEU B N 1
ATOM 6141 C CA . LEU B 1 40 ? -28.719 33.625 6.012 1 94.38 40 LEU B CA 1
ATOM 6142 C C . LEU B 1 40 ? -30.156 33.25 6.379 1 94.38 40 LEU B C 1
ATOM 6144 O O . LEU B 1 40 ? -30.422 32.125 6.797 1 94.38 40 LEU B O 1
ATOM 6148 N N . SER B 1 41 ? -31.047 34.188 6.18 1 90.56 41 SER B N 1
ATOM 6149 C CA . SER B 1 41 ? -32.469 33.906 6.473 1 90.56 41 SER B CA 1
ATOM 6150 C C . SER B 1 41 ? -33.031 32.906 5.5 1 90.56 41 SER B C 1
ATOM 6152 O O . SER B 1 41 ? -33.906 32.094 5.875 1 90.56 41 SER B O 1
ATOM 6154 N N . ALA B 1 42 ? -32.531 32.906 4.312 1 88.31 42 ALA B N 1
ATOM 6155 C CA . ALA B 1 42 ? -33.031 32 3.275 1 88.31 42 ALA B CA 1
ATOM 6156 C C . ALA B 1 42 ? -32.719 30.547 3.613 1 88.31 42 ALA B C 1
ATOM 6158 O O . ALA B 1 42 ? -33.406 29.641 3.168 1 88.31 42 ALA B O 1
ATOM 6159 N N . VAL B 1 43 ? -31.781 30.328 4.402 1 90.38 43 VAL B N 1
ATOM 6160 C CA . VAL B 1 43 ? -31.375 28.953 4.738 1 90.38 43 VAL B CA 1
ATOM 6161 C C . VAL B 1 43 ? -31.938 28.578 6.113 1 90.38 43 VAL B C 1
ATOM 6163 O O . VAL B 1 43 ? -31.578 27.547 6.676 1 90.38 43 VAL B O 1
ATOM 6166 N N . GLY B 1 44 ? -32.719 29.375 6.707 1 87.62 44 GLY B N 1
ATOM 6167 C CA . GLY B 1 44 ? -33.406 29.047 7.949 1 87.62 44 GLY B CA 1
ATOM 6168 C C . GLY B 1 44 ? -32.625 29.469 9.188 1 87.62 44 GLY B C 1
ATOM 6169 O O . GLY B 1 44 ? -32.719 28.828 10.234 1 87.62 44 GLY B O 1
ATOM 6170 N N . LEU B 1 45 ? -31.828 30.531 9.094 1 92.62 45 LEU B N 1
ATOM 6171 C CA . LEU B 1 45 ? -31.062 31.031 10.227 1 92.62 45 LEU B CA 1
ATOM 6172 C C . LEU B 1 45 ? -31.594 32.375 10.68 1 92.62 45 LEU B C 1
ATOM 6174 O O . LEU B 1 45 ? -31.953 33.219 9.852 1 92.62 45 LEU B O 1
ATOM 6178 N N . ALA B 1 46 ? -31.734 32.469 11.961 1 90.69 46 ALA B N 1
ATOM 6179 C CA . ALA B 1 46 ? -32.125 33.75 12.555 1 90.69 46 ALA B CA 1
ATOM 6180 C C . ALA B 1 46 ? -30.906 34.594 12.852 1 90.69 46 ALA B C 1
ATOM 6182 O O . ALA B 1 46 ? -29.859 34.094 13.258 1 90.69 46 ALA B O 1
ATOM 6183 N N . THR B 1 47 ? -31.062 35.938 12.633 1 93.12 47 THR B N 1
ATOM 6184 C CA . THR B 1 47 ? -29.906 36.812 12.805 1 93.12 47 THR B CA 1
ATOM 6185 C C . THR B 1 47 ? -30.266 38 13.695 1 93.12 47 THR B C 1
ATOM 6187 O O . THR B 1 47 ? -31.438 38.406 13.758 1 93.12 47 THR B O 1
ATOM 6190 N N . GLU B 1 48 ? -29.328 38.438 14.469 1 92.19 48 GLU B N 1
ATOM 6191 C CA . GLU B 1 48 ? -29.391 39.656 15.266 1 92.19 48 GLU B CA 1
ATOM 6192 C C . GLU B 1 48 ? -28.094 40.469 15.156 1 92.19 48 GLU B C 1
ATOM 6194 O O . GLU B 1 48 ? -27 39.875 15.188 1 92.19 48 GLU B O 1
ATOM 6199 N N . ALA B 1 49 ? -28.25 41.781 14.969 1 92.94 49 ALA B N 1
ATOM 6200 C CA . ALA B 1 49 ? -27.062 42.594 14.773 1 92.94 49 ALA B CA 1
ATOM 6201 C C . ALA B 1 49 ? -26.781 43.438 16.016 1 92.94 49 ALA B C 1
ATOM 6203 O O . ALA B 1 49 ? -27.703 43.969 16.656 1 92.94 49 ALA B O 1
ATOM 6204 N N . ARG B 1 50 ? -25.594 43.5 16.438 1 91.75 50 ARG B N 1
ATOM 6205 C CA . ARG B 1 50 ? -25.094 44.406 17.484 1 91.75 50 ARG B CA 1
ATOM 6206 C C . ARG B 1 50 ? -23.844 45.125 17.016 1 91.75 50 ARG B C 1
ATOM 6208 O O . ARG B 1 50 ? -23.234 44.781 16.016 1 91.75 50 ARG B O 1
ATOM 6215 N N . ASN B 1 51 ? -23.547 46.188 17.688 1 87.81 51 ASN B N 1
ATOM 6216 C CA . ASN B 1 51 ? -22.359 46.969 17.359 1 87.81 51 ASN B CA 1
ATOM 6217 C C . ASN B 1 51 ? -21.078 46.25 17.812 1 87.81 51 ASN B C 1
ATOM 6219 O O . ASN B 1 51 ? -21.016 45.75 18.922 1 87.81 51 ASN B O 1
ATOM 6223 N N . GLY B 1 52 ? -20.109 46.125 16.922 1 86.75 52 GLY B N 1
ATOM 6224 C CA . GLY B 1 52 ? -18.812 45.594 17.25 1 86.75 52 GLY B CA 1
ATOM 6225 C C . GLY B 1 52 ? -17.797 46.625 17.656 1 86.75 52 GLY B C 1
ATOM 6226 O O . GLY B 1 52 ? -18.172 47.719 18.078 1 86.75 52 GLY B O 1
ATOM 6227 N N . ASP B 1 53 ? -16.531 46.281 17.672 1 79.38 53 ASP B N 1
ATOM 6228 C CA . ASP B 1 53 ? -15.469 47.219 18 1 79.38 53 ASP B CA 1
ATOM 6229 C C . ASP B 1 53 ? -15.102 48.062 16.797 1 79.38 53 ASP B C 1
ATOM 6231 O O . ASP B 1 53 ? -14.914 47.562 15.695 1 79.38 53 ASP B O 1
ATOM 6235 N N . LYS B 1 54 ? -15.102 49.375 16.984 1 79.38 54 LYS B N 1
ATOM 6236 C CA . LYS B 1 54 ? -14.703 50.375 16 1 79.38 54 LYS B CA 1
ATOM 6237 C C . LYS B 1 54 ? -15.547 50.281 14.742 1 79.38 54 LYS B C 1
ATOM 6239 O O . LYS B 1 54 ? -16.781 50.375 14.805 1 79.38 54 LYS B O 1
ATOM 6244 N N . ASN B 1 55 ? -14.977 49.844 13.586 1 86.56 55 ASN B N 1
ATOM 6245 C CA . ASN B 1 55 ? -15.68 49.781 12.305 1 86.56 55 ASN B CA 1
ATOM 6246 C C . ASN B 1 55 ? -16.172 48.375 12 1 86.56 55 ASN B C 1
ATOM 6248 O O . ASN B 1 55 ? -15.977 47.875 10.891 1 86.56 55 ASN B O 1
ATOM 6252 N N . SER B 1 56 ? -16.688 47.719 13.062 1 91.38 56 SER B N 1
ATOM 6253 C CA . SER B 1 56 ? -17.172 46.375 12.828 1 91.38 56 SER B CA 1
ATOM 6254 C C . SER B 1 56 ? -18.578 46.188 13.391 1 91.38 56 SER B C 1
ATOM 6256 O O . SER B 1 56 ? -18.984 46.906 14.297 1 91.38 56 SER B O 1
ATOM 6258 N N . VAL B 1 57 ? -19.328 45.375 12.758 1 93.06 57 VAL B N 1
ATOM 6259 C CA . VAL B 1 57 ? -20.656 44.938 13.203 1 93.06 57 VAL B CA 1
ATOM 6260 C C . VAL B 1 57 ? -20.656 43.438 13.469 1 93.06 57 VAL B C 1
ATOM 6262 O O . VAL B 1 57 ? -20.047 42.656 12.719 1 93.06 57 VAL B O 1
ATOM 6265 N N . LEU B 1 58 ? -21.219 43.031 14.633 1 94.69 58 LEU B N 1
ATOM 6266 C CA . LEU B 1 58 ? -21.344 41.625 14.984 1 94.69 58 LEU B CA 1
ATOM 6267 C C . LEU B 1 58 ? -22.734 41.094 14.648 1 94.69 58 LEU B C 1
ATOM 6269 O O . LEU B 1 58 ? -23.734 41.688 15.078 1 94.69 58 LEU B O 1
ATOM 6273 N N . LEU B 1 59 ? -22.734 40.156 13.805 1 95.25 59 LEU B N 1
ATOM 6274 C CA . LEU B 1 59 ? -24 39.5 13.445 1 95.25 59 LEU B CA 1
ATOM 6275 C C . LEU B 1 59 ? -24.125 38.156 14.148 1 95.25 59 LEU B C 1
ATOM 6277 O O . LEU B 1 59 ? -23.344 37.219 13.898 1 95.25 59 LEU B O 1
ATOM 6281 N N . PHE B 1 60 ? -25.109 38.031 15.062 1 94.94 60 PHE B N 1
ATOM 6282 C CA . PHE B 1 60 ? -25.375 36.812 15.805 1 94.94 60 PHE B CA 1
ATOM 6283 C C . PHE B 1 60 ? -26.312 35.906 15.008 1 94.94 60 PHE B C 1
ATOM 6285 O O . PHE B 1 60 ? -27.312 36.344 14.453 1 94.94 60 PHE B O 1
ATOM 6292 N N . VAL B 1 61 ? -25.906 34.625 14.93 1 95.06 61 VAL B N 1
ATOM 6293 C CA . VAL B 1 61 ? -26.672 33.656 14.125 1 95.06 61 VAL B CA 1
ATOM 6294 C C . VAL B 1 61 ? -27.156 32.531 15 1 95.06 61 VAL B C 1
ATOM 6296 O O . VAL B 1 61 ? -26.422 32.031 15.844 1 95.06 61 VAL B O 1
ATOM 6299 N N . GLN B 1 62 ? -28.391 32.156 14.875 1 93.06 62 GLN B N 1
ATOM 6300 C CA . GLN B 1 62 ? -29 31 15.547 1 93.06 62 GLN B CA 1
ATOM 6301 C C . GLN B 1 62 ? -29.938 30.25 14.609 1 93.06 62 GLN B C 1
ATOM 6303 O O . GLN B 1 62 ? -30.578 30.844 13.734 1 93.06 62 GLN B O 1
ATOM 6308 N N . VAL B 1 63 ? -30 28.969 14.789 1 91.19 63 VAL B N 1
ATOM 6309 C CA . VAL B 1 63 ? -30.938 28.172 14 1 91.19 63 VAL B CA 1
ATOM 6310 C C . VAL B 1 63 ? -32.375 28.531 14.391 1 91.19 63 VAL B C 1
ATOM 6312 O O . VAL B 1 63 ? -32.688 28.578 15.578 1 91.19 63 VAL B O 1
ATOM 6315 N N . ALA B 1 64 ? -33.188 28.797 13.438 1 83.75 64 ALA B N 1
ATOM 6316 C CA . ALA B 1 64 ? -34.531 29.328 13.656 1 83.75 64 ALA B CA 1
ATOM 6317 C C . ALA B 1 64 ? -35.438 28.266 14.281 1 83.75 64 ALA B C 1
ATOM 6319 O O . ALA B 1 64 ? -36.25 28.578 15.148 1 83.75 64 ALA B O 1
ATOM 6320 N N . SER B 1 65 ? -35.312 27.016 13.758 1 84.62 65 SER B N 1
ATOM 6321 C CA . SER B 1 65 ? -36.188 25.953 14.25 1 84.62 65 SER B CA 1
ATOM 6322 C C . SER B 1 65 ? -35.375 24.688 14.531 1 84.62 65 SER B C 1
ATOM 6324 O O . SER B 1 65 ? -34.5 24.297 13.742 1 84.62 65 SER B O 1
ATOM 6326 N N . GLU B 1 66 ? -35.688 24.078 15.609 1 83.88 66 GLU B N 1
ATOM 6327 C CA . GLU B 1 66 ? -35.031 22.828 15.977 1 83.88 66 GLU B CA 1
ATOM 6328 C C . GLU B 1 66 ? -35.375 21.719 14.984 1 83.88 66 GLU B C 1
ATOM 6330 O O . GLU B 1 66 ? -34.531 20.844 14.719 1 83.88 66 GLU B O 1
ATOM 6335 N N . GLU B 1 67 ? -36.562 21.781 14.477 1 82.44 67 GLU B N 1
ATOM 6336 C CA . GLU B 1 67 ? -37 20.781 13.5 1 82.44 67 GLU B CA 1
ATOM 6337 C C . GLU B 1 67 ? -36.156 20.875 12.227 1 82.44 67 GLU B C 1
ATOM 6339 O O . GLU B 1 67 ? -35.812 19.844 11.633 1 82.44 67 GLU B O 1
ATOM 6344 N N . HIS B 1 68 ? -35.875 22.109 11.938 1 84.38 68 HIS B N 1
ATOM 6345 C CA . HIS B 1 68 ? -35.031 22.297 10.773 1 84.38 68 HIS B CA 1
ATOM 6346 C C . HIS B 1 68 ? -33.625 21.75 11.016 1 84.38 68 HIS B C 1
ATOM 6348 O O . HIS B 1 68 ? -33.031 21.156 10.117 1 84.38 68 HIS B O 1
ATOM 6354 N N . MET B 1 69 ? -33.219 21.938 12.156 1 88.31 69 MET B N 1
ATOM 6355 C CA . MET B 1 69 ? -31.922 21.438 12.531 1 88.31 69 MET B CA 1
ATOM 6356 C C . MET B 1 69 ? -31.891 19.906 12.469 1 88.31 69 MET B C 1
ATOM 6358 O O . MET B 1 69 ? -30.938 19.328 11.93 1 88.31 69 MET B O 1
ATOM 6362 N N . PHE B 1 70 ? -32.875 19.281 12.914 1 85.75 70 PHE B N 1
ATOM 6363 C CA . PHE B 1 70 ? -32.938 17.828 12.945 1 85.75 70 PHE B CA 1
ATOM 6364 C C . PHE B 1 70 ? -33.031 17.266 11.531 1 85.75 70 PHE B C 1
ATOM 6366 O O . PHE B 1 70 ? -32.438 16.203 11.242 1 85.75 70 PHE B O 1
ATOM 6373 N N . ALA B 1 71 ? -33.688 17.969 10.703 1 83.5 71 ALA B N 1
ATOM 6374 C CA . ALA B 1 71 ? -33.781 17.531 9.312 1 83.5 71 ALA B CA 1
ATOM 6375 C C . ALA B 1 71 ? -32.438 17.594 8.617 1 83.5 71 ALA B C 1
ATOM 6377 O O . ALA B 1 71 ? -32.094 16.703 7.84 1 83.5 71 ALA B O 1
ATOM 6378 N N . GLU B 1 72 ? -31.75 18.672 8.93 1 86.12 72 GLU B N 1
ATOM 6379 C CA . GLU B 1 72 ? -30.438 18.812 8.312 1 86.12 72 GLU B CA 1
ATOM 6380 C C . GLU B 1 72 ? -29.453 17.766 8.844 1 86.12 72 GLU B C 1
ATOM 6382 O O . GLU B 1 72 ? -28.594 17.281 8.109 1 86.12 72 GLU B O 1
ATOM 6387 N N . VAL B 1 73 ? -29.562 17.469 10.016 1 88.25 73 VAL B N 1
ATOM 6388 C CA . VAL B 1 73 ? -28.719 16.453 10.617 1 88.25 73 VAL B CA 1
ATOM 6389 C C . VAL B 1 73 ? -29.031 15.094 9.992 1 88.25 73 VAL B C 1
ATOM 6391 O O . VAL B 1 73 ? -28.125 14.32 9.688 1 88.25 73 VAL B O 1
ATOM 6394 N N . TYR B 1 74 ? -30.281 14.828 9.836 1 84.12 74 TYR B N 1
ATOM 6395 C CA . TYR B 1 74 ? -30.688 13.562 9.242 1 84.12 74 TYR B CA 1
ATOM 6396 C C . TYR B 1 74 ? -30.203 13.453 7.805 1 84.12 74 TYR B C 1
ATOM 6398 O O . TYR B 1 74 ? -29.734 12.391 7.383 1 84.12 74 TYR B O 1
ATOM 6406 N N . ARG B 1 75 ? -30.281 14.523 7.125 1 83.19 75 ARG B N 1
ATOM 6407 C CA . ARG B 1 75 ? -29.781 14.531 5.75 1 83.19 75 ARG B CA 1
ATOM 6408 C C . ARG B 1 75 ? -28.281 14.242 5.707 1 83.19 75 ARG B C 1
ATOM 6410 O O . ARG B 1 75 ? -27.812 13.531 4.82 1 83.19 75 ARG B O 1
ATOM 6417 N N . SER B 1 76 ? -27.625 14.82 6.602 1 85.06 76 SER B N 1
ATOM 6418 C CA . SER B 1 76 ? -26.172 14.609 6.66 1 85.06 76 SER B CA 1
ATOM 6419 C C . SER B 1 76 ? -25.844 13.164 7.012 1 85.06 76 SER B C 1
ATOM 6421 O O . SER B 1 76 ? -24.906 12.586 6.449 1 85.06 76 SER B O 1
ATOM 6423 N N . ARG B 1 77 ? -26.594 12.555 7.84 1 85.38 77 ARG B N 1
ATOM 6424 C CA . ARG B 1 77 ? -26.344 11.18 8.258 1 85.38 77 ARG B CA 1
ATOM 6425 C C . ARG B 1 77 ? -26.703 10.195 7.145 1 85.38 77 ARG B C 1
ATOM 6427 O O . ARG B 1 77 ? -26.031 9.172 6.98 1 85.38 77 ARG B O 1
ATOM 6434 N N . VAL B 1 78 ? -27.688 10.516 6.398 1 82.94 78 VAL B N 1
ATOM 6435 C CA . VAL B 1 78 ? -28.078 9.68 5.266 1 82.94 78 VAL B CA 1
ATOM 6436 C C . VAL B 1 78 ? -27 9.75 4.184 1 82.94 78 VAL B C 1
ATOM 6438 O O . VAL B 1 78 ? -26.672 8.742 3.557 1 82.94 78 VAL B O 1
ATOM 6441 N N . LYS B 1 79 ? -26.516 10.938 4.035 1 81.69 79 LYS B N 1
ATOM 6442 C CA . LYS B 1 79 ? -25.422 11.102 3.08 1 81.69 79 LYS B CA 1
ATOM 6443 C C . LYS B 1 79 ? -24.203 10.281 3.492 1 81.69 79 LYS B C 1
ATOM 6445 O O . LYS B 1 79 ? -23.547 9.672 2.648 1 81.69 79 LYS B O 1
ATOM 6450 N N . ASP B 1 80 ? -23.922 10.25 4.719 1 84.19 80 ASP B N 1
ATOM 6451 C CA . ASP B 1 80 ? -22.797 9.469 5.238 1 84.19 80 ASP B CA 1
ATOM 6452 C C . ASP B 1 80 ? -23.016 7.977 5.023 1 84.19 80 ASP B C 1
ATOM 6454 O O . ASP B 1 80 ? -22.078 7.246 4.703 1 84.19 80 ASP B O 1
ATOM 6458 N N . TRP B 1 81 ? -24.219 7.578 5.16 1 80.31 81 TRP B N 1
ATOM 6459 C CA . TRP B 1 81 ? -24.562 6.168 4.988 1 80.31 81 TRP B CA 1
ATOM 6460 C C . TRP B 1 81 ? -24.453 5.758 3.521 1 80.31 81 TRP B C 1
ATOM 6462 O O . TRP B 1 81 ? -23.891 4.707 3.205 1 80.31 81 TRP B O 1
ATOM 6472 N N . ILE B 1 82 ? -24.906 6.637 2.701 1 78.38 82 ILE B N 1
ATOM 6473 C CA . ILE B 1 82 ? -24.906 6.332 1.274 1 78.38 82 ILE B CA 1
ATOM 6474 C C . ILE B 1 82 ? -23.469 6.234 0.762 1 78.38 82 ILE B C 1
ATOM 6476 O O . ILE B 1 82 ? -23.172 5.422 -0.115 1 78.38 82 ILE B O 1
ATOM 6480 N N . HIS B 1 83 ? -22.625 6.969 1.396 1 78.5 83 HIS B N 1
ATOM 6481 C CA . HIS B 1 83 ? -21.25 6.977 0.933 1 78.5 83 HIS B CA 1
ATOM 6482 C C . HIS B 1 83 ? -20.391 5.996 1.729 1 78.5 83 HIS B C 1
ATOM 6484 O O . HIS B 1 83 ? -19.172 5.938 1.552 1 78.5 83 HIS B O 1
ATOM 6490 N N . GLY B 1 84 ? -20.922 5.195 2.617 1 73.88 84 GLY B N 1
ATOM 6491 C CA . GLY B 1 84 ? -20.25 4.086 3.279 1 73.88 84 GLY B CA 1
ATOM 6492 C C . GLY B 1 84 ? -19.469 4.512 4.5 1 73.88 84 GLY B C 1
ATOM 6493 O O . GLY B 1 84 ? -18.609 3.764 4.984 1 73.88 84 GLY B O 1
ATOM 6494 N N . VAL B 1 85 ? -19.641 5.715 4.945 1 78.31 85 VAL B N 1
ATOM 6495 C CA . VAL B 1 85 ? -18.938 6.172 6.145 1 78.31 85 VAL B CA 1
ATOM 6496 C C . VAL B 1 85 ? -19.578 5.535 7.383 1 78.31 85 VAL B C 1
ATOM 6498 O O . VAL B 1 85 ? -18.859 5.125 8.305 1 78.31 85 VAL B O 1
ATOM 6501 N N . GLN B 1 86 ? -20.938 5.43 7.242 1 76.75 86 GLN B N 1
ATOM 6502 C CA . GLN B 1 86 ? -21.656 4.75 8.312 1 76.75 86 GLN B CA 1
ATOM 6503 C C . GLN B 1 86 ? -22.172 3.387 7.859 1 76.75 86 GLN B C 1
ATOM 6505 O O . GLN B 1 86 ? -22.625 3.234 6.723 1 76.75 86 GLN B O 1
ATOM 6510 N N . THR B 1 87 ? -22.016 2.357 8.609 1 69.5 87 THR B N 1
ATOM 6511 C CA . THR B 1 87 ? -22.328 0.987 8.227 1 69.5 87 THR B CA 1
ATOM 6512 C C . THR B 1 87 ? -23.844 0.742 8.281 1 69.5 87 THR B C 1
ATOM 6514 O O . THR B 1 87 ? -24.375 -0.027 7.484 1 69.5 87 THR B O 1
ATOM 6517 N N . GLY B 1 88 ? -24.531 1.448 9.227 1 70 88 GLY B N 1
ATOM 6518 C CA . GLY B 1 88 ? -25.953 1.143 9.383 1 70 88 GLY B CA 1
ATOM 6519 C C . GLY B 1 88 ? -26.859 2.252 8.883 1 70 88 GLY B C 1
ATOM 6520 O O . GLY B 1 88 ? -26.516 3.432 8.977 1 70 88 GLY B O 1
ATOM 6521 N N . GLU B 1 89 ? -27.891 1.799 8.102 1 73.25 89 GLU B N 1
ATOM 6522 C CA . GLU B 1 89 ? -28.906 2.771 7.68 1 73.25 89 GLU B CA 1
ATOM 6523 C C . GLU B 1 89 ? -29.562 3.434 8.883 1 73.25 89 GLU B C 1
ATOM 6525 O O . GLU B 1 89 ? -30.016 2.75 9.805 1 73.25 89 GLU B O 1
ATOM 6530 N N . PRO B 1 90 ? -29.516 4.691 8.883 1 76.75 90 PRO B N 1
ATOM 6531 C CA . PRO B 1 90 ? -30.234 5.375 9.961 1 76.75 90 PRO B CA 1
ATOM 6532 C C . PRO B 1 90 ? -31.734 5.074 9.945 1 76.75 90 PRO B C 1
ATOM 6534 O O . PRO B 1 90 ? -32.312 4.844 8.875 1 76.75 90 PRO B O 1
ATOM 6537 N N . PRO B 1 91 ? -32.281 5 11.156 1 75.88 91 PRO B N 1
ATOM 6538 C CA . PRO B 1 91 ? -33.719 4.781 11.195 1 75.88 91 PRO B CA 1
ATOM 6539 C C . PRO B 1 91 ? -34.5 5.828 10.398 1 75.88 91 PRO B C 1
ATOM 6541 O O . PRO B 1 91 ? -34.062 6.984 10.32 1 75.88 91 PRO B O 1
ATOM 6544 N N . GLN B 1 92 ? -35.531 5.484 9.867 1 74.19 92 GLN B N 1
ATOM 6545 C CA . GLN B 1 92 ? -36.312 6.34 8.977 1 74.19 92 GLN B CA 1
ATOM 6546 C C . GLN B 1 92 ? -36.969 7.477 9.75 1 74.19 92 GLN B C 1
ATOM 6548 O O . GLN B 1 92 ? -37.188 8.562 9.203 1 74.19 92 GLN B O 1
ATOM 6553 N N . ASP B 1 93 ? -37.125 7.215 11.047 1 76.12 93 ASP B N 1
ATOM 6554 C CA . ASP B 1 93 ? -37.719 8.266 11.883 1 76.12 93 ASP B CA 1
ATOM 6555 C C . ASP B 1 93 ? -36.625 9.188 12.422 1 76.12 93 ASP B C 1
ATOM 6557 O O . ASP B 1 93 ? -35.719 8.734 13.125 1 76.12 93 ASP B O 1
ATOM 6561 N N . VAL B 1 94 ? -36.75 10.469 12.062 1 77.81 94 VAL B N 1
ATOM 6562 C CA . VAL B 1 94 ? -35.75 11.469 12.414 1 77.81 94 VAL B CA 1
ATOM 6563 C C . VAL B 1 94 ? -35.531 11.477 13.93 1 77.81 94 VAL B C 1
ATOM 6565 O O . VAL B 1 94 ? -34.375 11.484 14.398 1 77.81 94 VAL B O 1
ATOM 6568 N N . ARG B 1 95 ? -36.594 11.445 14.648 1 79.69 95 ARG B N 1
ATOM 6569 C CA . ARG B 1 95 ? -36.5 11.5 16.109 1 79.69 95 ARG B CA 1
ATOM 6570 C C . ARG B 1 95 ? -35.844 10.227 16.656 1 79.69 95 ARG B C 1
ATOM 6572 O O . ARG B 1 95 ? -35.062 10.281 17.594 1 79.69 95 ARG B O 1
ATOM 6579 N N . ALA B 1 96 ? -36.188 9.18 16.016 1 77.94 96 ALA B N 1
ATOM 6580 C CA . ALA B 1 96 ? -35.625 7.906 16.438 1 77.94 96 ALA B CA 1
ATOM 6581 C C . ALA B 1 96 ? -34.125 7.852 16.141 1 77.94 96 ALA B C 1
ATOM 6583 O O . ALA B 1 96 ? -33.344 7.293 16.922 1 77.94 96 ALA B O 1
ATOM 6584 N N . SER B 1 97 ? -33.781 8.477 15.078 1 78.88 97 SER B N 1
ATOM 6585 C CA . SER B 1 97 ? -32.344 8.516 14.711 1 78.88 97 SER B CA 1
ATOM 6586 C C . SER B 1 97 ? -31.547 9.328 15.719 1 78.88 97 SER B C 1
ATOM 6588 O O . SER B 1 97 ? -30.422 8.961 16.062 1 78.88 97 SER B O 1
ATOM 6590 N N . LEU B 1 98 ? -32.125 10.383 16.203 1 82.44 98 LEU B N 1
ATOM 6591 C CA . LEU B 1 98 ? -31.422 11.266 17.141 1 82.44 98 LEU B CA 1
ATOM 6592 C C . LEU B 1 98 ? -31.375 10.648 18.531 1 82.44 98 LEU B C 1
ATOM 6594 O O . LEU B 1 98 ? -30.516 10.984 19.328 1 82.44 98 LEU B O 1
ATOM 6598 N N . GLU B 1 99 ? -32.375 9.789 18.797 1 77.06 99 GLU B N 1
ATOM 6599 C CA . GLU B 1 99 ? -32.344 9.07 20.062 1 77.06 99 GLU B CA 1
ATOM 6600 C C . GLU B 1 99 ? -31.281 7.988 20.078 1 77.06 99 GLU B C 1
ATOM 6602 O O . GLU B 1 99 ? -30.641 7.766 21.109 1 77.06 99 GLU B O 1
ATOM 6607 N N . GLN B 1 100 ? -31.156 7.344 18.953 1 77.44 100 GLN B N 1
ATOM 6608 C CA . GLN B 1 100 ? -30.156 6.289 18.844 1 77.44 100 GLN B CA 1
ATOM 6609 C C . GLN B 1 100 ? -28.75 6.863 18.906 1 77.44 100 GLN B C 1
ATOM 6611 O O . GLN B 1 100 ? -27.875 6.312 19.578 1 77.44 100 GLN B O 1
ATOM 6616 N N . ASN B 1 101 ? -28.531 7.965 18.219 1 80.25 101 ASN B N 1
ATOM 6617 C CA . ASN B 1 101 ? -27.266 8.68 18.203 1 80.25 101 ASN B CA 1
ATOM 6618 C C . ASN B 1 101 ? -27.453 10.156 18.516 1 80.25 101 ASN B C 1
ATOM 6620 O O . ASN B 1 101 ? -27.703 10.961 17.609 1 80.25 101 ASN B O 1
ATOM 6624 N N . PRO B 1 102 ? -27.234 10.43 19.766 1 84.06 102 PRO B N 1
ATOM 6625 C CA . PRO B 1 102 ? -27.484 11.812 20.156 1 84.06 102 PRO B CA 1
ATOM 6626 C C . PRO B 1 102 ? -26.578 12.812 19.438 1 84.06 102 PRO B C 1
ATOM 6628 O O . PRO B 1 102 ? -25.422 12.492 19.141 1 84.06 102 PRO B O 1
ATOM 6631 N N . LEU B 1 103 ? -27.172 13.938 19.188 1 88.19 103 LEU B N 1
ATOM 6632 C CA . LEU B 1 103 ? -26.484 15.016 18.5 1 88.19 103 LEU B CA 1
ATOM 6633 C C . LEU B 1 103 ? -25.391 15.625 19.375 1 88.19 103 LEU B C 1
ATOM 6635 O O . LEU B 1 103 ? -25.656 15.984 20.531 1 88.19 103 LEU B O 1
ATOM 6639 N N . THR B 1 104 ? -24.203 15.648 18.938 1 89.44 104 THR B N 1
ATOM 6640 C CA . THR B 1 104 ? -23.094 16.25 19.656 1 89.44 104 THR B CA 1
ATOM 6641 C C . THR B 1 104 ? -22.969 17.734 19.328 1 89.44 104 THR B C 1
ATOM 6643 O O . THR B 1 104 ? -23.484 18.188 18.297 1 89.44 104 THR B O 1
ATOM 6646 N N . GLU B 1 105 ? -22.312 18.438 20.172 1 90.94 105 GLU B N 1
ATOM 6647 C CA . GLU B 1 105 ? -22.125 19.875 19.953 1 90.94 105 GLU B CA 1
ATOM 6648 C C . GLU B 1 105 ? -21.281 20.141 18.719 1 90.94 105 GLU B C 1
ATOM 6650 O O . GLU B 1 105 ? -21.547 21.094 17.969 1 90.94 105 GLU B O 1
ATOM 6655 N N . ALA B 1 106 ? -20.375 19.328 18.531 1 92.88 106 ALA B N 1
ATOM 6656 C CA . ALA B 1 106 ? -19.5 19.469 17.359 1 92.88 106 ALA B CA 1
ATOM 6657 C C . ALA B 1 106 ? -20.281 19.25 16.078 1 92.88 106 ALA B C 1
ATOM 6659 O O . ALA B 1 106 ? -20.094 19.953 15.086 1 92.88 106 ALA B O 1
ATOM 6660 N N . GLU B 1 107 ? -21.109 18.266 16.078 1 91.88 107 GLU B N 1
ATOM 6661 C CA . GLU B 1 107 ? -21.922 17.969 14.898 1 91.88 107 GLU B CA 1
ATOM 6662 C C . GLU B 1 107 ? -22.891 19.125 14.594 1 91.88 107 GLU B C 1
ATOM 6664 O O . GLU B 1 107 ? -23.078 19.484 13.438 1 91.88 107 GLU B O 1
ATOM 6669 N N . ARG B 1 108 ? -23.469 19.641 15.648 1 92.62 108 ARG B N 1
ATOM 6670 C CA . ARG B 1 108 ? -24.375 20.766 15.477 1 92.62 108 ARG B CA 1
ATOM 6671 C C . ARG B 1 108 ? -23.641 21.984 14.891 1 92.62 108 ARG B C 1
ATOM 6673 O O . ARG B 1 108 ? -24.094 22.578 13.922 1 92.62 108 ARG B O 1
ATOM 6680 N N . GLN B 1 109 ? -22.547 22.297 15.492 1 93.88 109 GLN B N 1
ATOM 6681 C CA . GLN B 1 109 ? -21.766 23.453 15.039 1 93.88 109 GLN B CA 1
ATOM 6682 C C . GLN B 1 109 ? -21.297 23.266 13.602 1 93.88 109 GLN B C 1
ATOM 6684 O O . GLN B 1 109 ? -21.281 24.219 12.82 1 93.88 109 GLN B O 1
ATOM 6689 N N . ARG B 1 110 ? -20.906 22.109 13.281 1 93 110 ARG B N 1
ATOM 6690 C CA . ARG B 1 110 ? -20.438 21.828 11.93 1 93 110 ARG B CA 1
ATOM 6691 C C . ARG B 1 110 ? -21.547 22.016 10.906 1 93 110 ARG B C 1
ATOM 6693 O O . ARG B 1 110 ? -21.328 22.625 9.852 1 93 110 ARG B O 1
ATOM 6700 N N . ILE B 1 111 ? -22.688 21.516 11.188 1 92.19 111 ILE B N 1
ATOM 6701 C CA . ILE B 1 111 ? -23.812 21.609 10.266 1 92.19 111 ILE B CA 1
ATOM 6702 C C . ILE B 1 111 ? -24.203 23.062 10.078 1 92.19 111 ILE B C 1
ATOM 6704 O O . ILE B 1 111 ? -24.469 23.5 8.961 1 92.19 111 ILE B O 1
ATOM 6708 N N . VAL B 1 112 ? -24.266 23.781 11.188 1 94 112 VAL B N 1
ATOM 6709 C CA . VAL B 1 112 ? -24.625 25.203 11.094 1 94 112 VAL B CA 1
ATOM 6710 C C . VAL B 1 112 ? -23.562 25.953 10.289 1 94 112 VAL B C 1
ATOM 6712 O O . VAL B 1 112 ? -23.891 26.812 9.469 1 94 112 VAL B O 1
ATOM 6715 N N . TYR B 1 113 ? -22.344 25.656 10.57 1 94.06 113 TYR B N 1
ATOM 6716 C CA . TYR B 1 113 ? -21.266 26.281 9.805 1 94.06 113 TYR B CA 1
ATOM 6717 C C . TYR B 1 113 ? -21.406 25.969 8.32 1 94.06 113 TYR B C 1
ATOM 6719 O O . TYR B 1 113 ? -21.156 26.844 7.477 1 94.06 113 TYR B O 1
ATOM 6727 N N . GLN B 1 114 ? -21.766 24.766 8.008 1 90.81 114 GLN B N 1
ATOM 6728 C CA . GLN B 1 114 ? -21.938 24.359 6.617 1 90.81 114 GLN B CA 1
ATOM 6729 C C . GLN B 1 114 ? -23.141 25.078 5.992 1 90.81 114 GLN B C 1
ATOM 6731 O O . GLN B 1 114 ? -23.125 25.375 4.797 1 90.81 114 GLN B O 1
ATOM 6736 N N . MET B 1 115 ? -24.172 25.281 6.773 1 91.88 115 MET B N 1
ATOM 6737 C CA . MET B 1 115 ? -25.312 26.047 6.281 1 91.88 115 MET B CA 1
ATOM 6738 C C . MET B 1 115 ? -24.906 27.469 5.91 1 91.88 115 MET B C 1
ATOM 6740 O O . MET B 1 115 ? -25.422 28.031 4.953 1 91.88 115 MET B O 1
ATOM 6744 N N . ILE B 1 116 ? -23.953 27.938 6.633 1 94.12 116 ILE B N 1
ATOM 6745 C CA . ILE B 1 116 ? -23.516 29.312 6.41 1 94.12 116 ILE B CA 1
ATOM 6746 C C . ILE B 1 116 ? -22.562 29.359 5.215 1 94.12 116 ILE B C 1
ATOM 6748 O O . ILE B 1 116 ? -22.703 30.219 4.344 1 94.12 116 ILE B O 1
ATOM 6752 N N . THR B 1 117 ? -21.688 28.375 5.055 1 91.38 117 THR B N 1
ATOM 6753 C CA . THR B 1 117 ? -20.547 28.5 4.148 1 91.38 117 THR B CA 1
ATOM 6754 C C . THR B 1 117 ? -20.797 27.719 2.859 1 91.38 117 THR B C 1
ATOM 6756 O O . THR B 1 117 ? -20.25 28.062 1.807 1 91.38 117 THR B O 1
ATOM 6759 N N . ASN B 1 118 ? -21.5 26.609 2.877 1 88.44 118 ASN B N 1
ATOM 6760 C CA . ASN B 1 118 ? -21.703 25.812 1.675 1 88.44 118 ASN B CA 1
ATOM 6761 C C . ASN B 1 118 ? -22.344 26.625 0.556 1 88.44 118 ASN B C 1
ATOM 6763 O O . ASN B 1 118 ? -23.062 27.594 0.821 1 88.44 118 ASN B O 1
ATOM 6767 N N . PRO B 1 119 ? -22.047 26.266 -0.656 1 85.88 119 PRO B N 1
ATOM 6768 C CA . PRO B 1 119 ? -22.625 27 -1.778 1 85.88 119 PRO B CA 1
ATOM 6769 C C . PRO B 1 119 ? -24.141 26.891 -1.837 1 85.88 119 PRO B C 1
ATOM 6771 O O . PRO B 1 119 ? -24.719 25.969 -1.25 1 85.88 119 PRO B O 1
ATOM 6774 N N . GLU B 1 120 ? -24.688 27.75 -2.559 1 85.75 120 GLU B N 1
ATOM 6775 C CA . GLU B 1 120 ? -26.141 27.812 -2.658 1 85.75 120 GLU B CA 1
ATOM 6776 C C . GLU B 1 120 ? -26.703 26.594 -3.367 1 85.75 120 GLU B C 1
ATOM 6778 O O . GLU B 1 120 ? -27.812 26.156 -3.062 1 85.75 120 GLU B O 1
ATOM 6783 N N . ASN B 1 121 ? -25.859 26.016 -4.277 1 78.25 121 ASN B N 1
ATOM 6784 C CA . ASN B 1 121 ? -26.312 24.844 -5.023 1 78.25 121 ASN B CA 1
ATOM 6785 C C . ASN B 1 121 ? -26.438 23.625 -4.121 1 78.25 121 ASN B C 1
ATOM 6787 O O . ASN B 1 121 ? -27.172 22.688 -4.438 1 78.25 121 ASN B O 1
ATOM 6791 N N . GLU B 1 122 ? -25.797 23.656 -2.98 1 79.31 122 GLU B N 1
ATOM 6792 C CA . GLU B 1 122 ? -25.859 22.547 -2.033 1 79.31 122 GLU B CA 1
ATOM 6793 C C . GLU B 1 122 ? -26.75 22.875 -0.841 1 79.31 122 GLU B C 1
ATOM 6795 O O . GLU B 1 122 ? -26.75 22.156 0.161 1 79.31 122 GLU B O 1
ATOM 6800 N N . GLY B 1 123 ? -27.391 24.047 -0.915 1 78.75 123 GLY B N 1
ATOM 6801 C CA . GLY B 1 123 ? -28.344 24.391 0.12 1 78.75 123 GLY B CA 1
ATOM 6802 C C . GLY B 1 123 ? -27.781 25.312 1.186 1 78.75 123 GLY B C 1
ATOM 6803 O O . GLY B 1 123 ? -28.391 25.5 2.242 1 78.75 123 GLY B O 1
ATOM 6804 N N . GLY B 1 124 ? -26.625 25.828 1.025 1 87.44 124 GLY B N 1
ATOM 6805 C CA . GLY B 1 124 ? -26.047 26.734 1.985 1 87.44 124 GLY B CA 1
ATOM 6806 C C . GLY B 1 124 ? -26.172 28.203 1.578 1 87.44 124 GLY B C 1
ATOM 6807 O O . GLY B 1 124 ? -26.797 28.5 0.554 1 87.44 124 GLY B O 1
ATOM 6808 N N . ALA B 1 125 ? -25.75 29.109 2.48 1 91.75 125 ALA B N 1
ATOM 6809 C CA . ALA B 1 125 ? -25.859 30.547 2.246 1 91.75 125 ALA B CA 1
ATOM 6810 C C . ALA B 1 125 ? -24.703 31.047 1.392 1 91.75 125 ALA B C 1
ATOM 6812 O O . ALA B 1 125 ? -24.781 32.156 0.818 1 91.75 125 ALA B O 1
ATOM 6813 N N . GLY B 1 126 ? -23.594 30.297 1.29 1 89.88 126 GLY B N 1
ATOM 6814 C CA . GLY B 1 126 ? -22.469 30.656 0.446 1 89.88 126 GLY B CA 1
ATOM 6815 C C . GLY B 1 126 ? -21.609 31.75 1.038 1 89.88 126 GLY B C 1
ATOM 6816 O O . GLY B 1 126 ? -20.891 32.438 0.313 1 89.88 126 GLY B O 1
ATOM 6817 N N . VAL B 1 127 ? -21.703 32.062 2.332 1 93.12 127 VAL B N 1
ATOM 6818 C CA . VAL B 1 127 ? -20.938 33.094 2.988 1 93.12 127 VAL B CA 1
ATOM 6819 C C . VAL B 1 127 ? -19.547 32.594 3.342 1 93.12 127 VAL B C 1
ATOM 6821 O O . VAL B 1 127 ? -19.422 31.578 4.039 1 93.12 127 VAL B O 1
ATOM 6824 N N . ARG B 1 128 ? -18.547 33.219 2.805 1 90.25 128 ARG B N 1
ATOM 6825 C CA . ARG B 1 128 ? -17.188 32.812 3.092 1 90.25 128 ARG B CA 1
ATOM 6826 C C . ARG B 1 128 ? -16.344 33.969 3.594 1 90.25 128 ARG B C 1
ATOM 6828 O O . ARG B 1 128 ? -16.547 35.125 3.164 1 90.25 128 ARG B O 1
ATOM 6835 N N . VAL B 1 129 ? -15.422 33.594 4.383 1 89.31 129 VAL B N 1
ATOM 6836 C CA . VAL B 1 129 ? -14.57 34.625 4.996 1 89.31 129 VAL B CA 1
ATOM 6837 C C . VAL B 1 129 ? -13.625 35.188 3.949 1 89.31 129 VAL B C 1
ATOM 6839 O O . VAL B 1 129 ? -12.992 34.469 3.193 1 89.31 129 VAL B O 1
ATOM 6842 N N . LYS B 1 130 ? -13.555 36.438 3.793 1 82.75 130 LYS B N 1
ATOM 6843 C CA . LYS B 1 130 ? -12.633 37.25 2.984 1 82.75 130 LYS B CA 1
ATOM 6844 C C . LYS B 1 130 ? -12.594 36.75 1.543 1 82.75 130 LYS B C 1
ATOM 6846 O O . LYS B 1 130 ? -11.523 36.594 0.95 1 82.75 130 LYS B O 1
ATOM 6851 N N . SER B 1 131 ? -13.719 36.312 1.131 1 84.12 131 SER B N 1
ATOM 6852 C CA . SER B 1 131 ? -13.852 35.906 -0.268 1 84.12 131 SER B CA 1
ATOM 6853 C C . SER B 1 131 ? -14.141 37.125 -1.157 1 84.12 131 SER B C 1
ATOM 6855 O O . SER B 1 131 ? -14.406 38.219 -0.658 1 84.12 131 SER B O 1
ATOM 6857 N N . ALA B 1 132 ? -13.992 36.938 -2.461 1 80.75 132 ALA B N 1
ATOM 6858 C CA . ALA B 1 132 ? -14.242 38.031 -3.414 1 80.75 132 ALA B CA 1
ATOM 6859 C C . ALA B 1 132 ? -15.664 38.531 -3.291 1 80.75 132 ALA B C 1
ATOM 6861 O O . ALA B 1 132 ? -15.906 39.75 -3.443 1 80.75 132 ALA B O 1
ATOM 6862 N N . GLU B 1 133 ? -16.594 37.656 -2.908 1 84.94 133 GLU B N 1
ATOM 6863 C CA . GLU B 1 133 ? -18 38.062 -2.787 1 84.94 133 GLU B CA 1
ATOM 6864 C C . GLU B 1 133 ? -18.281 38.688 -1.422 1 84.94 133 GLU B C 1
ATOM 6866 O O . GLU B 1 133 ? -19.219 39.469 -1.276 1 84.94 133 GLU B O 1
ATOM 6871 N N . TRP B 1 134 ? -17.453 38.281 -0.461 1 90.94 134 TRP B N 1
ATOM 6872 C CA . TRP B 1 134 ? -17.688 38.75 0.906 1 90.94 134 TRP B CA 1
ATOM 6873 C C . TRP B 1 134 ? -16.406 39.344 1.499 1 90.94 134 TRP B C 1
ATOM 6875 O O . TRP B 1 134 ? -15.891 38.812 2.496 1 90.94 134 TRP B O 1
ATOM 6885 N N . GLU B 1 135 ? -16.016 40.406 1.07 1 89.38 135 GLU B N 1
ATOM 6886 C CA . GLU B 1 135 ? -14.758 41 1.48 1 89.38 135 GLU B CA 1
ATOM 6887 C C . GLU B 1 135 ? -14.852 41.562 2.9 1 89.38 135 GLU B C 1
ATOM 6889 O O . GLU B 1 135 ? -13.852 41.625 3.609 1 89.38 135 GLU B O 1
ATOM 6894 N N . ASN B 1 136 ? -16.109 41.906 3.309 1 92.62 136 ASN B N 1
ATOM 6895 C CA . ASN B 1 136 ? -16.281 42.562 4.594 1 92.62 136 ASN B CA 1
ATOM 6896 C C . ASN B 1 136 ? -16.469 41.562 5.727 1 92.62 136 ASN B C 1
ATOM 6898 O O . ASN B 1 136 ? -16.453 41.938 6.898 1 92.62 136 ASN B O 1
ATOM 6902 N N . VAL B 1 137 ? -16.703 40.312 5.336 1 94.12 137 VAL B N 1
ATOM 6903 C CA . VAL B 1 137 ? -16.828 39.281 6.363 1 94.12 137 VAL B CA 1
ATOM 6904 C C . VAL B 1 137 ? -15.438 38.875 6.863 1 94.12 137 VAL B C 1
ATOM 6906 O O . VAL B 1 137 ? -14.695 38.219 6.156 1 94.12 137 VAL B O 1
ATOM 6909 N N . GLU B 1 138 ? -15.164 39.281 8.023 1 91.94 138 GLU B N 1
ATOM 6910 C CA . GLU B 1 138 ? -13.812 39.125 8.562 1 91.94 138 GLU B CA 1
ATOM 6911 C C . GLU B 1 138 ? -13.641 37.719 9.172 1 91.94 138 GLU B C 1
ATOM 6913 O O . GLU B 1 138 ? -12.594 37.094 9.016 1 91.94 138 GLU B O 1
ATOM 6918 N N . SER B 1 139 ? -14.602 37.281 9.961 1 93.19 139 SER B N 1
ATOM 6919 C CA . SER B 1 139 ? -14.469 36 10.633 1 93.19 139 SER B CA 1
ATOM 6920 C C . SER B 1 139 ? -15.828 35.406 10.984 1 93.19 139 SER B C 1
ATOM 6922 O O . SER B 1 139 ? -16.812 36.125 11.125 1 93.19 139 SER B O 1
ATOM 6924 N N . ILE B 1 140 ? -15.93 34.188 10.945 1 94.81 140 ILE B N 1
ATOM 6925 C CA . ILE B 1 140 ? -17.062 33.406 11.414 1 94.81 140 ILE B CA 1
ATOM 6926 C C . ILE B 1 140 ? -16.625 32.469 12.531 1 94.81 140 ILE B C 1
ATOM 6928 O O . ILE B 1 140 ? -15.812 31.562 12.305 1 94.81 140 ILE B O 1
ATOM 6932 N N . PHE B 1 141 ? -17.047 32.719 13.75 1 94.31 141 PHE B N 1
ATOM 6933 C CA . PHE B 1 141 ? -16.562 31.906 14.852 1 94.31 141 PHE B CA 1
ATOM 6934 C C . PHE B 1 141 ? -17.672 31.609 15.852 1 94.31 141 PHE B C 1
ATOM 6936 O O . PHE B 1 141 ? -18.703 32.312 15.859 1 94.31 141 PHE B O 1
ATOM 6943 N N . ALA B 1 142 ? -17.547 30.562 16.609 1 94.12 142 ALA B N 1
ATOM 6944 C CA . ALA B 1 142 ? -18.453 30.203 17.688 1 94.12 142 ALA B CA 1
ATOM 6945 C C . ALA B 1 142 ? -17.891 30.641 19.047 1 94.12 142 ALA B C 1
ATOM 6947 O O . ALA B 1 142 ? -16.672 30.812 19.188 1 94.12 142 ALA B O 1
ATOM 6948 N N . LEU B 1 143 ? -18.766 30.812 19.922 1 92.88 143 LEU B N 1
ATOM 6949 C CA . LEU B 1 143 ? -18.359 31.281 21.25 1 92.88 143 LEU B CA 1
ATOM 6950 C C . LEU B 1 143 ? -17.797 30.141 22.078 1 92.88 143 LEU B C 1
ATOM 6952 O O . LEU B 1 143 ? -18.203 29 21.922 1 92.88 143 LEU B O 1
ATOM 6956 N N . HIS B 1 144 ? -16.828 30.5 22.891 1 91.12 144 HIS B N 1
ATOM 6957 C CA . HIS B 1 144 ? -16.234 29.531 23.812 1 91.12 144 HIS B CA 1
ATOM 6958 C C . HIS B 1 144 ? -17.219 29.141 24.922 1 91.12 144 HIS B C 1
ATOM 6960 O O . HIS B 1 144 ? -18.016 29.984 25.359 1 91.12 144 HIS B O 1
ATOM 6966 N N . ASP B 1 145 ? -17.203 27.891 25.219 1 88.06 145 ASP B N 1
ATOM 6967 C CA . ASP B 1 145 ? -17.859 27.438 26.453 1 88.06 145 ASP B CA 1
ATOM 6968 C C . ASP B 1 145 ? -16.906 27.547 27.641 1 88.06 145 ASP B C 1
ATOM 6970 O O . ASP B 1 145 ? -16.125 26.625 27.906 1 88.06 145 ASP B O 1
ATOM 6974 N N . HIS B 1 146 ? -17.031 28.547 28.359 1 85.88 146 HIS B N 1
ATOM 6975 C CA . HIS B 1 146 ? -16.078 28.859 29.422 1 85.88 146 HIS B CA 1
ATOM 6976 C C . HIS B 1 146 ? -16.156 27.844 30.547 1 85.88 146 HIS B C 1
ATOM 6978 O O . HIS B 1 146 ? -15.156 27.547 31.203 1 85.88 146 HIS B O 1
ATOM 6984 N N . THR B 1 147 ? -17.359 27.328 30.75 1 84.56 147 THR B N 1
ATOM 6985 C CA . THR B 1 147 ? -17.5 26.312 31.797 1 84.56 147 THR B CA 1
ATOM 6986 C C . THR B 1 147 ? -16.734 25.047 31.438 1 84.56 147 THR B C 1
ATOM 6988 O O . THR B 1 147 ? -15.984 24.516 32.25 1 84.56 147 THR B O 1
ATOM 6991 N N . PHE B 1 148 ? -16.906 24.719 30.281 1 84.44 148 PHE B N 1
ATOM 6992 C CA . PHE B 1 148 ? -16.203 23.531 29.812 1 84.44 148 PHE B CA 1
ATOM 6993 C C . PHE B 1 148 ? -14.703 23.781 29.766 1 84.44 148 PHE B C 1
ATOM 6995 O O . PHE B 1 148 ? -13.906 22.938 30.172 1 84.44 148 PHE B O 1
ATOM 7002 N N . ASN B 1 149 ? -14.305 24.922 29.266 1 88.38 149 ASN B N 1
ATOM 7003 C CA . ASN B 1 149 ? -12.891 25.25 29.109 1 88.38 149 ASN B CA 1
ATOM 7004 C C . ASN B 1 149 ? -12.172 25.281 30.453 1 88.38 149 ASN B C 1
ATOM 7006 O O . ASN B 1 149 ? -11.047 24.781 30.578 1 88.38 149 ASN B O 1
ATOM 7010 N N . LYS B 1 150 ? -12.836 25.797 31.391 1 86 150 LYS B N 1
ATOM 7011 C CA . LYS B 1 150 ? -12.234 25.859 32.719 1 86 150 LYS B CA 1
ATOM 7012 C C . LYS B 1 150 ? -12.086 24.453 33.312 1 86 150 LYS B C 1
ATOM 7014 O O . LYS B 1 150 ? -11.055 24.125 33.906 1 86 150 LYS B O 1
ATOM 7019 N N . HIS B 1 151 ? -13.07 23.719 33.125 1 84.88 151 HIS B N 1
ATOM 7020 C CA . HIS B 1 151 ? -13.039 22.344 33.625 1 84.88 151 HIS B CA 1
ATOM 7021 C C . HIS B 1 151 ? -11.945 21.531 32.938 1 84.88 151 HIS B C 1
ATOM 7023 O O . HIS B 1 151 ? -11.219 20.781 33.594 1 84.88 151 HIS B O 1
ATOM 7029 N N . TRP B 1 152 ? -11.945 21.719 31.703 1 82.75 152 TRP B N 1
ATOM 7030 C CA . TRP B 1 152 ? -10.961 20.984 30.906 1 82.75 152 TRP B CA 1
ATOM 7031 C C . TRP B 1 152 ? -9.539 21.406 31.25 1 82.75 152 TRP B C 1
ATOM 7033 O O . TRP B 1 152 ? -8.641 20.578 31.375 1 82.75 152 TRP B O 1
ATOM 7043 N N . LEU B 1 153 ? -9.289 22.688 31.438 1 84.56 153 LEU B N 1
ATOM 7044 C CA . LEU B 1 153 ? -7.969 23.188 31.781 1 84.56 153 LEU B CA 1
ATOM 7045 C C . LEU B 1 153 ? -7.551 22.719 33.188 1 84.56 153 LEU B C 1
ATOM 7047 O O . LEU B 1 153 ? -6.383 22.391 33.406 1 84.56 153 LEU B O 1
ATOM 7051 N N . LYS B 1 154 ? -8.477 22.625 34 1 84.19 154 LYS B N 1
ATOM 7052 C CA . LYS B 1 154 ? -8.18 22.141 35.344 1 84.19 154 LYS B CA 1
ATOM 7053 C C . LYS B 1 154 ? -7.855 20.641 35.344 1 84.19 154 LYS B C 1
ATOM 7055 O O . LYS B 1 154 ? -6.918 20.203 36 1 84.19 154 LYS B O 1
ATOM 7060 N N . LYS B 1 155 ? -8.578 20 34.594 1 82.19 155 LYS B N 1
ATOM 7061 C CA . LYS B 1 155 ? -8.359 18.562 34.469 1 82.19 155 LYS B CA 1
ATOM 7062 C C . LYS B 1 155 ? -6.988 18.25 33.875 1 82.19 155 LYS B C 1
ATOM 7064 O O . LYS B 1 155 ? -6.277 17.375 34.344 1 82.19 155 LYS B O 1
ATOM 7069 N N . TRP B 1 156 ? -6.668 19 32.875 1 78.56 156 TRP B N 1
ATOM 7070 C CA . TRP B 1 156 ? -5.418 18.766 32.188 1 78.56 156 TRP B CA 1
ATOM 7071 C C . TRP B 1 156 ? -4.223 19.219 33 1 78.56 156 TRP B C 1
ATOM 7073 O O . TRP B 1 156 ? -3.111 18.719 32.844 1 78.56 156 TRP B O 1
ATOM 7083 N N . ALA B 1 157 ? -4.469 20.219 33.875 1 74 157 ALA B N 1
ATOM 7084 C CA . ALA B 1 157 ? -3.402 20.688 34.75 1 74 157 ALA B CA 1
ATOM 7085 C C . ALA B 1 157 ? -3.082 19.641 35.812 1 74 157 ALA B C 1
ATOM 7087 O O . ALA B 1 157 ? -1.967 19.594 36.344 1 74 157 ALA B O 1
ATOM 7088 N N . THR B 1 158 ? -4.027 18.734 36.062 1 74.25 158 THR B N 1
ATOM 7089 C CA . THR B 1 158 ? -3.854 17.797 37.156 1 74.25 158 THR B CA 1
ATOM 7090 C C . THR B 1 158 ? -3.551 16.391 36.625 1 74.25 158 THR B C 1
ATOM 7092 O O . THR B 1 158 ? -2.949 15.586 37.344 1 74.25 158 THR B O 1
ATOM 7095 N N . GLN B 1 159 ? -3.98 16.156 35.438 1 76.69 159 GLN B N 1
ATOM 7096 C CA . GLN B 1 159 ? -3.824 14.781 34.969 1 76.69 159 GLN B CA 1
ATOM 7097 C C . GLN B 1 159 ? -2.658 14.688 33.969 1 76.69 159 GLN B C 1
ATOM 7099 O O . GLN B 1 159 ? -2.414 15.609 33.188 1 76.69 159 GLN B O 1
ATOM 7104 N N . TRP B 1 160 ? -1.975 13.594 34.125 1 72.38 160 TRP B N 1
ATOM 7105 C CA . TRP B 1 160 ? -0.784 13.391 33.312 1 72.38 160 TRP B CA 1
ATOM 7106 C C . TRP B 1 160 ? -1.146 12.75 31.969 1 72.38 160 TRP B C 1
ATOM 7108 O O . TRP B 1 160 ? -0.46 12.961 30.969 1 72.38 160 TRP B O 1
ATOM 7118 N N . ALA B 1 161 ? -2.246 11.984 31.906 1 78.5 161 ALA B N 1
ATOM 7119 C CA . ALA B 1 161 ? -2.557 11.25 30.688 1 78.5 161 ALA B CA 1
ATOM 7120 C C . ALA B 1 161 ? -3.982 11.539 30.219 1 78.5 161 ALA B C 1
ATOM 7122 O O . ALA B 1 161 ? -4.883 11.734 31.047 1 78.5 161 ALA B O 1
ATOM 7123 N N . ILE B 1 162 ? -4.066 11.727 28.906 1 80 162 ILE B N 1
ATOM 7124 C CA . ILE B 1 162 ? -5.371 11.898 28.297 1 80 162 ILE B CA 1
ATOM 7125 C C . ILE B 1 162 ? -6.008 10.531 28.047 1 80 162 ILE B C 1
ATOM 7127 O O . ILE B 1 162 ? -5.445 9.695 27.328 1 80 162 ILE B O 1
ATOM 7131 N N . SER B 1 163 ? -7.086 10.297 28.672 1 84.31 163 SER B N 1
ATOM 7132 C CA . SER B 1 163 ? -7.789 9.023 28.5 1 84.31 163 SER B CA 1
ATOM 7133 C C . SER B 1 163 ? -8.602 9.008 27.219 1 84.31 163 SER B C 1
ATOM 7135 O O . SER B 1 163 ? -8.719 10.023 26.531 1 84.31 163 SER B O 1
ATOM 7137 N N . SER B 1 164 ? -9.07 7.887 26.844 1 85.56 164 SER B N 1
ATOM 7138 C CA . SER B 1 164 ? -9.906 7.734 25.656 1 85.56 164 SER B CA 1
ATOM 7139 C C . SER B 1 164 ? -11.211 8.508 25.797 1 85.56 164 SER B C 1
ATOM 7141 O O . SER B 1 164 ? -11.727 9.039 24.812 1 85.56 164 SER B O 1
ATOM 7143 N N . GLU B 1 165 ? -11.688 8.609 26.984 1 87.56 165 GLU B N 1
ATOM 7144 C CA . GLU B 1 165 ? -12.914 9.352 27.234 1 87.56 165 GLU B CA 1
ATOM 7145 C C . GLU B 1 165 ? -12.703 10.852 27.062 1 87.56 165 GLU B C 1
ATOM 7147 O O . GLU B 1 165 ? -13.586 11.562 26.578 1 87.56 165 GLU B O 1
ATOM 7152 N N . ASP B 1 166 ? -11.523 11.203 27.469 1 89.12 166 ASP B N 1
ATOM 7153 C CA . ASP B 1 166 ? -11.188 12.609 27.281 1 89.12 166 ASP B CA 1
ATOM 7154 C C . ASP B 1 166 ? -11.102 12.961 25.797 1 89.12 166 ASP B C 1
ATOM 7156 O O . ASP B 1 166 ? -11.523 14.047 25.391 1 89.12 166 ASP B O 1
ATOM 7160 N N . LEU B 1 167 ? -10.602 12.07 25.094 1 90.75 167 LEU B N 1
ATOM 7161 C CA . LEU B 1 167 ? -10.492 12.297 23.656 1 90.75 167 LEU B CA 1
ATOM 7162 C C . LEU B 1 167 ? -11.867 12.375 23.016 1 90.75 167 LEU B C 1
ATOM 7164 O O . LEU B 1 167 ? -12.086 13.164 22.094 1 90.75 167 LEU B O 1
ATOM 7168 N N . ASP B 1 168 ? -12.734 11.617 23.516 1 91.56 168 ASP B N 1
ATOM 7169 C CA . ASP B 1 168 ? -14.102 11.664 23 1 91.56 168 ASP B CA 1
ATOM 7170 C C . ASP B 1 168 ? -14.766 13.008 23.312 1 91.56 168 ASP B C 1
ATOM 7172 O O . ASP B 1 168 ? -15.523 13.539 22.5 1 91.56 168 ASP B O 1
ATOM 7176 N N . ASP B 1 169 ? -14.414 13.461 24.422 1 90.62 169 ASP B N 1
ATOM 7177 C CA . ASP B 1 169 ? -14.969 14.75 24.812 1 90.62 169 ASP B CA 1
ATOM 7178 C C . ASP B 1 169 ? -14.422 15.867 23.938 1 90.62 169 ASP B C 1
ATOM 7180 O O . ASP B 1 169 ? -15.156 16.781 23.562 1 90.62 169 ASP B O 1
ATOM 7184 N N . ILE B 1 170 ? -13.203 15.789 23.672 1 91 170 ILE B N 1
ATOM 7185 C CA . ILE B 1 170 ? -12.578 16.781 22.797 1 91 170 ILE B CA 1
ATOM 7186 C C . ILE B 1 170 ? -13.188 16.703 21.406 1 91 170 ILE B C 1
ATOM 7188 O O . ILE B 1 170 ? -13.477 17.719 20.781 1 91 170 ILE B O 1
ATOM 7192 N N . ARG B 1 171 ? -13.398 15.531 21.016 1 93.19 171 ARG B N 1
ATOM 7193 C CA . ARG B 1 171 ? -14 15.32 19.703 1 93.19 171 ARG B CA 1
ATOM 7194 C C . ARG B 1 171 ? -15.406 15.898 19.641 1 93.19 171 ARG B C 1
ATOM 7196 O O . ARG B 1 171 ? -15.781 16.531 18.656 1 93.19 171 ARG B O 1
ATOM 7203 N N . ASN B 1 172 ? -16.109 15.688 20.703 1 92.88 172 ASN B N 1
ATOM 7204 C CA . ASN B 1 172 ? -17.5 16.125 20.734 1 92.88 172 ASN B CA 1
ATOM 7205 C C . ASN B 1 172 ? -17.625 17.641 20.828 1 92.88 172 ASN B C 1
ATOM 7207 O O . ASN B 1 172 ? -18.656 18.203 20.484 1 92.88 172 ASN B O 1
ATOM 7211 N N . ARG B 1 173 ? -16.547 18.234 21.156 1 91.38 173 ARG B N 1
ATOM 7212 C CA . ARG B 1 173 ? -16.625 19.672 21.344 1 91.38 173 ARG B CA 1
ATOM 7213 C C . ARG B 1 173 ? -15.852 20.406 20.25 1 91.38 173 ARG B C 1
ATOM 7215 O O . ARG B 1 173 ? -16.312 21.438 19.734 1 91.38 173 ARG B O 1
ATOM 7222 N N . PHE B 1 174 ? -14.656 19.891 19.906 1 92.88 174 PHE B N 1
ATOM 7223 C CA . PHE B 1 174 ? -13.781 20.641 19.031 1 92.88 174 PHE B CA 1
ATOM 7224 C C . PHE B 1 174 ? -13.672 19.969 17.672 1 92.88 174 PHE B C 1
ATOM 7226 O O . PHE B 1 174 ? -13.07 20.516 16.734 1 92.88 174 PHE B O 1
ATOM 7233 N N . GLY B 1 175 ? -14.172 18.766 17.547 1 93.56 175 GLY B N 1
ATOM 7234 C CA . GLY B 1 175 ? -14.125 18.078 16.266 1 93.56 175 GLY B CA 1
ATOM 7235 C C . GLY B 1 175 ? -13.055 17 16.203 1 93.56 175 GLY B C 1
ATOM 7236 O O . GLY B 1 175 ? -12.203 16.922 17.094 1 93.56 175 GLY B O 1
ATOM 7237 N N . GLU B 1 176 ? -13.07 16.266 15.18 1 93.62 176 GLU B N 1
ATOM 7238 C CA . GLU B 1 176 ? -12.164 15.117 15.047 1 93.62 176 GLU B CA 1
ATOM 7239 C C . GLU B 1 176 ? -10.75 15.57 14.703 1 93.62 176 GLU B C 1
ATOM 7241 O O . GLU B 1 176 ? -9.773 14.938 15.117 1 93.62 176 GLU B O 1
ATOM 7246 N N . LYS B 1 177 ? -10.594 16.625 13.938 1 93.25 177 LYS B N 1
ATOM 7247 C CA . LYS B 1 177 ? -9.266 17.094 13.562 1 93.25 177 LYS B CA 1
ATOM 7248 C C . LYS B 1 177 ? -8.438 17.453 14.797 1 93.25 177 LYS B C 1
ATOM 7250 O O . LYS B 1 177 ? -7.277 17.047 14.906 1 93.25 177 LYS B O 1
ATOM 7255 N N . VAL B 1 178 ? -9.047 18.156 15.719 1 94.31 178 VAL B N 1
ATOM 7256 C CA . VAL B 1 178 ? -8.367 18.562 16.953 1 94.31 178 VAL B CA 1
ATOM 7257 C C . VAL B 1 178 ? -8.172 17.344 17.844 1 94.31 178 VAL B C 1
ATOM 7259 O O . VAL B 1 178 ? -7.129 17.203 18.5 1 94.31 178 VAL B O 1
ATOM 7262 N N . ALA B 1 179 ? -9.117 16.484 17.844 1 95 179 ALA B N 1
ATOM 7263 C CA . ALA B 1 179 ? -9.008 15.273 18.656 1 95 179 ALA B CA 1
ATOM 7264 C C . ALA B 1 179 ? -7.867 14.383 18.188 1 95 179 ALA B C 1
ATOM 7266 O O . ALA B 1 179 ? -7.145 13.805 19 1 95 179 ALA B O 1
ATOM 7267 N N . PHE B 1 180 ? -7.695 14.273 16.875 1 95.12 180 PHE B N 1
ATOM 7268 C CA . PHE B 1 180 ? -6.594 13.492 16.312 1 95.12 180 PHE B CA 1
ATOM 7269 C C . PHE B 1 180 ? -5.25 14.078 16.734 1 95.12 180 PHE B C 1
ATOM 7271 O O . PHE B 1 180 ? -4.309 13.336 17.016 1 95.12 180 PHE B O 1
ATOM 7278 N N . TYR B 1 181 ? -5.145 15.414 16.781 1 94.88 181 TYR B N 1
ATOM 7279 C CA . TYR B 1 181 ? -3.9 16.062 17.188 1 94.88 181 TYR B CA 1
ATOM 7280 C C . TYR B 1 181 ? -3.529 15.703 18.625 1 94.88 181 TYR B C 1
ATOM 7282 O O . TYR B 1 181 ? -2.389 15.32 18.891 1 94.88 181 TYR B O 1
ATOM 7290 N N . PHE B 1 182 ? -4.5 15.734 19.484 1 93.69 182 PHE B N 1
ATOM 7291 C CA . PHE B 1 182 ? -4.211 15.453 20.891 1 93.69 182 PHE B CA 1
ATOM 7292 C C . PHE B 1 182 ? -3.947 13.969 21.094 1 93.69 182 PHE B C 1
ATOM 7294 O O . PHE B 1 182 ? -3.139 13.586 21.938 1 93.69 182 PHE B O 1
ATOM 7301 N N . ALA B 1 183 ? -4.648 13.188 20.328 1 95.25 183 ALA B N 1
ATOM 7302 C CA . ALA B 1 183 ? -4.367 11.75 20.391 1 95.25 183 ALA B CA 1
ATOM 7303 C C . ALA B 1 183 ? -2.945 11.453 19.922 1 95.25 183 ALA B C 1
ATOM 7305 O O . ALA B 1 183 ? -2.246 10.633 20.531 1 95.25 183 ALA B O 1
ATOM 7306 N N . PHE B 1 184 ? -2.537 12.078 18.875 1 96.12 184 PHE B N 1
ATOM 7307 C CA . PHE B 1 184 ? -1.188 11.914 18.359 1 96.12 184 PHE B CA 1
ATOM 7308 C C . PHE B 1 184 ? -0.151 12.375 19.375 1 96.12 184 PHE B C 1
ATOM 7310 O O . PHE B 1 184 ? 0.825 11.664 19.641 1 96.12 184 PHE B O 1
ATOM 7317 N N . GLU B 1 185 ? -0.377 13.562 19.891 1 94.44 185 GLU B N 1
ATOM 7318 C CA . GLU B 1 185 ? 0.564 14.133 20.844 1 94.44 185 GLU B CA 1
ATOM 7319 C C . GLU B 1 185 ? 0.711 13.242 22.078 1 94.44 185 GLU B C 1
ATOM 7321 O O . GLU B 1 185 ? 1.819 13.047 22.578 1 94.44 185 GLU B O 1
ATOM 7326 N N . GLN B 1 186 ? -0.391 12.742 22.516 1 93.31 186 GLN B N 1
ATOM 7327 C CA . GLN B 1 186 ? -0.35 11.859 23.672 1 93.31 186 GLN B CA 1
ATOM 7328 C C . GLN B 1 186 ? 0.398 10.57 23.359 1 93.31 186 GLN B C 1
ATOM 7330 O O . GLN B 1 186 ? 1.2 10.094 24.172 1 93.31 186 GLN B O 1
ATOM 7335 N N . THR B 1 187 ? 0.125 10 22.219 1 95.12 187 THR B N 1
ATOM 7336 C CA . THR B 1 187 ? 0.815 8.781 21.828 1 95.12 187 THR B CA 1
ATOM 7337 C C . THR B 1 187 ? 2.311 9.039 21.656 1 95.12 187 THR B C 1
ATOM 7339 O O . THR B 1 187 ? 3.137 8.234 22.094 1 95.12 187 THR B O 1
ATOM 7342 N N . TYR B 1 188 ? 2.633 10.156 20.984 1 96.56 188 TYR B N 1
ATOM 7343 C CA . TYR B 1 188 ? 4.027 10.539 20.797 1 96.56 188 TYR B CA 1
ATOM 7344 C C . TYR B 1 188 ? 4.734 10.727 22.125 1 96.56 188 TYR B C 1
ATOM 7346 O O . TYR B 1 188 ? 5.855 10.242 22.312 1 96.56 188 TYR B O 1
ATOM 7354 N N . PHE B 1 189 ? 4.074 11.352 23.078 1 94.69 189 PHE B N 1
ATOM 7355 C CA . PHE B 1 189 ? 4.621 11.57 24.422 1 94.69 189 PHE B CA 1
ATOM 7356 C C . PHE B 1 189 ? 4.895 10.242 25.109 1 94.69 189 PHE B C 1
ATOM 7358 O O . PHE B 1 189 ? 5.969 10.039 25.688 1 94.69 189 PHE B O 1
ATOM 7365 N N . ASN B 1 190 ? 4.004 9.328 25.078 1 94.62 190 ASN B N 1
ATOM 7366 C CA . ASN B 1 190 ? 4.168 8.023 25.719 1 94.62 190 ASN B CA 1
ATOM 7367 C C . ASN B 1 190 ? 5.297 7.23 25.062 1 94.62 190 ASN B C 1
ATOM 7369 O O . ASN B 1 190 ? 6.059 6.551 25.75 1 94.62 190 ASN B O 1
ATOM 7373 N N . PHE B 1 191 ? 5.375 7.332 23.797 1 96.88 191 PHE B N 1
ATOM 7374 C CA . PHE B 1 191 ? 6.395 6.574 23.078 1 96.88 191 PHE B CA 1
ATOM 7375 C C . PHE B 1 191 ? 7.781 7.152 23.344 1 96.88 191 PHE B C 1
ATOM 7377 O O . PHE B 1 191 ? 8.789 6.453 23.203 1 96.88 191 PHE B O 1
ATOM 7384 N N . LEU B 1 192 ? 7.844 8.438 23.656 1 97.25 192 LEU B N 1
ATOM 7385 C CA . LEU B 1 192 ? 9.125 9.086 23.906 1 97.25 192 LEU B CA 1
ATOM 7386 C C . LEU B 1 192 ? 9.742 8.609 25.219 1 97.25 192 LEU B C 1
ATOM 7388 O O . LEU B 1 192 ? 10.945 8.781 25.438 1 97.25 192 LEU B O 1
ATOM 7392 N N . LEU B 1 193 ? 9.062 7.938 26.062 1 97.19 193 LEU B N 1
ATOM 7393 C CA . LEU B 1 193 ? 9.562 7.465 27.344 1 97.19 193 LEU B CA 1
ATOM 7394 C C . LEU B 1 193 ? 10.688 6.457 27.156 1 97.19 193 LEU B C 1
ATOM 7396 O O . LEU B 1 193 ? 11.711 6.527 27.844 1 97.19 193 LEU B O 1
ATOM 7400 N N . PHE B 1 194 ? 10.562 5.629 26.188 1 97.44 194 PHE B N 1
ATOM 7401 C CA . PHE B 1 194 ? 11.57 4.594 25.969 1 97.44 194 PHE B CA 1
ATOM 7402 C C . PHE B 1 194 ? 12.859 5.199 25.422 1 97.44 194 PHE B C 1
ATOM 7404 O O . PHE B 1 194 ? 13.93 4.992 26 1 97.44 194 PHE B O 1
ATOM 7411 N N . PRO B 1 195 ? 12.773 5.98 24.312 1 97.38 195 PRO B N 1
ATOM 7412 C CA . PRO B 1 195 ? 14.031 6.559 23.828 1 97.38 195 PRO B CA 1
ATOM 7413 C C . PRO B 1 195 ? 14.688 7.48 24.859 1 97.38 195 PRO B C 1
ATOM 7415 O O . PRO B 1 195 ? 15.906 7.645 24.844 1 97.38 195 PRO B O 1
ATOM 7418 N N . THR B 1 196 ? 13.867 8.102 25.719 1 97.62 196 THR B N 1
ATOM 7419 C CA . THR B 1 196 ? 14.445 8.922 26.766 1 97.62 196 THR B CA 1
ATOM 7420 C C . THR B 1 196 ? 15.234 8.07 27.75 1 97.62 196 THR B C 1
ATOM 7422 O O . THR B 1 196 ? 16.391 8.375 28.062 1 97.62 196 THR B O 1
ATOM 7425 N N . ALA B 1 197 ? 14.625 7.004 28.266 1 97.62 197 ALA B N 1
ATOM 7426 C CA . ALA B 1 197 ? 15.32 6.105 29.172 1 97.62 197 ALA B CA 1
ATOM 7427 C C . ALA B 1 197 ? 16.562 5.496 28.531 1 97.62 197 ALA B C 1
ATOM 7429 O O . ALA B 1 197 ? 17.625 5.457 29.125 1 97.62 197 ALA B O 1
ATOM 7430 N N . PHE B 1 198 ? 16.406 5.109 27.328 1 96.94 198 PHE B N 1
ATOM 7431 C CA . PHE B 1 198 ? 17.516 4.48 26.609 1 96.94 198 PHE B CA 1
ATOM 7432 C C . PHE B 1 198 ? 18.578 5.508 26.266 1 96.94 198 PHE B C 1
ATOM 7434 O O . PHE B 1 198 ? 19.781 5.188 26.266 1 96.94 198 PHE B O 1
ATOM 7441 N N . GLY B 1 199 ? 18.125 6.672 25.859 1 96.44 199 GLY B N 1
ATOM 7442 C CA . GLY B 1 199 ? 19.078 7.73 25.562 1 96.44 199 GLY B CA 1
ATOM 7443 C C . GLY B 1 199 ? 19.938 8.102 26.766 1 96.44 199 GLY B C 1
ATOM 7444 O O . GLY B 1 199 ? 21.141 8.289 26.625 1 96.44 199 GLY B O 1
ATOM 7445 N N . VAL B 1 200 ? 19.344 8.195 27.938 1 96.25 200 VAL B N 1
ATOM 7446 C CA . VAL B 1 200 ? 20.094 8.492 29.156 1 96.25 200 VAL B CA 1
ATOM 7447 C C . VAL B 1 200 ? 21.078 7.355 29.453 1 96.25 200 VAL B C 1
ATOM 7449 O O . VAL B 1 200 ? 22.234 7.605 29.797 1 96.25 200 VAL B O 1
ATOM 7452 N N . PHE B 1 201 ? 20.625 6.152 29.219 1 96.69 201 PHE B N 1
ATOM 7453 C CA . PHE B 1 201 ? 21.484 4.992 29.391 1 96.69 201 PHE B CA 1
ATOM 7454 C C . PHE B 1 201 ? 22.656 5.047 28.422 1 96.69 201 PHE B C 1
ATOM 7456 O O . PHE B 1 201 ? 23.812 4.805 28.812 1 96.69 201 PHE B O 1
ATOM 7463 N N . ALA B 1 202 ? 22.344 5.328 27.234 1 95.5 202 ALA B N 1
ATOM 7464 C CA . ALA B 1 202 ? 23.391 5.379 26.203 1 95.5 202 ALA B CA 1
ATOM 7465 C C . ALA B 1 202 ? 24.391 6.492 26.484 1 95.5 202 ALA B C 1
ATOM 7467 O O . ALA B 1 202 ? 25.594 6.336 26.25 1 95.5 202 ALA B O 1
ATOM 7468 N N . TYR B 1 203 ? 23.938 7.629 26.969 1 93.81 203 TYR B N 1
ATOM 7469 C CA . TYR B 1 203 ? 24.797 8.766 27.281 1 93.81 203 TYR B CA 1
ATOM 7470 C C . TYR B 1 203 ? 25.844 8.398 28.344 1 93.81 203 TYR B C 1
ATOM 7472 O O . TYR B 1 203 ? 27 8.812 28.25 1 93.81 203 TYR B O 1
ATOM 7480 N N . PHE B 1 204 ? 25.562 7.488 29.312 1 94.69 204 PHE B N 1
ATOM 7481 C CA . PHE B 1 204 ? 26.453 7.18 30.422 1 94.69 204 PHE B CA 1
ATOM 7482 C C . PHE B 1 204 ? 27.25 5.91 30.141 1 94.69 204 PHE B C 1
ATOM 7484 O O . PHE B 1 204 ? 28.391 5.766 30.609 1 94.69 204 PHE B O 1
ATOM 7491 N N . PHE B 1 205 ? 26.656 5.012 29.312 1 94.31 205 PHE B N 1
ATOM 7492 C CA . PHE B 1 205 ? 27.266 3.689 29.25 1 94.31 205 PHE B CA 1
ATOM 7493 C C . PHE B 1 205 ? 27.797 3.41 27.844 1 94.31 205 PHE B C 1
ATOM 7495 O O . PHE B 1 205 ? 28.656 2.553 27.672 1 94.31 205 PHE B O 1
ATOM 7502 N N . LEU B 1 206 ? 27.109 4.188 26.953 1 88.12 206 LEU B N 1
ATOM 7503 C CA . LEU B 1 206 ? 27.531 3.924 25.594 1 88.12 206 LEU B CA 1
ATOM 7504 C C . LEU B 1 206 ? 28.406 5.062 25.062 1 88.12 206 LEU B C 1
ATOM 7506 O O . LEU B 1 206 ? 28.344 6.184 25.562 1 88.12 206 LEU B O 1
ATOM 7510 N N . GLY B 1 207 ? 29.484 4.855 24.391 1 81.56 207 GLY B N 1
ATOM 7511 C CA . GLY B 1 207 ? 30.359 5.844 23.797 1 81.56 207 GLY B CA 1
ATOM 7512 C C . GLY B 1 207 ? 29.656 6.781 22.844 1 81.56 207 GLY B C 1
ATOM 7513 O O . GLY B 1 207 ? 28.453 6.641 22.609 1 81.56 207 GLY B O 1
ATOM 7514 N N . SER B 1 208 ? 30.375 7.863 22.422 1 83.44 208 SER B N 1
ATOM 7515 C CA . SER B 1 208 ? 29.812 8.82 21.469 1 83.44 208 SER B CA 1
ATOM 7516 C C . SER B 1 208 ? 29.578 8.172 20.109 1 83.44 208 SER B C 1
ATOM 7518 O O . SER B 1 208 ? 30.359 7.332 19.672 1 83.44 208 SER B O 1
ATOM 7520 N N . PHE B 1 209 ? 28.391 8.422 19.516 1 90.5 209 PHE B N 1
ATOM 7521 C CA . PHE B 1 209 ? 28.047 7.941 18.172 1 90.5 209 PHE B CA 1
ATOM 7522 C C . PHE B 1 209 ? 27.984 6.418 18.141 1 90.5 209 PHE B C 1
ATOM 7524 O O . PHE B 1 209 ? 28.594 5.793 17.266 1 90.5 209 PHE B O 1
ATOM 7531 N N . SER B 1 210 ? 27.312 5.902 19.094 1 92.31 210 SER B N 1
ATOM 7532 C CA . SER B 1 210 ? 27.172 4.453 19.234 1 92.31 210 SER B CA 1
ATOM 7533 C C . SER B 1 210 ? 26.266 3.883 18.141 1 92.31 210 SER B C 1
ATOM 7535 O O . SER B 1 210 ? 25.141 4.359 17.938 1 92.31 210 SER B O 1
ATOM 7537 N N . ALA B 1 211 ? 26.75 2.844 17.469 1 92.19 211 ALA B N 1
ATOM 7538 C CA . ALA B 1 211 ? 25.953 2.152 16.453 1 92.19 211 ALA B CA 1
ATOM 7539 C C . ALA B 1 211 ? 24.75 1.452 17.094 1 92.19 211 ALA B C 1
ATOM 7541 O O . ALA B 1 211 ? 23.688 1.372 16.484 1 92.19 211 ALA B O 1
ATOM 7542 N N . PHE B 1 212 ? 24.953 1.023 18.25 1 94.25 212 PHE B N 1
ATOM 7543 C CA . PHE B 1 212 ? 23.875 0.341 18.953 1 94.25 212 PHE B CA 1
ATOM 7544 C C . PHE B 1 212 ? 22.734 1.299 19.25 1 94.25 212 PHE B C 1
ATOM 7546 O O . PHE B 1 212 ? 21.562 0.951 19.062 1 94.25 212 PHE B O 1
ATOM 7553 N N . TYR B 1 213 ? 23.047 2.467 19.672 1 95.69 213 TYR B N 1
ATOM 7554 C CA . TYR B 1 213 ? 22.031 3.482 19.906 1 95.69 213 TYR B CA 1
ATOM 7555 C C . TYR B 1 213 ? 21.281 3.816 18.625 1 95.69 213 TYR B C 1
ATOM 7557 O O . TYR B 1 213 ? 20.047 3.902 18.609 1 95.69 213 TYR B O 1
ATOM 7565 N N . ALA B 1 214 ? 22.016 3.959 17.547 1 95.75 214 ALA B N 1
ATOM 7566 C CA . ALA B 1 214 ? 21.422 4.324 16.25 1 95.75 214 ALA B CA 1
ATOM 7567 C C . ALA B 1 214 ? 20.453 3.256 15.781 1 95.75 214 ALA B C 1
ATOM 7569 O O . ALA B 1 214 ? 19.359 3.576 15.312 1 95.75 214 ALA B O 1
ATOM 7570 N N . ILE B 1 215 ? 20.781 2.023 15.961 1 95.69 215 ILE B N 1
ATOM 7571 C CA . ILE B 1 215 ? 19.953 0.917 15.5 1 95.69 215 ILE B CA 1
ATOM 7572 C C . ILE B 1 215 ? 18.656 0.879 16.312 1 95.69 215 ILE B C 1
ATOM 7574 O O . ILE B 1 215 ? 17.562 0.751 15.734 1 95.69 215 ILE B O 1
ATOM 7578 N N . ILE B 1 216 ? 18.75 1.041 17.578 1 96.31 216 ILE B N 1
ATOM 7579 C CA . ILE B 1 216 ? 17.578 0.967 18.453 1 96.31 216 ILE B CA 1
ATOM 7580 C C . ILE B 1 216 ? 16.656 2.146 18.172 1 96.31 216 ILE B C 1
ATOM 7582 O O . ILE B 1 216 ? 15.43 1.993 18.156 1 96.31 216 ILE B O 1
ATOM 7586 N N . LEU B 1 217 ? 17.234 3.299 17.953 1 96.94 217 LEU B N 1
ATOM 7587 C CA . LEU B 1 217 ? 16.406 4.477 17.703 1 96.94 217 LEU B CA 1
ATOM 7588 C C . LEU B 1 217 ? 15.719 4.375 16.344 1 96.94 217 LEU B C 1
ATOM 7590 O O . LEU B 1 217 ? 14.594 4.84 16.188 1 96.94 217 LEU B O 1
ATOM 7594 N N . CYS B 1 218 ? 16.438 3.832 15.359 1 96.62 218 CYS B N 1
ATOM 7595 C CA . CYS B 1 218 ? 15.805 3.605 14.07 1 96.62 218 CYS B CA 1
ATOM 7596 C C . CYS B 1 218 ? 14.641 2.633 14.188 1 96.62 218 CYS B C 1
ATOM 7598 O O . CYS B 1 218 ? 13.578 2.854 13.609 1 96.62 218 CYS B O 1
ATOM 7600 N N . LEU B 1 219 ? 14.828 1.616 14.969 1 96.88 219 LEU B N 1
ATOM 7601 C CA . LEU B 1 219 ? 13.758 0.653 15.211 1 96.88 219 LEU B CA 1
ATOM 7602 C C . LEU B 1 219 ? 12.586 1.312 15.922 1 96.88 219 LEU B C 1
ATOM 7604 O O . LEU B 1 219 ? 11.422 1.092 15.562 1 96.88 219 LEU B O 1
ATOM 7608 N N . TRP B 1 220 ? 12.906 2.086 16.922 1 97.75 220 TRP B N 1
ATOM 7609 C CA . TRP B 1 220 ? 11.883 2.812 17.656 1 97.75 220 TRP B CA 1
ATOM 7610 C C . TRP B 1 220 ? 11.062 3.697 16.719 1 97.75 220 TRP B C 1
ATOM 7612 O O . TRP B 1 220 ? 9.836 3.738 16.812 1 97.75 220 TRP B O 1
ATOM 7622 N N . SER B 1 221 ? 11.734 4.438 15.836 1 97.94 221 SER B N 1
ATOM 7623 C CA . SER B 1 221 ? 11.047 5.344 14.922 1 97.94 221 SER B CA 1
ATOM 7624 C C . SER B 1 221 ? 10.094 4.582 14.008 1 97.94 221 SER B C 1
ATOM 7626 O O . SER B 1 221 ? 8.984 5.047 13.734 1 97.94 221 SER B O 1
ATOM 7628 N N . ILE B 1 222 ? 10.445 3.395 13.578 1 97.56 222 ILE B N 1
ATOM 7629 C CA . ILE B 1 222 ? 9.609 2.564 12.719 1 97.56 222 ILE B CA 1
ATOM 7630 C C . ILE B 1 222 ? 8.375 2.096 13.492 1 97.56 222 ILE B C 1
ATOM 7632 O O . ILE B 1 222 ? 7.254 2.197 13 1 97.56 222 ILE B O 1
ATOM 7636 N N . VAL B 1 223 ? 8.578 1.611 14.672 1 97.31 223 VAL B N 1
ATOM 7637 C CA . VAL B 1 223 ? 7.484 1.083 15.484 1 97.31 223 VAL B CA 1
ATOM 7638 C C . VAL B 1 223 ? 6.5 2.201 15.82 1 97.31 223 VAL B C 1
ATOM 7640 O O . VAL B 1 223 ? 5.285 1.996 15.781 1 97.31 223 VAL B O 1
ATOM 7643 N N . PHE B 1 224 ? 7.02 3.334 16.172 1 97.44 224 PHE B N 1
ATOM 7644 C CA . PHE B 1 224 ? 6.168 4.465 16.516 1 97.44 224 PHE B CA 1
ATOM 7645 C C . PHE B 1 224 ? 5.262 4.836 15.344 1 97.44 224 PHE B C 1
ATOM 7647 O O . PHE B 1 224 ? 4.047 4.969 15.516 1 97.44 224 PHE B O 1
ATOM 7654 N N . VAL B 1 225 ? 5.848 5.016 14.164 1 97.25 225 VAL B N 1
ATOM 7655 C CA . VAL B 1 225 ? 5.086 5.473 13.008 1 97.25 225 VAL B CA 1
ATOM 7656 C C . VAL B 1 225 ? 4.043 4.426 12.625 1 97.25 225 VAL B C 1
ATOM 7658 O O . VAL B 1 225 ? 2.885 4.762 12.359 1 97.25 225 VAL B O 1
ATOM 7661 N N . GLU B 1 226 ? 4.391 3.18 12.641 1 96.25 226 GLU B N 1
ATOM 7662 C CA . GLU B 1 226 ? 3.439 2.131 12.281 1 96.25 226 GLU B CA 1
ATOM 7663 C C . GLU B 1 226 ? 2.373 1.96 13.367 1 96.25 226 GLU B C 1
ATOM 7665 O O . GLU B 1 226 ? 1.222 1.645 13.062 1 96.25 226 GLU B O 1
ATOM 7670 N N . TRP B 1 227 ? 2.801 2.154 14.57 1 95.94 227 TRP B N 1
ATOM 7671 C CA . TRP B 1 227 ? 1.814 2.094 15.641 1 95.94 227 TRP B CA 1
ATOM 7672 C C . TRP B 1 227 ? 0.784 3.207 15.5 1 95.94 227 TRP B C 1
ATOM 7674 O O . TRP B 1 227 ? -0.413 2.984 15.695 1 95.94 227 TRP B O 1
ATOM 7684 N N . TRP B 1 228 ? 1.265 4.355 15.234 1 96.5 228 TRP B N 1
ATOM 7685 C CA . TRP B 1 228 ? 0.327 5.457 15.055 1 96.5 228 TRP B CA 1
ATOM 7686 C C . TRP B 1 228 ? -0.604 5.195 13.875 1 96.5 228 TRP B C 1
ATOM 7688 O O . TRP B 1 228 ? -1.799 5.492 13.938 1 96.5 228 TRP B O 1
ATOM 7698 N N . ARG B 1 229 ? -0.101 4.73 12.812 1 94.88 229 ARG B N 1
ATOM 7699 C CA . ARG B 1 229 ? -0.936 4.391 11.664 1 94.88 229 ARG B CA 1
ATOM 7700 C C . ARG B 1 229 ? -2.059 3.439 12.07 1 94.88 229 ARG B C 1
ATOM 7702 O O . ARG B 1 229 ? -3.203 3.607 11.641 1 94.88 229 ARG B O 1
ATOM 7709 N N . HIS B 1 230 ? -1.692 2.506 12.898 1 93.06 230 HIS B N 1
ATOM 7710 C CA . HIS B 1 230 ? -2.672 1.547 13.398 1 93.06 230 HIS B CA 1
ATOM 7711 C C . HIS B 1 230 ? -3.684 2.221 14.32 1 93.06 230 HIS B C 1
ATOM 7713 O O . HIS B 1 230 ? -4.887 1.978 14.203 1 93.06 230 HIS B O 1
ATOM 7719 N N . GLN B 1 231 ? -3.207 3.064 15.141 1 93.25 231 GLN B N 1
ATOM 7720 C CA . GLN B 1 231 ? -4.062 3.742 16.109 1 93.25 231 GLN B CA 1
ATOM 7721 C C . GLN B 1 231 ? -5.023 4.703 15.414 1 93.25 231 GLN B C 1
ATOM 7723 O O . GLN B 1 231 ? -6.18 4.836 15.82 1 93.25 231 GLN B O 1
ATOM 7728 N N . GLU B 1 232 ? -4.523 5.391 14.477 1 93.5 232 GLU B N 1
ATOM 7729 C CA . GLU B 1 232 ? -5.367 6.34 13.758 1 93.5 232 GLU B CA 1
ATOM 7730 C C . GLU B 1 232 ? -6.52 5.629 13.055 1 93.5 232 GLU B C 1
ATOM 7732 O O . GLU B 1 232 ? -7.637 6.145 13 1 93.5 232 GLU B O 1
ATOM 7737 N N . GLN B 1 233 ? -6.293 4.469 12.508 1 91.19 233 GLN B N 1
ATOM 7738 C CA . GLN B 1 233 ? -7.352 3.701 11.859 1 91.19 233 GLN B CA 1
ATOM 7739 C C . GLN B 1 233 ? -8.383 3.221 12.883 1 91.19 233 GLN B C 1
ATOM 7741 O O . GLN B 1 233 ? -9.586 3.24 12.617 1 91.19 233 GLN B O 1
ATOM 7746 N N . ASP B 1 234 ? -7.867 2.846 14.023 1 91.94 234 ASP B N 1
ATOM 7747 C CA . ASP B 1 234 ? -8.75 2.393 15.086 1 91.94 234 ASP B CA 1
ATOM 7748 C C . ASP B 1 234 ? -9.648 3.527 15.578 1 91.94 234 ASP B C 1
ATOM 7750 O O . ASP B 1 234 ? -10.852 3.33 15.781 1 91.94 234 ASP B O 1
ATOM 7754 N N . LEU B 1 235 ? -9.07 4.652 15.727 1 92.56 235 LEU B N 1
ATOM 7755 C CA . LEU B 1 235 ? -9.844 5.801 16.188 1 92.56 235 LEU B CA 1
ATOM 7756 C C . LEU B 1 235 ? -10.852 6.234 15.133 1 92.56 235 LEU B C 1
ATOM 7758 O O . LEU B 1 235 ? -11.969 6.652 15.461 1 92.56 235 LEU B O 1
ATOM 7762 N N . SER B 1 236 ? -10.484 6.152 13.891 1 92.06 236 SER B N 1
ATOM 7763 C CA . SER B 1 236 ? -11.398 6.531 12.812 1 92.06 236 SER B CA 1
ATOM 7764 C C . SER B 1 236 ? -12.625 5.625 12.789 1 92.06 236 SER B C 1
ATOM 7766 O O . SER B 1 236 ? -13.734 6.078 12.492 1 92.06 236 SER B O 1
ATOM 7768 N N . ILE B 1 237 ? -12.445 4.375 13.086 1 88.31 237 ILE B N 1
ATOM 7769 C CA . ILE B 1 237 ? -13.562 3.432 13.117 1 88.31 237 ILE B CA 1
ATOM 7770 C C . ILE B 1 237 ? -14.414 3.686 14.359 1 88.31 237 ILE B C 1
ATOM 7772 O O . ILE B 1 237 ? -15.648 3.715 14.273 1 88.31 237 ILE B O 1
ATOM 7776 N N . ARG B 1 238 ? -13.773 3.928 15.438 1 87.88 238 ARG B N 1
ATOM 7777 C CA . ARG B 1 238 ? -14.484 4.191 16.688 1 87.88 238 ARG B CA 1
ATOM 7778 C C . ARG B 1 238 ? -15.359 5.438 16.562 1 87.88 238 ARG B C 1
ATOM 7780 O O . ARG B 1 238 ? -16.484 5.461 17.047 1 87.88 238 ARG B O 1
ATOM 7787 N N . TRP B 1 239 ? -14.805 6.402 15.883 1 89.38 239 TRP B N 1
ATOM 7788 C CA . TRP B 1 239 ? -15.516 7.676 15.766 1 89.38 239 TRP B CA 1
ATOM 7789 C C . TRP B 1 239 ? -16.453 7.66 14.562 1 89.38 239 TRP B C 1
ATOM 7791 O O . TRP B 1 239 ? -17.219 8.609 14.352 1 89.38 239 TRP B O 1
ATOM 7801 N N . GLY B 1 240 ? -16.422 6.605 13.734 1 85.31 240 GLY B N 1
ATOM 7802 C CA . GLY B 1 240 ? -17.297 6.484 12.586 1 85.31 240 GLY B CA 1
ATOM 7803 C C . GLY B 1 240 ? -17 7.484 11.484 1 85.31 240 GLY B C 1
ATOM 7804 O O . GLY B 1 240 ? -17.906 8.047 10.875 1 85.31 240 GLY B O 1
ATOM 7805 N N . VAL B 1 241 ? -15.734 7.84 11.336 1 89 241 VAL B N 1
ATOM 7806 C CA . VAL B 1 241 ? -15.383 8.852 10.352 1 89 241 VAL B CA 1
ATOM 7807 C C . VAL B 1 241 ? -14.445 8.258 9.305 1 89 241 VAL B C 1
ATOM 7809 O O . VAL B 1 241 ? -13.789 8.984 8.562 1 89 241 VAL B O 1
ATOM 7812 N N . ARG B 1 242 ? -14.469 6.988 9.172 1 87.62 242 ARG B N 1
ATOM 7813 C CA . ARG B 1 242 ? -13.609 6.348 8.18 1 87.62 242 ARG B CA 1
ATOM 7814 C C . ARG B 1 242 ? -14.07 6.676 6.762 1 87.62 242 ARG B C 1
ATOM 7816 O O . ARG B 1 242 ? -15.242 6.48 6.422 1 87.62 242 ARG B O 1
ATOM 7823 N N . GLY B 1 243 ? -13.211 7.254 5.953 1 84.5 243 GLY B N 1
ATOM 7824 C CA . GLY B 1 243 ? -13.523 7.535 4.559 1 84.5 243 GLY B CA 1
ATOM 7825 C C . GLY B 1 243 ? -14.203 8.875 4.359 1 84.5 243 GLY B C 1
ATOM 7826 O O . GLY B 1 243 ? -14.711 9.164 3.277 1 84.5 243 GLY B O 1
ATOM 7827 N N . VAL B 1 244 ? -14.258 9.727 5.32 1 86.06 244 VAL B N 1
ATOM 7828 C CA . VAL B 1 244 ? -14.938 11.016 5.238 1 86.06 244 VAL B CA 1
ATOM 7829 C C . VAL B 1 244 ? -14.234 11.914 4.227 1 86.06 244 VAL B C 1
ATOM 7831 O O . VAL B 1 244 ? -14.859 12.773 3.609 1 86.06 244 VAL B O 1
ATOM 7834 N N . SER B 1 245 ? -13.023 11.672 3.975 1 81.06 245 SER B N 1
ATOM 7835 C CA . SER B 1 245 ? -12.25 12.484 3.041 1 81.06 245 SER B CA 1
ATOM 7836 C C . SER B 1 245 ? -12.742 12.297 1.608 1 81.06 245 SER B C 1
ATOM 7838 O O . SER B 1 245 ? -12.539 13.164 0.76 1 81.06 245 SER B O 1
ATOM 7840 N N . SER B 1 246 ? -13.477 11.25 1.363 1 74.75 246 SER B N 1
ATOM 7841 C CA . SER B 1 246 ? -13.93 10.953 0.007 1 74.75 246 SER B CA 1
ATOM 7842 C C . SER B 1 246 ? -15.273 11.594 -0.282 1 74.75 246 SER B C 1
ATOM 7844 O O . SER B 1 246 ? -15.68 11.719 -1.441 1 74.75 246 SER B O 1
ATOM 7846 N N . ILE B 1 247 ? -15.93 12.07 0.729 1 76.19 247 ILE B N 1
ATOM 7847 C CA . ILE B 1 247 ? -17.281 12.602 0.54 1 76.19 247 ILE B CA 1
ATOM 7848 C C . ILE B 1 247 ? -17.25 14.125 0.655 1 76.19 247 ILE B C 1
ATOM 7850 O O . ILE B 1 247 ? -18.297 14.773 0.611 1 76.19 247 ILE B O 1
ATOM 7854 N N . GLU B 1 248 ? -16.156 14.703 0.458 1 75.69 248 GLU B N 1
ATOM 7855 C CA . GLU B 1 248 ? -16.078 16.141 0.632 1 75.69 248 GLU B CA 1
ATOM 7856 C C . GLU B 1 248 ? -16.641 16.875 -0.58 1 75.69 248 GLU B C 1
ATOM 7858 O O . GLU B 1 248 ? -16.562 16.375 -1.704 1 75.69 248 GLU B O 1
ATOM 7863 N N . SER B 1 249 ? -17.297 17.922 -0.212 1 74.06 249 SER B N 1
ATOM 7864 C CA . SER B 1 249 ? -17.844 18.781 -1.26 1 74.06 249 SER B CA 1
ATOM 7865 C C . SER B 1 249 ? -16.734 19.516 -2.006 1 74.06 249 SER B C 1
ATOM 7867 O O . SER B 1 249 ? -15.617 19.641 -1.501 1 74.06 249 SER B O 1
ATOM 7869 N N . LYS B 1 250 ? -17.109 19.812 -3.203 1 81.75 250 LYS B N 1
ATOM 7870 C CA . LYS B 1 250 ? -16.172 20.578 -4.008 1 81.75 250 LYS B CA 1
ATOM 7871 C C . LYS B 1 250 ? -15.906 21.953 -3.391 1 81.75 250 LYS B C 1
ATOM 7873 O O . LYS B 1 250 ? -16.812 22.562 -2.814 1 81.75 250 LYS B O 1
ATOM 7878 N N . ARG B 1 251 ? -14.695 22.375 -3.518 1 83 251 ARG B N 1
ATOM 7879 C CA . ARG B 1 251 ? -14.305 23.688 -2.99 1 83 251 ARG B CA 1
ATOM 7880 C C . ARG B 1 251 ? -14.93 24.812 -3.809 1 83 251 ARG B C 1
ATOM 7882 O O . ARG B 1 251 ? -15.148 24.656 -5.012 1 83 251 ARG B O 1
ATOM 7889 N N . HIS B 1 252 ? -15.148 25.859 -3.107 1 79.75 252 HIS B N 1
ATOM 7890 C CA . HIS B 1 252 ? -15.727 27.031 -3.779 1 79.75 252 HIS B CA 1
ATOM 7891 C C . HIS B 1 252 ? -14.734 27.641 -4.758 1 79.75 252 HIS B C 1
ATOM 7893 O O . HIS B 1 252 ? -15.125 28.203 -5.785 1 79.75 252 HIS B O 1
ATOM 7899 N N . GLU B 1 253 ? -13.5 27.438 -4.492 1 81.88 253 GLU B N 1
ATOM 7900 C CA . GLU B 1 253 ? -12.461 28.062 -5.305 1 81.88 253 GLU B CA 1
ATOM 7901 C C . GLU B 1 253 ? -12.086 27.188 -6.496 1 81.88 253 GLU B C 1
ATOM 7903 O O . GLU B 1 253 ? -11.273 27.578 -7.336 1 81.88 253 GLU B O 1
ATOM 7908 N N . PHE B 1 254 ? -12.742 26.016 -6.562 1 88.12 254 PHE B N 1
ATOM 7909 C CA . PHE B 1 254 ? -12.461 25.109 -7.672 1 88.12 254 PHE B CA 1
ATOM 7910 C C . PHE B 1 254 ? -13.086 25.625 -8.961 1 88.12 254 PHE B C 1
ATOM 7912 O O . PHE B 1 254 ? -14.273 25.953 -9 1 88.12 254 PHE B O 1
ATOM 7919 N N . HIS B 1 255 ? -12.273 25.812 -9.969 1 87.56 255 HIS B N 1
ATOM 7920 C CA . HIS B 1 255 ? -12.75 26.281 -11.266 1 87.56 255 HIS B CA 1
ATOM 7921 C C . HIS B 1 255 ? -12.617 25.203 -12.328 1 87.56 255 HIS B C 1
ATOM 7923 O O . HIS B 1 255 ? -11.531 24.984 -12.875 1 87.56 255 HIS B O 1
ATOM 7929 N N . PRO B 1 256 ? -13.734 24.547 -12.633 1 88.88 256 PRO B N 1
ATOM 7930 C CA . PRO B 1 256 ? -13.68 23.531 -13.688 1 88.88 256 PRO B CA 1
ATOM 7931 C C . PRO B 1 256 ? -13.477 24.141 -15.078 1 88.88 256 PRO B C 1
ATOM 7933 O O . PRO B 1 256 ? -13.992 25.219 -15.359 1 88.88 256 PRO B O 1
ATOM 7936 N N . THR B 1 257 ? -12.703 23.609 -15.914 1 87.06 257 THR B N 1
ATOM 7937 C CA . THR B 1 257 ? -12.414 24.141 -17.234 1 87.06 257 THR B CA 1
ATOM 7938 C C . THR B 1 257 ? -13.172 23.375 -18.312 1 87.06 257 THR B C 1
ATOM 7940 O O . THR B 1 257 ? -13.43 23.922 -19.391 1 87.06 257 THR B O 1
ATOM 7943 N N . LYS B 1 258 ? -13.523 22.109 -18.016 1 87.12 258 LYS B N 1
ATOM 7944 C CA . LYS B 1 258 ? -14.164 21.297 -19.047 1 87.12 258 LYS B CA 1
ATOM 7945 C C . LYS B 1 258 ? -15.398 20.594 -18.5 1 87.12 258 LYS B C 1
ATOM 7947 O O . LYS B 1 258 ? -15.445 20.219 -17.328 1 87.12 258 LYS B O 1
ATOM 7952 N N . GLU B 1 259 ? -16.406 20.625 -19.188 1 86.38 259 GLU B N 1
ATOM 7953 C CA . GLU B 1 259 ? -17.609 19.859 -18.891 1 86.38 259 GLU B CA 1
ATOM 7954 C C . GLU B 1 259 ? -17.688 18.594 -19.734 1 86.38 259 GLU B C 1
ATOM 7956 O O . GLU B 1 259 ? -17.656 18.656 -20.969 1 86.38 259 GLU B O 1
ATOM 7961 N N . VAL B 1 260 ? -17.469 17.516 -19.109 1 83.31 260 VAL B N 1
ATOM 7962 C CA . VAL B 1 260 ? -17.453 16.25 -19.828 1 83.31 260 VAL B CA 1
ATOM 7963 C C . VAL B 1 260 ? -18.609 15.367 -19.344 1 83.31 260 VAL B C 1
ATOM 7965 O O . VAL B 1 260 ? -18.984 15.422 -18.172 1 83.31 260 VAL B O 1
ATOM 7968 N N . GLU B 1 261 ? -19.172 14.703 -20.234 1 81.88 261 GLU B N 1
ATOM 7969 C CA . GLU B 1 261 ? -20.188 13.711 -19.875 1 81.88 261 GLU B CA 1
ATOM 7970 C C . GLU B 1 261 ? -19.547 12.414 -19.406 1 81.88 261 GLU B C 1
ATOM 7972 O O . GLU B 1 261 ? -18.703 11.836 -20.094 1 81.88 261 GLU B O 1
ATOM 7977 N N . ASP B 1 262 ? -19.781 12.109 -18.172 1 77.62 262 ASP B N 1
ATOM 7978 C CA . ASP B 1 262 ? -19.234 10.852 -17.656 1 77.62 262 ASP B CA 1
ATOM 7979 C C . ASP B 1 262 ? -19.75 9.664 -18.469 1 77.62 262 ASP B C 1
ATOM 7981 O O . ASP B 1 262 ? -20.953 9.453 -18.578 1 77.62 262 ASP B O 1
ATOM 7985 N N . PRO B 1 263 ? -18.859 9.062 -19.172 1 74.19 263 PRO B N 1
ATOM 7986 C CA . PRO B 1 263 ? -19.297 7.949 -20.016 1 74.19 263 PRO B CA 1
ATOM 7987 C C . PRO B 1 263 ? -20.062 6.879 -19.25 1 74.19 263 PRO B C 1
ATOM 7989 O O . PRO B 1 263 ? -20.875 6.152 -19.828 1 74.19 263 PRO B O 1
ATOM 7992 N N . ALA B 1 264 ? -19.875 6.797 -17.938 1 71.19 264 ALA B N 1
ATOM 7993 C CA . ALA B 1 264 ? -20.516 5.746 -17.141 1 71.19 264 ALA B CA 1
ATOM 7994 C C . ALA B 1 264 ? -21.922 6.168 -16.703 1 71.19 264 ALA B C 1
ATOM 7996 O O . ALA B 1 264 ? -22.875 5.402 -16.828 1 71.19 264 ALA B O 1
ATOM 7997 N N . THR B 1 265 ? -22.141 7.363 -16.156 1 75.5 265 THR B N 1
ATOM 7998 C CA . THR B 1 265 ? -23.391 7.793 -15.562 1 75.5 265 THR B CA 1
ATOM 7999 C C . THR B 1 265 ? -24.172 8.703 -16.516 1 75.5 265 THR B C 1
ATOM 8001 O O . THR B 1 265 ? -25.375 8.859 -16.375 1 75.5 265 THR B O 1
ATOM 8004 N N . GLY B 1 266 ? -23.484 9.234 -17.531 1 75.06 266 GLY B N 1
ATOM 8005 C CA . GLY B 1 266 ? -24.141 10.133 -18.469 1 75.06 266 GLY B CA 1
ATOM 8006 C C . GLY B 1 266 ? -24.344 11.531 -17.906 1 75.06 266 GLY B C 1
ATOM 8007 O O . GLY B 1 266 ? -24.906 12.398 -18.578 1 75.06 266 GLY B O 1
ATOM 8008 N N . GLU B 1 267 ? -23.906 11.789 -16.688 1 79.44 267 GLU B N 1
ATOM 8009 C CA . GLU B 1 267 ? -24.078 13.102 -16.062 1 79.44 267 GLU B CA 1
ATOM 8010 C C . GLU B 1 267 ? -22.984 14.062 -16.516 1 79.44 267 GLU B C 1
ATOM 8012 O O . GLU B 1 267 ? -21.859 13.648 -16.797 1 79.44 267 GLU B O 1
ATOM 8017 N N . LEU B 1 268 ? -23.406 15.219 -16.688 1 81 268 LEU B N 1
ATOM 8018 C CA . LEU B 1 268 ? -22.453 16.266 -17.016 1 81 268 LEU B CA 1
ATOM 8019 C C . LEU B 1 268 ? -21.656 16.672 -15.781 1 81 268 LEU B C 1
ATOM 8021 O O . LEU B 1 268 ? -22.234 17.109 -14.781 1 81 268 LEU B O 1
ATOM 8025 N N . VAL B 1 269 ? -20.469 16.266 -15.805 1 80.69 269 VAL B N 1
ATOM 8026 C CA . VAL B 1 269 ? -19.625 16.594 -14.648 1 80.69 269 VAL B CA 1
ATOM 8027 C C . VAL B 1 269 ? -18.562 17.594 -15.047 1 80.69 269 VAL B C 1
ATOM 8029 O O . VAL B 1 269 ? -17.953 17.484 -16.125 1 80.69 269 VAL B O 1
ATOM 8032 N N . LYS B 1 270 ? -18.5 18.688 -14.32 1 83.31 270 LYS B N 1
ATOM 8033 C CA . LYS B 1 270 ? -17.453 19.672 -14.516 1 83.31 270 LYS B CA 1
ATOM 8034 C C . LYS B 1 270 ? -16.141 19.188 -13.906 1 83.31 270 LYS B C 1
ATOM 8036 O O . LYS B 1 270 ? -16.062 18.891 -12.711 1 83.31 270 LYS B O 1
ATOM 8041 N N . ILE B 1 271 ? -15.203 18.953 -14.812 1 84.12 271 ILE B N 1
ATOM 8042 C CA . ILE B 1 271 ? -13.953 18.422 -14.297 1 84.12 271 ILE B CA 1
ATOM 8043 C C . ILE B 1 271 ? -12.797 19.328 -14.711 1 84.12 271 ILE B C 1
ATOM 8045 O O . ILE B 1 271 ? -12.953 20.188 -15.578 1 84.12 271 ILE B O 1
ATOM 8049 N N . PHE B 1 272 ? -11.797 19.422 -13.922 1 88.69 272 PHE B N 1
ATOM 8050 C CA . PHE B 1 272 ? -10.469 19.922 -14.281 1 88.69 272 PHE B CA 1
ATOM 8051 C C . PHE B 1 272 ? -9.562 18.766 -14.719 1 88.69 272 PHE B C 1
ATOM 8053 O O . PHE B 1 272 ? -9.219 17.906 -13.922 1 88.69 272 PHE B O 1
ATOM 8060 N N . PRO B 1 273 ? -9.25 18.781 -16.031 1 85.06 273 PRO B N 1
ATOM 8061 C CA . PRO B 1 273 ? -8.531 17.625 -16.578 1 85.06 273 PRO B CA 1
ATOM 8062 C C . PRO B 1 273 ? -7.227 17.328 -15.836 1 85.06 273 PRO B C 1
ATOM 8064 O O . PRO B 1 273 ? -6.535 18.266 -15.406 1 85.06 273 PRO B O 1
ATOM 8067 N N . TRP B 1 274 ? -6.914 16.078 -15.68 1 81.81 274 TRP B N 1
ATOM 8068 C CA . TRP B 1 274 ? -5.754 15.625 -14.922 1 81.81 274 TRP B CA 1
ATOM 8069 C C . TRP B 1 274 ? -4.457 16.031 -15.617 1 81.81 274 TRP B C 1
ATOM 8071 O O . TRP B 1 274 ? -3.445 16.281 -14.961 1 81.81 274 TRP B O 1
ATOM 8081 N N . ASP B 1 275 ? -4.379 16.047 -16.938 1 82.5 275 ASP B N 1
ATOM 8082 C CA . ASP B 1 275 ? -3.168 16.391 -17.672 1 82.5 275 ASP B CA 1
ATOM 8083 C C . ASP B 1 275 ? -2.779 17.859 -17.438 1 82.5 275 ASP B C 1
ATOM 8085 O O . ASP B 1 275 ? -1.594 18.172 -17.312 1 82.5 275 ASP B O 1
ATOM 8089 N N . GLU B 1 276 ? -3.828 18.656 -17.391 1 87.5 276 GLU B N 1
ATOM 8090 C CA . GLU B 1 276 ? -3.561 20.062 -17.094 1 87.5 276 GLU B CA 1
ATOM 8091 C C . GLU B 1 276 ? -3.047 20.25 -15.672 1 87.5 276 GLU B C 1
ATOM 8093 O O . GLU B 1 276 ? -2.152 21.062 -15.422 1 87.5 276 GLU B O 1
ATOM 8098 N N . ARG B 1 277 ? -3.648 19.516 -14.766 1 87.81 277 ARG B N 1
ATOM 8099 C CA . ARG B 1 277 ? -3.195 19.609 -13.383 1 87.81 277 ARG B CA 1
ATOM 8100 C C . ARG B 1 277 ? -1.765 19.109 -13.242 1 87.81 277 ARG B C 1
ATOM 8102 O O . ARG B 1 277 ? -0.967 19.672 -12.5 1 87.81 277 ARG B O 1
ATOM 8109 N N . LEU B 1 278 ? -1.432 18.094 -13.961 1 85.62 278 LEU B N 1
ATOM 8110 C CA . LEU B 1 278 ? -0.086 17.531 -13.898 1 85.62 278 LEU B CA 1
ATOM 8111 C C . LEU B 1 278 ? 0.945 18.531 -14.398 1 85.62 278 LEU B C 1
ATOM 8113 O O . LEU B 1 278 ? 2.051 18.625 -13.859 1 85.62 278 LEU B O 1
ATOM 8117 N N . LYS B 1 279 ? 0.636 19.219 -15.461 1 88.06 279 LYS B N 1
ATOM 8118 C CA . LYS B 1 279 ? 1.529 20.25 -15.984 1 88.06 279 LYS B CA 1
ATOM 8119 C C . LYS B 1 279 ? 1.776 21.344 -14.953 1 88.06 279 LYS B C 1
ATOM 8121 O O . LYS B 1 279 ? 2.902 21.828 -14.805 1 88.06 279 LYS B O 1
ATOM 8126 N N . ARG B 1 280 ? 0.695 21.672 -14.195 1 91.06 280 ARG B N 1
ATOM 8127 C CA . ARG B 1 280 ? 0.829 22.703 -13.164 1 91.06 280 ARG B CA 1
ATOM 8128 C C . ARG B 1 280 ? 1.579 22.156 -11.953 1 91.06 280 ARG B C 1
ATOM 8130 O O . ARG B 1 280 ? 2.369 22.875 -11.336 1 91.06 280 ARG B O 1
ATOM 8137 N N . GLN B 1 281 ? 1.338 20.891 -11.695 1 89.56 281 GLN B N 1
ATOM 8138 C CA . GLN B 1 281 ? 2.021 20.25 -10.578 1 89.56 281 GLN B CA 1
ATOM 8139 C C . GLN B 1 281 ? 3.516 20.109 -10.852 1 89.56 281 GLN B C 1
ATOM 8141 O O . GLN B 1 281 ? 4.324 20.062 -9.922 1 89.56 281 GLN B O 1
ATOM 8146 N N . ALA B 1 282 ? 3.92 20.031 -12.148 1 88.94 282 ALA B N 1
ATOM 8147 C CA . ALA B 1 282 ? 5.328 19.906 -12.516 1 88.94 282 ALA B CA 1
ATOM 8148 C C . ALA B 1 282 ? 6.125 21.125 -12.094 1 88.94 282 ALA B C 1
ATOM 8150 O O . ALA B 1 282 ? 7.34 21.062 -11.906 1 88.94 282 ALA B O 1
ATOM 8151 N N . PHE B 1 283 ? 5.473 22.203 -11.898 1 91.44 283 PHE B N 1
ATOM 8152 C CA . PHE B 1 283 ? 6.141 23.422 -11.484 1 91.44 283 PHE B CA 1
ATOM 8153 C C . PHE B 1 283 ? 6.57 23.344 -10.031 1 91.44 283 PHE B C 1
ATOM 8155 O O . PHE B 1 283 ? 7.281 24.219 -9.539 1 91.44 283 PHE B O 1
ATOM 8162 N N . GLN B 1 284 ? 6.207 22.312 -9.375 1 90.31 284 GLN B N 1
ATOM 8163 C CA . GLN B 1 284 ? 6.668 22.078 -8.008 1 90.31 284 GLN B CA 1
ATOM 8164 C C . GLN B 1 284 ? 8.164 21.797 -7.973 1 90.31 284 GLN B C 1
ATOM 8166 O O . GLN B 1 284 ? 8.844 22.109 -6.988 1 90.31 284 GLN B O 1
ATOM 8171 N N . LEU B 1 285 ? 8.609 21.203 -9.055 1 89.12 285 LEU B N 1
ATOM 8172 C CA . LEU B 1 285 ? 10.031 20.875 -9.117 1 89.12 285 LEU B CA 1
ATOM 8173 C C . LEU B 1 285 ? 10.875 22.141 -9.172 1 89.12 285 LEU B C 1
ATOM 8175 O O . LEU B 1 285 ? 11.766 22.328 -8.344 1 89.12 285 LEU B O 1
ATOM 8179 N N . PRO B 1 286 ? 10.641 23.062 -10.133 1 91.31 286 PRO B N 1
ATOM 8180 C CA . PRO B 1 286 ? 11.391 24.312 -10.117 1 91.31 286 PRO B CA 1
ATOM 8181 C C . PRO B 1 286 ? 11.195 25.094 -8.82 1 91.31 286 PRO B C 1
ATOM 8183 O O . PRO B 1 286 ? 12.125 25.766 -8.359 1 91.31 286 PRO B O 1
ATOM 8186 N N . PHE B 1 287 ? 10.008 25.016 -8.25 1 93.56 287 PHE B N 1
ATOM 8187 C CA . PHE B 1 287 ? 9.781 25.672 -6.965 1 93.56 287 PHE B CA 1
ATOM 8188 C C . PHE B 1 287 ? 10.703 25.109 -5.895 1 93.56 287 PHE B C 1
ATOM 8190 O O . PHE B 1 287 ? 11.305 25.859 -5.121 1 93.56 287 PHE B O 1
ATOM 8197 N N . ALA B 1 288 ? 10.742 23.828 -5.836 1 92.06 288 ALA B N 1
ATOM 8198 C CA . ALA B 1 288 ? 11.602 23.188 -4.852 1 92.06 288 ALA B CA 1
ATOM 8199 C C . ALA B 1 288 ? 13.062 23.562 -5.066 1 92.06 288 ALA B C 1
ATOM 8201 O O . ALA B 1 288 ? 13.789 23.828 -4.105 1 92.06 288 ALA B O 1
ATOM 8202 N N . ILE B 1 289 ? 13.508 23.641 -6.301 1 92.88 289 ILE B N 1
ATOM 8203 C CA . ILE B 1 289 ? 14.883 23.984 -6.629 1 92.88 289 ILE B CA 1
ATOM 8204 C C . ILE B 1 289 ? 15.156 25.422 -6.203 1 92.88 289 ILE B C 1
ATOM 8206 O O . ILE B 1 289 ? 16.188 25.703 -5.582 1 92.88 289 ILE B O 1
ATOM 8210 N N . ILE B 1 290 ? 14.266 26.281 -6.457 1 94.25 290 ILE B N 1
ATOM 8211 C CA . ILE B 1 290 ? 14.414 27.688 -6.086 1 94.25 290 ILE B CA 1
ATOM 8212 C C . ILE B 1 290 ? 14.445 27.812 -4.566 1 94.25 290 ILE B C 1
ATOM 8214 O O . ILE B 1 290 ? 15.242 28.578 -4.02 1 94.25 290 ILE B O 1
ATOM 8218 N N . ALA B 1 291 ? 13.555 27.078 -3.912 1 93.88 291 ALA B N 1
ATOM 8219 C CA . ALA B 1 291 ? 13.523 27.094 -2.453 1 93.88 291 ALA B CA 1
ATOM 8220 C C . ALA B 1 291 ? 14.859 26.641 -1.869 1 93.88 291 ALA B C 1
ATOM 8222 O O . ALA B 1 291 ? 15.391 27.266 -0.949 1 93.88 291 ALA B O 1
ATOM 8223 N N . VAL B 1 292 ? 15.406 25.625 -2.445 1 91.88 292 VAL B N 1
ATOM 8224 C CA . VAL B 1 292 ? 16.688 25.094 -1.972 1 91.88 292 VAL B CA 1
ATOM 8225 C C . VAL B 1 292 ? 17.797 26.109 -2.248 1 91.88 292 VAL B C 1
ATOM 8227 O O . VAL B 1 292 ? 18.656 26.344 -1.396 1 91.88 292 VAL B O 1
ATOM 8230 N N . LEU B 1 293 ? 17.75 26.703 -3.377 1 93.75 293 LEU B N 1
ATOM 8231 C CA . LEU B 1 293 ? 18.781 27.672 -3.758 1 93.75 293 LEU B CA 1
ATOM 8232 C C . LEU B 1 293 ? 18.688 28.922 -2.908 1 93.75 293 LEU B C 1
ATOM 8234 O O . LEU B 1 293 ? 19.703 29.422 -2.408 1 93.75 293 LEU B O 1
ATOM 8238 N N . VAL B 1 294 ? 17.516 29.406 -2.707 1 94.56 294 VAL B N 1
ATOM 8239 C CA . VAL B 1 294 ? 17.328 30.656 -1.981 1 94.56 294 VAL B CA 1
ATOM 8240 C C . VAL B 1 294 ? 17.609 30.438 -0.495 1 94.56 294 VAL B C 1
ATOM 8242 O O . VAL B 1 294 ? 18.453 31.109 0.094 1 94.56 294 VAL B O 1
ATOM 8245 N N . LEU B 1 295 ? 16.922 29.5 0.086 1 93.44 295 LEU B N 1
ATOM 8246 C CA . LEU B 1 295 ? 17.094 29.234 1.51 1 93.44 295 LEU B CA 1
ATOM 8247 C C . LEU B 1 295 ? 18.438 28.562 1.779 1 93.44 295 LEU B C 1
ATOM 8249 O O . LEU B 1 295 ? 19.125 28.891 2.752 1 93.44 295 LEU B O 1
ATOM 8253 N N . GLY B 1 296 ? 18.766 27.672 0.893 1 91.12 296 GLY B N 1
ATOM 8254 C CA . GLY B 1 296 ? 20.047 26.969 1.047 1 91.12 296 GLY B CA 1
ATOM 8255 C C . GLY B 1 296 ? 21.234 27.906 0.95 1 91.12 296 GLY B C 1
ATOM 8256 O O . GLY B 1 296 ? 22.172 27.812 1.755 1 91.12 296 GLY B O 1
ATOM 8257 N N . SER B 1 297 ? 21.25 28.766 0.035 1 92.06 297 SER B N 1
ATOM 8258 C CA . SER B 1 297 ? 22.359 29.703 -0.127 1 92.06 297 SER B CA 1
ATOM 8259 C C . SER B 1 297 ? 22.484 30.625 1.078 1 92.06 297 SER B C 1
ATOM 8261 O O . SER B 1 297 ? 23.594 30.953 1.502 1 92.06 297 SER B O 1
ATOM 8263 N N . LEU B 1 298 ? 21.328 31.047 1.562 1 92.69 298 LEU B N 1
ATOM 8264 C CA . LEU B 1 298 ? 21.359 31.875 2.756 1 92.69 298 LEU B CA 1
ATOM 8265 C C . LEU B 1 298 ? 21.984 31.125 3.93 1 92.69 298 LEU B C 1
ATOM 8267 O O . LEU B 1 298 ? 22.828 31.672 4.641 1 92.69 298 LEU B O 1
ATOM 8271 N N . ILE B 1 299 ? 21.641 29.938 4.09 1 90.62 299 ILE B N 1
ATOM 8272 C CA . ILE B 1 299 ? 22.125 29.141 5.203 1 90.62 299 ILE B CA 1
ATOM 8273 C C . ILE B 1 299 ? 23.609 28.844 5.012 1 90.62 299 ILE B C 1
ATOM 8275 O O . ILE B 1 299 ? 24.391 28.922 5.961 1 90.62 299 ILE B O 1
ATOM 8279 N N . VAL B 1 300 ? 23.984 28.562 3.797 1 87.75 300 VAL B N 1
ATOM 8280 C CA . VAL B 1 300 ? 25.391 28.312 3.49 1 87.75 300 VAL B CA 1
ATOM 8281 C C . VAL B 1 300 ? 26.203 29.578 3.725 1 87.75 300 VAL B C 1
ATOM 8283 O O . VAL B 1 300 ? 27.312 29.5 4.273 1 87.75 300 VAL B O 1
ATOM 8286 N N . LEU B 1 301 ? 25.688 30.672 3.344 1 87.31 301 LEU B N 1
ATOM 8287 C CA . LEU B 1 301 ? 26.359 31.953 3.553 1 87.31 301 LEU B CA 1
ATOM 8288 C C . LEU B 1 301 ? 26.547 32.219 5.039 1 87.31 301 LEU B C 1
ATOM 8290 O O . LEU B 1 301 ? 27.641 32.625 5.469 1 87.31 301 LEU B O 1
ATOM 8294 N N . CYS B 1 302 ? 25.484 32.031 5.758 1 86.88 302 CYS B N 1
ATOM 8295 C CA . CYS B 1 302 ? 25.562 32.25 7.195 1 86.88 302 CYS B CA 1
ATOM 8296 C C . CYS B 1 302 ? 26.547 31.281 7.836 1 86.88 302 CYS B C 1
ATOM 8298 O O . CYS B 1 302 ? 27.25 31.641 8.773 1 86.88 302 CYS B O 1
ATOM 8300 N N . PHE B 1 303 ? 26.516 30.141 7.32 1 83.44 303 PHE B N 1
ATOM 8301 C CA . PHE B 1 303 ? 27.453 29.125 7.801 1 83.44 303 PHE B CA 1
ATOM 8302 C C . PHE B 1 303 ? 28.891 29.516 7.504 1 83.44 303 PHE B C 1
ATOM 8304 O O . PHE B 1 303 ? 29.766 29.375 8.359 1 83.44 303 PHE B O 1
ATOM 8311 N N . ALA B 1 304 ? 29.125 30.016 6.387 1 82.5 304 ALA B N 1
ATOM 8312 C CA . ALA B 1 304 ? 30.453 30.453 5.992 1 82.5 304 ALA B CA 1
ATOM 8313 C C . ALA B 1 304 ? 30.922 31.641 6.852 1 82.5 304 ALA B C 1
ATOM 8315 O O . ALA B 1 304 ? 32.062 31.672 7.289 1 82.5 304 ALA B O 1
ATOM 8316 N N . ILE B 1 305 ? 30.016 32.469 7.109 1 83.12 305 ILE B N 1
ATOM 8317 C CA . ILE B 1 305 ? 30.328 33.625 7.945 1 83.12 305 ILE B CA 1
ATOM 8318 C C . ILE B 1 305 ? 30.625 33.156 9.367 1 83.12 305 ILE B C 1
ATOM 8320 O O . ILE B 1 305 ? 31.547 33.688 10.008 1 83.12 305 ILE B O 1
ATOM 8324 N N . GLU B 1 306 ? 29.844 32.25 9.773 1 82.38 306 GLU B N 1
ATOM 8325 C CA . GLU B 1 306 ? 30.031 31.703 11.117 1 82.38 306 GLU B CA 1
ATOM 8326 C C . GLU B 1 306 ? 31.406 31.047 11.258 1 82.38 306 GLU B C 1
ATOM 8328 O O . GLU B 1 306 ? 32.094 31.25 12.258 1 82.38 306 GLU B O 1
ATOM 8333 N N . ILE B 1 307 ? 31.797 30.297 10.312 1 76.62 307 ILE B N 1
ATOM 8334 C CA . ILE B 1 307 ? 33.094 29.641 10.344 1 76.62 307 ILE B CA 1
ATOM 8335 C C . ILE B 1 307 ? 34.219 30.688 10.242 1 76.62 307 ILE B C 1
ATOM 8337 O O . ILE B 1 307 ? 35.219 30.594 10.938 1 76.62 307 ILE B O 1
ATOM 8341 N N . PHE B 1 308 ? 34 31.641 9.477 1 78.38 308 PHE B N 1
ATOM 8342 C CA . PHE B 1 308 ? 35 32.688 9.273 1 78.38 308 PHE B CA 1
ATOM 8343 C C . PHE B 1 308 ? 35.219 33.469 10.555 1 78.38 308 PHE B C 1
ATOM 8345 O O . PHE B 1 308 ? 36.375 33.688 10.977 1 78.38 308 PHE B O 1
ATOM 8352 N N . ILE B 1 309 ? 34.156 33.875 11.125 1 78.5 309 ILE B N 1
ATOM 8353 C CA . ILE B 1 309 ? 34.25 34.719 12.32 1 78.5 309 ILE B CA 1
ATOM 8354 C C . ILE B 1 309 ? 34.75 33.875 13.492 1 78.5 309 ILE B C 1
ATOM 8356 O O . ILE B 1 309 ? 35.531 34.344 14.328 1 78.5 309 ILE B O 1
ATOM 8360 N N . GLY B 1 310 ? 34.312 32.656 13.562 1 74.62 310 GLY B N 1
ATOM 8361 C CA . GLY B 1 310 ? 34.656 31.797 14.68 1 74.62 310 GLY B CA 1
ATOM 8362 C C . GLY B 1 310 ? 36.062 31.281 14.625 1 74.62 310 GLY B C 1
ATOM 8363 O O . GLY B 1 310 ? 36.75 31.219 15.648 1 74.62 310 GLY B O 1
ATOM 8364 N N . GLU B 1 311 ? 36.531 30.953 13.453 1 72.25 311 GLU B N 1
ATOM 8365 C CA . GLU B 1 311 ? 37.812 30.219 13.383 1 72.25 311 GLU B CA 1
ATOM 8366 C C . GLU B 1 311 ? 38.875 31.047 12.703 1 72.25 311 GLU B C 1
ATOM 8368 O O . GLU B 1 311 ? 40.062 30.844 12.945 1 72.25 311 GLU B O 1
ATOM 8373 N N . ILE B 1 312 ? 38.531 32.031 11.922 1 71.38 312 ILE B N 1
ATOM 8374 C CA . ILE B 1 312 ? 39.531 32.688 11.102 1 71.38 312 ILE B CA 1
ATOM 8375 C C . ILE B 1 312 ? 39.719 34.125 11.586 1 71.38 312 ILE B C 1
ATOM 8377 O O . ILE B 1 312 ? 40.875 34.594 11.773 1 71.38 312 ILE B O 1
ATOM 8381 N N . TYR B 1 313 ? 38.656 34.781 11.852 1 73.12 313 TYR B N 1
ATOM 8382 C CA . TYR B 1 313 ? 38.719 36.219 12.195 1 73.12 313 TYR B CA 1
ATOM 8383 C C . TYR B 1 313 ? 39.125 36.406 13.641 1 73.12 313 TYR B C 1
ATOM 8385 O O . TYR B 1 313 ? 38.562 35.812 14.562 1 73.12 313 TYR B O 1
ATOM 8393 N N . ASP B 1 314 ? 40.219 37.094 13.93 1 69.75 314 ASP B N 1
ATOM 8394 C CA . ASP B 1 314 ? 40.688 37.406 15.281 1 69.75 314 ASP B CA 1
ATOM 8395 C C . ASP B 1 314 ? 40.781 38.906 15.508 1 69.75 314 ASP B C 1
ATOM 8397 O O . ASP B 1 314 ? 41.594 39.375 16.297 1 69.75 314 ASP B O 1
ATOM 8401 N N . GLY B 1 315 ? 39.969 39.688 14.758 1 69.06 315 GLY B N 1
ATOM 8402 C CA . GLY B 1 315 ? 40.031 41.156 14.852 1 69.06 315 GLY B CA 1
ATOM 8403 C C . GLY B 1 315 ? 39.125 41.719 15.938 1 69.06 315 GLY B C 1
ATOM 8404 O O . GLY B 1 315 ? 38.531 40.969 16.719 1 69.06 315 GLY B O 1
ATOM 8405 N N . PRO B 1 316 ? 39.094 42.969 16.141 1 71.88 316 PRO B N 1
ATOM 8406 C CA . PRO B 1 316 ? 38.281 43.625 17.141 1 71.88 316 PRO B CA 1
ATOM 8407 C C . PRO B 1 316 ? 36.781 43.438 16.891 1 71.88 316 PRO B C 1
ATOM 8409 O O . PRO B 1 316 ? 36.344 43.406 15.742 1 71.88 316 PRO B O 1
ATOM 8412 N N . GLY B 1 317 ? 35.906 43.219 17.922 1 73.88 317 GLY B N 1
ATOM 8413 C CA . GLY B 1 317 ? 34.469 43.062 17.828 1 73.88 317 GLY B CA 1
ATOM 8414 C C . GLY B 1 317 ? 34.031 41.625 17.609 1 73.88 317 GLY B C 1
ATOM 8415 O O . GLY B 1 317 ? 32.906 41.344 17.219 1 73.88 317 GLY B O 1
ATOM 8416 N N . LYS B 1 318 ? 34.969 40.75 17.672 1 78.69 318 LYS B N 1
ATOM 8417 C CA . LYS B 1 318 ? 34.688 39.312 17.438 1 78.69 318 LYS B CA 1
ATOM 8418 C C . LYS B 1 318 ? 33.5 38.844 18.312 1 78.69 318 LYS B C 1
ATOM 8420 O O . LYS B 1 318 ? 32.688 38.062 17.859 1 78.69 318 LYS B O 1
ATOM 8425 N N . SER B 1 319 ? 33.375 39.469 19.453 1 76.88 319 SER B N 1
ATOM 8426 C CA . SER B 1 319 ? 32.312 39.031 20.375 1 76.88 319 SER B CA 1
ATOM 8427 C C . SER B 1 319 ? 30.938 39.406 19.844 1 76.88 319 SER B C 1
ATOM 8429 O O . SER B 1 319 ? 29.969 38.688 20.031 1 76.88 319 SER B O 1
ATOM 8431 N N . VAL B 1 320 ? 30.859 40.531 19.188 1 77.44 320 VAL B N 1
ATOM 8432 C CA . VAL B 1 320 ? 29.594 41 18.672 1 77.44 320 VAL B CA 1
ATOM 8433 C C . VAL B 1 320 ? 29.344 40.406 17.281 1 77.44 320 VAL B C 1
ATOM 8435 O O . VAL B 1 320 ? 28.203 40.062 16.938 1 77.44 320 VAL B O 1
ATOM 8438 N N . LEU B 1 321 ? 30.453 40.188 16.594 1 78.62 321 LEU B N 1
ATOM 8439 C CA . LEU B 1 321 ? 30.344 39.719 15.211 1 78.62 321 LEU B CA 1
ATOM 8440 C C . LEU B 1 321 ? 29.938 38.25 15.172 1 78.62 321 LEU B C 1
ATOM 8442 O O . LEU B 1 321 ? 29.422 37.781 14.156 1 78.62 321 LEU B O 1
ATOM 8446 N N . THR B 1 322 ? 30.125 37.594 16.312 1 78.19 322 THR B N 1
ATOM 8447 C CA . THR B 1 322 ? 29.781 36.188 16.391 1 78.19 322 THR B CA 1
ATOM 8448 C C . THR B 1 322 ? 28.266 35.969 16.281 1 78.19 322 THR B C 1
ATOM 8450 O O . THR B 1 322 ? 27.812 34.906 15.898 1 78.19 322 THR B O 1
ATOM 8453 N N . PHE B 1 323 ? 27.516 37.031 16.453 1 78.81 323 PHE B N 1
ATOM 8454 C CA . PHE B 1 323 ? 26.062 36.938 16.406 1 78.81 323 PHE B CA 1
ATOM 8455 C C . PHE B 1 323 ? 25.516 37.344 15.039 1 78.81 323 PHE B C 1
ATOM 8457 O O . PHE B 1 323 ? 24.312 37.281 14.789 1 78.81 323 PHE B O 1
ATOM 8464 N N . THR B 1 324 ? 26.391 37.688 14.141 1 81.69 324 THR B N 1
ATOM 8465 C CA . THR B 1 324 ? 25.984 38.188 12.836 1 81.69 324 THR B CA 1
ATOM 8466 C C . THR B 1 324 ? 25.156 37.125 12.094 1 81.69 324 THR B C 1
ATOM 8468 O O . THR B 1 324 ? 24.094 37.438 11.562 1 81.69 324 THR B O 1
ATOM 8471 N N . PRO B 1 325 ? 25.609 35.875 12.117 1 83.75 325 PRO B N 1
ATOM 8472 C CA . PRO B 1 325 ? 24.812 34.844 11.422 1 83.75 325 PRO B CA 1
ATOM 8473 C C . PRO B 1 325 ? 23.422 34.688 12.031 1 83.75 325 PRO B C 1
ATOM 8475 O O . PRO B 1 325 ? 22.438 34.531 11.305 1 83.75 325 PRO B O 1
ATOM 8478 N N . THR B 1 326 ? 23.312 34.75 13.25 1 79.44 326 THR B N 1
ATOM 8479 C CA . THR B 1 326 ? 22.047 34.625 13.938 1 79.44 326 THR B CA 1
ATOM 8480 C C . THR B 1 326 ? 21.109 35.781 13.602 1 79.44 326 THR B C 1
ATOM 8482 O O . THR B 1 326 ? 19.906 35.562 13.383 1 79.44 326 THR B O 1
ATOM 8485 N N . VAL B 1 327 ? 21.688 36.938 13.531 1 81.62 327 VAL B N 1
ATOM 8486 C CA . VAL B 1 327 ? 20.891 38.125 13.203 1 81.62 327 VAL B CA 1
ATOM 8487 C C . VAL B 1 327 ? 20.391 38.031 11.766 1 81.62 327 VAL B C 1
ATOM 8489 O O . VAL B 1 327 ? 19.219 38.344 11.484 1 81.62 327 VAL B O 1
ATOM 8492 N N . ILE B 1 328 ? 21.281 37.594 10.938 1 85.81 328 ILE B N 1
ATOM 8493 C CA . ILE B 1 328 ? 20.922 37.469 9.531 1 85.81 328 ILE B CA 1
ATOM 8494 C C . ILE B 1 328 ? 19.828 36.406 9.383 1 85.81 328 ILE B C 1
ATOM 8496 O O . ILE B 1 328 ? 18.812 36.656 8.711 1 85.81 328 ILE B O 1
ATOM 8500 N N . LEU B 1 329 ? 19.969 35.344 10.039 1 86 329 LEU B N 1
ATOM 8501 C CA . LEU B 1 329 ? 19.016 34.25 9.922 1 86 329 LEU B CA 1
ATOM 8502 C C . LEU B 1 329 ? 17.672 34.625 10.539 1 86 329 LEU B C 1
ATOM 8504 O O . LEU B 1 329 ? 16.609 34.281 10 1 86 329 LEU B O 1
ATOM 8508 N N . THR B 1 330 ? 17.656 35.375 11.578 1 79.19 330 THR B N 1
ATOM 8509 C CA . THR B 1 330 ? 16.422 35.719 12.273 1 79.19 330 THR B CA 1
ATOM 8510 C C . THR B 1 330 ? 15.648 36.781 11.5 1 79.19 330 THR B C 1
ATOM 8512 O O . THR B 1 330 ? 14.422 36.875 11.625 1 79.19 330 THR B O 1
ATOM 8515 N N . THR B 1 331 ? 16.328 37.531 10.734 1 83.75 331 THR B N 1
ATOM 8516 C CA . THR B 1 331 ? 15.672 38.594 9.992 1 83.75 331 THR B CA 1
ATOM 8517 C C . THR B 1 331 ? 15.32 38.156 8.586 1 83.75 331 THR B C 1
ATOM 8519 O O . THR B 1 331 ? 14.172 38.25 8.156 1 83.75 331 THR B O 1
ATOM 8522 N N . CYS B 1 332 ? 16.312 37.531 7.945 1 90 332 CYS B N 1
ATOM 8523 C CA . CYS B 1 332 ? 16.141 37.219 6.531 1 90 332 CYS B CA 1
ATOM 8524 C C . CYS B 1 332 ? 15.398 35.906 6.348 1 90 332 CYS B C 1
ATOM 8526 O O . CYS B 1 332 ? 14.664 35.719 5.375 1 90 332 CYS B O 1
ATOM 8528 N N . LEU B 1 333 ? 15.578 35 7.219 1 90.19 333 LEU B N 1
ATOM 8529 C CA . LEU B 1 333 ? 15.008 33.688 7.043 1 90.19 333 LEU B CA 1
ATOM 8530 C C . LEU B 1 333 ? 13.484 33.719 7.094 1 90.19 333 LEU B C 1
ATOM 8532 O O . LEU B 1 333 ? 12.812 33.188 6.211 1 90.19 333 LEU B O 1
ATOM 8536 N N . PRO B 1 334 ? 12.867 34.438 8.047 1 87.94 334 PRO B N 1
ATOM 8537 C CA . PRO B 1 334 ? 11.398 34.5 8.078 1 87.94 334 PRO B CA 1
ATOM 8538 C C . PRO B 1 334 ? 10.828 35.281 6.887 1 87.94 334 PRO B C 1
ATOM 8540 O O . PRO B 1 334 ? 9.742 34.969 6.402 1 87.94 334 PRO B O 1
ATOM 8543 N N . LEU B 1 335 ? 11.531 36.219 6.453 1 90.88 335 LEU B N 1
ATOM 8544 C CA . LEU B 1 335 ? 11.086 37 5.301 1 90.88 335 LEU B CA 1
ATOM 8545 C C . LEU B 1 335 ? 11.07 36.156 4.043 1 90.88 335 LEU B C 1
ATOM 8547 O O . LEU B 1 335 ? 10.078 36.125 3.305 1 90.88 335 LEU B O 1
ATOM 8551 N N . LEU B 1 336 ? 12.195 35.469 3.902 1 93.5 336 LEU B N 1
ATOM 8552 C CA . LEU B 1 336 ? 12.297 34.656 2.711 1 93.5 336 LEU B CA 1
ATOM 8553 C C . LEU B 1 336 ? 11.336 33.469 2.793 1 93.5 336 LEU B C 1
ATOM 8555 O O . LEU B 1 336 ? 10.727 33.094 1.792 1 93.5 336 LEU B O 1
ATOM 8559 N N . THR B 1 337 ? 11.234 32.906 3.949 1 93.19 337 THR B N 1
ATOM 8560 C CA . THR B 1 337 ? 10.305 31.797 4.133 1 93.19 337 THR B CA 1
ATOM 8561 C C . THR B 1 337 ? 8.867 32.25 3.92 1 93.19 337 THR B C 1
ATOM 8563 O O . THR B 1 337 ? 8.055 31.516 3.352 1 93.19 337 THR B O 1
ATOM 8566 N N . GLY B 1 338 ? 8.57 33.469 4.391 1 92.69 338 GLY B N 1
ATOM 8567 C CA . GLY B 1 338 ? 7.25 34.031 4.168 1 92.69 338 GLY B CA 1
ATOM 8568 C C . GLY B 1 338 ? 6.93 34.25 2.701 1 92.69 338 GLY B C 1
ATOM 8569 O O . GLY B 1 338 ? 5.84 33.938 2.242 1 92.69 338 GLY B O 1
ATOM 8570 N N . ALA B 1 339 ? 7.895 34.719 2.045 1 94.25 339 ALA B N 1
ATOM 8571 C CA . ALA B 1 339 ? 7.719 34.938 0.612 1 94.25 339 ALA B CA 1
ATOM 8572 C C . ALA B 1 339 ? 7.523 33.625 -0.132 1 94.25 339 ALA B C 1
ATOM 8574 O O . ALA B 1 339 ? 6.672 33.531 -1.017 1 94.25 339 ALA B O 1
ATOM 8575 N N . LEU B 1 340 ? 8.328 32.719 0.235 1 95.12 340 LEU B N 1
ATOM 8576 C CA . LEU B 1 340 ? 8.234 31.422 -0.425 1 95.12 340 LEU B CA 1
ATOM 8577 C C . LEU B 1 340 ? 6.938 30.719 -0.053 1 95.12 340 LEU B C 1
ATOM 8579 O O . LEU B 1 340 ? 6.375 29.984 -0.865 1 95.12 340 LEU B O 1
ATOM 8583 N N . THR B 1 341 ? 6.477 30.906 1.12 1 94.56 341 THR B N 1
ATOM 8584 C CA . THR B 1 341 ? 5.195 30.344 1.539 1 94.56 341 THR B CA 1
ATOM 8585 C C . THR B 1 341 ? 4.055 30.922 0.71 1 94.56 341 THR B C 1
ATOM 8587 O O . THR B 1 341 ? 3.152 30.203 0.291 1 94.56 341 THR B O 1
ATOM 8590 N N . ASN B 1 342 ? 4.148 32.219 0.49 1 93.88 342 ASN B N 1
ATOM 8591 C CA . ASN B 1 342 ? 3.143 32.844 -0.351 1 93.88 342 ASN B CA 1
ATOM 8592 C C . ASN B 1 342 ? 3.193 32.312 -1.784 1 93.88 342 ASN B C 1
ATOM 8594 O O . ASN B 1 342 ? 2.154 32.125 -2.418 1 93.88 342 ASN B O 1
ATOM 8598 N N . ALA B 1 343 ? 4.367 32.125 -2.172 1 94.81 343 ALA B N 1
ATOM 8599 C CA . ALA B 1 343 ? 4.523 31.547 -3.508 1 94.81 343 ALA B CA 1
ATOM 8600 C C . ALA B 1 343 ? 3.967 30.141 -3.568 1 94.81 343 ALA B C 1
ATOM 8602 O O . ALA B 1 343 ? 3.371 29.734 -4.574 1 94.81 343 ALA B O 1
ATOM 8603 N N . ALA B 1 344 ? 4.199 29.391 -2.521 1 95.25 344 ALA B N 1
ATOM 8604 C CA . ALA B 1 344 ? 3.664 28.031 -2.443 1 95.25 344 ALA B CA 1
ATOM 8605 C C . ALA B 1 344 ? 2.139 28.047 -2.471 1 95.25 344 ALA B C 1
ATOM 8607 O O . ALA B 1 344 ? 1.521 27.203 -3.131 1 95.25 344 ALA B O 1
ATOM 8608 N N . LYS B 1 345 ? 1.53 29 -1.794 1 94 345 LYS B N 1
ATOM 8609 C CA . LYS B 1 345 ? 0.076 29.125 -1.766 1 94 345 LYS B CA 1
ATOM 8610 C C . LYS B 1 345 ? -0.473 29.484 -3.141 1 94 345 LYS B C 1
ATOM 8612 O O . LYS B 1 345 ? -1.488 28.938 -3.576 1 94 345 LYS B O 1
ATOM 8617 N N . ARG B 1 346 ? 0.213 30.359 -3.779 1 93.81 346 ARG B N 1
ATOM 8618 C CA . ARG B 1 346 ? -0.213 30.766 -5.113 1 93.81 346 ARG B CA 1
ATOM 8619 C C . ARG B 1 346 ? -0.103 29.609 -6.105 1 93.81 346 ARG B C 1
ATOM 8621 O O . ARG B 1 346 ? -0.981 29.422 -6.949 1 93.81 346 ARG B O 1
ATOM 8628 N N . LEU B 1 347 ? 0.968 28.938 -5.988 1 94.5 347 LEU B N 1
ATOM 8629 C CA . LEU B 1 347 ? 1.146 27.766 -6.844 1 94.5 347 LEU B CA 1
ATOM 8630 C C . LEU B 1 347 ? 0.074 26.719 -6.566 1 94.5 347 LEU B C 1
ATOM 8632 O O . LEU B 1 347 ? -0.443 26.094 -7.492 1 94.5 347 LEU B O 1
ATOM 8636 N N . ASN B 1 348 ? -0.239 26.516 -5.348 1 94 348 ASN B N 1
ATOM 8637 C CA . ASN B 1 348 ? -1.258 25.562 -4.941 1 94 348 ASN B CA 1
ATOM 8638 C C . ASN B 1 348 ? -2.637 25.953 -5.469 1 94 348 ASN B C 1
ATOM 8640 O O . ASN B 1 348 ? -3.406 25.078 -5.898 1 94 348 ASN B O 1
ATOM 8644 N N . ASP B 1 349 ? -2.922 27.234 -5.41 1 91.94 349 ASP B N 1
ATOM 8645 C CA . ASP B 1 349 ? -4.191 27.734 -5.934 1 91.94 349 ASP B CA 1
ATOM 8646 C C . ASP B 1 349 ? -4.266 27.547 -7.449 1 91.94 349 ASP B C 1
ATOM 8648 O O . ASP B 1 349 ? -5.332 27.266 -7.996 1 91.94 349 ASP B O 1
ATOM 8652 N N . TRP B 1 350 ? -3.145 27.734 -8.023 1 92 350 TRP B N 1
ATOM 8653 C CA . TRP B 1 350 ? -3.07 27.578 -9.469 1 92 350 TRP B CA 1
ATOM 8654 C C . TRP B 1 350 ? -3.305 26.125 -9.875 1 92 350 TRP B C 1
ATOM 8656 O O . TRP B 1 350 ? -3.828 25.844 -10.961 1 92 350 TRP B O 1
ATOM 8666 N N . GLU B 1 351 ? -2.963 25.156 -9.094 1 93.06 351 GLU B N 1
ATOM 8667 C CA . GLU B 1 351 ? -3.17 23.75 -9.367 1 93.06 351 GLU B CA 1
ATOM 8668 C C . GLU B 1 351 ? -4.648 23.375 -9.297 1 93.06 351 GLU B C 1
ATOM 8670 O O . GLU B 1 351 ? -5.062 22.344 -9.812 1 93.06 351 GLU B O 1
ATOM 8675 N N . ASN B 1 352 ? -5.508 24.078 -8.664 1 92 352 ASN B N 1
ATOM 8676 C CA . ASN B 1 352 ? -6.965 24.016 -8.711 1 92 352 ASN B CA 1
ATOM 8677 C C . ASN B 1 352 ? -7.484 22.656 -8.266 1 92 352 ASN B C 1
ATOM 8679 O O . ASN B 1 352 ? -8.219 22 -9 1 92 352 ASN B O 1
ATOM 8683 N N . TYR B 1 353 ? -7.305 22.375 -7 1 90.81 353 TYR B N 1
ATOM 8684 C CA . TYR B 1 353 ? -7.793 21.109 -6.453 1 90.81 353 TYR B CA 1
ATOM 8685 C C . TYR B 1 353 ? -9.289 21.172 -6.191 1 90.81 353 TYR B C 1
ATOM 8687 O O . TYR B 1 353 ? -9.82 22.234 -5.84 1 90.81 353 TYR B O 1
ATOM 8695 N N . GLU B 1 354 ? -9.969 20.062 -6.234 1 87.81 354 GLU B N 1
ATOM 8696 C CA . GLU B 1 354 ? -11.422 19.969 -6.145 1 87.81 354 GLU B CA 1
ATOM 8697 C C . GLU B 1 354 ? -11.883 19.938 -4.691 1 87.81 354 GLU B C 1
ATOM 8699 O O . GLU B 1 354 ? -12.914 20.516 -4.344 1 87.81 354 GLU B O 1
ATOM 8704 N N . THR B 1 355 ? -11.141 19.25 -3.873 1 87.25 355 THR B N 1
ATOM 8705 C CA . THR B 1 355 ? -11.547 19.078 -2.486 1 87.25 355 THR B CA 1
ATOM 8706 C C . THR B 1 355 ? -10.594 19.797 -1.539 1 87.25 355 THR B C 1
ATOM 8708 O O . THR B 1 355 ? -9.445 20.062 -1.896 1 87.25 355 THR B O 1
ATOM 8711 N N . GLU B 1 356 ? -11.102 20.203 -0.376 1 84.81 356 GLU B N 1
ATOM 8712 C CA . GLU B 1 356 ? -10.289 20.875 0.631 1 84.81 356 GLU B CA 1
ATOM 8713 C C . GLU B 1 356 ? -9.172 19.969 1.138 1 84.81 356 GLU B C 1
ATOM 8715 O O . GLU B 1 356 ? -8.062 20.438 1.415 1 84.81 356 GLU B O 1
ATOM 8720 N N . THR B 1 357 ? -9.461 18.734 1.211 1 85.25 357 THR B N 1
ATOM 8721 C CA . THR B 1 357 ? -8.469 17.781 1.71 1 85.25 357 THR B CA 1
ATOM 8722 C C . THR B 1 357 ? -7.316 17.641 0.719 1 85.25 357 THR B C 1
ATOM 8724 O O . THR B 1 357 ? -6.148 17.625 1.114 1 85.25 357 THR B O 1
ATOM 8727 N N . ALA B 1 358 ? -7.652 17.547 -0.549 1 87.62 358 ALA B N 1
ATOM 8728 C CA . ALA B 1 358 ? -6.617 17.438 -1.571 1 87.62 358 ALA B CA 1
ATOM 8729 C C . ALA B 1 358 ? -5.77 18.703 -1.638 1 87.62 358 ALA B C 1
ATOM 8731 O O . ALA B 1 358 ? -4.547 18.625 -1.798 1 87.62 358 ALA B O 1
ATOM 8732 N N . ASN B 1 359 ? -6.434 19.828 -1.585 1 89.75 359 ASN B N 1
ATOM 8733 C CA . ASN B 1 359 ? -5.73 21.109 -1.563 1 89.75 359 ASN B CA 1
ATOM 8734 C C . ASN B 1 359 ? -4.805 21.219 -0.358 1 89.75 359 ASN B C 1
ATOM 8736 O O . ASN B 1 359 ? -3.652 21.641 -0.492 1 89.75 359 ASN B O 1
ATOM 8740 N N . GLY B 1 360 ? -5.301 20.875 0.797 1 87.69 360 GLY B N 1
ATOM 8741 C CA . GLY B 1 360 ? -4.504 20.906 2.012 1 87.69 360 GLY B CA 1
ATOM 8742 C C . GLY B 1 360 ? -3.314 19.969 1.97 1 87.69 360 GLY B C 1
ATOM 8743 O O . GLY B 1 360 ? -2.232 20.297 2.457 1 87.69 360 GLY B O 1
ATOM 8744 N N . ARG B 1 361 ? -3.523 18.844 1.413 1 89 361 ARG B N 1
ATOM 8745 C CA . ARG B 1 361 ? -2.441 17.875 1.309 1 89 361 ARG B CA 1
ATOM 8746 C C . ARG B 1 361 ? -1.318 18.391 0.42 1 89 361 ARG B C 1
ATOM 8748 O O . ARG B 1 361 ? -0.142 18.297 0.779 1 89 361 ARG B O 1
ATOM 8755 N N . ALA B 1 362 ? -1.66 18.938 -0.736 1 91.31 362 ALA B N 1
ATOM 8756 C CA . ALA B 1 362 ? -0.666 19.469 -1.669 1 91.31 362 ALA B CA 1
ATOM 8757 C C . ALA B 1 362 ? 0.071 20.656 -1.071 1 91.31 362 ALA B C 1
ATOM 8759 O O . ALA B 1 362 ? 1.288 20.781 -1.227 1 91.31 362 ALA B O 1
ATOM 8760 N N . LEU B 1 363 ? -0.616 21.484 -0.419 1 92.69 363 LEU B N 1
ATOM 8761 C CA . LEU B 1 363 ? 0.002 22.641 0.203 1 92.69 363 LEU B CA 1
ATOM 8762 C C . LEU B 1 363 ? 0.951 22.234 1.32 1 92.69 363 LEU B C 1
ATOM 8764 O O . LEU B 1 363 ? 2.061 22.75 1.431 1 92.69 363 LEU B O 1
ATOM 8768 N N . THR B 1 364 ? 0.512 21.297 2.064 1 90.75 364 THR B N 1
ATOM 8769 C CA . THR B 1 364 ? 1.339 20.828 3.17 1 90.75 364 THR B CA 1
ATOM 8770 C C . THR B 1 364 ? 2.639 20.219 2.648 1 90.75 364 THR B C 1
ATOM 8772 O O . THR B 1 364 ? 3.701 20.406 3.246 1 90.75 364 THR B O 1
ATOM 8775 N N . ALA B 1 365 ? 2.555 19.5 1.635 1 90.31 365 ALA B N 1
ATOM 8776 C CA . ALA B 1 365 ? 3.754 18.906 1.053 1 90.31 365 ALA B CA 1
ATOM 8777 C C . ALA B 1 365 ? 4.746 19.984 0.619 1 90.31 365 ALA B C 1
ATOM 8779 O O . ALA B 1 365 ? 5.953 19.844 0.834 1 90.31 365 ALA B O 1
ATOM 8780 N N . LYS B 1 366 ? 4.281 21.078 0.044 1 93 366 LYS B N 1
ATOM 8781 C CA . LYS B 1 366 ? 5.137 22.172 -0.387 1 93 366 LYS B CA 1
ATOM 8782 C C . LYS B 1 366 ? 5.734 22.906 0.811 1 93 366 LYS B C 1
ATOM 8784 O O . LYS B 1 366 ? 6.918 23.25 0.805 1 93 366 LYS B O 1
ATOM 8789 N N . LEU B 1 367 ? 4.953 23.062 1.784 1 93.38 367 LEU B N 1
ATOM 8790 C CA . LEU B 1 367 ? 5.438 23.766 2.977 1 93.38 367 LEU B CA 1
ATOM 8791 C C . LEU B 1 367 ? 6.434 22.891 3.738 1 93.38 367 LEU B C 1
ATOM 8793 O O . LEU B 1 367 ? 7.363 23.406 4.363 1 93.38 367 LEU B O 1
ATOM 8797 N N . PHE B 1 368 ? 6.27 21.656 3.66 1 93.31 368 PHE B N 1
ATOM 8798 C CA . PHE B 1 368 ? 7.191 20.75 4.332 1 93.31 368 PHE B CA 1
ATOM 8799 C C . PHE B 1 368 ? 8.586 20.859 3.73 1 93.31 368 PHE B C 1
ATOM 8801 O O . PHE B 1 368 ? 9.586 20.75 4.445 1 93.31 368 PHE B O 1
ATOM 8808 N N . ILE B 1 369 ? 8.648 21.047 2.473 1 92.44 369 ILE B N 1
ATOM 8809 C CA . ILE B 1 369 ? 9.938 21.219 1.818 1 92.44 369 ILE B CA 1
ATOM 8810 C C . ILE B 1 369 ? 10.648 22.438 2.395 1 92.44 369 ILE B C 1
ATOM 8812 O O . ILE B 1 369 ? 11.844 22.375 2.707 1 92.44 369 ILE B O 1
ATOM 8816 N N . LEU B 1 370 ? 9.922 23.484 2.555 1 94.19 370 LEU B N 1
ATOM 8817 C CA . LEU B 1 370 ? 10.484 24.703 3.131 1 94.19 370 LEU B CA 1
ATOM 8818 C C . LEU B 1 370 ? 10.93 24.469 4.57 1 94.19 370 LEU B C 1
ATOM 8820 O O . LEU B 1 370 ? 12.031 24.875 4.961 1 94.19 370 LEU B O 1
ATOM 8824 N N . ASP B 1 371 ? 10.094 23.766 5.273 1 93.62 371 ASP B N 1
ATOM 8825 C CA . ASP B 1 371 ? 10.406 23.453 6.668 1 93.62 371 ASP B CA 1
ATOM 8826 C C . ASP B 1 371 ? 11.633 22.562 6.77 1 93.62 371 ASP B C 1
ATOM 8828 O O . ASP B 1 371 ? 12.438 22.703 7.691 1 93.62 371 ASP B O 1
ATOM 8832 N N . PHE B 1 372 ? 11.75 21.688 5.879 1 94.25 372 PHE B N 1
ATOM 8833 C CA . PHE B 1 372 ? 12.883 20.766 5.863 1 94.25 372 PHE B CA 1
ATOM 8834 C C . PHE B 1 372 ? 14.195 21.516 5.68 1 94.25 372 PHE B C 1
ATOM 8836 O O . PHE B 1 372 ? 15.156 21.281 6.418 1 94.25 372 PHE B O 1
ATOM 8843 N N . ILE B 1 373 ? 14.219 22.438 4.773 1 93.38 373 ILE B N 1
ATOM 8844 C CA . ILE B 1 373 ? 15.422 23.203 4.465 1 93.38 373 ILE B CA 1
ATOM 8845 C C . ILE B 1 373 ? 15.766 24.125 5.633 1 93.38 373 ILE B C 1
ATOM 8847 O O . ILE B 1 373 ? 16.906 24.141 6.109 1 93.38 373 ILE B O 1
ATOM 8851 N N . THR B 1 374 ? 14.766 24.766 6.121 1 91 374 THR B N 1
ATOM 8852 C CA . THR B 1 374 ? 15 25.781 7.152 1 91 374 THR B CA 1
ATOM 8853 C C . THR B 1 374 ? 15.367 25.125 8.477 1 91 374 THR B C 1
ATOM 8855 O O . THR B 1 374 ? 16.109 25.688 9.273 1 91 374 THR B O 1
ATOM 8858 N N . SER B 1 375 ? 14.922 23.891 8.672 1 91.75 375 SER B N 1
ATOM 8859 C CA . SER B 1 375 ? 15.133 23.266 9.977 1 91.75 375 SER B CA 1
ATOM 8860 C C . SER B 1 375 ? 16.375 22.391 9.969 1 91.75 375 SER B C 1
ATOM 8862 O O . SER B 1 375 ? 17.172 22.438 10.906 1 91.75 375 SER B O 1
ATOM 8864 N N . TYR B 1 376 ? 16.672 21.625 8.914 1 93.94 376 TYR B N 1
ATOM 8865 C CA . TYR B 1 376 ? 17.672 20.562 9.016 1 93.94 376 TYR B CA 1
ATOM 8866 C C . TYR B 1 376 ? 18.922 20.906 8.203 1 93.94 376 TYR B C 1
ATOM 8868 O O . TYR B 1 376 ? 19.984 20.312 8.391 1 93.94 376 TYR B O 1
ATOM 8876 N N . MET B 1 377 ? 18.875 21.844 7.32 1 90.69 377 MET B N 1
ATOM 8877 C CA . MET B 1 377 ? 19.984 22.125 6.41 1 90.69 377 MET B CA 1
ATOM 8878 C C . MET B 1 377 ? 21.219 22.562 7.176 1 90.69 377 MET B C 1
ATOM 8880 O O . MET B 1 377 ? 22.344 22.203 6.82 1 90.69 377 MET B O 1
ATOM 8884 N N . GLY B 1 378 ? 21.094 23.359 8.188 1 87.19 378 GLY B N 1
ATOM 8885 C CA . GLY B 1 378 ? 22.234 23.797 8.977 1 87.19 378 GLY B CA 1
ATOM 8886 C C . GLY B 1 378 ? 23.016 22.656 9.578 1 87.19 378 GLY B C 1
ATOM 8887 O O . GLY B 1 378 ? 24.234 22.594 9.445 1 87.19 378 GLY B O 1
ATOM 8888 N N . ILE B 1 379 ? 22.312 21.719 10.164 1 90.25 379 ILE B N 1
ATOM 8889 C CA . ILE B 1 379 ? 22.969 20.578 10.812 1 90.25 379 ILE B CA 1
ATOM 8890 C C . ILE B 1 379 ? 23.547 19.656 9.75 1 90.25 379 ILE B C 1
ATOM 8892 O O . ILE B 1 379 ? 24.641 19.094 9.93 1 90.25 379 ILE B O 1
ATOM 8896 N N . ILE B 1 380 ? 22.922 19.531 8.641 1 92 380 ILE B N 1
ATOM 8897 C CA . ILE B 1 380 ? 23.391 18.672 7.551 1 92 380 ILE B CA 1
ATOM 8898 C C . ILE B 1 380 ? 24.688 19.234 6.98 1 92 380 ILE B C 1
ATOM 8900 O O . ILE B 1 380 ? 25.625 18.484 6.711 1 92 380 ILE B O 1
ATOM 8904 N N . LEU B 1 381 ? 24.812 20.516 6.871 1 87.69 381 LEU B N 1
ATOM 8905 C CA . LEU B 1 381 ? 26.016 21.141 6.344 1 87.69 381 LEU B CA 1
ATOM 8906 C C . LEU B 1 381 ? 27.188 20.969 7.309 1 87.69 381 LEU B C 1
ATOM 8908 O O . LEU B 1 381 ? 28.312 20.703 6.879 1 87.69 381 LEU B O 1
ATOM 8912 N N . THR B 1 382 ? 26.875 21.031 8.5 1 87.06 382 THR B N 1
ATOM 8913 C CA . THR B 1 382 ? 27.938 20.844 9.5 1 87.06 382 THR B CA 1
ATOM 8914 C C . THR B 1 382 ? 28.406 19.391 9.531 1 87.06 382 THR B C 1
ATOM 8916 O O . THR B 1 382 ? 29.609 19.125 9.516 1 87.06 382 THR B O 1
ATOM 8919 N N . ALA B 1 383 ? 27.484 18.516 9.469 1 87.69 383 ALA B N 1
ATOM 8920 C CA . ALA B 1 383 ? 27.781 17.094 9.625 1 87.69 383 ALA B CA 1
ATOM 8921 C C . ALA B 1 383 ? 28.422 16.531 8.359 1 87.69 383 ALA B C 1
ATOM 8923 O O . ALA B 1 383 ? 29.375 15.734 8.438 1 87.69 383 ALA B O 1
ATOM 8924 N N . PHE B 1 384 ? 28.047 16.969 7.195 1 87.06 384 PHE B N 1
ATOM 8925 C CA . PHE B 1 384 ? 28.438 16.25 5.988 1 87.06 384 PHE B CA 1
ATOM 8926 C C . PHE B 1 384 ? 29.312 17.125 5.098 1 87.06 384 PHE B C 1
ATOM 8928 O O . PHE B 1 384 ? 29.891 16.625 4.125 1 87.06 384 PHE B O 1
ATOM 8935 N N . VAL B 1 385 ? 29.469 18.359 5.418 1 81.94 385 VAL B N 1
ATOM 8936 C CA . VAL B 1 385 ? 30.297 19.203 4.586 1 81.94 385 VAL B CA 1
ATOM 8937 C C . VAL B 1 385 ? 31.453 19.781 5.418 1 81.94 385 VAL B C 1
ATOM 8939 O O . VAL B 1 385 ? 32.625 19.578 5.098 1 81.94 385 VAL B O 1
ATOM 8942 N N . TYR B 1 386 ? 31.188 20.375 6.535 1 77.94 386 TYR B N 1
ATOM 8943 C CA . TYR B 1 386 ? 32.188 21.062 7.332 1 77.94 386 TYR B CA 1
ATOM 8944 C C . TYR B 1 386 ? 33.156 20.062 7.992 1 77.94 386 TYR B C 1
ATOM 8946 O O . TYR B 1 386 ? 34.375 20.203 7.887 1 77.94 386 TYR B O 1
ATOM 8954 N N . VAL B 1 387 ? 32.594 19.094 8.586 1 76 387 VAL B N 1
ATOM 8955 C CA . VAL B 1 387 ? 33.406 18.203 9.391 1 76 387 VAL B CA 1
ATOM 8956 C C . VAL B 1 387 ? 34.312 17.375 8.484 1 76 387 VAL B C 1
ATOM 8958 O O . VAL B 1 387 ? 35.531 17.297 8.695 1 76 387 VAL B O 1
ATOM 8961 N N . PRO B 1 388 ? 33.75 16.844 7.398 1 73.94 388 PRO B N 1
ATOM 8962 C CA . PRO B 1 388 ? 34.625 16.031 6.551 1 73.94 388 PRO B CA 1
ATOM 8963 C C . PRO B 1 388 ? 35.5 16.859 5.629 1 73.94 388 PRO B C 1
ATOM 8965 O O . PRO B 1 388 ? 36.625 16.469 5.34 1 73.94 388 PRO B O 1
ATOM 8968 N N . PHE B 1 389 ? 35.094 18.062 5.242 1 74.75 389 PHE B N 1
ATOM 8969 C CA . PHE B 1 389 ? 35.812 18.812 4.23 1 74.75 389 PHE B CA 1
ATOM 8970 C C . PHE B 1 389 ? 36.312 20.141 4.793 1 74.75 389 PHE B C 1
ATOM 8972 O O . PHE B 1 389 ? 36.656 21.047 4.035 1 74.75 389 PHE B O 1
ATOM 8979 N N . GLY B 1 390 ? 36.281 20.297 6.004 1 71.88 390 GLY B N 1
ATOM 8980 C CA . GLY B 1 390 ? 36.688 21.547 6.625 1 71.88 390 GLY B CA 1
ATOM 8981 C C . GLY B 1 390 ? 38.094 21.984 6.227 1 71.88 390 GLY B C 1
ATOM 8982 O O . GLY B 1 390 ? 38.312 23.172 5.973 1 71.88 390 GLY B O 1
ATOM 8983 N N . SER B 1 391 ? 38.969 20.984 6.102 1 68.94 391 SER B N 1
ATOM 8984 C CA . SER B 1 391 ? 40.344 21.312 5.789 1 68.94 391 SER B CA 1
ATOM 8985 C C . SER B 1 391 ? 40.469 21.859 4.375 1 68.94 391 SER B C 1
ATOM 8987 O O . SER B 1 391 ? 41.344 22.688 4.105 1 68.94 391 SER B O 1
ATOM 8989 N N . VAL B 1 392 ? 39.562 21.453 3.545 1 71.88 392 VAL B N 1
ATOM 8990 C CA . VAL B 1 392 ? 39.594 21.859 2.15 1 71.88 392 VAL B CA 1
ATOM 8991 C C . VAL B 1 392 ? 38.844 23.188 1.973 1 71.88 392 VAL B C 1
ATOM 8993 O O . VAL B 1 392 ? 39.188 24 1.116 1 71.88 392 VAL B O 1
ATOM 8996 N N . LEU B 1 393 ? 37.938 23.438 2.809 1 72.38 393 LEU B N 1
ATOM 8997 C CA . LEU B 1 393 ? 37.031 24.562 2.623 1 72.38 393 LEU B CA 1
ATOM 8998 C C . LEU B 1 393 ? 37.594 25.828 3.264 1 72.38 393 LEU B C 1
ATOM 9000 O O . LEU B 1 393 ? 37.406 26.938 2.754 1 72.38 393 LEU B O 1
ATOM 9004 N N . ILE B 1 394 ? 38.406 25.75 4.242 1 67.62 394 ILE B N 1
ATOM 9005 C CA . ILE B 1 394 ? 38.844 26.859 5.082 1 67.62 394 ILE B CA 1
ATOM 9006 C C . ILE B 1 394 ? 39.75 27.797 4.281 1 67.62 394 ILE B C 1
ATOM 9008 O O . ILE B 1 394 ? 39.625 29.016 4.367 1 67.62 394 ILE B O 1
ATOM 9012 N N . PRO B 1 395 ? 40.562 27.156 3.424 1 66.06 395 PRO B N 1
ATOM 9013 C CA . PRO B 1 395 ? 41.375 28.078 2.648 1 66.06 395 PRO B CA 1
ATOM 9014 C C . PRO B 1 395 ? 40.562 28.953 1.705 1 66.06 395 PRO B C 1
ATOM 9016 O O . PRO B 1 395 ? 40.969 30.078 1.401 1 66.06 395 PRO B O 1
ATOM 9019 N N . TYR B 1 396 ? 39.438 28.469 1.362 1 71 396 TYR B N 1
ATOM 9020 C CA . TYR B 1 396 ? 38.594 29.203 0.437 1 71 396 TYR B CA 1
ATOM 9021 C C . TYR B 1 396 ? 37.781 30.266 1.174 1 71 396 TYR B C 1
ATOM 9023 O O . TYR B 1 396 ? 37.312 31.25 0.572 1 71 396 TYR B O 1
ATOM 9031 N N . LEU B 1 397 ? 37.625 30.141 2.389 1 68 397 LEU B N 1
ATOM 9032 C CA . LEU B 1 397 ? 36.844 31.078 3.182 1 68 397 LEU B CA 1
ATOM 9033 C C . LEU B 1 397 ? 37.688 32.312 3.555 1 68 397 LEU B C 1
ATOM 9035 O O . LEU B 1 397 ? 37.125 33.312 3.998 1 68 397 LEU B O 1
ATOM 9039 N N . ASP B 1 398 ? 38.969 32.219 3.219 1 64.94 398 ASP B N 1
ATOM 9040 C CA . ASP B 1 398 ? 39.875 33.344 3.449 1 64.94 398 ASP B CA 1
ATOM 9041 C C . ASP B 1 398 ? 39.531 34.5 2.531 1 64.94 398 ASP B C 1
ATOM 9043 O O . ASP B 1 398 ? 39.875 35.656 2.828 1 64.94 398 ASP B O 1
ATOM 9047 N N . VAL B 1 399 ? 38.75 34.125 1.521 1 62.44 399 VAL B N 1
ATOM 9048 C CA . VAL B 1 399 ? 38.344 35.188 0.596 1 62.44 399 VAL B CA 1
ATOM 9049 C C . VAL B 1 399 ? 37.531 36.25 1.342 1 62.44 399 VAL B C 1
ATOM 9051 O O . VAL B 1 399 ? 37.625 37.438 1.021 1 62.44 399 VAL B O 1
ATOM 9054 N N . PHE B 1 400 ? 36.906 35.875 2.4 1 63.56 400 PHE B N 1
ATOM 9055 C CA . PHE B 1 400 ? 36.094 36.812 3.176 1 63.56 400 PHE B CA 1
ATOM 9056 C C . PHE B 1 400 ? 37 37.75 3.984 1 63.56 400 PHE B C 1
ATOM 9058 O O . PHE B 1 400 ? 36.625 38.906 4.234 1 63.56 400 PHE B O 1
ATOM 9065 N N . SER B 1 401 ? 38.156 37.219 4.449 1 61.75 401 SER B N 1
ATOM 9066 C CA . SER B 1 401 ? 39.094 38.062 5.152 1 61.75 401 SER B CA 1
ATOM 9067 C C . SER B 1 401 ? 39.625 39.188 4.238 1 61.75 401 SER B C 1
ATOM 9069 O O . SER B 1 401 ? 39.844 40.312 4.684 1 61.75 401 SER B O 1
ATOM 9071 N N . ARG B 1 402 ? 39.781 38.656 3.041 1 59.56 402 ARG B N 1
ATOM 9072 C CA . ARG B 1 402 ? 40.281 39.656 2.086 1 59.56 402 ARG B CA 1
ATOM 9073 C C . ARG B 1 402 ? 39.25 40.719 1.791 1 59.56 402 ARG B C 1
ATOM 9075 O O . ARG B 1 402 ? 39.594 41.875 1.518 1 59.56 402 ARG B O 1
ATOM 9082 N N . MET B 1 403 ? 38 40.281 1.869 1 57.72 403 MET B N 1
ATOM 9083 C CA . MET B 1 403 ? 36.938 41.219 1.521 1 57.72 403 MET B CA 1
ATOM 9084 C C . MET B 1 403 ? 36.594 42.125 2.695 1 57.72 403 MET B C 1
ATOM 9086 O O . MET B 1 403 ? 36.219 43.281 2.502 1 57.72 403 MET B O 1
ATOM 9090 N N . PHE B 1 404 ? 36.688 41.625 3.914 1 56.94 404 PHE B N 1
ATOM 9091 C CA . PHE B 1 404 ? 36.188 42.406 5.043 1 56.94 404 PHE B CA 1
ATOM 9092 C C . PHE B 1 404 ? 37.312 42.812 5.969 1 56.94 404 PHE B C 1
ATOM 9094 O O . PHE B 1 404 ? 37.125 43.656 6.848 1 56.94 404 PHE B O 1
ATOM 9101 N N . ALA B 1 405 ? 38.5 42.031 6 1 54.56 405 ALA B N 1
ATOM 9102 C CA . ALA B 1 405 ? 39.562 42.344 6.961 1 54.56 405 ALA B CA 1
ATOM 9103 C C . ALA B 1 405 ? 40.5 43.406 6.414 1 54.56 405 ALA B C 1
ATOM 9105 O O . ALA B 1 405 ? 40.781 43.438 5.215 1 54.56 405 ALA B O 1
ATOM 9106 N N . THR B 1 406 ? 40.688 44.469 7.074 1 51.41 406 THR B N 1
ATOM 9107 C CA . THR B 1 406 ? 41.688 45.5 6.797 1 51.41 406 THR B CA 1
ATOM 9108 C C . THR B 1 406 ? 43.094 44.875 6.668 1 51.41 406 THR B C 1
ATOM 9110 O O . THR B 1 406 ? 43.344 43.781 7.184 1 51.41 406 THR B O 1
ATOM 9113 N N . GLU B 1 407 ? 44 45.406 5.785 1 50.34 407 GLU B N 1
ATOM 9114 C CA . GLU B 1 407 ? 45.344 45 5.52 1 50.34 407 GLU B CA 1
ATOM 9115 C C . GLU B 1 407 ? 46.062 44.594 6.805 1 50.34 407 GLU B C 1
ATOM 9117 O O . GLU B 1 407 ? 46.844 43.625 6.816 1 50.34 407 GLU B O 1
ATOM 9122 N N . ALA B 1 408 ? 46 45.281 7.844 1 49.81 408 ALA B N 1
ATOM 9123 C CA . ALA B 1 408 ? 46.656 45.031 9.109 1 49.81 408 ALA B CA 1
ATOM 9124 C C . ALA B 1 408 ? 46.156 43.75 9.758 1 49.81 408 ALA B C 1
ATOM 9126 O O . ALA B 1 408 ? 46.906 43 10.359 1 49.81 408 ALA B O 1
ATOM 9127 N N . ALA B 1 409 ? 44.875 43.375 9.727 1 49.19 409 ALA B N 1
ATOM 9128 C CA . ALA B 1 409 ? 44.25 42.219 10.344 1 49.19 409 ALA B CA 1
ATOM 9129 C C . ALA B 1 409 ? 44.5 40.938 9.523 1 49.19 409 ALA B C 1
ATOM 9131 O O . ALA B 1 409 ? 44.594 39.844 10.07 1 49.19 409 ALA B O 1
ATOM 9132 N N . ARG B 1 410 ? 44.594 41 8.273 1 53.81 410 ARG B N 1
ATOM 9133 C CA . ARG B 1 410 ? 44.969 39.906 7.391 1 53.81 410 ARG B CA 1
ATOM 9134 C C . ARG B 1 410 ? 46.344 39.344 7.773 1 53.81 410 ARG B C 1
ATOM 9136 O O . ARG B 1 410 ? 46.562 38.156 7.645 1 53.81 410 ARG B O 1
ATOM 9143 N N . ALA B 1 411 ? 47.438 40.312 7.941 1 49.78 411 ALA B N 1
ATOM 9144 C CA . ALA B 1 411 ? 48.75 39.906 8.352 1 49.78 411 ALA B CA 1
ATOM 9145 C C . ALA B 1 411 ? 48.719 39 9.602 1 49.78 411 ALA B C 1
ATOM 9147 O O . ALA B 1 411 ? 49.562 38.125 9.781 1 49.78 411 ALA B O 1
ATOM 9148 N N . LYS B 1 412 ? 47.875 39.219 10.492 1 47.5 412 LYS B N 1
ATOM 9149 C CA . LYS B 1 412 ? 47.812 38.469 11.727 1 47.5 412 LYS B CA 1
ATOM 9150 C C . LYS B 1 412 ? 46.969 37.188 11.539 1 47.5 412 LYS B C 1
ATOM 9152 O O . LYS B 1 412 ? 47.062 36.281 12.352 1 47.5 412 LYS B O 1
ATOM 9157 N N . THR B 1 413 ? 45.969 37.219 10.719 1 46.47 413 THR B N 1
ATOM 9158 C CA . THR B 1 413 ? 45 36.125 10.57 1 46.47 413 THR B CA 1
ATOM 9159 C C . THR B 1 413 ? 45.625 34.969 9.82 1 46.47 413 THR B C 1
ATOM 9161 O O . THR B 1 413 ? 45.094 33.844 9.812 1 46.47 413 THR B O 1
ATOM 9164 N N . THR B 1 414 ? 46.656 35.281 8.922 1 46.25 414 THR B N 1
ATOM 9165 C CA . THR B 1 414 ? 47.125 34.156 8.117 1 46.25 414 THR B CA 1
ATOM 9166 C C . THR B 1 414 ? 47.875 33.156 8.992 1 46.25 414 THR B C 1
ATOM 9168 O O . THR B 1 414 ? 49.094 33.156 9.07 1 46.25 414 THR B O 1
ATOM 9171 N N . LYS B 1 415 ? 47.625 33 10.172 1 40.19 415 LYS B N 1
ATOM 9172 C CA . LYS B 1 415 ? 48.344 31.828 10.719 1 40.19 415 LYS B CA 1
ATOM 9173 C C . LYS B 1 415 ? 48.156 30.594 9.828 1 40.19 415 LYS B C 1
ATOM 9175 O O . LYS B 1 415 ? 47 30.203 9.547 1 40.19 415 LYS B O 1
ATOM 9180 N N . LYS B 1 416 ? 48.906 30.203 8.984 1 43.03 416 LYS B N 1
ATOM 9181 C CA . LYS B 1 416 ? 49.062 28.969 8.227 1 43.03 416 LYS B CA 1
ATOM 9182 C C . LYS B 1 416 ? 48.625 27.75 9.055 1 43.03 416 LYS B C 1
ATOM 9184 O O . LYS B 1 416 ? 48.906 26.609 8.68 1 43.03 416 LYS B O 1
ATOM 9189 N N . GLY B 1 417 ? 48.406 27.859 10.383 1 42.66 417 GLY B N 1
ATOM 9190 C CA . GLY B 1 417 ? 48.406 26.641 11.18 1 42.66 417 GLY B CA 1
ATOM 9191 C C . GLY B 1 417 ? 47.25 25.719 10.836 1 42.66 417 GLY B C 1
ATOM 9192 O O . GLY B 1 417 ? 46.312 26.125 10.133 1 42.66 417 GLY B O 1
ATOM 9193 N N . HIS B 1 418 ? 47.25 24.359 11.266 1 45.66 418 HIS B N 1
ATOM 9194 C CA . HIS B 1 418 ? 46.406 23.172 11.219 1 45.66 418 HIS B CA 1
ATOM 9195 C C . HIS B 1 418 ? 45 23.5 11.68 1 45.66 418 HIS B C 1
ATOM 9197 O O . HIS B 1 418 ? 44.781 23.859 12.844 1 45.66 418 HIS B O 1
ATOM 9203 N N . TYR B 1 419 ? 44.219 24.141 10.875 1 48.5 419 TYR B N 1
ATOM 9204 C CA . TYR B 1 419 ? 42.812 24.359 11.188 1 48.5 419 TYR B CA 1
ATOM 9205 C C . TYR B 1 419 ? 42.156 23.109 11.742 1 48.5 419 TYR B C 1
ATOM 9207 O O . TYR B 1 419 ? 42.219 22.047 11.117 1 48.5 419 TYR B O 1
ATOM 9215 N N . THR B 1 420 ? 42.219 22.969 13.047 1 50.88 420 THR B N 1
ATOM 9216 C CA . THR B 1 420 ? 41.656 21.812 13.727 1 50.88 420 THR B CA 1
ATOM 9217 C C . THR B 1 420 ? 40.125 21.812 13.633 1 50.88 420 THR B C 1
ATOM 9219 O O . THR B 1 420 ? 39.5 22.844 13.844 1 50.88 420 THR B O 1
ATOM 9222 N N . ILE B 1 421 ? 39.469 20.953 12.852 1 58.47 421 ILE B N 1
ATOM 9223 C CA . ILE B 1 421 ? 38.031 20.672 12.781 1 58.47 421 ILE B CA 1
ATOM 9224 C C . ILE B 1 421 ? 37.469 20.516 14.195 1 58.47 421 ILE B C 1
ATOM 9226 O O . ILE B 1 421 ? 38.062 19.828 15.031 1 58.47 421 ILE B O 1
ATOM 9230 N N . ASN B 1 422 ? 36.531 21.469 14.641 1 62.53 422 ASN B N 1
ATOM 9231 C CA . ASN B 1 422 ? 35.875 21.344 15.938 1 62.53 422 ASN B CA 1
ATOM 9232 C C . ASN B 1 422 ? 34.688 20.391 15.883 1 62.53 422 ASN B C 1
ATOM 9234 O O . ASN B 1 422 ? 33.562 20.797 15.516 1 62.53 422 ASN B O 1
ATOM 9238 N N . PRO B 1 423 ? 34.875 19.109 16.062 1 64.19 423 PRO B N 1
ATOM 9239 C CA . PRO B 1 423 ? 33.75 18.172 16.047 1 64.19 423 PRO B CA 1
ATOM 9240 C C . PRO B 1 423 ? 32.688 18.5 17.078 1 64.19 423 PRO B C 1
ATOM 9242 O O . PRO B 1 423 ? 31.562 18.016 16.969 1 64.19 423 PRO B O 1
ATOM 9245 N N . ASP B 1 424 ? 33 19.453 17.984 1 77.94 424 ASP B N 1
ATOM 9246 C CA . ASP B 1 424 ? 32.031 19.797 19.031 1 77.94 424 ASP B CA 1
ATOM 9247 C C . ASP B 1 424 ? 30.953 20.719 18.5 1 77.94 424 ASP B C 1
ATOM 9249 O O . ASP B 1 424 ? 29.906 20.891 19.141 1 77.94 424 ASP B O 1
ATOM 9253 N N . ARG B 1 425 ? 31.188 21.203 17.344 1 80.12 425 ARG B N 1
ATOM 9254 C CA . ARG B 1 425 ? 30.203 22.094 16.75 1 80.12 425 ARG B CA 1
ATOM 9255 C C . ARG B 1 425 ? 28.906 2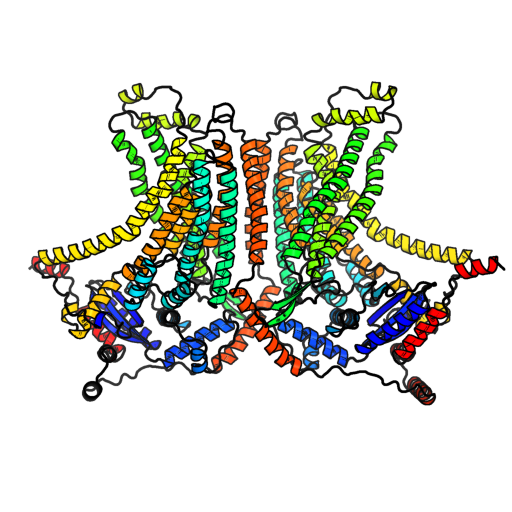1.375 16.469 1 80.12 425 ARG B C 1
ATOM 9257 O O . ARG B 1 425 ? 27.812 21.922 16.688 1 80.12 425 ARG B O 1
ATOM 9264 N N . LEU B 1 426 ? 29.047 20.219 15.969 1 85.56 426 LEU B N 1
ATOM 9265 C CA . LEU B 1 426 ? 27.875 19.422 15.656 1 85.56 426 LEU B CA 1
ATOM 9266 C C . LEU B 1 426 ? 27.062 19.141 16.922 1 85.56 426 LEU B C 1
ATOM 9268 O O . LEU B 1 426 ? 25.828 19.25 16.906 1 85.56 426 LEU B O 1
ATOM 9272 N N . ARG B 1 427 ? 27.656 18.875 17.938 1 88.94 427 ARG B N 1
ATOM 9273 C CA . ARG B 1 427 ? 27 18.594 19.203 1 88.94 427 ARG B CA 1
ATOM 9274 C C . ARG B 1 427 ? 26.312 19.844 19.75 1 88.94 427 ARG B C 1
ATOM 9276 O O . ARG B 1 427 ? 25.172 19.781 20.219 1 88.94 427 ARG B O 1
ATOM 9283 N N . LYS B 1 428 ? 26.969 20.938 19.656 1 86.06 428 LYS B N 1
ATOM 9284 C CA . LYS B 1 428 ? 26.422 22.188 20.156 1 86.06 428 LYS B CA 1
ATOM 9285 C C . LYS B 1 428 ? 25.188 22.594 19.359 1 86.06 428 LYS B C 1
ATOM 9287 O O . LYS B 1 428 ? 24.203 23.078 19.922 1 86.06 428 LYS B O 1
ATOM 9292 N N . GLN B 1 429 ? 25.328 22.391 18.141 1 85.88 429 GLN B N 1
ATOM 9293 C CA . GLN B 1 429 ? 24.188 22.719 17.281 1 85.88 429 GLN B CA 1
ATOM 9294 C C . GLN B 1 429 ? 22.984 21.812 17.594 1 85.88 429 GLN B C 1
ATOM 9296 O O . GLN B 1 429 ? 21.844 22.266 17.625 1 85.88 429 GLN B O 1
ATOM 9301 N N . THR B 1 430 ? 23.266 20.562 17.797 1 89.75 430 THR B N 1
ATOM 9302 C CA . THR B 1 430 ? 22.188 19.609 18.109 1 89.75 430 THR B CA 1
ATOM 9303 C C . THR B 1 430 ? 21.562 19.953 19.453 1 89.75 430 THR B C 1
ATOM 9305 O O . THR B 1 430 ? 20.328 19.875 19.609 1 89.75 430 THR B O 1
ATOM 9308 N N . ILE B 1 431 ? 22.344 20.391 20.391 1 90.06 431 ILE B N 1
ATOM 9309 C CA . ILE B 1 431 ? 21.828 20.766 21.703 1 90.06 431 ILE B CA 1
ATOM 9310 C C . ILE B 1 431 ? 20.984 22.047 21.594 1 90.06 431 ILE B C 1
ATOM 9312 O O . ILE B 1 431 ? 19.953 22.172 22.234 1 90.06 431 ILE B O 1
ATOM 9316 N N . TYR B 1 432 ? 21.438 22.891 20.75 1 84.06 432 TYR B N 1
ATOM 9317 C CA . TYR B 1 432 ? 20.688 24.125 20.531 1 84.06 432 TYR B CA 1
ATOM 9318 C C . TYR B 1 432 ? 19.281 23.828 20.016 1 84.06 432 TYR B C 1
ATOM 9320 O O . TYR B 1 432 ? 18.297 24.328 20.547 1 84.06 432 TYR B O 1
ATOM 9328 N N . PHE B 1 433 ? 19.188 22.984 19.094 1 84.12 433 PHE B N 1
ATOM 9329 C CA . PHE B 1 433 ? 17.906 22.719 18.484 1 84.12 433 PHE B CA 1
ATOM 9330 C C . PHE B 1 433 ? 17.031 21.859 19.391 1 84.12 433 PHE B C 1
ATOM 9332 O O . PHE B 1 433 ? 15.812 21.969 19.391 1 84.12 433 PHE B O 1
ATOM 9339 N N . ALA B 1 434 ? 17.625 21.047 20.203 1 86.75 434 ALA B N 1
ATOM 9340 C CA . ALA B 1 434 ? 16.891 20.156 21.094 1 86.75 434 ALA B CA 1
ATOM 9341 C C . ALA B 1 434 ? 16.391 20.891 22.344 1 86.75 434 ALA B C 1
ATOM 9343 O O . ALA B 1 434 ? 15.281 20.656 22.812 1 86.75 434 ALA B O 1
ATOM 9344 N N . VAL B 1 435 ? 17.188 21.906 22.781 1 86.75 435 VAL B N 1
ATOM 9345 C CA . VAL B 1 435 ? 16.875 22.5 24.078 1 86.75 435 VAL B CA 1
ATOM 9346 C C . VAL B 1 435 ? 16.484 23.969 23.906 1 86.75 435 VAL B C 1
ATOM 9348 O O . VAL B 1 435 ? 15.352 24.344 24.188 1 86.75 435 VAL B O 1
ATOM 9351 N N . THR B 1 436 ? 17.391 24.672 23.281 1 82.44 436 THR B N 1
ATOM 9352 C CA . THR B 1 436 ? 17.188 26.109 23.219 1 82.44 436 THR B CA 1
AT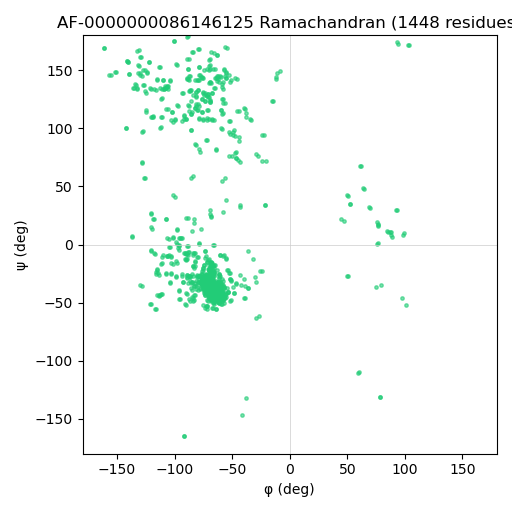OM 9353 C C . THR B 1 436 ? 16.016 26.469 22.328 1 82.44 436 THR B C 1
ATOM 9355 O O . THR B 1 436 ? 15.164 27.281 22.688 1 82.44 436 THR B O 1
ATOM 9358 N N . ALA B 1 437 ? 15.984 25.844 21.219 1 81.12 437 ALA B N 1
ATOM 9359 C CA . ALA B 1 437 ? 14.898 26.125 20.281 1 81.12 437 ALA B CA 1
ATOM 9360 C C . ALA B 1 437 ? 13.547 25.734 20.859 1 81.12 437 ALA B C 1
ATOM 9362 O O . ALA B 1 437 ? 12.539 26.406 20.625 1 81.12 437 ALA B O 1
ATOM 9363 N N . SER B 1 438 ? 13.492 24.703 21.609 1 83.69 438 SER B N 1
ATOM 9364 C CA . SER B 1 438 ? 12.25 24.25 22.234 1 83.69 438 SER B CA 1
ATOM 9365 C C . SER B 1 438 ? 11.773 25.25 23.297 1 83.69 438 SER B C 1
ATOM 9367 O O . SER B 1 438 ? 10.578 25.516 23.406 1 83.69 438 SER B O 1
ATOM 9369 N N . ILE B 1 439 ? 12.68 25.875 23.984 1 81.25 439 ILE B N 1
ATOM 9370 C CA . ILE B 1 439 ? 12.344 26.859 25.016 1 81.25 439 ILE B CA 1
ATOM 9371 C C . ILE B 1 439 ? 11.852 28.141 24.375 1 81.25 439 ILE B C 1
ATOM 9373 O O . ILE B 1 439 ? 10.844 28.719 24.797 1 81.25 439 ILE B O 1
ATOM 9377 N N . VAL B 1 440 ? 12.562 28.453 23.406 1 78.56 440 VAL B N 1
ATOM 9378 C CA . VAL B 1 440 ? 12.195 29.672 22.688 1 78.56 440 VAL B CA 1
ATOM 9379 C C . VAL B 1 440 ? 10.82 29.5 22.047 1 78.56 440 VAL B C 1
ATOM 9381 O O . VAL B 1 440 ? 9.992 30.422 22.078 1 78.56 440 VAL B O 1
ATOM 9384 N N . ASN B 1 441 ? 10.586 28.344 21.516 1 77.25 441 ASN B N 1
ATOM 9385 C CA . ASN B 1 441 ? 9.297 28.047 20.906 1 77.25 441 ASN B CA 1
ATOM 9386 C C . ASN B 1 441 ? 8.172 28.078 21.938 1 77.25 441 ASN B C 1
ATOM 9388 O O . ASN B 1 441 ? 7.078 28.578 21.656 1 77.25 441 ASN B O 1
ATOM 9392 N N . PHE B 1 442 ? 8.438 27.641 23.016 1 77.69 442 PHE B N 1
ATOM 9393 C CA . PHE B 1 442 ? 7.465 27.656 24.109 1 77.69 442 PHE B CA 1
ATOM 9394 C C . PHE B 1 442 ? 7.168 29.094 24.547 1 77.69 442 PHE B C 1
ATOM 9396 O O . PHE B 1 442 ? 6.008 29.453 24.75 1 77.69 442 PHE B O 1
ATOM 9403 N N . ALA B 1 443 ? 8.172 29.844 24.625 1 78.25 443 ALA B N 1
ATOM 9404 C CA . ALA B 1 443 ? 8.008 31.234 25.016 1 78.25 443 ALA B CA 1
ATOM 9405 C C . ALA B 1 443 ? 7.227 32.031 23.969 1 78.25 443 ALA B C 1
ATOM 9407 O O . ALA B 1 443 ? 6.363 32.844 24.312 1 78.25 443 ALA B O 1
ATOM 9408 N N . MET B 1 444 ? 7.461 31.672 22.828 1 76.31 444 MET B N 1
ATOM 9409 C CA . MET B 1 444 ? 6.793 32.375 21.719 1 76.31 444 MET B CA 1
ATOM 9410 C C . MET B 1 444 ? 5.32 31.969 21.641 1 76.31 444 MET B C 1
ATOM 9412 O O . MET B 1 444 ? 4.48 32.781 21.25 1 76.31 444 MET B O 1
ATOM 9416 N N . GLU B 1 445 ? 4.98 30.797 22.062 1 74.44 445 GLU B N 1
ATOM 9417 C CA . GLU B 1 445 ? 3.615 30.297 21.938 1 74.44 445 GLU B CA 1
ATOM 9418 C C . GLU B 1 445 ? 2.771 30.672 23.156 1 74.44 445 GLU B C 1
ATOM 9420 O O . GLU B 1 445 ? 1.56 30.859 23.031 1 74.44 445 GLU B O 1
ATOM 9425 N N . VAL B 1 446 ? 3.408 30.844 24.328 1 74.31 446 VAL B N 1
ATOM 9426 C CA . VAL B 1 446 ? 2.631 31.047 25.547 1 74.31 446 VAL B CA 1
ATOM 9427 C C . VAL B 1 446 ? 2.896 32.438 26.094 1 74.31 446 VAL B C 1
ATOM 9429 O O . VAL B 1 446 ? 1.959 33.219 26.344 1 74.31 446 VAL B O 1
ATOM 9432 N N . VAL B 1 447 ? 4.156 32.812 26.078 1 73.62 447 VAL B N 1
ATOM 9433 C CA . VAL B 1 447 ? 4.555 34.031 26.812 1 73.62 447 VAL B CA 1
ATOM 9434 C C . VAL B 1 447 ? 4.281 35.25 25.953 1 73.62 447 VAL B C 1
ATOM 9436 O O . VAL B 1 447 ? 3.676 36.219 26.422 1 73.62 447 VAL B O 1
ATOM 9439 N N . VAL B 1 448 ? 4.605 35.156 24.75 1 76.69 448 VAL B N 1
ATOM 9440 C CA . VAL B 1 448 ? 4.535 36.344 23.891 1 76.69 448 VAL B CA 1
ATOM 9441 C C . VAL B 1 448 ? 3.074 36.75 23.672 1 76.69 448 VAL B C 1
ATOM 9443 O O . VAL B 1 448 ? 2.715 37.906 23.844 1 76.69 448 VAL B O 1
ATOM 9446 N N . PRO B 1 449 ? 2.23 35.781 23.344 1 72.94 449 PRO B N 1
ATOM 9447 C CA . PRO B 1 449 ? 0.829 36.156 23.188 1 72.94 449 PRO B CA 1
ATOM 9448 C C . PRO B 1 449 ? 0.226 36.719 24.484 1 72.94 449 PRO B C 1
ATOM 9450 O O . PRO B 1 449 ? -0.593 37.625 24.438 1 72.94 449 PRO B O 1
ATOM 9453 N N . TYR B 1 450 ? 0.587 36.188 25.578 1 72.81 450 TYR B N 1
ATOM 9454 C CA . TYR B 1 450 ? 0.096 36.656 26.859 1 72.81 450 TYR B CA 1
ATOM 9455 C C . TYR B 1 450 ? 0.556 38.094 27.094 1 72.81 450 TYR B C 1
ATOM 9457 O O . TYR B 1 450 ? -0.237 38.969 27.5 1 72.81 450 TYR B O 1
ATOM 9465 N N . LEU B 1 451 ? 1.849 38.344 26.766 1 73.75 451 LEU B N 1
ATOM 9466 C CA . LEU B 1 451 ? 2.404 39.688 26.969 1 73.75 451 LEU B CA 1
ATOM 9467 C C . LEU B 1 451 ? 1.811 40.656 25.969 1 73.75 451 LEU B C 1
ATOM 9469 O O . LEU B 1 451 ? 1.573 41.844 26.297 1 73.75 451 LEU B O 1
ATOM 9473 N N . LYS B 1 452 ? 1.571 40.156 24.812 1 74.69 452 LYS B N 1
ATOM 9474 C CA . LYS B 1 452 ? 0.965 41 23.781 1 74.69 452 LYS B CA 1
ATOM 9475 C C . LYS B 1 452 ? -0.456 41.406 24.172 1 74.69 452 LYS B C 1
ATOM 9477 O O . LYS B 1 452 ? -0.866 42.531 23.938 1 74.69 452 LYS B O 1
ATOM 9482 N N . ARG B 1 453 ? -1.181 40.469 24.766 1 71.75 453 ARG B N 1
ATOM 9483 C CA . ARG B 1 453 ? -2.541 40.75 25.219 1 71.75 453 ARG B CA 1
ATOM 9484 C C . ARG B 1 453 ? -2.543 41.75 26.359 1 71.75 453 ARG B C 1
ATOM 9486 O O . ARG B 1 453 ? -3.342 42.688 26.375 1 71.75 453 ARG B O 1
ATOM 9493 N N . GLN B 1 454 ? -1.573 41.562 27.266 1 68.94 454 GLN B N 1
ATOM 9494 C CA . GLN B 1 454 ? -1.488 42.469 28.406 1 68.94 454 GLN B CA 1
ATOM 9495 C C . GLN B 1 454 ? -1.028 43.875 27.984 1 68.94 454 GLN B C 1
ATOM 9497 O O . GLN B 1 454 ? -1.523 44.875 28.484 1 68.94 454 GLN B O 1
ATOM 9502 N N . GLY B 1 455 ? -0.054 43.75 27.031 1 65.62 455 GLY B N 1
ATOM 9503 C CA . GLY B 1 455 ? 0.421 45.031 26.5 1 65.62 455 GLY B CA 1
ATOM 9504 C C . GLY B 1 455 ? -0.629 45.781 25.703 1 65.62 455 GLY B C 1
ATOM 9505 O O . GLY B 1 455 ? -0.749 47 25.797 1 65.62 455 GLY B O 1
ATOM 9506 N N . GLY B 1 456 ? -1.407 45.062 24.938 1 64.94 456 GLY B N 1
ATOM 9507 C CA . GLY B 1 456 ? -2.488 45.656 24.188 1 64.94 456 GLY B CA 1
ATOM 9508 C C . GLY B 1 456 ? -3.557 46.281 25.062 1 64.94 456 GLY B C 1
ATOM 9509 O O . GLY B 1 456 ? -4.035 47.375 24.797 1 64.94 456 GLY B O 1
ATOM 9510 N N . LEU B 1 457 ? -3.895 45.531 26.094 1 62.66 457 LEU B N 1
ATOM 9511 C CA . LEU B 1 457 ? -4.871 46.031 27.047 1 62.66 457 LEU B CA 1
ATOM 9512 C C . LEU B 1 457 ? -4.348 47.281 27.75 1 62.66 457 LEU B C 1
ATOM 9514 O O . LEU B 1 457 ? -5.082 48.25 27.938 1 62.66 457 LEU B O 1
ATOM 9518 N N . LYS B 1 458 ? -2.943 47.156 28.062 1 62.28 458 LYS B N 1
ATOM 9519 C CA . LYS B 1 458 ? -2.336 48.312 28.734 1 62.28 458 LYS B CA 1
ATOM 9520 C C . LYS B 1 458 ? -2.234 49.5 27.797 1 62.28 458 LYS B C 1
ATOM 9522 O O . LYS B 1 458 ? -2.436 50.656 28.203 1 62.28 458 LYS B O 1
ATOM 9527 N N . PHE B 1 459 ? -1.873 49.125 26.594 1 62.75 459 PHE B N 1
ATOM 9528 C CA . PHE B 1 459 ? -1.777 50.188 25.609 1 62.75 459 PHE B CA 1
ATOM 9529 C C . PHE B 1 459 ? -3.135 50.844 25.375 1 62.75 459 PHE B C 1
ATOM 9531 O O . PHE B 1 459 ? -3.227 52.062 25.25 1 62.75 459 PHE B O 1
ATOM 9538 N N . LYS B 1 460 ? -4.234 50.094 25.359 1 63.72 460 LYS B N 1
ATOM 9539 C CA . LYS B 1 460 ? -5.59 50.625 25.219 1 63.72 460 LYS B CA 1
ATOM 9540 C C . LYS B 1 460 ? -5.977 51.469 26.438 1 63.72 460 LYS B C 1
ATOM 9542 O O . LYS B 1 460 ? -6.621 52.5 26.297 1 63.72 460 LYS B O 1
ATOM 9547 N N . GLU B 1 461 ? -5.453 51.031 27.562 1 62.28 461 GLU B N 1
ATOM 9548 C CA . GLU B 1 461 ? -5.703 51.781 28.781 1 62.28 461 GLU B CA 1
ATOM 9549 C C . GLU B 1 461 ? -4.957 53.125 28.781 1 62.28 461 GLU B C 1
ATOM 9551 O O . GLU B 1 461 ? -5.504 54.125 29.188 1 62.28 461 GLU B O 1
ATOM 9556 N N . ILE B 1 462 ? -3.668 53.031 28.391 1 62.06 462 ILE B N 1
ATOM 9557 C CA . ILE B 1 462 ? -2.84 54.219 28.344 1 62.06 462 ILE B CA 1
ATOM 9558 C C . ILE B 1 462 ? -3.398 55.219 27.328 1 62.06 462 ILE B C 1
ATOM 9560 O O . ILE B 1 462 ? -3.451 56.406 27.578 1 62.06 462 ILE B O 1
ATOM 9564 N N . GLN B 1 463 ? -3.695 54.688 26.188 1 59.59 463 GLN B N 1
ATOM 9565 C CA . GLN B 1 463 ? -4.273 55.531 25.156 1 59.59 463 GLN B CA 1
ATOM 9566 C C . GLN B 1 463 ? -5.59 56.156 25.625 1 59.59 463 GLN B C 1
ATOM 9568 O O . GLN B 1 463 ? -5.875 57.312 25.344 1 59.59 463 GLN B O 1
ATOM 9573 N N . ALA B 1 464 ? -6.395 55.375 26.297 1 59.94 464 ALA B N 1
ATOM 9574 C CA . ALA B 1 464 ? -7.637 55.875 26.875 1 59.94 464 ALA B CA 1
ATOM 9575 C C . ALA B 1 464 ? -7.367 56.969 27.906 1 59.94 464 ALA B C 1
ATOM 9577 O O . ALA B 1 464 ? -8.094 57.969 27.969 1 59.94 464 ALA B O 1
ATOM 9578 N N . ASN B 1 465 ? -6.359 56.75 28.703 1 58.56 465 ASN B N 1
ATOM 9579 C CA . ASN B 1 465 ? -6.02 57.719 29.719 1 58.56 465 ASN B CA 1
ATOM 9580 C C . ASN B 1 465 ? -5.441 59 29.078 1 58.56 465 ASN B C 1
ATOM 9582 O O . ASN B 1 465 ? -5.684 60.094 29.578 1 58.56 465 ASN B O 1
ATOM 9586 N N . ARG B 1 466 ? -4.574 58.812 28.141 1 56.75 466 ARG B N 1
ATOM 9587 C CA . ARG B 1 466 ? -3.941 59.938 27.5 1 56.75 466 ARG B CA 1
ATOM 9588 C C . ARG B 1 466 ? -4.965 60.781 26.75 1 56.75 466 ARG B C 1
ATOM 9590 O O . ARG B 1 466 ? -4.848 62.031 26.688 1 56.75 466 ARG B O 1
ATOM 9597 N N . THR B 1 467 ? -5.605 60.156 25.953 1 50.12 467 THR B N 1
ATOM 9598 C CA . THR B 1 467 ? -6.57 60.938 25.188 1 50.12 467 THR B CA 1
ATOM 9599 C C . THR B 1 467 ? -7.715 61.406 26.094 1 50.12 467 THR B C 1
ATOM 9601 O O . THR B 1 467 ? -8.586 62.156 25.656 1 50.12 467 THR B O 1
ATOM 9604 N N . GLY B 1 468 ? -7.445 61.562 27.531 1 46.88 468 GLY B N 1
ATOM 9605 C CA . GLY B 1 468 ? -8.469 62 28.484 1 46.88 468 GLY B CA 1
ATOM 9606 C C . GLY B 1 468 ? -9.766 61.219 28.344 1 46.88 468 GLY B C 1
ATOM 9607 O O . GLY B 1 468 ? -10.789 61.594 28.922 1 46.88 468 GLY B O 1
ATOM 9608 N N . THR B 1 469 ? -10 60.75 27.25 1 40.78 469 THR B N 1
ATOM 9609 C CA . THR B 1 469 ? -11.227 59.969 27.016 1 40.78 469 THR B CA 1
ATOM 9610 C C . THR B 1 469 ? -11.234 58.688 27.844 1 40.78 469 THR B C 1
ATOM 9612 O O . THR B 1 469 ? -10.25 57.969 27.875 1 40.78 469 THR B O 1
ATOM 9615 N N . GLY B 1 470 ? -11.617 58.719 29.156 1 38.22 470 GLY B N 1
ATOM 9616 C CA . GLY B 1 470 ? -11.773 57.531 29.953 1 38.22 470 GLY B CA 1
ATOM 9617 C C . GLY B 1 470 ? -11.758 56.25 29.125 1 38.22 470 GLY B C 1
ATOM 9618 O O . GLY B 1 470 ? -11.836 56.312 27.891 1 38.22 470 GLY B O 1
ATOM 9619 N N . LEU B 1 471 ? -11.164 55.156 29.594 1 43.34 471 LEU B N 1
ATOM 9620 C CA . LEU B 1 471 ? -11.523 53.938 28.906 1 43.34 471 LEU B CA 1
ATOM 9621 C C . LEU B 1 471 ? -12.852 54.094 28.172 1 43.34 471 LEU B C 1
ATOM 9623 O O . LEU B 1 471 ? -13.922 53.938 28.766 1 43.34 471 LEU B O 1
ATOM 9627 N N . GLU B 1 472 ? -13.133 55.312 27.641 1 39.97 472 GLU B N 1
ATOM 9628 C CA . GLU B 1 472 ? -14.375 55.625 26.938 1 39.97 472 GLU B CA 1
ATOM 9629 C C . GLU B 1 472 ? -15.016 54.375 26.375 1 39.97 472 GLU B C 1
ATOM 9631 O O . GLU B 1 472 ? -14.352 53.562 25.719 1 39.97 472 GLU B O 1
ATOM 9636 N N . VAL B 1 473 ? -15.922 53.75 27.062 1 44.59 473 VAL B N 1
ATOM 9637 C CA . VAL B 1 473 ? -16.969 52.844 26.625 1 44.59 473 VAL B CA 1
ATOM 9638 C C . VAL B 1 473 ? -17.25 53.062 25.141 1 44.59 473 VAL B C 1
ATOM 9640 O O . VAL B 1 473 ? -17.734 54.125 24.75 1 44.59 473 VAL B O 1
ATOM 9643 N N . SER B 1 474 ? -16.406 52.688 24.25 1 46.34 474 SER B N 1
ATOM 9644 C CA . SER B 1 474 ? -16.734 52.75 22.828 1 46.34 474 SER B CA 1
ATOM 9645 C C . SER B 1 474 ? -18.234 52.938 22.609 1 46.34 474 SER B C 1
ATOM 9647 O O . SER B 1 474 ? -19.031 52.562 23.469 1 46.34 474 SER B O 1
ATOM 9649 N N . ASP B 1 475 ? -18.688 54 21.875 1 48 475 ASP B N 1
ATOM 9650 C CA . ASP B 1 475 ? -20.078 54.219 21.469 1 48 475 ASP B CA 1
ATOM 9651 C C . ASP B 1 475 ? -20.844 52.906 21.391 1 48 475 ASP B C 1
ATOM 9653 O O . ASP B 1 475 ? -22.062 52.906 21.484 1 48 475 ASP B O 1
ATOM 9657 N N . ALA B 1 476 ? -20.141 51.812 21.234 1 52.84 476 ALA B N 1
ATOM 9658 C CA . ALA B 1 476 ? -20.766 50.5 21.125 1 52.84 476 ALA B CA 1
ATOM 9659 C C . ALA B 1 476 ? -21.359 50.031 22.453 1 52.84 476 ALA B C 1
ATOM 9661 O O . ALA B 1 476 ? -22.406 49.375 22.484 1 52.84 476 ALA B O 1
ATOM 9662 N N . VAL B 1 477 ? -20.672 50.375 23.594 1 52.62 477 VAL B N 1
ATOM 9663 C CA . VAL B 1 477 ? -21.109 49.969 24.922 1 52.62 477 VAL B CA 1
ATOM 9664 C C . VAL B 1 477 ? -22.312 50.781 25.359 1 52.62 477 VAL B C 1
ATOM 9666 O O . VAL B 1 477 ? -23.203 50.281 26.062 1 52.62 477 VAL B O 1
ATOM 9669 N N . ALA B 1 478 ? -22.406 52.031 24.906 1 52.38 478 ALA B N 1
ATOM 9670 C CA . ALA B 1 478 ? -23.469 52.906 25.375 1 52.38 478 ALA B CA 1
ATOM 9671 C C . ALA B 1 478 ? -24.828 52.438 24.875 1 52.38 478 ALA B C 1
ATOM 9673 O O . ALA B 1 478 ? -25.844 52.594 25.562 1 52.38 478 ALA B O 1
ATOM 9674 N N . ASP B 1 479 ? -24.875 51.781 23.656 1 57.12 479 ASP B N 1
ATOM 9675 C CA . ASP B 1 479 ? -26.172 51.5 23.062 1 57.12 479 ASP B CA 1
ATOM 9676 C C . ASP B 1 479 ? -26.688 50.125 23.531 1 57.12 479 ASP B C 1
ATOM 9678 O O . ASP B 1 479 ? -27.844 49.781 23.266 1 57.12 479 ASP B O 1
ATOM 9682 N N . ALA B 1 480 ? -25.844 49.312 24.266 1 63.44 480 ALA B N 1
ATOM 9683 C CA . ALA B 1 480 ? -26.328 48 24.625 1 63.44 480 ALA B CA 1
ATOM 9684 C C . ALA B 1 480 ? -26.984 48 26 1 63.44 480 ALA B C 1
ATOM 9686 O O . ALA B 1 480 ? -26.562 48.75 26.891 1 63.44 480 ALA B O 1
ATOM 9687 N N . PRO B 1 481 ? -28.172 47.438 26.062 1 66.69 481 PRO B N 1
ATOM 9688 C CA . PRO B 1 481 ? -28.797 47.312 27.391 1 66.69 481 PRO B CA 1
ATOM 9689 C C . PRO B 1 481 ? -27.828 46.75 28.438 1 66.69 481 PRO B C 1
ATOM 9691 O O . PRO B 1 481 ? -26.922 46 28.094 1 66.69 481 PRO B O 1
ATOM 9694 N N . GLN B 1 482 ? -27.891 47.219 29.656 1 66.94 482 GLN B N 1
ATOM 9695 C CA . GLN B 1 482 ? -27 46.906 30.766 1 66.94 482 GLN B CA 1
ATOM 9696 C C . GLN B 1 482 ? -26.875 45.406 30.953 1 66.94 482 GLN B C 1
ATOM 9698 O O . GLN B 1 482 ? -25.781 44.906 31.25 1 66.94 482 GLN B O 1
ATOM 9703 N N . GLU B 1 483 ? -27.922 44.656 30.609 1 72.94 483 GLU B N 1
ATOM 9704 C CA . GLU B 1 483 ? -27.922 43.219 30.844 1 72.94 483 GLU B CA 1
ATOM 9705 C C . GLU B 1 483 ? -27.047 42.5 29.812 1 72.94 483 GLU B C 1
ATOM 9707 O O . GLU B 1 483 ? -26.547 41.375 30.078 1 72.94 483 GLU B O 1
ATOM 9712 N N . GLU B 1 484 ? -26.844 43.125 28.719 1 82.81 484 GLU B N 1
ATOM 9713 C CA . GLU B 1 484 ? -26.109 42.469 27.625 1 82.81 484 GLU B CA 1
ATOM 9714 C C . GLU B 1 484 ? -24.688 43 27.516 1 82.81 484 GLU B C 1
ATOM 9716 O O . GLU B 1 484 ? -23.875 42.531 26.734 1 82.81 484 GLU B O 1
ATOM 9721 N N . LYS B 1 485 ? -24.375 43.938 28.344 1 81.38 485 LYS B N 1
ATOM 9722 C CA . LYS B 1 485 ? -23.094 44.625 28.219 1 81.38 485 LYS B CA 1
ATOM 9723 C C . LYS B 1 485 ? -21.922 43.656 28.469 1 81.38 485 LYS B C 1
ATOM 9725 O O . LYS B 1 485 ? -20.969 43.625 27.688 1 81.38 485 LYS B O 1
ATOM 9730 N N . GLU B 1 486 ? -22.094 42.906 29.531 1 81.38 486 GLU B N 1
ATOM 9731 C CA . GLU B 1 486 ? -21.016 41.969 29.859 1 81.38 486 GLU B CA 1
ATOM 9732 C C . GLU B 1 486 ? -20.859 40.906 28.766 1 81.38 486 GLU B C 1
ATOM 9734 O O . GLU B 1 486 ? -19.734 40.562 28.406 1 81.38 486 GLU B O 1
ATOM 9739 N N . PHE B 1 487 ? -21.922 40.406 28.281 1 87.75 487 PHE B N 1
ATOM 9740 C CA . PHE B 1 487 ? -21.906 39.406 27.219 1 87.75 487 PHE B CA 1
ATOM 9741 C C . PHE B 1 487 ? -21.312 39.969 25.938 1 87.75 487 PHE B C 1
ATOM 9743 O O . PHE B 1 487 ? -20.484 39.312 25.312 1 87.75 487 PHE B O 1
ATOM 9750 N N . LEU B 1 488 ? -21.656 41.156 25.578 1 88.69 488 LEU B N 1
ATOM 9751 C CA . LEU B 1 488 ? -21.188 41.75 24.344 1 88.69 488 LEU B CA 1
ATOM 9752 C C . LEU B 1 488 ? -19.703 42.094 24.422 1 88.69 488 LEU B C 1
ATOM 9754 O O . LEU B 1 488 ? -18.984 42 23.422 1 88.69 488 LEU B O 1
ATOM 9758 N N . ASP B 1 489 ? -19.234 42.469 25.641 1 84.19 489 ASP B N 1
ATOM 9759 C CA . ASP B 1 489 ? -17.812 42.719 25.828 1 84.19 489 ASP B CA 1
ATOM 9760 C C . ASP B 1 489 ? -17 41.438 25.641 1 84.19 489 ASP B C 1
ATOM 9762 O O . ASP B 1 489 ? -15.914 41.438 25.078 1 84.19 489 ASP B O 1
ATOM 9766 N N . ARG B 1 490 ? -17.562 40.406 26.109 1 86.81 490 ARG B N 1
ATOM 9767 C CA . ARG B 1 490 ? -16.922 39.094 25.922 1 86.81 490 ARG B CA 1
ATOM 9768 C C . ARG B 1 490 ? -16.859 38.719 24.438 1 86.81 490 ARG B C 1
ATOM 9770 O O . ARG B 1 490 ? -15.844 38.219 23.969 1 86.81 490 ARG B O 1
ATOM 9777 N N . VAL B 1 491 ? -17.906 38.938 23.766 1 90.75 491 VAL B N 1
ATOM 9778 C CA . VAL B 1 491 ? -17.984 38.594 22.344 1 90.75 491 VAL B CA 1
ATOM 9779 C C . VAL B 1 491 ? -17 39.438 21.547 1 90.75 491 VAL B C 1
ATOM 9781 O O . VAL B 1 491 ? -16.344 38.938 20.641 1 90.75 491 VAL B O 1
ATOM 9784 N N . ARG B 1 492 ? -16.891 40.719 21.906 1 89.31 492 ARG B N 1
ATOM 9785 C CA . ARG B 1 492 ? -15.969 41.625 21.219 1 89.31 492 ARG B CA 1
ATOM 9786 C C . ARG B 1 492 ? -14.523 41.188 21.438 1 89.31 492 ARG B C 1
ATOM 9788 O O . ARG B 1 492 ? -13.695 41.25 20.516 1 89.31 492 ARG B O 1
ATOM 9795 N N . SER B 1 493 ? -14.258 40.75 22.625 1 85.38 493 SER B N 1
ATOM 9796 C CA . SER B 1 493 ? -12.914 40.25 22.922 1 85.38 493 SER B CA 1
ATOM 9797 C C . SER B 1 493 ? -12.594 38.969 22.156 1 85.38 493 SER B C 1
ATOM 9799 O O . SER B 1 493 ? -11.469 38.812 21.688 1 85.38 493 SER B O 1
ATOM 9801 N N . GLU B 1 494 ? -13.516 38.094 22.047 1 89.5 494 GLU B N 1
ATOM 9802 C CA . GLU B 1 494 ? -13.305 36.844 21.344 1 89.5 494 GLU B CA 1
ATOM 9803 C C . GLU B 1 494 ? -13.219 37.062 19.828 1 89.5 494 GLU B C 1
ATOM 9805 O O . GLU B 1 494 ? -12.594 36.281 19.109 1 89.5 494 GLU B O 1
ATOM 9810 N N . ALA B 1 495 ? -13.844 38.062 19.344 1 89.62 495 ALA B N 1
ATOM 9811 C CA . ALA B 1 495 ? -13.82 38.375 17.906 1 89.62 495 ALA B CA 1
ATOM 9812 C C . ALA B 1 495 ? -12.438 38.875 17.484 1 89.62 495 ALA B C 1
ATOM 9814 O O . ALA B 1 495 ? -12.062 38.75 16.312 1 89.62 495 ALA B O 1
ATOM 9815 N N . GLU B 1 496 ? -11.633 39.375 18.438 1 85.5 496 GLU B N 1
ATOM 9816 C CA . GLU B 1 496 ? -10.312 39.906 18.125 1 85.5 496 GLU B CA 1
ATOM 9817 C C . GLU B 1 496 ? -9.242 38.812 18.203 1 85.5 496 GLU B C 1
ATOM 9819 O O . GLU B 1 496 ? -8.117 39.031 17.75 1 85.5 496 GLU B O 1
ATOM 9824 N N . LEU B 1 497 ? -9.625 37.688 18.672 1 87.19 497 LEU B N 1
ATOM 9825 C CA . LEU B 1 497 ? -8.672 36.562 18.766 1 87.19 497 LEU B CA 1
ATOM 9826 C C . LEU B 1 497 ? -8.414 35.938 17.406 1 87.19 497 LEU B C 1
ATOM 9828 O O . LEU B 1 497 ? -9.297 35.938 16.547 1 87.19 497 LEU B O 1
ATOM 9832 N N . PRO B 1 498 ? -7.188 35.531 17.188 1 87.5 498 PRO B N 1
ATOM 9833 C CA . PRO B 1 498 ? -6.887 34.875 15.922 1 87.5 498 PRO B CA 1
ATOM 9834 C C . PRO B 1 498 ? -7.527 33.5 15.797 1 87.5 498 PRO B C 1
ATOM 9836 O O . PRO B 1 498 ? -7.914 32.906 16.797 1 87.5 498 PRO B O 1
ATOM 9839 N N . ALA B 1 499 ? -7.664 33.031 14.57 1 88.81 499 ALA B N 1
ATOM 9840 C CA . ALA B 1 499 ? -8.25 31.719 14.305 1 88.81 499 ALA B CA 1
ATOM 9841 C C . ALA B 1 499 ? -7.242 30.609 14.594 1 88.81 499 ALA B C 1
ATOM 9843 O O . ALA B 1 499 ? -6.043 30.766 14.359 1 88.81 499 ALA B O 1
ATOM 9844 N N . TYR B 1 500 ? -7.648 29.516 15.086 1 89.56 500 TYR B N 1
ATOM 9845 C CA . TYR B 1 500 ? -6.805 28.375 15.422 1 89.56 500 TYR B CA 1
ATOM 9846 C C . TYR B 1 500 ? -6.613 27.469 14.211 1 89.56 500 TYR B C 1
ATOM 9848 O O . TYR B 1 500 ? -7.566 27.188 13.477 1 89.56 500 TYR B O 1
ATOM 9856 N N . ASP B 1 501 ? -5.316 27.109 14.016 1 87.56 501 ASP B N 1
ATOM 9857 C CA . ASP B 1 501 ? -4.98 26.156 12.953 1 87.56 501 ASP B CA 1
ATOM 9858 C C . ASP B 1 501 ? -4.211 24.969 13.508 1 87.56 501 ASP B C 1
ATOM 9860 O O . ASP B 1 501 ? -3.061 25.094 13.922 1 87.56 501 ASP B O 1
ATOM 9864 N N . VAL B 1 502 ? -4.781 23.797 13.438 1 89 502 VAL B N 1
ATOM 9865 C CA . VAL B 1 502 ? -4.199 22.578 13.992 1 89 502 VAL B CA 1
ATOM 9866 C C . VAL B 1 502 ? -2.986 22.172 13.164 1 89 502 VAL B C 1
ATOM 9868 O O . VAL B 1 502 ? -2.059 21.547 13.68 1 89 502 VAL B O 1
ATOM 9871 N N . TYR B 1 503 ? -2.814 22.578 11.953 1 87.06 503 TYR B N 1
ATOM 9872 C CA . TYR B 1 503 ? -1.731 22.188 11.055 1 87.06 503 TYR B CA 1
ATOM 9873 C C . TYR B 1 503 ? -0.399 22.75 11.531 1 87.06 503 TYR B C 1
ATOM 9875 O O . TYR B 1 503 ? 0.639 22.094 11.406 1 87.06 503 TYR B O 1
ATOM 9883 N N . THR B 1 504 ? -0.431 23.922 12.094 1 86 504 THR B N 1
ATOM 9884 C CA . THR B 1 504 ? 0.793 24.547 12.578 1 86 504 THR B CA 1
ATOM 9885 C C . THR B 1 504 ? 1.36 23.781 13.766 1 86 504 THR B C 1
ATOM 9887 O O . THR B 1 504 ? 2.576 23.609 13.883 1 86 504 THR B O 1
ATOM 9890 N N . ASP B 1 505 ? 0.469 23.328 14.594 1 90.31 505 ASP B N 1
ATOM 9891 C CA . ASP B 1 505 ? 0.908 22.578 15.766 1 90.31 505 ASP B CA 1
ATOM 9892 C C . ASP B 1 505 ? 1.437 21.203 15.367 1 90.31 505 ASP B C 1
ATOM 9894 O O . ASP B 1 505 ? 2.441 20.734 15.906 1 90.31 505 ASP B O 1
ATOM 9898 N N . LEU B 1 506 ? 0.813 20.609 14.422 1 93.12 506 LEU B N 1
ATOM 9899 C CA . LEU B 1 506 ? 1.273 19.297 13.945 1 93.12 506 LEU B CA 1
ATOM 9900 C C . LEU B 1 506 ? 2.635 19.422 13.266 1 93.12 506 LEU B C 1
ATOM 9902 O O . LEU B 1 506 ? 3.496 18.562 13.438 1 93.12 506 LEU B O 1
ATOM 9906 N N . ARG B 1 507 ? 2.824 20.484 12.578 1 92.88 507 ARG B N 1
ATOM 9907 C CA . ARG B 1 507 ? 4.09 20.734 11.898 1 92.88 507 ARG B CA 1
ATOM 9908 C C . ARG B 1 507 ? 5.238 20.797 12.898 1 92.88 507 ARG B C 1
ATOM 9910 O O . ARG B 1 507 ? 6.312 20.25 12.664 1 92.88 507 ARG B O 1
ATOM 9917 N N . GLU B 1 508 ? 5 21.422 13.961 1 91.62 508 GLU B N 1
ATOM 9918 C CA . GLU B 1 508 ? 6.027 21.562 14.984 1 91.62 508 GLU B CA 1
ATOM 9919 C C . GLU B 1 508 ? 6.445 20.203 15.539 1 91.62 508 GLU B C 1
ATOM 9921 O O . GLU B 1 508 ? 7.637 19.953 15.727 1 91.62 508 GLU B O 1
ATOM 9926 N N . MET B 1 509 ? 5.48 19.406 15.742 1 94.25 509 MET B N 1
ATOM 9927 C CA . MET B 1 509 ? 5.773 18.078 16.281 1 94.25 509 MET B CA 1
ATOM 9928 C C . MET B 1 509 ? 6.504 17.219 15.258 1 94.25 509 MET B C 1
ATOM 9930 O O . MET B 1 509 ? 7.395 16.453 15.617 1 94.25 509 MET B O 1
ATOM 9934 N N . ILE B 1 510 ? 6.188 17.359 13.984 1 96 510 ILE B N 1
ATOM 9935 C CA . ILE B 1 510 ? 6.805 16.578 12.922 1 96 510 ILE B CA 1
ATOM 9936 C C . ILE B 1 510 ? 8.258 17 12.75 1 96 510 ILE B C 1
ATOM 9938 O O . ILE B 1 510 ? 9.141 16.141 12.586 1 96 510 ILE B O 1
ATOM 9942 N N . ILE B 1 511 ? 8.516 18.297 12.828 1 94.56 511 ILE B N 1
ATOM 9943 C CA . ILE B 1 511 ? 9.875 18.812 12.711 1 94.56 511 ILE B CA 1
ATOM 9944 C C . ILE B 1 511 ? 10.711 18.312 13.891 1 94.56 511 ILE B C 1
ATOM 9946 O O . ILE B 1 511 ? 11.875 17.938 13.711 1 94.56 511 ILE B O 1
ATOM 9950 N N . GLN B 1 512 ? 10.102 18.375 15.07 1 95.25 512 GLN B N 1
ATOM 9951 C CA . GLN B 1 512 ? 10.789 17.859 16.25 1 95.25 512 GLN B CA 1
ATOM 9952 C C . GLN B 1 512 ? 11.148 16.391 16.078 1 95.25 512 GLN B C 1
ATOM 9954 O O . GLN B 1 512 ? 12.266 15.969 16.422 1 95.25 512 GLN B O 1
ATOM 9959 N N . PHE B 1 513 ? 10.258 15.625 15.586 1 97.19 513 PHE B N 1
ATOM 9960 C CA . PHE B 1 513 ? 10.508 14.211 15.328 1 97.19 513 PHE B CA 1
ATOM 9961 C C . PHE B 1 513 ? 11.664 14.039 14.352 1 97.19 513 PHE B C 1
ATOM 9963 O O . PHE B 1 513 ? 12.469 13.109 14.492 1 97.19 513 PHE B O 1
ATOM 9970 N N . GLY B 1 514 ? 11.711 14.883 13.367 1 97.12 514 GLY B N 1
ATOM 9971 C CA . GLY B 1 514 ? 12.805 14.82 12.406 1 97.12 514 GLY B CA 1
ATOM 9972 C C . GLY B 1 514 ? 14.172 15 13.047 1 97.12 514 GLY B C 1
ATOM 9973 O O . GLY B 1 514 ? 15.109 14.266 12.719 1 97.12 514 GLY B O 1
ATOM 9974 N N . TYR B 1 515 ? 14.305 15.938 13.984 1 96.12 515 TYR B N 1
ATOM 9975 C CA . TYR B 1 515 ? 15.57 16.125 14.68 1 96.12 515 TYR B CA 1
ATOM 9976 C C . TYR B 1 515 ? 15.977 14.867 15.438 1 96.12 515 TYR B C 1
ATOM 9978 O O . TYR B 1 515 ? 17.156 14.516 15.484 1 96.12 515 TYR B O 1
ATOM 9986 N N . LEU B 1 516 ? 14.961 14.32 15.984 1 96.62 516 LEU B N 1
ATOM 9987 C CA . LEU B 1 516 ? 15.188 13.117 16.766 1 96.62 516 LEU B CA 1
ATOM 9988 C C . LEU B 1 516 ? 15.602 11.953 15.875 1 96.62 516 LEU B C 1
ATOM 9990 O O . LEU B 1 516 ? 16.594 11.281 16.141 1 96.62 516 LEU B O 1
ATOM 9994 N N . SER B 1 517 ? 14.922 11.734 14.789 1 97.12 517 SER B N 1
ATOM 9995 C CA . SER B 1 517 ? 15.125 10.578 13.922 1 97.12 517 SER B CA 1
ATOM 9996 C C . SER B 1 517 ? 16.375 10.742 13.078 1 97.12 517 SER B C 1
ATOM 9998 O O . SER B 1 517 ? 17.047 9.758 12.75 1 97.12 517 SER B O 1
ATOM 10000 N N . LEU B 1 518 ? 16.766 11.945 12.75 1 97.06 518 LEU B N 1
ATOM 10001 C CA . LEU B 1 518 ? 17.859 12.164 11.82 1 97.06 518 LEU B CA 1
ATOM 10002 C C . LEU B 1 518 ? 19.188 12.32 12.562 1 97.06 518 LEU B C 1
ATOM 10004 O O . LEU B 1 518 ? 20.234 11.914 12.062 1 97.06 518 LEU B O 1
ATOM 10008 N N . PHE B 1 519 ? 19.188 12.922 13.875 1 95.44 519 PHE B N 1
ATOM 10009 C CA . PHE B 1 519 ? 20.469 13.391 14.398 1 95.44 519 PHE B CA 1
ATOM 10010 C C . PHE B 1 519 ? 20.625 13 15.867 1 95.44 519 PHE B C 1
ATOM 10012 O O . PHE B 1 519 ? 21.609 13.383 16.516 1 95.44 519 PHE B O 1
ATOM 10019 N N . SER B 1 520 ? 19.781 12.258 16.438 1 94.88 520 SER B N 1
ATOM 10020 C CA . SER B 1 520 ? 19.797 12.008 17.875 1 94.88 520 SER B CA 1
ATOM 10021 C C . SER B 1 520 ? 21.062 11.25 18.281 1 94.88 520 SER B C 1
ATOM 10023 O O . SER B 1 520 ? 21.438 11.242 19.453 1 94.88 520 SER B O 1
ATOM 10025 N N . VAL B 1 521 ? 21.75 10.617 17.328 1 94.38 521 VAL B N 1
ATOM 10026 C CA . VAL B 1 521 ? 22.953 9.859 17.625 1 94.38 521 VAL B CA 1
ATOM 10027 C C . VAL B 1 521 ? 24.062 10.812 18.062 1 94.38 521 VAL B C 1
ATOM 10029 O O . VAL B 1 521 ? 25 10.422 18.766 1 94.38 521 VAL B O 1
ATOM 10032 N N . VAL B 1 522 ? 24.031 12.086 17.672 1 92.44 522 VAL B N 1
ATOM 10033 C CA . VAL B 1 522 ? 25.016 13.102 18.016 1 92.44 522 VAL B CA 1
ATOM 10034 C C . VAL B 1 522 ? 24.969 13.383 19.516 1 92.44 522 VAL B C 1
ATOM 10036 O O . VAL B 1 522 ? 26.016 13.578 20.156 1 92.44 522 VAL B O 1
ATOM 10039 N N . TRP B 1 523 ? 23.828 13.438 20.031 1 94.31 523 TRP B N 1
ATOM 10040 C CA . TRP B 1 523 ? 23.594 13.672 21.453 1 94.31 523 TRP B CA 1
ATOM 10041 C C . TRP B 1 523 ? 22.422 12.828 21.938 1 94.31 523 TRP B C 1
ATOM 10043 O O . TRP B 1 523 ? 21.25 13.242 21.828 1 94.31 523 TRP B O 1
ATOM 10053 N N . PRO B 1 524 ? 22.656 11.734 22.578 1 95.06 524 PRO B N 1
ATOM 10054 C CA . PRO B 1 524 ? 21.609 10.75 22.922 1 95.06 524 PRO B CA 1
ATOM 10055 C C . PRO B 1 524 ? 20.609 11.281 23.922 1 95.06 524 PRO B C 1
ATOM 10057 O O . PRO B 1 524 ? 19.594 10.633 24.188 1 95.06 524 PRO B O 1
ATOM 10060 N N . LEU B 1 525 ? 20.719 12.547 24.438 1 95.5 525 LEU B N 1
ATOM 10061 C CA . LEU B 1 525 ? 19.781 13.117 25.391 1 95.5 525 LEU B CA 1
ATOM 10062 C C . LEU B 1 525 ? 18.688 13.922 24.688 1 95.5 525 LEU B C 1
ATOM 10064 O O . LEU B 1 525 ? 17.812 14.492 25.344 1 95.5 525 LEU B O 1
ATOM 10068 N N . VAL B 1 526 ? 18.688 13.891 23.375 1 95.81 526 VAL B N 1
ATOM 10069 C CA . VAL B 1 526 ? 17.688 14.617 22.594 1 95.81 526 VAL B CA 1
ATOM 10070 C C . VAL B 1 526 ? 16.281 14.156 22.969 1 95.81 526 VAL B C 1
ATOM 10072 O O . VAL B 1 526 ? 15.406 14.977 23.219 1 95.81 526 VAL B O 1
ATOM 10075 N N . PRO B 1 527 ? 16.031 12.852 23.094 1 96.88 527 PRO B N 1
ATOM 10076 C CA . PRO B 1 527 ? 14.68 12.422 23.453 1 96.88 527 PRO B CA 1
ATOM 10077 C C . PRO B 1 527 ? 14.242 12.922 24.828 1 96.88 527 PRO B C 1
ATOM 10079 O O . PRO B 1 527 ? 13.062 13.219 25.031 1 96.88 527 PRO B O 1
ATOM 10082 N N . ALA B 1 528 ? 15.18 13.055 25.734 1 96.19 528 ALA B N 1
ATOM 10083 C CA . ALA B 1 528 ? 14.844 13.562 27.062 1 96.19 528 ALA B CA 1
ATOM 10084 C C . ALA B 1 528 ? 14.414 15.023 27 1 96.19 528 ALA B C 1
ATOM 10086 O O . ALA B 1 528 ? 13.453 15.422 27.672 1 96.19 528 ALA B O 1
ATOM 10087 N N . SER B 1 529 ? 15.102 15.75 26.219 1 95.69 529 SER B N 1
ATOM 10088 C CA . SER B 1 529 ? 14.727 17.156 26.031 1 95.69 529 SER B CA 1
ATOM 10089 C C . SER B 1 529 ? 13.344 17.281 25.406 1 95.69 529 SER B C 1
ATOM 10091 O O . SER B 1 529 ? 12.547 18.109 25.812 1 95.69 529 SER B O 1
ATOM 10093 N N . TYR B 1 530 ? 13.055 16.422 24.438 1 96.06 530 TYR B N 1
ATOM 10094 C CA . TYR B 1 530 ? 11.773 16.5 23.734 1 96.06 530 TYR B CA 1
ATOM 10095 C C . TYR B 1 530 ? 10.641 15.984 24.609 1 96.06 530 TYR B C 1
ATOM 10097 O O . TYR B 1 530 ? 9.5 16.453 24.484 1 96.06 530 TYR B O 1
ATOM 10105 N N . LEU B 1 531 ? 10.914 15.031 25.5 1 95.5 531 LEU B N 1
ATOM 10106 C CA . LEU B 1 531 ? 9.906 14.57 26.438 1 95.5 531 LEU B CA 1
ATOM 10107 C C . LEU B 1 531 ? 9.453 15.703 27.359 1 95.5 531 LEU B C 1
ATOM 10109 O O . LEU B 1 531 ? 8.25 15.906 27.562 1 95.5 531 LEU B O 1
ATOM 10113 N N . ILE B 1 532 ? 10.398 16.469 27.812 1 93.19 532 ILE B N 1
ATOM 10114 C CA . ILE B 1 532 ? 10.086 17.609 28.688 1 93.19 532 ILE B CA 1
ATOM 10115 C C . ILE B 1 532 ? 9.336 18.672 27.891 1 93.19 532 ILE B C 1
ATOM 10117 O O . ILE B 1 532 ? 8.328 19.203 28.359 1 93.19 532 ILE B O 1
ATOM 10121 N N . ASN B 1 533 ? 9.789 18.891 26.719 1 91.94 533 ASN B N 1
ATOM 10122 C CA . ASN B 1 533 ? 9.148 19.891 25.859 1 91.94 533 ASN B CA 1
ATOM 10123 C C . ASN B 1 533 ? 7.707 19.5 25.547 1 91.94 533 ASN B C 1
ATOM 10125 O O . ASN B 1 533 ? 6.816 20.359 25.547 1 91.94 533 ASN B O 1
ATOM 10129 N N . ASN B 1 534 ? 7.477 18.25 25.266 1 92.06 534 ASN B N 1
ATOM 10130 C CA . ASN B 1 534 ? 6.148 17.797 24.875 1 92.06 534 ASN B CA 1
ATOM 10131 C C . ASN B 1 534 ? 5.184 17.781 26.062 1 92.06 534 ASN B C 1
ATOM 10133 O O . ASN B 1 534 ? 3.969 17.906 25.875 1 92.06 534 ASN B O 1
ATOM 10137 N N . TRP B 1 535 ? 5.719 17.625 27.266 1 89.25 535 TRP B N 1
ATOM 10138 C CA . TRP B 1 535 ? 4.875 17.734 28.438 1 89.25 535 TRP B CA 1
ATOM 10139 C C . TRP B 1 535 ? 4.289 19.141 28.578 1 89.25 535 TRP B C 1
ATOM 10141 O O . TRP B 1 535 ? 3.09 19.297 28.797 1 89.25 535 TRP B O 1
ATOM 10151 N N . PHE B 1 536 ? 5.102 20.141 28.312 1 85.81 536 PHE B N 1
ATOM 10152 C CA . PHE B 1 536 ? 4.652 21.516 28.391 1 85.81 536 PHE B CA 1
ATOM 10153 C C . PHE B 1 536 ? 3.812 21.891 27.172 1 85.81 536 PHE B C 1
ATOM 10155 O O . PHE B 1 536 ? 2.846 22.641 27.281 1 85.81 536 PHE B O 1
ATOM 10162 N N . GLU B 1 537 ? 4.145 21.312 26.031 1 87.19 537 GLU B N 1
ATOM 10163 C CA . GLU B 1 537 ? 3.465 21.625 24.781 1 87.19 537 GLU B CA 1
ATOM 10164 C C . GLU B 1 537 ? 2.012 21.156 24.797 1 87.19 537 GLU B C 1
ATOM 10166 O O . GLU B 1 537 ? 1.12 21.859 24.312 1 87.19 537 GLU B O 1
ATOM 10171 N N . LEU B 1 538 ? 1.774 20.016 25.344 1 86.69 538 LEU B N 1
ATOM 10172 C CA . LEU B 1 538 ? 0.421 19.484 25.438 1 86.69 538 LEU B CA 1
ATOM 10173 C C . LEU B 1 538 ? -0.48 20.406 26.25 1 86.69 538 LEU B C 1
ATOM 10175 O O . LEU B 1 538 ? -1.623 20.656 25.859 1 86.69 538 LEU B O 1
ATOM 10179 N N . ARG B 1 539 ? 0.008 21.016 27.266 1 86.62 539 ARG B N 1
ATOM 10180 C CA . ARG B 1 539 ? -0.755 21.891 28.141 1 86.62 539 ARG B CA 1
ATOM 10181 C C . ARG B 1 539 ? -0.852 23.297 27.547 1 86.62 539 ARG B C 1
ATOM 10183 O O . ARG B 1 539 ? -1.896 23.953 27.641 1 86.62 539 ARG B O 1
ATOM 10190 N N . ALA B 1 540 ? 0.224 23.641 26.922 1 85.81 540 ALA B N 1
ATOM 10191 C CA . ALA B 1 540 ? 0.23 24.953 26.297 1 85.81 540 ALA B CA 1
ATOM 10192 C C . ALA B 1 540 ? -0.762 25.016 25.141 1 85.81 540 ALA B C 1
ATOM 10194 O O . ALA B 1 540 ? -1.428 26.031 24.938 1 85.81 540 ALA B O 1
ATOM 10195 N N . ASP B 1 541 ? -0.866 23.938 24.406 1 89.06 541 ASP B N 1
ATOM 10196 C CA . ASP B 1 541 ? -1.786 23.906 23.266 1 89.06 541 ASP B CA 1
ATOM 10197 C C . ASP B 1 541 ? -3.238 23.891 23.734 1 89.06 541 ASP B C 1
ATOM 10199 O O . ASP B 1 541 ? -4.121 24.453 23.078 1 89.06 541 ASP B O 1
ATOM 10203 N N . ALA B 1 542 ? -3.475 23.266 24.812 1 86.62 542 ALA B N 1
ATOM 10204 C CA . ALA B 1 542 ? -4.816 23.281 25.391 1 86.62 542 ALA B CA 1
ATOM 10205 C C . ALA B 1 542 ? -5.215 24.703 25.797 1 86.62 542 ALA B C 1
ATOM 10207 O O . ALA B 1 542 ? -6.34 25.141 25.531 1 86.62 542 ALA B O 1
ATOM 10208 N N . VAL B 1 543 ? -4.266 25.406 26.359 1 86.19 543 VAL B N 1
ATOM 10209 C CA . VAL B 1 543 ? -4.527 26.781 26.766 1 86.19 543 VAL B CA 1
ATOM 10210 C C . VAL B 1 543 ? -4.715 27.656 25.531 1 86.19 543 VAL B C 1
ATOM 10212 O O . VAL B 1 543 ? -5.574 28.547 25.516 1 86.19 543 VAL B O 1
ATOM 10215 N N . LYS B 1 544 ? -3.984 27.344 24.594 1 87.62 544 LYS B N 1
ATOM 10216 C CA . LYS B 1 544 ? -4.074 28.078 23.328 1 87.62 544 LYS B CA 1
ATOM 10217 C C . LYS B 1 544 ? -5.469 27.953 22.719 1 87.62 544 LYS B C 1
ATOM 10219 O O . LYS B 1 544 ? -6.059 28.953 22.297 1 87.62 544 LYS B O 1
ATOM 10224 N N . ILE B 1 545 ? -6.055 26.797 22.719 1 88.69 545 ILE B N 1
ATOM 10225 C CA . ILE B 1 545 ? -7.34 26.531 22.094 1 88.69 545 ILE B CA 1
ATOM 10226 C C . ILE B 1 545 ? -8.469 27.078 22.953 1 88.69 545 ILE B C 1
ATOM 10228 O O . ILE B 1 545 ? -9.469 27.594 22.438 1 88.69 545 ILE B O 1
ATOM 10232 N N . CYS B 1 546 ? -8.234 27.141 24.266 1 86.38 546 CYS B N 1
ATOM 10233 C CA . CYS B 1 546 ? -9.328 27.5 25.172 1 86.38 546 CYS B CA 1
ATOM 10234 C C . CYS B 1 546 ? -9.336 29 25.453 1 86.38 546 CYS B C 1
ATOM 10236 O O . CYS B 1 546 ? -10.391 29.562 25.734 1 86.38 546 CYS B O 1
ATOM 10238 N N . VAL B 1 547 ? -8.141 29.641 25.328 1 83.62 547 VAL B N 1
ATOM 10239 C CA . VAL B 1 547 ? -8.117 31.016 25.844 1 83.62 547 VAL B CA 1
ATOM 10240 C C . VAL B 1 547 ? -7.535 31.953 24.797 1 83.62 547 VAL B C 1
ATOM 10242 O O . VAL B 1 547 ? -8.031 33.062 24.609 1 83.62 547 VAL B O 1
ATOM 10245 N N . GLU B 1 548 ? -6.621 31.531 24.062 1 84.62 548 GLU B N 1
ATOM 10246 C CA . GLU B 1 548 ? -5.824 32.469 23.281 1 84.62 548 GLU B CA 1
ATOM 10247 C C . GLU B 1 548 ? -6.336 32.562 21.844 1 84.62 548 GLU B C 1
ATOM 10249 O O . GLU B 1 548 ? -6.027 33.5 21.125 1 84.62 548 GLU B O 1
ATOM 10254 N N . MET B 1 549 ? -7.121 31.625 21.469 1 89.88 549 MET B N 1
ATOM 10255 C CA . MET B 1 549 ? -7.609 31.641 20.094 1 89.88 549 MET B CA 1
ATOM 10256 C C . MET B 1 549 ? -9.125 31.453 20.047 1 89.88 549 MET B C 1
ATOM 10258 O O . MET B 1 549 ? -9.742 31.156 21.078 1 89.88 549 MET B O 1
ATOM 10262 N N . GLN B 1 550 ? -9.68 31.719 18.875 1 91.81 550 GLN B N 1
ATOM 10263 C CA . GLN B 1 550 ? -11.102 31.469 18.688 1 91.81 550 GLN B CA 1
ATOM 10264 C C . GLN B 1 550 ? -11.406 29.984 18.75 1 91.81 550 GLN B C 1
ATOM 10266 O O . GLN B 1 550 ? -10.547 29.156 18.469 1 91.81 550 GLN B O 1
ATOM 10271 N N . ARG B 1 551 ? -12.562 29.688 19.172 1 92.31 551 ARG B N 1
ATOM 10272 C CA . ARG B 1 551 ? -12.992 28.297 19.188 1 92.31 551 ARG B CA 1
ATOM 10273 C C . ARG B 1 551 ? -1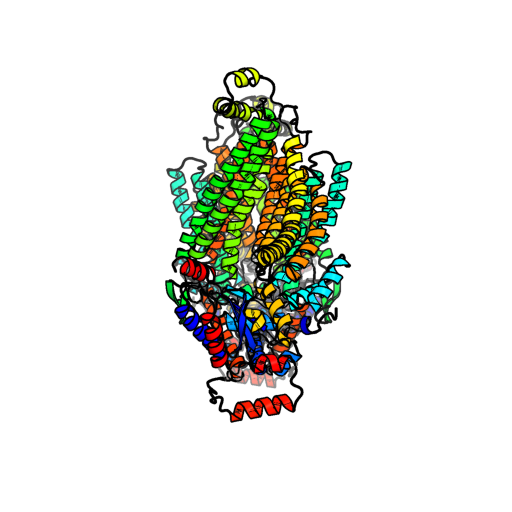2.883 27.672 17.797 1 92.31 551 ARG B C 1
ATOM 10275 O O . ARG B 1 551 ? -13.406 28.219 16.828 1 92.31 551 ARG B O 1
ATOM 10282 N N . PRO B 1 552 ? -12.125 26.625 17.703 1 91.88 552 PRO B N 1
ATOM 10283 C CA . PRO B 1 552 ? -11.953 26.016 16.391 1 91.88 552 PRO B CA 1
ATOM 10284 C C . PRO B 1 552 ? -13.258 25.438 15.828 1 91.88 552 PRO B C 1
ATOM 10286 O O . PRO B 1 552 ? -14.086 24.938 16.594 1 91.88 552 PRO B O 1
ATOM 10289 N N . THR B 1 553 ? -13.383 25.578 14.531 1 91.12 553 THR B N 1
ATOM 10290 C CA . THR B 1 553 ? -14.508 24.922 13.867 1 91.12 553 THR B CA 1
ATOM 10291 C C . THR B 1 553 ? -14.312 23.406 13.852 1 91.12 553 THR B C 1
ATOM 10293 O O . THR B 1 553 ? -13.25 22.922 13.469 1 91.12 553 THR B O 1
ATOM 10296 N N . PRO B 1 554 ? -15.266 22.656 14.312 1 92.88 554 PRO B N 1
ATOM 10297 C CA . PRO B 1 554 ? -15.125 21.203 14.43 1 92.88 554 PRO B CA 1
ATOM 10298 C C . PRO B 1 554 ? -15.172 20.5 13.078 1 92.88 554 PRO B C 1
ATOM 10300 O O . PRO B 1 554 ? -16.219 20 12.664 1 92.88 554 PRO B O 1
ATOM 10303 N N . TRP B 1 555 ? -14.07 20.359 12.531 1 90.38 555 TRP B N 1
ATOM 10304 C CA . TRP B 1 555 ? -13.977 19.688 11.242 1 90.38 555 TRP B CA 1
ATOM 10305 C C . TRP B 1 555 ? -13.812 18.188 11.422 1 90.38 555 TRP B C 1
ATOM 10307 O O . TRP B 1 555 ? -13.227 17.734 12.406 1 90.38 555 TRP B O 1
ATOM 10317 N N . ARG B 1 556 ? -14.32 17.484 10.398 1 90.19 556 ARG B N 1
ATOM 10318 C CA . ARG B 1 556 ? -14.172 16.031 10.391 1 90.19 556 ARG B CA 1
ATOM 10319 C C . ARG B 1 556 ? -12.875 15.617 9.711 1 90.19 556 ARG B C 1
ATOM 10321 O O . ARG B 1 556 ? -12.375 16.328 8.836 1 90.19 556 ARG B O 1
ATOM 10328 N N . ALA B 1 557 ? -12.266 14.625 10.203 1 90.69 557 ALA B N 1
ATOM 10329 C CA . ALA B 1 557 ? -11.055 14.062 9.602 1 90.69 557 ALA B CA 1
ATOM 10330 C C . ALA B 1 557 ? -10.93 12.57 9.914 1 90.69 557 ALA B C 1
ATOM 10332 O O . ALA B 1 557 ? -11.438 12.102 10.93 1 90.69 557 ALA B O 1
ATOM 10333 N N . ASP B 1 558 ? -10.336 11.859 8.977 1 91.44 558 ASP B N 1
ATOM 10334 C CA . ASP B 1 558 ? -10.141 10.438 9.211 1 91.44 558 ASP B CA 1
ATOM 10335 C C . ASP B 1 558 ? -8.672 10.125 9.516 1 91.44 558 ASP B C 1
ATOM 10337 O O . ASP B 1 558 ? -8.336 9.008 9.906 1 91.44 558 ASP B O 1
ATOM 10341 N N . SER B 1 559 ? -7.816 11.07 9.336 1 91.31 559 SER B N 1
ATOM 10342 C CA . SER B 1 559 ? -6.387 10.898 9.586 1 91.31 559 SER B CA 1
ATOM 10343 C C . SER B 1 559 ? -5.684 12.242 9.742 1 91.31 559 SER B C 1
ATOM 10345 O O . SER B 1 559 ? -6.297 13.297 9.539 1 91.31 559 SER B O 1
ATOM 10347 N N . ILE B 1 560 ? -4.402 12.188 10.195 1 91.25 560 ILE B N 1
ATOM 10348 C CA . ILE B 1 560 ? -3.615 13.406 10.281 1 91.25 560 ILE B CA 1
ATOM 10349 C C . ILE B 1 560 ? -3.09 13.789 8.898 1 91.25 560 ILE B C 1
ATOM 10351 O O . ILE B 1 560 ? -2.402 14.805 8.75 1 91.25 560 ILE B O 1
ATOM 10355 N N . GLY B 1 561 ? -3.447 12.992 7.945 1 84.56 561 GLY B N 1
ATOM 10356 C CA . GLY B 1 561 ? -3.264 13.398 6.559 1 84.56 561 GLY B CA 1
ATOM 10357 C C . GLY B 1 561 ? -1.832 13.242 6.078 1 84.56 561 GLY B C 1
ATOM 10358 O O . GLY B 1 561 ? -1.22 12.188 6.254 1 84.56 561 GLY B O 1
ATOM 10359 N N . PRO B 1 562 ? -1.272 14.273 5.445 1 89 562 PRO B N 1
ATOM 10360 C CA . PRO B 1 562 ? 0.053 14.258 4.824 1 89 562 PRO B CA 1
ATOM 10361 C C . PRO B 1 562 ? 1.184 14.156 5.848 1 89 562 PRO B C 1
ATOM 10363 O O . PRO B 1 562 ? 2.311 13.805 5.492 1 89 562 PRO B O 1
ATOM 10366 N N . TRP B 1 563 ? 0.864 14.422 7.086 1 93.88 563 TRP B N 1
ATOM 10367 C CA . TRP B 1 563 ? 1.899 14.398 8.117 1 93.88 563 TRP B CA 1
ATOM 10368 C C . TRP B 1 563 ? 2.377 12.969 8.375 1 93.88 563 TRP B C 1
ATOM 10370 O O . TRP B 1 563 ? 3.516 12.758 8.797 1 93.88 563 TRP B O 1
ATOM 10380 N N . LEU B 1 564 ? 1.483 12.023 8.117 1 94 564 LEU B N 1
ATOM 10381 C CA . LEU B 1 564 ? 1.893 10.625 8.25 1 94 564 LEU B CA 1
ATOM 10382 C C . LEU B 1 564 ? 2.926 10.258 7.195 1 94 564 LEU B C 1
ATOM 10384 O O . LEU B 1 564 ? 3.875 9.523 7.48 1 94 564 LEU B O 1
ATOM 10388 N N . ASP B 1 565 ? 2.824 10.789 6.023 1 91.94 565 ASP B N 1
ATOM 10389 C CA . ASP B 1 565 ? 3.803 10.578 4.961 1 91.94 565 ASP B CA 1
ATOM 10390 C C . ASP B 1 565 ? 5.137 11.242 5.305 1 91.94 565 ASP B C 1
ATOM 10392 O O . ASP B 1 565 ? 6.199 10.695 5.012 1 91.94 565 ASP B O 1
ATOM 10396 N N . ALA B 1 566 ? 5.02 12.375 5.875 1 94.88 566 ALA B N 1
ATOM 10397 C CA . ALA B 1 566 ? 6.23 13.078 6.289 1 94.88 566 ALA B CA 1
ATOM 10398 C C . ALA B 1 566 ? 6.98 12.297 7.359 1 94.88 566 ALA B C 1
ATOM 10400 O O . ALA B 1 566 ? 8.211 12.195 7.316 1 94.88 566 ALA B O 1
ATOM 10401 N N . LEU B 1 567 ? 6.238 11.734 8.281 1 96.88 567 LEU B N 1
ATOM 10402 C CA . LEU B 1 567 ? 6.844 10.93 9.336 1 96.88 567 LEU B CA 1
ATOM 10403 C C . LEU B 1 567 ? 7.555 9.711 8.75 1 96.88 567 LEU B C 1
ATOM 10405 O O . LEU B 1 567 ? 8.672 9.383 9.148 1 96.88 567 LEU B O 1
ATOM 10409 N N . SER B 1 568 ? 6.906 9.078 7.805 1 95.31 568 SER B N 1
ATOM 10410 C CA . SER B 1 568 ? 7.492 7.91 7.152 1 95.31 568 SER B CA 1
ATOM 10411 C C . SER B 1 568 ? 8.758 8.281 6.383 1 95.31 568 SER B C 1
ATOM 10413 O O . SER B 1 568 ? 9.742 7.547 6.41 1 95.31 568 SER B O 1
ATOM 10415 N N . PHE B 1 569 ? 8.758 9.375 5.734 1 94.5 569 PHE B N 1
ATOM 10416 C CA . PHE B 1 569 ? 9.914 9.859 4.988 1 94.5 569 PHE B CA 1
ATOM 10417 C C . PHE B 1 569 ? 11.086 10.133 5.926 1 94.5 569 PHE B C 1
ATOM 10419 O O . PHE B 1 569 ? 12.219 9.75 5.641 1 94.5 569 PHE B O 1
ATOM 10426 N N . LEU B 1 570 ? 10.773 10.797 7.02 1 97.25 570 LEU B N 1
ATOM 10427 C CA . LEU B 1 570 ? 11.82 11.148 7.973 1 97.25 570 LEU B CA 1
ATOM 10428 C C . LEU B 1 570 ? 12.43 9.898 8.602 1 97.25 570 LEU B C 1
ATOM 10430 O O . LEU B 1 570 ? 13.625 9.859 8.891 1 97.25 570 LEU B O 1
ATOM 10434 N N . THR B 1 571 ? 11.594 8.898 8.828 1 97.62 571 THR B N 1
ATOM 10435 C CA . THR B 1 571 ? 12.094 7.641 9.367 1 97.62 571 THR B CA 1
ATOM 10436 C C . THR B 1 571 ? 13.039 6.965 8.375 1 97.62 571 THR B C 1
ATOM 10438 O O . THR B 1 571 ? 14.094 6.457 8.758 1 97.62 571 THR B O 1
ATOM 10441 N N . TRP B 1 572 ? 12.68 6.969 7.137 1 96.06 572 TRP B N 1
ATOM 10442 C CA . TRP B 1 572 ? 13.531 6.406 6.09 1 96.06 572 TRP B CA 1
ATOM 10443 C C . TRP B 1 572 ? 14.836 7.18 5.98 1 96.06 572 TRP B C 1
ATOM 10445 O O . TRP B 1 572 ? 15.914 6.586 5.953 1 96.06 572 TRP B O 1
ATOM 10455 N N . LEU B 1 573 ? 14.758 8.523 5.941 1 95.94 573 LEU B N 1
ATOM 10456 C CA . LEU B 1 573 ? 15.945 9.359 5.844 1 95.94 573 LEU B CA 1
ATOM 10457 C C . LEU B 1 573 ? 16.828 9.195 7.07 1 95.94 573 LEU B C 1
ATOM 10459 O O . LEU B 1 573 ? 18.062 9.242 6.969 1 95.94 573 LEU B O 1
ATOM 10463 N N . GLY B 1 574 ? 16.172 9.023 8.203 1 96.94 574 GLY B N 1
ATOM 10464 C CA . GLY B 1 574 ? 16.906 8.805 9.438 1 96.94 574 GLY B CA 1
ATOM 10465 C C . GLY B 1 574 ? 17.797 7.566 9.398 1 96.94 574 GLY B C 1
ATOM 10466 O O . GLY B 1 574 ? 18.891 7.566 9.953 1 96.94 574 GLY B O 1
ATOM 10467 N N . SER B 1 575 ? 17.344 6.504 8.703 1 96.12 575 SER B N 1
ATOM 10468 C CA . SER B 1 575 ? 18.141 5.289 8.586 1 96.12 575 SER B CA 1
ATOM 10469 C C . SER B 1 575 ? 19.406 5.543 7.785 1 96.12 575 SER B C 1
ATOM 10471 O O . SER B 1 575 ? 20.438 4.883 8 1 96.12 575 SER B O 1
ATOM 10473 N N . ILE B 1 576 ? 19.391 6.488 6.945 1 94.44 576 ILE B N 1
ATOM 10474 C CA . ILE B 1 576 ? 20.531 6.836 6.113 1 94.44 576 ILE B CA 1
ATOM 10475 C C . ILE B 1 576 ? 21.469 7.758 6.891 1 94.44 576 ILE B C 1
ATOM 10477 O O . ILE B 1 576 ? 22.672 7.488 6.996 1 94.44 576 ILE B O 1
ATOM 10481 N N . THR B 1 577 ? 20.891 8.797 7.512 1 95.5 577 THR B N 1
ATOM 10482 C CA . THR B 1 577 ? 21.703 9.812 8.18 1 95.5 577 THR B CA 1
ATOM 10483 C C . THR B 1 577 ? 22.328 9.242 9.445 1 95.5 577 THR B C 1
ATOM 10485 O O . THR B 1 577 ? 23.516 9.492 9.727 1 95.5 577 THR B O 1
ATOM 10488 N N . MET B 1 578 ? 21.641 8.453 10.188 1 95.62 578 MET B N 1
ATOM 10489 C CA . MET B 1 578 ? 22.172 7.875 11.422 1 95.62 578 MET B CA 1
ATOM 10490 C C . MET B 1 578 ? 23.312 6.926 11.125 1 95.62 578 MET B C 1
ATOM 10492 O O . MET B 1 578 ? 24.312 6.906 11.852 1 95.62 578 MET B O 1
ATOM 10496 N N . ALA B 1 579 ? 23.156 6.184 10.055 1 94.5 579 ALA B N 1
ATOM 10497 C CA . ALA B 1 579 ? 24.234 5.262 9.664 1 94.5 579 ALA B CA 1
ATOM 10498 C C . ALA B 1 579 ? 25.469 6.027 9.195 1 94.5 579 ALA B C 1
ATOM 10500 O O . ALA B 1 579 ? 26.594 5.664 9.547 1 94.5 579 ALA B O 1
ATOM 10501 N N . ALA B 1 580 ? 25.25 7.043 8.461 1 92.88 580 ALA B N 1
ATOM 10502 C CA . ALA B 1 580 ? 26.359 7.855 7.957 1 92.88 580 ALA B CA 1
ATOM 10503 C C . ALA B 1 580 ? 27.094 8.539 9.102 1 92.88 580 ALA B C 1
ATOM 10505 O O . ALA B 1 580 ? 28.328 8.523 9.148 1 92.88 580 ALA B O 1
ATOM 10506 N N . LEU B 1 581 ? 26.375 9.086 10.047 1 92.25 581 LEU B N 1
ATOM 10507 C CA . LEU B 1 581 ? 26.969 9.797 11.18 1 92.25 581 LEU B CA 1
ATOM 10508 C C . LEU B 1 581 ? 27.75 8.836 12.078 1 92.25 581 LEU B C 1
ATOM 10510 O O . LEU B 1 581 ? 28.844 9.156 12.531 1 92.25 581 LEU B O 1
ATOM 10514 N N . THR B 1 582 ? 27.219 7.672 12.297 1 91.94 582 THR B N 1
ATOM 10515 C CA . THR B 1 582 ? 27.875 6.68 13.148 1 91.94 582 THR B CA 1
ATOM 10516 C C . THR B 1 582 ? 29.172 6.195 12.508 1 91.94 582 THR B C 1
ATOM 10518 O O . THR B 1 582 ? 30.172 6.012 13.195 1 91.94 582 THR B O 1
ATOM 10521 N N . TYR B 1 583 ? 29.125 6.008 11.211 1 90.06 583 TYR B N 1
ATOM 10522 C CA . TYR B 1 583 ? 30.328 5.543 10.516 1 90.06 583 TYR B CA 1
ATOM 10523 C C . TYR B 1 583 ? 31.391 6.633 10.477 1 90.06 583 TYR B C 1
ATOM 10525 O O . TYR B 1 583 ? 32.562 6.363 10.703 1 90.06 583 TYR B O 1
ATOM 10533 N N . MET B 1 584 ? 31.016 7.797 10.281 1 85.75 584 MET B N 1
ATOM 10534 C CA . MET B 1 584 ? 31.953 8.898 10.078 1 85.75 584 MET B CA 1
ATOM 10535 C C . MET B 1 584 ? 32.594 9.328 11.406 1 85.75 584 MET B C 1
ATOM 10537 O O . MET B 1 584 ? 33.75 9.688 11.453 1 85.75 584 MET B O 1
ATOM 10541 N N . PHE B 1 585 ? 31.797 9.156 12.531 1 83.31 585 PHE B N 1
ATOM 10542 C CA . PHE B 1 585 ? 32.281 9.781 13.75 1 83.31 585 PHE B CA 1
ATOM 10543 C C . PHE B 1 585 ? 32.5 8.742 14.844 1 83.31 585 PHE B C 1
ATOM 10545 O O . PHE B 1 585 ? 32.781 9.094 15.992 1 83.31 585 PHE B O 1
ATOM 10552 N N . SER B 1 586 ? 32.156 7.426 14.688 1 75.31 586 SER B N 1
ATOM 10553 C CA . SER B 1 586 ? 32.281 6.402 15.719 1 75.31 586 SER B CA 1
ATOM 10554 C C . SER B 1 586 ? 33.656 6.398 16.328 1 75.31 586 SER B C 1
ATOM 10556 O O . SER B 1 586 ? 33.844 6.117 17.516 1 75.31 586 SER B O 1
ATOM 10558 N N . ASN B 1 587 ? 34.844 6.414 15.641 1 60.81 587 ASN B N 1
ATOM 10559 C CA . ASN B 1 587 ? 36.156 6.297 16.219 1 60.81 587 ASN B CA 1
ATOM 10560 C C . ASN B 1 587 ? 36.688 7.652 16.688 1 60.81 587 ASN B C 1
ATOM 10562 O O . ASN B 1 587 ? 37.875 7.961 16.484 1 60.81 587 ASN B O 1
ATOM 10566 N N . ASP B 1 588 ? 35.875 8.312 17.625 1 53.59 588 ASP B N 1
ATOM 10567 C CA . ASP B 1 588 ? 36.219 9.578 18.266 1 53.59 588 ASP B CA 1
ATOM 10568 C C . ASP B 1 588 ? 36.625 10.617 17.219 1 53.59 588 ASP B C 1
ATOM 10570 O O . ASP B 1 588 ? 37.594 11.359 17.438 1 53.59 588 ASP B O 1
ATOM 10574 N N . GLY B 1 589 ? 35.812 10.602 16.094 1 51.94 589 GLY B N 1
ATOM 10575 C CA . GLY B 1 589 ? 36 11.648 15.102 1 51.94 589 GLY B CA 1
ATOM 10576 C C . GLY B 1 589 ? 37.188 11.398 14.18 1 51.94 589 GLY B C 1
ATOM 10577 O O . GLY B 1 589 ? 37.375 12.125 13.195 1 51.94 589 GLY B O 1
ATOM 10578 N N . VAL B 1 590 ? 38.375 10.727 14.758 1 46.88 590 VAL B N 1
ATOM 10579 C CA . VAL B 1 590 ? 39.594 10.492 14.008 1 46.88 590 VAL B CA 1
ATOM 10580 C C . VAL B 1 590 ? 39.438 9.289 13.094 1 46.88 590 VAL B C 1
ATOM 10582 O O . VAL B 1 590 ? 38.906 8.25 13.508 1 46.88 590 VAL B O 1
ATOM 10585 N N . GLY B 1 591 ? 38.906 9.367 12 1 46 591 GLY B N 1
ATOM 10586 C CA . GLY B 1 591 ? 38.844 8.234 11.078 1 46 591 GLY B CA 1
ATOM 10587 C C . GLY B 1 591 ? 39.719 7.074 11.508 1 46 591 GLY B C 1
ATOM 10588 O O . GLY B 1 591 ? 40.562 7.215 12.414 1 46 591 GLY B O 1
ATOM 10589 N N . PRO B 1 592 ? 39.469 5.762 11.297 1 41.84 592 PRO B N 1
ATOM 10590 C CA . PRO B 1 592 ? 40.344 4.707 11.812 1 41.84 592 PRO B CA 1
ATOM 10591 C C . PRO B 1 592 ? 41.781 5.172 12 1 41.84 592 PRO B C 1
ATOM 10593 O O . PRO B 1 592 ? 42.469 4.691 12.891 1 41.84 592 PRO B O 1
ATOM 10596 N N . ASP B 1 593 ? 42.438 5.578 10.945 1 40.75 593 ASP B N 1
ATOM 10597 C CA . ASP B 1 593 ? 43.844 5.871 11.109 1 40.75 593 ASP B CA 1
ATOM 10598 C C . ASP B 1 593 ? 44.062 7.281 11.656 1 40.75 593 ASP B C 1
ATOM 10600 O O . ASP B 1 593 ? 45.188 7.781 11.688 1 40.75 593 ASP B O 1
ATOM 10604 N N . GLY B 1 594 ? 43.25 8.062 12.266 1 41.03 594 GLY B N 1
ATOM 10605 C CA . GLY B 1 594 ? 43.5 9.344 12.906 1 41.03 594 GLY B CA 1
ATOM 10606 C C . GLY B 1 594 ? 43.062 10.523 12.047 1 41.03 594 GLY B C 1
ATOM 10607 O O . GLY B 1 594 ? 42.969 11.648 12.531 1 41.03 594 GLY B O 1
ATOM 10608 N N . THR B 1 595 ? 43.438 10.719 10.711 1 43.94 595 THR B N 1
ATOM 10609 C CA . THR B 1 595 ? 43.125 11.828 9.82 1 43.94 595 THR B CA 1
ATOM 10610 C C . THR B 1 595 ? 41.781 11.641 9.148 1 43.94 595 THR B C 1
ATOM 10612 O O . THR B 1 595 ? 41.469 10.539 8.703 1 43.94 595 THR B O 1
ATOM 10615 N N . PRO B 1 596 ? 40.719 12.484 9.398 1 48.88 596 PRO B N 1
ATOM 10616 C CA . PRO B 1 596 ? 39.438 12.453 8.695 1 48.88 596 PRO B CA 1
ATOM 10617 C C . PRO B 1 596 ? 39.562 11.945 7.258 1 48.88 596 PRO B C 1
ATOM 10619 O O . PRO B 1 596 ? 38.594 11.461 6.68 1 48.88 596 PRO B O 1
ATOM 10622 N N . HIS B 1 597 ? 40.75 12.219 6.57 1 47.53 597 HIS B N 1
ATOM 10623 C CA . HIS B 1 597 ? 41.031 11.844 5.188 1 47.53 597 HIS B CA 1
ATOM 10624 C C . HIS B 1 597 ? 40.844 10.344 4.977 1 47.53 597 HIS B C 1
ATOM 10626 O O . HIS B 1 597 ? 40.781 9.875 3.836 1 47.53 597 HIS B O 1
ATOM 10632 N N . ASP B 1 598 ? 40.719 9.648 6.098 1 54.38 598 ASP B N 1
ATOM 10633 C CA . ASP B 1 598 ? 40.812 8.219 5.844 1 54.38 598 ASP B CA 1
ATOM 10634 C C . ASP B 1 598 ? 39.406 7.59 5.758 1 54.38 598 ASP B C 1
ATOM 10636 O O . ASP B 1 598 ? 39.25 6.371 5.867 1 54.38 598 ASP B O 1
ATOM 10640 N N . ILE B 1 599 ? 38.344 8.406 5.652 1 59.28 599 ILE B N 1
ATOM 10641 C CA . ILE B 1 599 ? 37.031 7.836 5.43 1 59.28 599 ILE B CA 1
ATOM 10642 C C . ILE B 1 599 ? 36.969 7.16 4.062 1 59.28 599 ILE B C 1
ATOM 10644 O O . ILE B 1 599 ? 37.156 7.816 3.033 1 59.28 599 ILE B O 1
ATOM 10648 N N . LYS B 1 600 ? 36.969 5.785 4.156 1 74.5 600 LYS B N 1
ATOM 10649 C CA . LYS B 1 600 ? 36.812 5.051 2.902 1 74.5 600 LYS B CA 1
ATOM 10650 C C . LYS B 1 600 ? 35.406 5.188 2.344 1 74.5 600 LYS B C 1
ATOM 10652 O O . LYS B 1 600 ? 34.438 4.836 3.014 1 74.5 600 LYS B O 1
ATOM 10657 N N . ALA B 1 601 ? 35.281 5.914 1.303 1 80.25 601 ALA B N 1
ATOM 10658 C CA . ALA B 1 601 ? 34 6.176 0.663 1 80.25 601 ALA B CA 1
ATOM 10659 C C . ALA B 1 601 ? 33.188 4.887 0.484 1 80.25 601 ALA B C 1
ATOM 10661 O O . ALA B 1 601 ? 31.984 4.883 0.641 1 80.25 601 ALA B O 1
ATOM 10662 N N . TRP B 1 602 ? 33.969 3.801 0.252 1 84.62 602 TRP B N 1
ATOM 10663 C CA . TRP B 1 602 ? 33.25 2.547 0.028 1 84.62 602 TRP B CA 1
ATOM 10664 C C . TRP B 1 602 ? 32.656 2.02 1.328 1 84.62 602 TRP B C 1
ATOM 10666 O O . TRP B 1 602 ? 31.562 1.451 1.33 1 84.62 602 TRP B O 1
ATOM 10676 N N . GLY B 1 603 ? 33.312 2.201 2.436 1 85.94 603 GLY B N 1
ATOM 10677 C CA . GLY B 1 603 ? 32.75 1.781 3.717 1 85.94 603 GLY B CA 1
ATOM 10678 C C . GLY B 1 603 ? 31.547 2.574 4.133 1 85.94 603 GLY B C 1
ATOM 10679 O O . GLY B 1 603 ? 30.594 2.014 4.68 1 85.94 603 GLY B O 1
ATOM 10680 N N . LEU B 1 604 ? 31.594 3.873 3.877 1 88.69 604 LEU B N 1
ATOM 10681 C CA . LEU B 1 604 ? 30.453 4.734 4.176 1 88.69 604 LEU B CA 1
ATOM 10682 C C . LEU B 1 604 ? 29.234 4.332 3.35 1 88.69 604 LEU B C 1
ATOM 10684 O O . LEU B 1 604 ? 28.141 4.16 3.893 1 88.69 604 LEU B O 1
ATOM 10688 N N . LEU B 1 605 ? 29.5 4.113 2.076 1 90.31 605 LEU B N 1
ATOM 10689 C CA . LEU B 1 605 ? 28.391 3.766 1.188 1 90.31 605 LEU B CA 1
ATOM 10690 C C . LEU B 1 605 ? 27.844 2.387 1.528 1 90.31 605 LEU B C 1
ATOM 10692 O O . LEU B 1 605 ? 26.641 2.154 1.419 1 90.31 605 LEU B O 1
ATOM 10696 N N . LEU B 1 606 ? 28.719 1.516 1.897 1 91.19 606 LEU B N 1
ATOM 10697 C CA . LEU B 1 606 ? 28.281 0.179 2.285 1 91.19 606 LEU B CA 1
ATOM 10698 C C . LEU B 1 606 ? 27.453 0.229 3.557 1 91.19 606 LEU B C 1
ATOM 10700 O O . LEU B 1 606 ? 26.453 -0.482 3.674 1 91.19 606 LEU B O 1
ATOM 10704 N N . SER B 1 607 ? 27.859 1.104 4.469 1 91.81 607 SER B N 1
ATOM 10705 C CA . SER B 1 607 ? 27.109 1.254 5.703 1 91.81 607 SER B CA 1
ATOM 10706 C C . SER B 1 607 ? 25.703 1.806 5.434 1 91.81 607 SER B C 1
ATOM 10708 O O . SER B 1 607 ? 24.719 1.327 6 1 91.81 607 SER B O 1
ATOM 10710 N N . ILE B 1 608 ? 25.656 2.75 4.621 1 92.88 608 ILE B N 1
ATOM 10711 C CA . ILE B 1 608 ? 24.391 3.363 4.266 1 92.88 608 ILE B CA 1
ATOM 10712 C C . ILE B 1 608 ? 23.516 2.344 3.541 1 92.88 608 ILE B C 1
ATOM 10714 O O . ILE B 1 608 ? 22.312 2.236 3.82 1 92.88 608 ILE B O 1
ATOM 10718 N N . PHE B 1 609 ? 24.172 1.586 2.643 1 92.31 609 PHE B N 1
ATOM 10719 C CA . PHE B 1 609 ? 23.453 0.59 1.854 1 92.31 609 PHE B CA 1
ATOM 10720 C C . PHE B 1 609 ? 22.859 -0.485 2.752 1 92.31 609 PHE B C 1
ATOM 10722 O O . PHE B 1 609 ? 21.672 -0.823 2.625 1 92.31 609 PHE B O 1
ATOM 10729 N N . PHE B 1 610 ? 23.625 -0.925 3.607 1 92.62 610 PHE B N 1
ATOM 10730 C CA . PHE B 1 610 ? 23.172 -1.98 4.504 1 92.62 610 PHE B CA 1
ATOM 10731 C C . PHE B 1 610 ? 22.094 -1.461 5.453 1 92.62 610 PHE B C 1
ATOM 10733 O O . PHE B 1 610 ? 21.109 -2.152 5.719 1 92.62 610 PHE B O 1
ATOM 10740 N N . SER B 1 611 ? 22.25 -0.274 5.945 1 94.81 611 SER B N 1
ATOM 10741 C CA . SER B 1 611 ? 21.266 0.309 6.863 1 94.81 611 SER B CA 1
ATOM 10742 C C . SER B 1 611 ? 19.922 0.538 6.172 1 94.81 611 SER B C 1
ATOM 10744 O O . SER B 1 611 ? 18.875 0.252 6.738 1 94.81 611 SER B O 1
ATOM 10746 N N . GLU B 1 612 ? 19.984 1.046 5.012 1 93.81 612 GLU B N 1
ATOM 10747 C CA . GLU B 1 612 ? 18.75 1.313 4.273 1 93.81 612 GLU B CA 1
ATOM 10748 C C . GLU B 1 612 ? 18 0.023 3.982 1 93.81 612 GLU B C 1
ATOM 10750 O O . GLU B 1 612 ? 16.766 -0.021 4.102 1 93.81 612 GLU B O 1
ATOM 10755 N N . HIS B 1 613 ? 18.688 -1.033 3.58 1 92.12 613 HIS B N 1
ATOM 10756 C CA . HIS B 1 613 ? 18.047 -2.301 3.273 1 92.12 613 HIS B CA 1
ATOM 10757 C C . HIS B 1 613 ? 17.516 -2.975 4.539 1 92.12 613 HIS B C 1
ATOM 10759 O O . HIS B 1 613 ? 16.469 -3.611 4.52 1 92.12 613 HIS B O 1
ATOM 10765 N N . LEU B 1 614 ? 18.266 -2.83 5.535 1 92.38 614 LEU B N 1
ATOM 10766 C CA . LEU B 1 614 ? 17.781 -3.33 6.816 1 92.38 614 LEU B CA 1
ATOM 10767 C C . LEU B 1 614 ? 16.516 -2.592 7.242 1 92.38 614 LEU B C 1
ATOM 10769 O O . LEU B 1 614 ? 15.594 -3.201 7.773 1 92.38 614 LEU B O 1
ATOM 10773 N N . TYR B 1 615 ? 16.5 -1.293 7.043 1 94.5 615 TYR B N 1
ATOM 10774 C CA . TYR B 1 615 ? 15.32 -0.492 7.344 1 94.5 615 TYR B CA 1
ATOM 10775 C C . TYR B 1 615 ? 14.109 -0.994 6.566 1 94.5 615 TYR B C 1
ATOM 10777 O O . TYR B 1 615 ? 13.031 -1.173 7.133 1 94.5 615 TYR B O 1
ATOM 10785 N N . LEU B 1 616 ? 14.297 -1.218 5.289 1 91.38 616 LEU B N 1
ATOM 10786 C CA . LEU B 1 616 ? 13.195 -1.658 4.449 1 91.38 616 LEU B CA 1
ATOM 10787 C C . LEU B 1 616 ? 12.672 -3.016 4.906 1 91.38 616 LEU B C 1
ATOM 10789 O O . LEU B 1 616 ? 11.461 -3.236 4.953 1 91.38 616 LEU B O 1
ATOM 10793 N N . PHE B 1 617 ? 13.57 -3.867 5.258 1 90.56 617 PHE B N 1
ATOM 10794 C CA . PHE B 1 617 ? 13.203 -5.203 5.707 1 90.56 617 PHE B CA 1
ATOM 10795 C C . PHE B 1 617 ? 12.461 -5.137 7.039 1 90.56 617 PHE B C 1
ATOM 10797 O O . PHE B 1 617 ? 11.391 -5.727 7.188 1 90.56 617 PHE B O 1
ATOM 10804 N N . VAL B 1 618 ? 12.992 -4.363 7.941 1 92.88 618 VAL B N 1
ATOM 10805 C CA . VAL B 1 618 ? 12.414 -4.258 9.273 1 92.88 618 VAL B CA 1
ATOM 10806 C C . VAL B 1 618 ? 11.078 -3.527 9.203 1 92.88 618 VAL B C 1
ATOM 10808 O O . VAL B 1 618 ? 10.133 -3.875 9.914 1 92.88 618 VAL B O 1
ATOM 10811 N N . HIS B 1 619 ? 11.078 -2.531 8.414 1 94.31 619 HIS B N 1
ATOM 10812 C CA . HIS B 1 619 ? 9.844 -1.773 8.25 1 94.31 619 HIS B CA 1
ATOM 10813 C C . HIS B 1 619 ? 8.695 -2.676 7.801 1 94.31 619 HIS B C 1
ATOM 10815 O O . HIS B 1 619 ? 7.594 -2.602 8.344 1 94.31 619 HIS B O 1
ATOM 10821 N N . THR B 1 620 ? 8.945 -3.578 6.879 1 89.44 620 THR B N 1
ATOM 10822 C CA . THR B 1 620 ? 7.914 -4.484 6.375 1 89.44 620 THR B CA 1
ATOM 10823 C C . THR B 1 620 ? 7.496 -5.477 7.457 1 89.44 620 THR B C 1
ATOM 10825 O O . THR B 1 620 ? 6.312 -5.793 7.59 1 89.44 620 THR B O 1
ATOM 10828 N N . LEU B 1 621 ? 8.445 -5.934 8.203 1 86.62 621 LEU B N 1
ATOM 10829 C CA . LEU B 1 621 ? 8.164 -6.887 9.273 1 86.62 621 LEU B CA 1
ATOM 10830 C C . LEU B 1 621 ? 7.312 -6.246 10.359 1 86.62 621 LEU B C 1
ATOM 10832 O O . LEU B 1 621 ? 6.332 -6.84 10.812 1 86.62 621 LEU B O 1
ATOM 10836 N N . VAL B 1 622 ? 7.648 -5.043 10.719 1 92.25 622 VAL B N 1
ATOM 10837 C CA . VAL B 1 622 ? 6.934 -4.34 11.781 1 92.25 622 VAL B CA 1
ATOM 10838 C C . VAL B 1 622 ? 5.523 -3.988 11.312 1 92.25 622 VAL B C 1
ATOM 10840 O O . VAL B 1 622 ? 4.555 -4.137 12.055 1 92.25 622 VAL B O 1
ATOM 10843 N N . ARG B 1 623 ? 5.438 -3.527 10.164 1 91.62 623 ARG B N 1
ATOM 10844 C CA . ARG B 1 623 ? 4.129 -3.201 9.602 1 91.62 623 ARG B CA 1
ATOM 10845 C C . ARG B 1 623 ? 3.215 -4.422 9.602 1 91.62 623 ARG B C 1
ATOM 10847 O O . ARG B 1 623 ? 2.062 -4.344 10.023 1 91.62 623 ARG B O 1
ATOM 10854 N N . SER B 1 624 ? 3.713 -5.586 9.18 1 84.94 624 SER B N 1
ATOM 10855 C CA . SER B 1 624 ? 2.926 -6.812 9.125 1 84.94 624 SER B CA 1
ATOM 10856 C C . SER B 1 624 ? 2.529 -7.277 10.523 1 84.94 624 SER B C 1
ATOM 10858 O O . SER B 1 624 ? 1.416 -7.77 10.719 1 84.94 624 SER B O 1
ATOM 10860 N N . ALA B 1 625 ? 3.398 -7.109 11.43 1 84.44 625 ALA B N 1
ATOM 10861 C CA . ALA B 1 625 ? 3.148 -7.535 12.797 1 84.44 625 ALA B CA 1
ATOM 10862 C C . ALA B 1 625 ? 2.088 -6.66 13.461 1 84.44 625 ALA B C 1
ATOM 10864 O O . ALA B 1 625 ? 1.173 -7.172 14.117 1 84.44 625 ALA B O 1
ATOM 10865 N N . ILE B 1 626 ? 2.133 -5.406 13.227 1 89.31 626 ILE B N 1
ATOM 10866 C CA . ILE B 1 626 ? 1.222 -4.477 13.883 1 89.31 626 ILE B CA 1
ATOM 10867 C C . ILE B 1 626 ? -0.169 -4.59 13.266 1 89.31 626 ILE B C 1
ATOM 10869 O O . ILE B 1 626 ? -1.179 -4.445 13.961 1 89.31 626 ILE B O 1
ATOM 10873 N N . GLN B 1 627 ? -0.184 -4.902 12.023 1 84.25 627 GLN B N 1
ATOM 10874 C CA . GLN B 1 627 ? -1.466 -5.035 11.344 1 84.25 627 GLN B CA 1
ATOM 10875 C C . GLN B 1 627 ? -2.256 -6.223 11.875 1 84.25 627 GLN B C 1
ATOM 10877 O O . GLN B 1 627 ? -3.479 -6.281 11.727 1 84.25 627 GLN B O 1
ATOM 10882 N N . LYS B 1 628 ? -1.659 -7.176 12.547 1 80.38 628 LYS B N 1
ATOM 10883 C CA . LYS B 1 628 ? -2.318 -8.383 13.039 1 80.38 628 LYS B CA 1
ATOM 10884 C C . LYS B 1 628 ? -2.859 -8.188 14.453 1 80.38 628 LYS B C 1
ATOM 10886 O O . LYS B 1 628 ? -3.627 -9.008 14.953 1 80.38 628 LYS B O 1
ATOM 10891 N N . ILE B 1 629 ? -2.506 -7.098 14.977 1 81.94 629 ILE B N 1
ATOM 10892 C CA . ILE B 1 629 ? -2.975 -6.828 16.328 1 81.94 629 ILE B CA 1
ATOM 10893 C C . ILE B 1 629 ? -4.445 -6.422 16.297 1 81.94 629 ILE B C 1
ATOM 10895 O O . ILE B 1 629 ? -4.84 -5.555 15.516 1 81.94 629 ILE B O 1
ATOM 10899 N N . ASP B 1 630 ? -5.25 -7.176 17.094 1 81.94 630 ASP B N 1
ATOM 10900 C CA . ASP B 1 630 ? -6.676 -6.879 17.172 1 81.94 630 ASP B CA 1
ATOM 10901 C C . ASP B 1 630 ? -6.93 -5.633 18.016 1 81.94 630 ASP B C 1
ATOM 10903 O O . ASP B 1 630 ? -6.234 -5.391 19.016 1 81.94 630 ASP B O 1
ATOM 10907 N N . SER B 1 631 ? -7.707 -4.711 17.531 1 85.31 631 SER B N 1
ATOM 10908 C CA . SER B 1 631 ? -8.055 -3.471 18.219 1 85.31 631 SER B CA 1
ATOM 10909 C C . SER B 1 631 ? -9.562 -3.326 18.375 1 85.31 631 SER B C 1
ATOM 10911 O O . SER B 1 631 ? -10.328 -4.004 17.688 1 85.31 631 SER B O 1
ATOM 10913 N N . PRO B 1 632 ? -9.945 -2.584 19.297 1 83.19 632 PRO B N 1
ATOM 10914 C CA . PRO B 1 632 ? -11.383 -2.395 19.516 1 83.19 632 PRO B CA 1
ATOM 10915 C C . PRO B 1 632 ? -12.109 -1.862 18.281 1 83.19 632 PRO B C 1
ATOM 10917 O O . PRO B 1 632 ? -13.258 -2.232 18.031 1 83.19 632 PRO B O 1
ATOM 10920 N N . GLY B 1 633 ? -11.445 -1.042 17.625 1 81.31 633 GLY B N 1
ATOM 10921 C CA . GLY B 1 633 ? -12.062 -0.548 16.406 1 81.31 633 GLY B CA 1
ATOM 10922 C C . GLY B 1 633 ? -12.312 -1.637 15.383 1 81.31 633 GLY B C 1
ATOM 10923 O O . GLY B 1 633 ? -13.375 -1.687 14.766 1 81.31 633 GLY B O 1
ATOM 10924 N N . ARG B 1 634 ? -11.508 -2.498 15.312 1 81.19 634 ARG B N 1
ATOM 10925 C CA . ARG B 1 634 ? -11.633 -3.602 14.375 1 81.19 634 ARG B CA 1
ATOM 10926 C C . ARG B 1 634 ? -12.703 -4.594 14.828 1 81.19 634 ARG B C 1
ATOM 10928 O O . ARG B 1 634 ? -13.414 -5.168 14 1 81.19 634 ARG B O 1
ATOM 10935 N N . GLN B 1 635 ? -12.766 -4.801 16.078 1 83.06 635 GLN B N 1
ATOM 10936 C CA . GLN B 1 635 ? -13.805 -5.672 16.625 1 83.06 635 GLN B CA 1
ATOM 10937 C C . GLN B 1 635 ? -15.195 -5.113 16.344 1 83.06 635 GLN B C 1
ATOM 10939 O O . GLN B 1 635 ? -16.109 -5.859 15.992 1 83.06 635 GLN B O 1
ATOM 10944 N N . LYS B 1 636 ? -15.203 -3.832 16.469 1 83.06 636 LYS B N 1
ATOM 10945 C CA . LYS B 1 636 ? -16.484 -3.191 16.172 1 83.06 636 LYS B CA 1
ATOM 10946 C C . LYS B 1 636 ? -16.844 -3.348 14.695 1 83.06 636 LYS B C 1
ATOM 10948 O O . LYS B 1 636 ? -18 -3.635 14.367 1 83.06 636 LYS B O 1
ATOM 10953 N N . MET B 1 637 ? -15.945 -3.172 13.938 1 80.06 637 MET B N 1
ATOM 10954 C CA . MET B 1 637 ? -16.188 -3.301 12.508 1 80.06 637 MET B CA 1
ATOM 10955 C C . MET B 1 637 ? -16.609 -4.723 12.148 1 80.06 637 MET B C 1
ATOM 10957 O O . MET B 1 637 ? -17.516 -4.918 11.336 1 80.06 637 MET B O 1
ATOM 10961 N N . ARG B 1 638 ? -16.016 -5.672 12.734 1 79.56 638 ARG B N 1
ATOM 10962 C CA . ARG B 1 638 ? -16.359 -7.066 12.484 1 79.56 638 ARG B CA 1
ATOM 10963 C C . ARG B 1 638 ? -17.766 -7.383 12.992 1 79.56 638 ARG B C 1
ATOM 10965 O O . ARG B 1 638 ? -18.5 -8.133 12.352 1 79.56 638 ARG B O 1
ATOM 10972 N N . ARG B 1 639 ? -18.062 -6.836 14.047 1 82.38 639 ARG B N 1
ATOM 10973 C CA . ARG B 1 639 ? -19.406 -7.035 14.602 1 82.38 639 ARG B CA 1
ATOM 10974 C C . ARG B 1 639 ? -20.469 -6.426 13.695 1 82.38 639 ARG B C 1
ATOM 10976 O O . ARG B 1 639 ? -21.484 -7.055 13.422 1 82.38 639 ARG B O 1
ATOM 10983 N N . ASP B 1 640 ? -20.141 -5.246 13.305 1 78 640 ASP B N 1
ATOM 10984 C CA . ASP B 1 640 ? -21.094 -4.57 12.43 1 78 640 ASP B CA 1
ATOM 10985 C C . ASP B 1 640 ? -21.266 -5.324 11.109 1 78 640 ASP B C 1
ATOM 10987 O O . ASP B 1 640 ? -22.375 -5.441 10.594 1 78 640 ASP B O 1
ATOM 10991 N N . ARG B 1 641 ? -20.219 -5.762 10.602 1 76.5 641 ARG B N 1
ATOM 10992 C CA . ARG B 1 641 ? -20.266 -6.512 9.352 1 76.5 641 ARG B CA 1
ATOM 10993 C C . ARG B 1 641 ? -21.016 -7.828 9.531 1 76.5 641 ARG B C 1
ATOM 10995 O O . ARG B 1 641 ? -21.766 -8.242 8.648 1 76.5 641 ARG B O 1
ATOM 11002 N N . TYR B 1 642 ? -20.797 -8.5 10.602 1 77.44 642 TYR B N 1
ATOM 11003 C CA . TYR B 1 642 ? -21.469 -9.766 10.906 1 77.44 642 TYR B CA 1
ATOM 11004 C C . TYR B 1 642 ? -22.969 -9.562 11.031 1 77.44 642 TYR B C 1
ATOM 11006 O O . TYR B 1 642 ? -23.766 -10.352 10.5 1 77.44 642 TYR B O 1
ATOM 11014 N N . LEU B 1 643 ? -23.328 -8.492 11.688 1 79.38 643 LEU B N 1
ATOM 11015 C CA . LEU B 1 643 ? -24.75 -8.234 11.891 1 79.38 643 LEU B CA 1
ATOM 11016 C C . LEU B 1 643 ? -25.438 -7.887 10.57 1 79.38 643 LEU B C 1
ATOM 11018 O O . LEU B 1 643 ? -26.562 -8.32 10.32 1 79.38 643 LEU B O 1
ATOM 11022 N N . THR B 1 644 ? -24.719 -7.164 9.82 1 76.88 644 THR B N 1
ATOM 11023 C CA . THR B 1 644 ? -25.281 -6.805 8.516 1 76.88 644 THR B CA 1
ATOM 11024 C C . THR B 1 644 ? -25.406 -8.039 7.625 1 76.88 644 THR B C 1
ATOM 11026 O O . THR B 1 644 ? -26.391 -8.195 6.914 1 76.88 644 THR B O 1
ATOM 11029 N N . ARG B 1 645 ? -24.438 -8.906 7.66 1 76.56 645 ARG B N 1
ATOM 11030 C CA . ARG B 1 645 ? -24.453 -10.125 6.848 1 76.56 645 ARG B CA 1
ATOM 11031 C C . ARG B 1 645 ? -25.547 -11.07 7.305 1 76.56 645 ARG B C 1
ATOM 11033 O O . ARG B 1 645 ? -26.219 -11.695 6.477 1 76.56 645 ARG B O 1
ATOM 11040 N N . GLN B 1 646 ? -25.688 -11.211 8.539 1 77.88 646 GLN B N 1
ATOM 11041 C CA . GLN B 1 646 ? -26.719 -12.078 9.078 1 77.88 646 GLN B CA 1
ATOM 11042 C C . GLN B 1 646 ? -28.109 -11.586 8.68 1 77.88 646 GLN B C 1
ATOM 11044 O O . GLN B 1 646 ? -29 -12.391 8.367 1 77.88 646 GLN B O 1
ATOM 11049 N N . GLN B 1 647 ? -28.219 -10.32 8.648 1 77.75 647 GLN B N 1
ATOM 11050 C CA . GLN B 1 647 ? -29.5 -9.75 8.266 1 77.75 647 GLN B CA 1
ATOM 11051 C C . GLN B 1 647 ? -29.781 -9.961 6.785 1 77.75 647 GLN B C 1
ATOM 11053 O O . GLN B 1 647 ? -30.906 -10.266 6.395 1 77.75 647 GLN B O 1
ATOM 11058 N N . LEU B 1 648 ? -28.781 -9.867 6 1 76.25 648 LEU B N 1
ATOM 11059 C CA . LEU B 1 648 ? -28.938 -10.047 4.562 1 76.25 648 LEU B CA 1
ATOM 11060 C C . LEU B 1 648 ? -29.203 -11.508 4.223 1 76.25 648 LEU B C 1
ATOM 11062 O O . LEU B 1 648 ? -30 -11.805 3.332 1 76.25 648 LEU B O 1
ATOM 11066 N N . VAL B 1 649 ? -28.484 -12.406 4.926 1 76.31 649 VAL B N 1
ATOM 11067 C CA . VAL B 1 649 ? -28.656 -13.844 4.711 1 76.31 649 VAL B CA 1
ATOM 11068 C C . VAL B 1 649 ? -30.078 -14.25 5.094 1 76.31 649 VAL B C 1
ATOM 11070 O O . VAL B 1 649 ? -30.734 -15.008 4.367 1 76.31 649 VAL B O 1
ATOM 11073 N N . GLN B 1 650 ? -30.516 -13.75 6.129 1 74.75 650 GLN B N 1
ATOM 11074 C CA . GLN B 1 650 ? -31.859 -14.094 6.598 1 74.75 650 GLN B CA 1
ATOM 11075 C C . GLN B 1 650 ? -32.938 -13.562 5.641 1 74.75 650 GLN B C 1
ATOM 11077 O O . GLN B 1 650 ? -33.906 -14.266 5.34 1 74.75 650 GLN B O 1
ATOM 11082 N N . ASP B 1 651 ? -32.625 -12.5 5.082 1 73.44 651 ASP B N 1
ATOM 11083 C CA . ASP B 1 651 ? -33.594 -11.875 4.188 1 73.44 651 ASP B CA 1
ATOM 11084 C C . ASP B 1 651 ? -33.625 -12.57 2.828 1 73.44 651 ASP B C 1
ATOM 11086 O O . ASP B 1 651 ? -34.688 -12.766 2.234 1 73.44 651 ASP B O 1
ATOM 11090 N N . SER B 1 652 ? -32.469 -12.969 2.352 1 71.69 652 SER B N 1
ATOM 11091 C CA . SER B 1 652 ? -32.375 -13.523 1.005 1 71.69 652 SER B CA 1
ATOM 11092 C C . SER B 1 652 ? -32.594 -15.031 1.005 1 71.69 652 SER B C 1
ATOM 11094 O O . SER B 1 652 ? -33.156 -15.578 0.066 1 71.69 652 SER B O 1
ATOM 11096 N N . LEU B 1 653 ? -32 -15.758 1.982 1 70.19 653 LEU B N 1
ATOM 11097 C CA . LEU B 1 653 ? -32.062 -17.219 1.981 1 70.19 653 LEU B CA 1
ATOM 11098 C C . LEU B 1 653 ? -33.406 -17.719 2.498 1 70.19 653 LEU B C 1
ATOM 11100 O O . LEU B 1 653 ? -33.812 -18.844 2.195 1 70.19 653 LEU B O 1
ATOM 11104 N N . SER B 1 654 ? -34.031 -16.984 3.299 1 66 654 SER B N 1
ATOM 11105 C CA . SER B 1 654 ? -35.344 -17.391 3.793 1 66 654 SER B CA 1
ATOM 11106 C C . SER B 1 654 ? -36.344 -17.547 2.648 1 66 654 SER B C 1
ATOM 11108 O O . SER B 1 654 ? -37.312 -18.297 2.773 1 66 654 SER B O 1
ATOM 11110 N N . LYS B 1 655 ? -35.969 -17.141 1.474 1 63.94 655 LYS B N 1
ATOM 11111 C CA . LYS B 1 655 ? -36.906 -17.188 0.349 1 63.94 655 LYS B CA 1
ATOM 11112 C C . LYS B 1 655 ? -36.594 -18.359 -0.577 1 63.94 655 LYS B C 1
ATOM 11114 O O . LYS B 1 655 ? -37.312 -18.609 -1.547 1 63.94 655 LYS B O 1
ATOM 11119 N N . LEU B 1 656 ? -35.438 -19.047 -0.39 1 65.94 656 LEU B N 1
ATOM 11120 C CA . LEU B 1 656 ? -35.031 -20.156 -1.264 1 65.94 656 LEU B CA 1
ATOM 11121 C C . LEU B 1 656 ? -35.75 -21.453 -0.86 1 65.94 656 LEU B C 1
ATOM 11123 O O . LEU B 1 656 ? -35.969 -21.688 0.328 1 65.94 656 LEU B O 1
ATOM 11127 N N . PRO B 1 657 ? -36.344 -22.156 -1.938 1 60.56 657 PRO B N 1
ATOM 11128 C CA . PRO B 1 657 ? -36.938 -23.453 -1.621 1 60.56 657 PRO B CA 1
ATOM 11129 C C . PRO B 1 657 ? -35.938 -24.438 -1.01 1 60.56 657 PRO B C 1
ATOM 11131 O O . PRO B 1 657 ? -34.75 -24.391 -1.33 1 60.56 657 PRO B O 1
ATOM 11134 N N . LYS B 1 658 ? -36.281 -25.188 -0.059 1 56.19 658 LYS B N 1
ATOM 11135 C CA . LYS B 1 658 ? -35.5 -26.219 0.625 1 56.19 658 LYS B CA 1
ATOM 11136 C C . LYS B 1 658 ? -35.031 -27.297 -0.351 1 56.19 658 LYS B C 1
ATOM 11138 O O . LYS B 1 658 ? -35.688 -27.578 -1.336 1 56.19 658 LYS B O 1
ATOM 11143 N N . VAL B 1 659 ? -33.75 -27.781 -0.337 1 55.75 659 VAL B N 1
ATOM 11144 C CA . VAL B 1 659 ? -33.094 -28.844 -1.077 1 55.75 659 VAL B CA 1
ATOM 11145 C C . VAL B 1 659 ? -34.031 -30.047 -1.23 1 55.75 659 VAL B C 1
ATOM 11147 O O . VAL B 1 659 ? -34.625 -30.484 -0.258 1 55.75 659 VAL B O 1
ATOM 11150 N N . PRO B 1 660 ? -34.406 -30.422 -2.424 1 50.75 660 PRO B N 1
ATOM 11151 C CA . PRO B 1 660 ? -35.219 -31.625 -2.529 1 50.75 660 PRO B CA 1
ATOM 11152 C C . PRO B 1 660 ? -34.531 -32.875 -1.979 1 50.75 660 PRO B C 1
ATOM 11154 O O . PRO B 1 660 ? -33.344 -33.062 -2.215 1 50.75 660 PRO B O 1
ATOM 11157 N N . ASN B 1 661 ? -34.812 -33.312 -0.824 1 46.22 661 ASN B N 1
ATOM 11158 C CA . ASN B 1 661 ? -34.344 -34.594 -0.318 1 46.22 661 ASN B CA 1
ATOM 11159 C C . ASN B 1 661 ? -34.5 -35.688 -1.369 1 46.22 661 ASN B C 1
ATOM 11161 O O . ASN B 1 661 ? -35.594 -36.156 -1.649 1 46.22 661 ASN B O 1
ATOM 11165 N N . ILE B 1 662 ? -33.781 -35.781 -2.393 1 46.53 662 ILE B N 1
ATOM 11166 C CA . ILE B 1 662 ? -33.844 -36.906 -3.328 1 46.53 662 ILE B CA 1
ATOM 11167 C C . ILE B 1 662 ? -33.562 -38.219 -2.594 1 46.53 662 ILE B C 1
ATOM 11169 O O . ILE B 1 662 ? -32.406 -38.594 -2.439 1 46.53 662 ILE B O 1
ATOM 11173 N N . SER B 1 663 ? -33.812 -38.406 -1.373 1 44.41 663 SER B N 1
ATOM 11174 C CA . SER B 1 663 ? -33.531 -39.656 -0.69 1 44.41 663 SER B CA 1
ATOM 11175 C C . SER B 1 663 ? -33.812 -40.875 -1.577 1 44.41 663 SER B C 1
ATOM 11177 O O . SER B 1 663 ? -33.812 -40.75 -2.805 1 44.41 663 SER B O 1
ATOM 11179 N N . ASP B 1 664 ? -34.625 -41.938 -0.889 1 42.91 664 ASP B N 1
ATOM 11180 C CA . ASP B 1 664 ? -34.781 -43.406 -0.791 1 42.91 664 ASP B CA 1
ATOM 11181 C C . ASP B 1 664 ? -35.688 -43.938 -1.891 1 42.91 664 ASP B C 1
ATOM 11183 O O . ASP B 1 664 ? -36.406 -44.906 -1.694 1 42.91 664 ASP B O 1
ATOM 11187 N N . ASN B 1 665 ? -36.031 -43.219 -2.861 1 40.94 665 ASN B N 1
ATOM 11188 C CA . ASN B 1 665 ? -37.031 -44.031 -3.553 1 40.94 665 ASN B CA 1
ATOM 11189 C C . ASN B 1 665 ? -36.438 -45.375 -3.994 1 40.94 665 ASN B C 1
ATOM 11191 O O . ASN B 1 665 ? -35.875 -45.469 -5.082 1 40.94 665 ASN B O 1
ATOM 11195 N N . ASP B 1 666 ? -35.875 -46.125 -3.111 1 40.56 666 ASP B N 1
ATOM 11196 C CA . ASP B 1 666 ? -35.656 -47.531 -3.32 1 40.56 666 ASP B CA 1
ATOM 11197 C C . ASP B 1 666 ? -36.875 -48.219 -3.953 1 40.56 666 ASP B C 1
ATOM 11199 O O . ASP B 1 666 ? -37.688 -48.844 -3.26 1 40.56 666 ASP B O 1
ATOM 11203 N N . THR B 1 667 ? -37.625 -47.562 -4.773 1 43.03 667 THR B N 1
ATOM 11204 C CA . THR B 1 667 ? -38.625 -48.5 -5.258 1 43.03 667 THR B CA 1
ATOM 11205 C C . THR B 1 667 ? -38 -49.781 -5.797 1 43.03 667 THR B C 1
ATOM 11207 O O . THR B 1 667 ? -37.094 -49.719 -6.645 1 43.03 667 THR B O 1
ATOM 11210 N N . PRO B 1 668 ? -38.094 -50.844 -5.109 1 40.09 668 PRO B N 1
ATOM 11211 C CA . PRO B 1 668 ? -37.594 -52.125 -5.602 1 40.09 668 PRO B CA 1
ATOM 11212 C C . PRO B 1 668 ? -37.844 -52.312 -7.098 1 40.09 668 PRO B C 1
ATOM 11214 O O . PRO B 1 668 ? -38.875 -51.938 -7.605 1 40.09 668 PRO B O 1
ATOM 11217 N N . ILE B 1 669 ? -36.844 -52.344 -7.91 1 41 669 ILE B N 1
ATOM 11218 C CA . ILE B 1 669 ? -36.969 -52.75 -9.305 1 41 669 ILE B CA 1
ATOM 11219 C C . ILE B 1 669 ? -37.781 -54.062 -9.391 1 41 669 ILE B C 1
ATOM 11221 O O . ILE B 1 669 ? -37.344 -55.094 -8.891 1 41 669 ILE B O 1
ATOM 11225 N N . THR B 1 670 ? -39.094 -54 -9.297 1 45.09 670 THR B N 1
ATOM 11226 C CA . THR B 1 670 ? -39.906 -55.188 -9.648 1 45.09 670 THR B CA 1
ATOM 11227 C C . THR B 1 670 ? -39.906 -55.406 -11.156 1 45.09 670 THR B C 1
ATOM 11229 O O . THR B 1 670 ? -39.594 -54.5 -11.922 1 45.09 670 THR B O 1
ATOM 11232 N N . ARG B 1 671 ? -40.031 -56.531 -11.695 1 48.72 671 ARG B N 1
ATOM 11233 C CA . ARG B 1 671 ? -40.125 -56.875 -13.102 1 48.72 671 ARG B CA 1
ATOM 11234 C C . ARG B 1 671 ? -41.031 -55.906 -13.852 1 48.72 671 ARG B C 1
ATOM 11236 O O . ARG B 1 671 ? -40.75 -55.562 -15 1 48.72 671 ARG B O 1
ATOM 11243 N N . GLU B 1 672 ? -42.031 -55.469 -13.156 1 52.62 672 GLU B N 1
ATOM 11244 C CA . GLU B 1 672 ? -43 -54.625 -13.836 1 52.62 672 GLU B CA 1
ATOM 11245 C C . GLU B 1 672 ? -42.438 -53.219 -14.094 1 52.62 672 GLU B C 1
ATOM 11247 O O . GLU B 1 672 ? -42.688 -52.625 -15.156 1 52.62 672 GLU B O 1
ATOM 11252 N N . SER B 1 673 ? -41.625 -52.719 -13.273 1 53.81 673 SER B N 1
ATOM 11253 C CA . SER B 1 673 ? -41.062 -51.406 -13.469 1 53.81 673 SER B CA 1
ATOM 11254 C C . SER B 1 673 ? -40 -51.375 -14.547 1 53.81 673 SER B C 1
ATOM 11256 O O . SER B 1 673 ? -39.875 -50.406 -15.289 1 53.81 673 SER B O 1
ATOM 11258 N N . LEU B 1 674 ? -39.312 -52.469 -14.695 1 51.38 674 LEU B N 1
ATOM 11259 C CA . LEU B 1 674 ? -38.375 -52.656 -15.789 1 51.38 674 LEU B CA 1
ATOM 11260 C C . LEU B 1 674 ? -39.094 -52.75 -17.125 1 51.38 674 LEU B C 1
ATOM 11262 O O . LEU B 1 674 ? -38.625 -52.188 -18.125 1 51.38 674 LEU B O 1
ATOM 11266 N N . GLU B 1 675 ? -40.219 -53.531 -17.156 1 54.59 675 GLU B N 1
ATOM 11267 C CA . GLU B 1 675 ? -41 -53.625 -18.375 1 54.59 675 GLU B CA 1
ATOM 11268 C C . GLU B 1 675 ? -41.625 -52.281 -18.75 1 54.59 675 GLU B C 1
ATOM 11270 O O . GLU B 1 675 ? -41.719 -51.938 -19.922 1 54.59 675 GLU B O 1
ATOM 11275 N N . GLU B 1 676 ? -42.062 -51.531 -17.797 1 56.47 676 GLU B N 1
ATOM 11276 C CA . GLU B 1 676 ? -42.656 -50.219 -18.125 1 56.47 676 GLU B CA 1
ATOM 11277 C C . GLU B 1 676 ? -41.562 -49.25 -18.578 1 56.47 676 GLU B C 1
ATOM 11279 O O . GLU B 1 676 ? -41.812 -48.469 -19.516 1 56.47 676 GLU B O 1
ATOM 11284 N N . ASP B 1 677 ? -40.406 -49.25 -18.078 1 55.31 677 ASP B N 1
ATOM 11285 C CA . ASP B 1 677 ? -39.312 -48.438 -18.516 1 55.31 677 ASP B CA 1
ATOM 11286 C C . ASP B 1 677 ? -38.812 -48.812 -19.922 1 55.31 677 ASP B C 1
ATOM 11288 O O . ASP B 1 677 ? -38.531 -47.969 -20.75 1 55.31 677 ASP B O 1
ATOM 11292 N N . ALA B 1 678 ? -38.688 -50.156 -20.172 1 55.34 678 ALA B N 1
ATOM 11293 C CA . ALA B 1 678 ? -38.438 -50.656 -21.516 1 55.34 678 ALA B CA 1
ATOM 11294 C C . ALA B 1 678 ? -39.531 -50.25 -22.484 1 55.34 678 ALA B C 1
ATOM 11296 O O . ALA B 1 678 ? -39.281 -49.938 -23.641 1 55.34 678 ALA B O 1
ATOM 11297 N N . ARG B 1 679 ? -40.75 -50.375 -22.016 1 55.56 679 ARG B N 1
ATOM 11298 C CA . ARG B 1 679 ? -41.875 -49.969 -22.844 1 55.56 679 ARG B CA 1
ATOM 11299 C C . ARG B 1 679 ? -41.812 -48.469 -23.125 1 55.56 679 ARG B C 1
ATOM 11301 O O . ARG B 1 679 ? -42.031 -48.031 -24.25 1 55.56 679 ARG B O 1
ATOM 11308 N N . LYS B 1 680 ? -41.5 -47.656 -22.109 1 56.38 680 LYS B N 1
ATOM 11309 C CA . LYS B 1 680 ? -41.406 -46.219 -22.344 1 56.38 680 LYS B CA 1
ATOM 11310 C C . LYS B 1 680 ? -40.188 -45.875 -23.203 1 56.38 680 LYS B C 1
ATOM 11312 O O . LYS B 1 680 ? -40.25 -44.969 -24.031 1 56.38 680 LYS B O 1
ATOM 11317 N N . ALA B 1 681 ? -39.125 -46.562 -22.984 1 53.72 681 ALA B N 1
ATOM 11318 C CA . ALA B 1 681 ? -37.938 -46.406 -23.828 1 53.72 681 ALA B CA 1
ATOM 11319 C C . ALA B 1 681 ? -38.219 -46.844 -25.266 1 53.72 681 ALA B C 1
ATOM 11321 O O . ALA B 1 681 ? -37.719 -46.25 -26.219 1 53.72 681 ALA B O 1
ATOM 11322 N N . SER B 1 682 ? -38.969 -47.969 -25.453 1 53.34 682 SER B N 1
ATOM 11323 C CA . SER B 1 682 ? -39.375 -48.406 -26.781 1 53.34 682 SER B CA 1
ATOM 11324 C C . SER B 1 682 ? -40.312 -47.406 -27.453 1 53.34 682 SER B C 1
ATOM 11326 O O . SER B 1 682 ? -40.312 -47.25 -28.672 1 53.34 682 SER B O 1
ATOM 11328 N N . LEU B 1 683 ? -41.25 -46.906 -26.734 1 52.94 683 LEU B N 1
ATOM 11329 C CA . LEU B 1 683 ? -42.188 -46.031 -27.406 1 52.94 683 LEU B CA 1
ATOM 11330 C C . LEU B 1 683 ? -41.531 -44.688 -27.75 1 52.94 683 LEU B C 1
ATOM 11332 O O . LEU B 1 683 ? -41.875 -44.094 -28.766 1 52.94 683 LEU B O 1
ATOM 11336 N N . LYS B 1 684 ? -40.875 -43.906 -26.781 1 52.84 684 LYS B N 1
ATOM 11337 C CA . LYS B 1 684 ? -40.25 -42.625 -27.109 1 52.84 684 LYS B CA 1
ATOM 11338 C C . LYS B 1 684 ? -38.781 -42.812 -27.484 1 52.84 684 LYS B C 1
ATOM 11340 O O . LYS B 1 684 ? -38.062 -43.562 -26.844 1 52.84 684 LYS B O 1
ATOM 11345 N N . ALA B 1 685 ? -38.406 -42.688 -28.672 1 56.78 685 ALA B N 1
ATOM 11346 C CA . ALA B 1 685 ? -37.031 -42.656 -29.203 1 56.78 685 ALA B CA 1
ATOM 11347 C C . ALA B 1 685 ? -36.062 -42.094 -28.172 1 56.78 685 ALA B C 1
ATOM 11349 O O . ALA B 1 685 ? -36 -40.875 -27.953 1 56.78 685 ALA B O 1
ATOM 11350 N N . ALA B 1 686 ? -35.625 -42.812 -27.172 1 65.25 686 ALA B N 1
ATOM 11351 C CA . ALA B 1 686 ? -34.75 -42.344 -26.094 1 65.25 686 ALA B CA 1
ATOM 11352 C C . ALA B 1 686 ? -33.438 -41.844 -26.656 1 65.25 686 ALA B C 1
ATOM 11354 O O . ALA B 1 686 ? -32.812 -42.469 -27.531 1 65.25 686 ALA B O 1
ATOM 11355 N N . THR B 1 687 ? -33.156 -40.594 -26.516 1 77.81 687 THR B N 1
ATOM 11356 C CA . THR B 1 687 ? -31.875 -40 -26.906 1 77.81 687 THR B CA 1
ATOM 11357 C C . THR B 1 687 ? -30.703 -40.75 -26.312 1 77.81 687 THR B C 1
ATOM 11359 O O . THR B 1 687 ? -30.859 -41.5 -25.328 1 77.81 687 THR B O 1
ATOM 11362 N N . PRO B 1 688 ? -29.625 -40.938 -27.062 1 79.38 688 PRO B N 1
ATOM 11363 C CA . PRO B 1 688 ? -28.438 -41.625 -26.547 1 79.38 688 PRO B CA 1
ATOM 11364 C C . PRO B 1 688 ? -28.109 -41.25 -25.109 1 79.38 688 PRO B C 1
ATOM 11366 O O . PRO B 1 688 ? -27.656 -42.094 -24.328 1 79.38 688 PRO B O 1
ATOM 11369 N N . ILE B 1 689 ? -28.422 -40.094 -24.672 1 82.31 689 ILE B N 1
ATOM 11370 C CA . ILE B 1 689 ? -28.141 -39.594 -23.312 1 82.31 689 ILE B CA 1
ATOM 11371 C C . ILE B 1 689 ? -29.062 -40.312 -22.312 1 82.31 689 ILE B C 1
ATOM 11373 O O . ILE B 1 689 ? -28.625 -40.75 -21.266 1 82.31 689 ILE B O 1
ATOM 11377 N N . GLU B 1 690 ? -30.266 -40.469 -22.703 1 81.25 690 GLU B N 1
ATOM 11378 C CA . GLU B 1 690 ? -31.234 -41.125 -21.812 1 81.25 690 GLU B CA 1
ATOM 11379 C C . GLU B 1 690 ? -30.938 -42.625 -21.656 1 81.25 690 GLU B C 1
ATOM 11381 O O . GLU B 1 690 ? -31.094 -43.188 -20.578 1 81.25 690 GLU B O 1
ATOM 11386 N N . ARG B 1 691 ? -30.422 -43.188 -22.734 1 80.44 691 ARG B N 1
ATOM 11387 C CA . ARG B 1 691 ? -30.062 -44.594 -22.688 1 80.44 691 ARG B CA 1
ATOM 11388 C C . ARG B 1 691 ? -28.859 -44.812 -21.797 1 80.44 691 ARG B C 1
ATOM 11390 O O . ARG B 1 691 ? -28.797 -45.812 -21.062 1 80.44 691 ARG B O 1
ATOM 11397 N N . PHE B 1 692 ? -28 -43.938 -21.906 1 84.44 692 PHE B N 1
ATOM 11398 C CA . PHE B 1 692 ? -26.797 -44.062 -21.094 1 84.44 692 PHE B CA 1
ATOM 11399 C C . PHE B 1 692 ? -27.125 -44 -19.609 1 84.44 692 PHE B C 1
ATOM 11401 O O . PHE B 1 692 ? -26.625 -44.812 -18.828 1 84.44 692 PHE B O 1
ATOM 11408 N N . TRP B 1 693 ? -28.078 -43.156 -19.156 1 84.62 693 TRP B N 1
ATOM 11409 C CA . TRP B 1 693 ? -28.344 -42.906 -17.734 1 84.62 693 TRP B CA 1
ATOM 11410 C C . TRP B 1 693 ? -29.484 -43.781 -17.234 1 84.62 693 TRP B C 1
ATOM 11412 O O . TRP B 1 693 ? -29.766 -43.812 -16.031 1 84.62 693 TRP B O 1
ATOM 11422 N N . SER B 1 694 ? -30.047 -44.469 -18.094 1 80.12 694 SER B N 1
ATOM 11423 C CA . SER B 1 694 ? -31.141 -45.344 -17.672 1 80.12 694 SER B CA 1
ATOM 11424 C C . SER B 1 694 ? -30.656 -46.75 -17.422 1 80.12 694 SER B C 1
ATOM 11426 O O . SER B 1 694 ? -31.406 -47.594 -16.953 1 80.12 694 SER B O 1
ATOM 11428 N N . ARG B 1 695 ? -29.344 -46.969 -17.625 1 79.62 695 ARG B N 1
ATOM 11429 C CA . ARG B 1 695 ? -28.797 -48.312 -17.469 1 79.62 695 ARG B CA 1
ATOM 11430 C C . ARG B 1 695 ? -28.734 -48.688 -15.992 1 79.62 695 ARG B C 1
ATOM 11432 O O . ARG B 1 695 ? -28.922 -49.875 -15.648 1 79.62 695 ARG B O 1
ATOM 11439 N N . GLN B 1 696 ? -28.359 -47.75 -15.148 1 82.44 696 GLN B N 1
ATOM 11440 C CA . GLN B 1 696 ? -28.312 -47.938 -13.703 1 82.44 696 GLN B CA 1
ATOM 11441 C C . GLN B 1 696 ? -29.234 -46.969 -12.984 1 82.44 696 GLN B C 1
ATOM 11443 O O . GLN B 1 696 ? -29.047 -45.75 -13.062 1 82.44 696 GLN B O 1
ATOM 11448 N N . ARG B 1 697 ? -30.25 -47.594 -12.469 1 76.69 697 ARG B N 1
ATOM 11449 C CA . ARG B 1 697 ? -31.234 -46.719 -11.812 1 76.69 697 ARG B CA 1
ATOM 11450 C C . ARG B 1 697 ? -30.891 -46.531 -10.336 1 76.69 697 ARG B C 1
ATOM 11452 O O . ARG B 1 697 ? -30.953 -47.5 -9.555 1 76.69 697 ARG B O 1
ATOM 11459 N N . GLY B 1 698 ? -30.422 -45.375 -9.938 1 79.38 698 GLY B N 1
ATOM 11460 C CA . GLY B 1 698 ? -30.141 -45.062 -8.547 1 79.38 698 GLY B CA 1
ATOM 11461 C C . GLY B 1 698 ? -28.703 -45.344 -8.148 1 79.38 698 GLY B C 1
ATOM 11462 O O . GLY B 1 698 ? -27.953 -45.938 -8.914 1 79.38 698 GLY B O 1
ATOM 11463 N N . TRP B 1 699 ? -28.406 -45 -7.023 1 86.5 699 TRP B N 1
ATOM 11464 C CA . TRP B 1 699 ? -27.016 -45.094 -6.57 1 86.5 699 TRP B CA 1
ATOM 11465 C C . TRP B 1 699 ? -26.703 -46.531 -6.148 1 86.5 699 TRP B C 1
ATOM 11467 O O . TRP B 1 699 ? -25.562 -47 -6.258 1 86.5 699 TRP B O 1
ATOM 11477 N N . CYS B 1 700 ? -27.703 -47.312 -5.699 1 86.62 700 CYS B N 1
ATOM 11478 C CA . CYS B 1 700 ? -27.5 -48.688 -5.246 1 86.62 700 CYS B CA 1
ATOM 11479 C C . CYS B 1 700 ? -27.094 -49.562 -6.406 1 86.62 700 CYS B C 1
ATOM 11481 O O . CYS B 1 700 ? -26.219 -50.438 -6.25 1 86.62 700 CYS B O 1
ATOM 11483 N N . GLU B 1 701 ? -27.766 -49.312 -7.555 1 86.88 701 GLU B N 1
ATOM 11484 C CA . GLU B 1 701 ? -27.406 -50.125 -8.727 1 86.88 701 GLU B CA 1
ATOM 11485 C C . GLU B 1 701 ? -26 -49.781 -9.219 1 86.88 701 GLU B C 1
ATOM 11487 O O . GLU B 1 701 ? -25.266 -50.656 -9.664 1 86.88 701 GLU B O 1
ATOM 11492 N N . SER B 1 702 ? -25.719 -48.594 -9.156 1 88.5 702 SER B N 1
ATOM 11493 C CA . SER B 1 702 ? -24.359 -48.188 -9.539 1 88.5 702 SER B CA 1
ATOM 11494 C C . SER B 1 702 ? -23.328 -48.812 -8.617 1 88.5 702 SER B C 1
ATOM 11496 O O . SER B 1 702 ? -22.266 -49.25 -9.07 1 88.5 702 SER B O 1
ATOM 11498 N N . ALA B 1 703 ? -23.625 -48.875 -7.328 1 90.12 703 ALA B N 1
ATOM 11499 C CA . ALA B 1 703 ? -22.719 -49.469 -6.355 1 90.12 703 ALA B CA 1
ATOM 11500 C C . ALA B 1 703 ? -22.562 -50.969 -6.602 1 90.12 703 ALA B C 1
ATOM 11502 O O . ALA B 1 703 ? -21.469 -51.531 -6.469 1 90.12 703 ALA B O 1
ATOM 11503 N N . LYS B 1 704 ? -23.672 -51.625 -6.973 1 88.81 704 LYS B N 1
ATOM 11504 C CA . LYS B 1 704 ? -23.625 -53.062 -7.25 1 88.81 704 LYS B CA 1
ATOM 11505 C C . LYS B 1 704 ? -22.781 -53.344 -8.484 1 88.81 704 LYS B C 1
ATOM 11507 O O . LYS B 1 704 ? -22.016 -54.312 -8.492 1 88.81 704 LYS B O 1
ATOM 11512 N N . MET B 1 705 ? -23 -52.531 -9.469 1 88.19 705 MET B N 1
ATOM 11513 C CA . MET B 1 705 ? -22.203 -52.719 -10.68 1 88.19 705 MET B CA 1
ATOM 11514 C C . MET B 1 705 ? -20.719 -52.5 -10.398 1 88.19 705 MET B C 1
ATOM 11516 O O . MET B 1 705 ? -19.859 -53.188 -10.945 1 88.19 705 MET B O 1
ATOM 11520 N N . GLY B 1 706 ? -20.391 -51.5 -9.594 1 89.38 706 GLY B N 1
ATOM 11521 C CA . GLY B 1 706 ? -19.016 -51.281 -9.188 1 89.38 706 GLY B CA 1
ATOM 11522 C C . GLY B 1 706 ? -18.406 -52.469 -8.469 1 89.38 706 GLY B C 1
ATOM 11523 O O . GLY B 1 706 ? -17.234 -52.781 -8.695 1 89.38 706 GLY B O 1
ATOM 11524 N N . LYS B 1 707 ? -19.297 -53.031 -7.645 1 89.88 707 LYS B N 1
ATOM 11525 C CA . LYS B 1 707 ? -18.844 -54.219 -6.934 1 89.88 707 LYS B CA 1
ATOM 11526 C C . LYS B 1 707 ? -18.516 -55.344 -7.91 1 89.88 707 LYS B C 1
ATOM 11528 O O . LYS B 1 707 ? -17.484 -56.031 -7.754 1 89.88 707 LYS B O 1
ATOM 11533 N N . VAL B 1 708 ? -19.328 -55.5 -8.93 1 88 708 VAL B N 1
ATOM 11534 C CA . VAL B 1 708 ? -19.141 -56.562 -9.922 1 88 708 VAL B CA 1
ATOM 11535 C C . VAL B 1 708 ? -17.828 -56.312 -10.664 1 88 708 VAL B C 1
ATOM 11537 O O . VAL B 1 708 ? -17.062 -57.25 -10.891 1 88 708 VAL B O 1
ATOM 11540 N N . PHE B 1 709 ? -17.609 -55.125 -10.984 1 88 709 PHE B N 1
ATOM 11541 C CA . PHE B 1 709 ? -16.391 -54.812 -11.742 1 88 709 PHE B CA 1
ATOM 11542 C C . PHE B 1 709 ? -15.156 -55.031 -10.883 1 88 709 PHE B C 1
ATOM 11544 O O . PHE B 1 709 ? -14.133 -55.5 -11.383 1 88 709 PHE B O 1
ATOM 11551 N N . ILE B 1 710 ? -15.164 -54.719 -9.609 1 89.69 710 ILE B N 1
ATOM 11552 C CA . ILE B 1 710 ? -14.031 -54.844 -8.703 1 89.69 710 ILE B CA 1
ATOM 11553 C C . ILE B 1 710 ? -13.719 -56.312 -8.461 1 89.69 710 ILE B C 1
ATOM 11555 O O . ILE B 1 710 ? -12.547 -56.688 -8.445 1 89.69 710 ILE B O 1
ATOM 11559 N N . GLU B 1 711 ? -14.773 -57.094 -8.344 1 85.56 711 GLU B N 1
ATOM 11560 C CA . GLU B 1 711 ? -14.602 -58.531 -8.047 1 85.56 711 GLU B CA 1
ATOM 11561 C C . GLU B 1 711 ? -14.109 -59.281 -9.281 1 85.56 711 GLU B C 1
ATOM 11563 O O . GLU B 1 711 ? -13.398 -60.281 -9.156 1 85.56 711 GLU B O 1
ATOM 11568 N N . LYS B 1 712 ? -14.477 -58.781 -10.391 1 81.44 712 LYS B N 1
ATOM 11569 C CA . LYS B 1 712 ? -14.133 -59.469 -11.633 1 81.44 712 LYS B CA 1
ATOM 11570 C C . LYS B 1 712 ? -12.664 -59.281 -11.984 1 81.44 712 LYS B C 1
ATOM 11572 O O . LYS B 1 712 ? -12.078 -60.094 -12.703 1 81.44 712 LYS B O 1
ATOM 11577 N N . TYR B 1 713 ? -12.117 -58.312 -11.438 1 83.19 713 TYR B N 1
ATOM 11578 C CA . TYR B 1 713 ? -10.734 -58 -11.805 1 83.19 713 TYR B CA 1
ATOM 11579 C C . TYR B 1 713 ? -9.789 -59.062 -11.219 1 83.19 713 TYR B C 1
ATOM 11581 O O . TYR B 1 713 ? -9.867 -59.375 -10.031 1 83.19 713 TYR B O 1
ATOM 11589 N N . GLN B 1 714 ? -9.07 -59.875 -12.086 1 74.69 714 GLN B N 1
ATOM 11590 C CA . GLN B 1 714 ? -8.078 -60.844 -11.664 1 74.69 714 GLN B CA 1
ATOM 11591 C C . GLN B 1 714 ? -6.676 -60.438 -12.086 1 74.69 714 GLN B C 1
ATOM 11593 O O . GLN B 1 714 ? -6.469 -60 -13.219 1 74.69 714 GLN B O 1
ATOM 11598 N N . ASP B 1 715 ? -5.883 -60.062 -11.102 1 67.25 715 ASP B N 1
ATOM 11599 C CA . ASP B 1 715 ? -4.496 -59.719 -11.391 1 67.25 715 ASP B CA 1
ATOM 11600 C C . ASP B 1 715 ? -3.801 -60.812 -12.188 1 67.25 715 ASP B C 1
ATOM 11602 O O . ASP B 1 715 ? -3.701 -61.969 -11.719 1 67.25 715 ASP B O 1
ATOM 11606 N N . GLU B 1 716 ? -3.754 -60.719 -13.453 1 55.88 716 GLU B N 1
ATOM 11607 C CA . GLU B 1 716 ? -3.158 -61.75 -14.297 1 55.88 716 GLU B CA 1
ATOM 11608 C C . GLU B 1 716 ? -1.782 -62.156 -13.781 1 55.88 716 GLU B C 1
ATOM 11610 O O . GLU B 1 716 ? -1.362 -63.312 -13.961 1 55.88 716 GLU B O 1
ATOM 11615 N N . ALA B 1 717 ? -0.92 -61.281 -13.336 1 55.44 717 ALA B N 1
ATOM 11616 C CA . ALA B 1 717 ? 0.392 -61.719 -12.867 1 55.44 717 ALA B CA 1
ATOM 11617 C C . ALA B 1 717 ? 0.26 -62.719 -11.711 1 55.44 717 ALA B C 1
ATOM 11619 O O . ALA B 1 717 ? 1.05 -63.656 -11.594 1 55.44 717 ALA B O 1
ATOM 11620 N N . ALA B 1 718 ? -0.624 -62.562 -10.867 1 54 718 ALA B N 1
ATOM 11621 C CA . ALA B 1 718 ? -0.772 -63.5 -9.758 1 54 718 ALA B CA 1
ATOM 11622 C C . ALA B 1 718 ? -1.377 -64.812 -10.234 1 54 718 ALA B C 1
ATOM 11624 O O . ALA B 1 718 ? -1.116 -65.875 -9.656 1 54 718 ALA B O 1
ATOM 11625 N N . ALA B 1 719 ? -2.189 -64.812 -11.219 1 55.12 719 ALA B N 1
ATOM 11626 C CA . ALA B 1 719 ? -2.723 -66.062 -11.75 1 55.12 719 ALA B CA 1
ATOM 11627 C C . ALA B 1 719 ? -1.64 -66.812 -12.477 1 55.12 719 ALA B C 1
ATOM 11629 O O . ALA B 1 719 ? -1.632 -68.062 -12.438 1 55.12 719 ALA B O 1
ATOM 11630 N N . ALA B 1 720 ? -0.819 -66.125 -13.109 1 55.75 720 ALA B N 1
ATOM 11631 C CA . ALA B 1 720 ? 0.246 -66.812 -13.789 1 55.75 720 ALA B CA 1
ATOM 11632 C C . ALA B 1 720 ? 1.184 -67.5 -12.781 1 55.75 720 ALA B C 1
ATOM 11634 O O . ALA B 1 720 ? 1.67 -68.625 -13.016 1 55.75 720 ALA B O 1
ATOM 11635 N N . ASP B 1 721 ? 1.404 -66.75 -11.742 1 53.84 721 ASP B N 1
ATOM 11636 C CA . ASP B 1 721 ? 2.303 -67.312 -10.766 1 53.84 721 ASP B CA 1
ATOM 11637 C C . ASP B 1 721 ? 1.658 -68.562 -10.109 1 53.84 721 ASP B C 1
ATOM 11639 O O . ASP B 1 721 ? 2.357 -69.5 -9.672 1 53.84 721 ASP B O 1
ATOM 11643 N N . GLN B 1 722 ? 0.377 -68.562 -9.922 1 51.59 722 GLN B N 1
ATOM 11644 C CA . GLN B 1 722 ? -0.261 -69.75 -9.344 1 51.59 722 GLN B CA 1
ATOM 11645 C C . GLN B 1 722 ? -0.276 -70.875 -10.336 1 51.59 722 GLN B C 1
ATOM 11647 O O . GLN B 1 722 ? -0.245 -72.062 -9.938 1 51.59 722 GLN B O 1
ATOM 11652 N N . LYS B 1 723 ? -0.388 -70.812 -11.609 1 55.41 723 LYS B N 1
ATOM 11653 C CA . LYS B 1 723 ? -0.35 -71.875 -12.562 1 55.41 723 LYS B CA 1
ATOM 11654 C C . LYS B 1 723 ? 1.043 -72.5 -12.625 1 55.41 723 LYS B C 1
ATOM 11656 O O . LYS B 1 723 ? 1.192 -73.688 -13.008 1 55.41 723 LYS B O 1
ATOM 11661 N N . LYS B 1 724 ? 2.031 -71.75 -12.344 1 55.41 724 LYS B N 1
ATOM 11662 C CA . LYS B 1 724 ? 3.344 -72.375 -12.383 1 55.41 724 LYS B CA 1
ATOM 11663 C C . LYS B 1 724 ? 3.533 -73.312 -11.18 1 55.41 724 LYS B C 1
ATOM 11665 O O . LYS B 1 724 ? 4.422 -74.188 -11.18 1 55.41 724 LYS B O 1
ATOM 11670 N N . GLU B 1 725 ? 2.809 -72.938 -10.18 1 51.53 725 GLU B N 1
ATOM 11671 C CA . GLU B 1 725 ? 3.006 -73.875 -9.055 1 51.53 725 GLU B CA 1
ATOM 11672 C C . GLU B 1 725 ? 2.131 -75.062 -9.18 1 51.53 725 GLU B C 1
ATOM 11674 O O . GLU B 1 725 ? 2.268 -76.062 -8.406 1 51.53 725 GLU B O 1
ATOM 11679 N N . LEU B 1 726 ? 1.203 -75.062 -10.172 1 42.88 726 LEU B N 1
ATOM 11680 C CA . LEU B 1 726 ? 0.542 -76.375 -10.391 1 42.88 726 LEU B CA 1
ATOM 11681 C C . LEU B 1 726 ? 1.264 -77.188 -11.469 1 42.88 726 LEU B C 1
ATOM 11683 O O . LEU B 1 726 ? 1.681 -76.625 -12.484 1 42.88 726 LEU B O 1
#

Foldseek 3Di:
DPPDPLVQDLVQFLKKWKFADDPVPVVVSVVLVVLLCVLLVQLQKDWDWADFPDRIIIITIHHNDVVSLLVLLLVVVQLCVVVPLALDHADPDSVSSCVVPPQFSQNSSQSSVCQDCPDVVVRHSNDDACDPSRNRGHDMFGDFNQVVLVVVLVVLVPDQAQDPVNLVVCCSFQADLVSLLLVLLRLVLVLLVVLQVVLVVCQVPNDFLDPVNLVVLLLSLLLSLLLSVLVLLLVSLVVSNPPVQVSFAWDPLFDFDDFDQDPVPRDTDRHNDPVVLVVLVVVLVVLLVVLCCVLVVLLVVLVLQLCCLPQQAPDPPSVVSNCVSVVSCVPVVCVVLVVSLVVLLVSLSVSRDTGPQVSVLSSLVSNVSNVCSSQCVNLCCLQPPCLLCVVVCVVVSCVVCVVPPDPVRNVVRPPVDDRDRPPCVSVVVLCCVLAVVLVVVLCVLAVVLVVVVVVVVVVLCVVCVVVVPHNPCPVSLVPDDPSCNVVSVSVNVQVPAAADDSSVVLSVVLSLLLSCLAPCSNRSNSSVSVSVSSSSSSSSVSCCCNPRHGRHNHDHDSHNRNSSVSSVVSSLNSLQRSQLSSLQCVVVNQQVVGNSVNPDPVVSVVSSVVSNVVSVVSSVVSSVVSVPDDDPSVVVVVVSVVVVVVVVCCVPVVPDDDDPCPDDPPPPPDVVVVVVVVVVCVVPVQDPVRVVVVPADDDVSVVVVVVVVVVPDDPVVVVVVVVVVD/DPPDPLVQDLVQFLKKWKFADDPVPVVVSVVLVVLLCVLLVQLQKDWDWADFPDRIIIITIHHNDVVSLLVLLLVVVQLCVVVPLALDHADPDSVSSCVVPPQFSQSSSQSSVCQDCPDVVVRHSNDDACDPSRNRGHDMFGDFNQVVLVVVLVVLVPDQAQDPVNLVVCCRFQADLVSLLLVLLRLVLVLLVVLQVVLVVCQVPNDFLHPVNLVVLLLSLLLSLLLSVLVLLLVSLVVSNPPVQVSFAWDPLFDFDDFDQDPVPRDTDRHNDPVVLVVLVVVLVVLLVVLCCVLVVLLVVLVLQLCCLPQQFPDPCSVVSNCVSVVSCVPVVCVVLVVSLVVLLVSLSVSRDTGPQVSVLSSLVSNVSNVCSSQCVNLCCLQPPCLLCVVVCVVVSCVVCVVPPDPVRNVVRPPVDDRDRDLCVSVVVLCCVLAVVLVVVLCVLAVVLVVVVVVVVVVLCVVCVVVVPHNPCPVSLVPDDPSCNVVSVSVNVQVPAAADDSSVVLSVVLSLVLSCLAPCSNRSNSSVSVSVSSSSSSSSVSCCCNPRHGRHNHDHDSHNRNSSVSSVVSSLNSLQRSQLSSQQCVVVNQHVVGNSVVPDPVVSVVSSVVSNVVSVVSSVVSSVVSVPDDDPSVVVVVVSVVVVVVVVCCVPVVVDDDDPCPDDPPVPPDVVVVVVVVVVCVVPVQDPVRVVVVPADDDVSVVVVVVVVVVPDDPVVVVVVVVVVD

Radius of gyration: 41.14 Å; Cα contacts (8 Å, |Δi|>4): 1687; chains: 2; bounding box: 104×152×85 Å

Organism: NCBI:txid717836

Secondary structure (DSSP, 8-state):
----GGGG--TT--EEEEEE--GGGHHHHHHHHHHHHHHHHHTTEEEEEEE-SSSEEEEEEEES-HHHHHHHHHHHHHHHHHTTSSSSPPPSSHHHHHHHSPPPHHHHHHHHHHHHHS-GGGTS----TT-SS-TTEEEEEBPP-HHHHHHHHHHHHH-SS--HHHHHHHHHHH-HHHHHHHHHHHHHHHHHHHHHHHHHHHHHHS-TT-HHHHHHHHHHHHHHHHHHHHHHHHHHHHTT-TTGGGGPPBPTT----EEEE-TTT--EEEE--HHHHHHHHTTHHHHHHHHHHHHHHHHHHHHHHHHIIIII--STTHHHHTTHHHHHHHHHHHHHHHHHHHHHHHHHHHH--SBHHHHHHHHHHHHHHHHHHHHHHHHHHIIIIIHHHHHHHHHHHTHHHHHHS-HHHHHHH---------THHHHHHHHIIIIIHHHHHHIIIIIHHHHHHHHHHHHHHHHHHHTTSTT---HHHHTS-HHHHHHHHHHHHHHTSPPP-HHHHHHHHHHHHHHHHHHTTT-TTHHHHHHHHHHHHHHHHHHIIIIISPBPP----SS-THHHHHHHHHHHHHHHHHHHHHHHHTTTTS-TTSSGGG--HHHHHHHHHHHHHHHHHHHHHHHHHHHTS--HHHHHHHHHHHHHHHHHHHHHHTTSPP------------HHHHHHHHHHHHHTT--HHHHHHTSS-HHHHHHHHHHHHHHH---HHHHHHHHHH-/----GGGG--TT--EEEEEE--GGGHHHHHHHHHHHHHHHHHTTEEEEEEE-SSSEEEEEEEES-HHHHHHHHHHHHHHHHHTTSSSSPPPSSHHHHHHHSPPPHHHHHHHHHHHHHS-GGGTS----TT-SS-TTEEEEEBPP-HHHHHHHHHHHHH-SS--HHHHHHHHHHH-HHHHHHHHHHHHHHHHHHHHHHHHHHHHHHS-TT-HHHHHHHHHHHHHHHHHHHHHHHHHHHHTT-TTGGGGPPBPTT----EEEE-TTT--EEEE--HHHHHHHHTTHHHHHHHHHHHHHHHHHHHHHHHHIIIII--STTHHHHTTHHHHHHHHHHHHHHHHHHHHHHHHHHHH--SBHHHHHHHHHHHHHHHHHHHHHHHHHHIIIIIHHHHHHHHHHHTHHHHHHS-HHHHHHH---------THHHHHHHHIIIIIHHHHHHIIIIIHHHHHHHHHHHHHHHHHHHTTS-S---HHHHTS-HHHHHHHHHHHHHHTSPPP-HHHHHHHHHHHHHHHHHHTTT-TTHHHHHHHHHHHHHHHHHHIIIIISPBPP----SS-THHHHHHHHHHHHHHHHHHHHHHHHTTTTS-TTSSGGG--HHHHHHHHHHHHHHHHHHHHHHHHHHHTS--HHHHHHHHHHHHHHHHHHHHHHTTSPP------------HHHHHHHHHHHHHTT--HHHHHHTSS-HHHHHHHHHHHHHHH---HHHHHHHHHH-

Sequence (1452 aa):
MAKSQALNTNMGVDFIISYRFEASEKAKAVAGFEKLCGKLSAVGLATEARNGDKNSVLLFVQVASEEHMFAEVYRSRVKDWIHGVQTGEPPQDVRASLEQNPLTEAERQRIVYQMITNPENEGGAGVRVKSAEWENVESIFALHDHTFNKHWLKKWATQWAISSEDLDDIRNRFGEKVAFYFAFEQTYFNFLLFPTAFGVFAYFFLGSFSAFYAIILCLWSIVFVEWWRHQEQDLSIRWGVRGVSSIESKRHEFHPTKEVEDPATGELVKIFPWDERLKRQAFQLPFAIIAVLVLGSLIVLCFAIEIFIGEIYDGPGKSVLTFTPTVILTTCLPLLTGALTNAAKRLNDWENYETETANGRALTAKLFILDFITSYMGIILTAFVYVPFGSVLIPYLDVFSRMFATEAARAKTTKKGHYTINPDRLRKQTIYFAVTASIVNFAMEVVVPYLKRQGGLKFKEIQANRTGTGLEVSDAVADAPQEEKEFLDRVRSEAELPAYDVYTDLREMIIQFGYLSLFSVVWPLVPASYLINNWFELRADAVKICVEMQRPTPWRADSIGPWLDALSFLTWLGSITMAALTYMFSNDGVGPDGTPHDIKAWGLLLSIFFSEHLYLFVHTLVRSAIQKIDSPGRQKMRRDRYLTRQQLVQDSLSKLPKVPNISDNDTPITRESLEEDARKASLKAATPIERFWSRQRGWCESAKMGKVFIEKYQDEAAAADQKKELMAKSQALNTNMGVDFIISYRFEASEKAKAVAGFEKLCGKLSAVGLATEARNGDKNSVLLFVQVASEEHMFAEVYRSRVKDWIHGVQTGEPPQDVRASLEQNPLTEAERQRIVYQMITNPENEGGAGVRVKSAEWENVESIFALHDHTFNKHWLKKWATQWAISSEDLDDIRNRFGEKVAFYFAFEQTYFNFLLFPTAFGVFAYFFLGSFSAFYAIILCLWSIVFVEWWRHQEQDLSIRWGVRGVSSIESKRHEFHPTKEVEDPATGELVKIFPWDERLKRQAFQLPFAIIAVLVLGSLIVLCFAIEIFIGEIYDGPGKSVLTFTPTVILTTCLPLLTGALTNAAKRLNDWENYETETANGRALTAKLFILDFITSYMGIILTAFVYVPFGSVLIPYLDVFSRMFATEAARAKTTKKGHYTINPDRLRKQTIYFAVTASIVNFAMEVVVPYLKRQGGLKFKEIQANRTGTGLEVSDAVADAPQEEKEFLDRVRSEAELPAYDVYTDLREMIIQFGYLSLFSVVWPLVPASYLINNWFELRADAVKICVEMQRPTPWRADSIGPWLDALSFLTWLGSITMAALTYMFSNDGVGPDGTPHDIKAWGLLLSIFFSEHLYLFVHTLVRSAIQKIDSPGRQKMRRDRYLTRQQLVQDSLSKLPKVPNISDNDTPITRESLEEDARKASLKAATPIERFWSRQRGWCESAKMGKVFIEKYQDEAAAADQKKEL

Solvent-accessible surface area (backbone atoms only — not comparable to full-atom values): 78108 Å² total; per-residue (Å²): 130,81,78,65,70,64,76,71,58,68,65,77,55,58,37,36,37,37,37,40,52,53,85,88,43,49,68,62,45,41,55,49,45,40,50,50,35,50,37,40,31,72,61,47,33,38,43,38,52,46,67,30,70,83,58,26,36,33,35,39,29,27,76,64,44,71,67,58,48,49,51,52,50,47,52,52,51,50,51,34,29,69,70,60,32,36,92,62,79,71,56,86,46,62,70,56,33,42,68,75,52,65,83,41,63,13,58,50,52,34,51,54,49,40,40,40,40,33,46,58,93,79,61,15,40,45,51,46,65,60,30,94,91,28,65,38,32,66,42,75,43,39,78,72,57,57,64,58,41,51,52,49,52,51,48,55,74,71,44,91,70,85,48,72,67,52,42,49,50,39,24,37,58,38,7,39,49,55,26,50,50,54,52,47,50,50,51,52,53,60,60,32,50,54,52,22,57,49,15,54,48,36,62,77,73,37,65,72,28,38,61,66,58,38,53,52,51,49,50,48,48,47,51,50,55,48,47,46,57,52,50,41,53,30,48,15,48,68,70,50,29,40,65,49,77,77,69,56,62,71,37,89,83,37,70,60,80,41,76,42,61,40,88,53,76,64,46,78,40,71,37,62,59,67,70,60,35,48,61,52,53,54,52,49,54,61,47,49,52,48,48,46,51,56,55,43,47,50,51,51,49,33,47,50,47,44,48,34,45,72,73,50,51,82,58,91,58,51,81,62,54,63,45,45,39,57,54,48,48,67,56,49,45,56,52,52,50,48,52,49,48,51,49,45,53,52,53,45,58,69,41,48,46,50,32,63,66,60,39,50,40,55,43,48,56,54,50,44,54,55,48,47,50,75,66,45,44,67,59,48,42,42,63,69,42,41,63,68,39,34,80,70,46,51,71,63,51,46,56,53,43,69,71,70,40,54,78,75,53,47,69,69,47,62,60,85,64,84,74,72,76,64,76,60,52,58,43,52,52,51,48,37,59,40,45,51,48,48,51,51,50,48,40,56,68,52,48,44,55,52,49,49,50,53,45,49,52,46,48,50,46,48,52,16,53,67,68,64,40,54,76,58,64,52,77,44,56,72,74,41,58,77,87,46,40,66,49,50,51,51,50,49,55,50,66,70,35,50,80,61,60,69,65,63,58,49,47,52,54,52,53,51,48,38,51,48,46,38,48,27,50,70,45,38,52,39,40,45,40,46,44,56,49,48,58,51,46,59,55,50,50,50,46,36,49,64,68,62,23,26,41,53,76,28,40,84,47,41,62,82,60,57,55,56,56,51,51,54,48,38,45,56,50,11,32,36,42,37,37,42,50,24,65,62,34,38,65,78,54,24,22,93,85,57,50,59,83,56,64,51,61,38,57,48,51,49,42,26,51,51,35,43,53,48,46,55,54,49,46,53,51,50,46,58,55,58,68,68,55,87,45,70,27,54,39,49,51,50,27,53,51,50,52,53,41,51,52,49,47,54,64,57,53,71,70,54,80,76,78,78,77,66,69,78,79,69,65,73,85,44,75,63,57,53,52,51,50,51,49,49,45,68,70,47,84,58,49,75,44,52,54,64,60,59,72,32,70,51,42,67,44,18,30,50,50,43,39,50,53,57,68,65,58,68,62,60,70,59,52,52,56,53,54,68,74,97,129,82,79,64,71,65,74,68,57,67,67,77,54,56,37,36,37,37,36,39,54,53,86,89,43,49,68,60,44,41,55,50,46,40,50,50,33,51,37,40,32,70,59,47,35,37,42,37,52,47,67,30,69,83,59,25,36,33,36,39,31,28,75,64,44,71,66,57,50,50,51,53,50,46,52,52,51,50,52,33,30,69,70,60,32,36,92,61,80,70,56,88,46,63,69,57,34,41,68,76,51,67,82,40,62,12,58,51,51,34,53,53,51,40,39,40,40,34,47,57,92,78,62,15,39,44,52,45,64,62,32,95,91,29,64,37,32,67,42,75,44,38,75,73,58,58,65,57,42,52,51,51,52,53,48,56,74,71,43,91,70,84,48,74,67,54,42,51,51,39,24,36,59,37,7,38,50,56,27,51,50,53,51,47,51,51,51,51,51,62,58,32,53,53,53,21,56,48,15,53,48,36,62,78,74,38,64,71,28,37,61,67,58,37,52,52,50,49,50,47,48,48,51,50,56,49,46,46,56,52,48,41,53,30,49,14,48,68,69,49,28,39,65,50,79,76,69,56,60,71,37,86,83,37,70,60,79,42,77,43,62,37,87,54,74,63,47,77,40,72,38,63,60,66,69,62,34,49,62,50,53,54,50,50,55,61,48,50,50,49,49,46,52,55,56,43,47,51,52,50,49,33,48,51,49,45,49,36,45,70,75,49,50,82,55,91,59,50,80,64,55,64,45,46,40,57,53,48,46,66,56,50,44,58,51,51,50,49,52,48,48,51,48,46,51,51,51,47,58,70,40,47,46,49,32,61,65,58,41,50,37,55,42,48,55,55,50,44,53,54,49,47,50,74,65,46,42,67,60,48,44,42,63,70,41,42,61,72,38,34,78,70,48,51,71,63,52,46,56,52,42,68,72,70,40,54,77,75,51,46,72,69,44,63,61,85,65,84,75,72,76,65,75,61,52,57,42,52,52,51,47,38,59,40,46,52,47,49,51,50,50,49,40,57,69,52,48,45,54,52,50,49,51,51,45,48,53,45,48,51,45,49,50,17,54,68,68,65,42,52,76,57,64,51,78,44,57,73,74,42,56,79,88,47,40,66,50,50,52,51,50,48,56,49,68,70,35,51,79,62,61,70,64,62,58,52,48,52,54,52,54,52,48,38,51,49,47,38,48,28,51,71,44,38,52,39,40,44,39,47,44,56,48,48,59,52,45,59,54,50,52,50,46,36,50,64,68,61,25,26,41,53,76,28,41,85,48,42,61,81,59,58,56,57,56,50,52,54,49,37,46,56,50,11,34,36,43,36,37,42,50,24,67,58,34,39,62,80,54,23,19,91,83,56,49,58,84,55,62,51,62,40,58,49,51,48,43,26,51,51,35,42,52,48,47,56,53,48,47,53,51,50,47,57,53,57,69,68,56,86,46,71,26,53,38,48,51,50,27,52,50,50,54,51,42,51,52,50,47,54,63,59,53,70,70,56,82,78,79,78,79,61,71,74,82,70,64,73,85,43,73,64,58,53,52,50,49,50,47,50,45,66,70,46,84,60,52,74,43,53,54,62,61,60,72,32,71,50,40,67,45,17,29,51,51,45,39,51,53,58,66,64,58,67,63,60,72,61,52,53,58,53,53,70,74,97